Protein 9EIS (pdb70)

Sequence (1302 aa):
LGSTMPPNYVARVGQLKTFTLPETATGSPSDVELGKAMINAWREDGILQVSMSPRQQALFENASAASKRFFAMPPNQKAACVDTQSSYAGYIASYSEIFTVTKDLPLDEPRVEAKWPCHGPCPWPDVDMRTPIQQYMDSLGKSGETLLQMIEYGLSLHPDTLTSLTKDGWHHLRRILRFPQNNKKGRGIGSHTDYGLLVIAAQDEVGGLFIRPPADDRWVYVPPVPGVFTVFPGDIMQFMTNSYLPSTPHKVGLNTRERFAFAYFHEPSFQAVVSPVAKLYDGQPPVEKIHYGTHFTNMFMRNYPDRITTERIIKEDRLQLLDRPELRTQSTMPPNYVARVGQLKTFTLPETATGSPSDVELGKAMINAWREDGILQVSMSPRQQALFENASAASKRFFAMPPNQKAACVDTQSYAGYIASGIADSEIFTVTKDLPLDEPRVEAKWPCHGPCPWPDVDMRTPIQQYMDSLGKSGETLLQMIEYGLSLHPDTLTSLTKDGWHHLRILRFPQNNKTNGRGIGSHTDYGLLVIAAQDEVGGLFIRPPAERWVYVPPVPGVFTVFPGDIMQFMTNSYLPSTPHKVGLNTRERFAFAYFHEPSFQAVVSPVAKLYDGQPPVEKIHYGTHFTNMFMRNYPDRITTERIIKEDRLQLLDRPELRTQLGSTMPPNYVARVGQLKTFTLPETATGSPSDVELGKAMINAWREDGILQVSMSPRQQALFENASAASKRFFAMPPNQKAACVDTQSYAGYIASGEDYSEIFTVTKDLPLDEPRVEAKWPCHGPCPWPDVDMRTPIQQYMDSLGKSGETLLQMIEYGLSLHPDTLTSLTKDGWHHLRILRFPQNNTNGRGKKGRGIGSHTDYGLLVIAAQDEVGGLFIRPPADRWVYVPPVPGVFTVFPGDIMQFMTNSYLPSTPHKVGLNTRERFAFAYFHEPSFQAVVSPVAKLYDGQPPVEKIHYGTHFTNMFMRNYPDRITTERIIKEDRLQLLDRPELRTQNLGSTMPPYVARVGQLKTFTLPETASPSDVELGKAMINAWREDGILQVSMSPRQQALFENASAASKRFFAMPPNQKAACVDTQSYAGYIASEIFTVTKDLPLDEPRVEAKWPCHPCPWPDVDMRTPIQQYMDSLGKSGETLLQMIEYGLSLHPDTLTSLTKDGWHHLRILRFPQNNKGRGIGSHTDYGLLVIAQDEVGGFRPPARWVPPVPGVFPGDIMQFMTNSYLPSTPHKVGLNTRERFAFAYFHEPSFQAVVSPVAKLYQPPVEKIHYGTHFTNMFMRNYPDRITTERIIKEDRLQLLDRPELRTQ

Organism: Penicillium digitatum (strain Pd1 / CECT 20795) (NCBI:txid1170230)

Nearest PDB structures (foldseek):
  6vp5-assembly2_B  TM=9.532E-01  e=5.402E-34  Pseudomonas savastanoi pv. phaseolicola
  6vp5-assembly3_C  TM=9.420E-01  e=1.047E-33  Pseudomonas savastanoi pv. phaseolicola
  6vp5-assembly4_D  TM=9.554E-01  e=1.693E-33  Pseudomonas savastanoi pv. phaseolicola
  6cf3-assembly1_A  TM=9.518E-01  e=9.117E-33  Pseudomonas savastanoi pv. phaseolicola
  5v2v-assembly1_A  TM=9.538E-01  e=1.605E-30  Pseudomonas savastanoi pv. phaseolicola

B-factor: mean 47.1, std 21.68, range [17.09, 139.24]

Radius of gyration: 37.87 Å; Cα contacts (8 Å, |Δi|>4): 2727; chains: 4; bounding box: 97×93×104 Å

Foldseek 3Di:
DQCLEAPPDDAAADDAAEAEFDLDDDLPPVLLVSLQVVLVRCQFFQKHKYFADPVLQVLVVLLLVLLVVLVVDDPVLQVPFADLAARAGWDCPVKIKGKFWPADDCPHPCNVVSAHRDYHGRDSDVSNVVRVVVNLVVVLSVVLRSVQSNCSNVVHDPCLPVVQLPQFRKMKIWMKAFAQCVVWFDFDKDFDLFFKKKKAWDQSAFKWKDGDDDCGIYGHHHDPRIIMMGGGDLNCLQQVCSRDRIIMGGGHHRGMMIMMIIGRHGHLQEWAFHRCVRVVHDGDPDIDNVVLSVNVVSCPVVVPRSNNVSCVVVVSVVVCVPNVSNHD/DLEAPPADAAADDAAEEEFDLDDDLPPVLLVSLQVVLVRCQFFQKHKYFADVVLVVLVVLLVVLLVVQLPDDPVLQVPFADQAARAGWDQALFFPWIKGKFWDADDCPRVCNVVSAHNDYHGRDSDVSNVVSVVVNVVVVLSVVLRSVVSNCSNVVHDPCLPVVQLPVFGKMKIWTKAFAPVDDRCQGHDFDFDAFAKKKKAWDQNFWKWKAGPPHRIHGHGHDPRIIMMGGGDVNCLQQVCSRDRITMGTHHHRGMIIMMIIGRHGHLQEWRFHRCVRVVNDGDPDIDNVVCVVSVVCCVVPVPGSNNVCCVVVVSVVCSVPNVSHPD/DPPLEFPPDDAAADDAAEDEFDLDDDLDVVLLVVLQVVLVRCQFFQKHKYFADPVLLVLVVLLLVLLVVLVPDDPVLQVPFADLQARAGWDFPVCLEKIKGKFWDADDCPRVCNVVSAHNDYHGRDSDVSNVVSVVVNQVVVLSVVLRSVQSNCSNVVHDPCLPVVQLPQFGKMKMWIKHAAPVRPAYPDDAGHFDWDFALFFKKKKAWDQNFFKWWCGNPCHIYGHHHDPRIIMMGGGDLNCLQQVCSRHGITMGGHHHRHMIIMMIIGSHGHLQEWAFHDCVNVVNDGPPHTHNVVCSVSVVSCVVPVPRSNNVCCVVVVSVVCCPPNVSNPD/DDDWEDPPDLAAADAAAEAEFDLPQPPVLLVSLLVVLVSCQFFQDHKYFADPVLLVLVVLLVVLLVVLVVDPPVLQVPFADQQARFGADDCGKTKDWPQDDCPHVCNVVSAANDHGRDSDVSNVVSVVSNVVRVLSVVVSNVSSPCSNVVNDPCLPVVQLPQFRKMKMKDKFQAPVVVAACNWDFAAFADKDKFDQFYYWCHNVSIYHDDPRMHGGDVNCLQQVCSRDRGIDHHGHTRHIIIMMIIGSHGHLQEWRFHDCVRPVGPPHIRNNVLVVSVVSCVVPVVGSNNVCCPVVVNNVCCPPNVSNDD

InterPro domains:
  IPR005123 Oxoglutarate/iron-dependent dioxygenase domain [PS51471] (174-296)
  IPR026992 Non-haem dioxygenase, N-terminal domain [PF14226] (25-131)
  IPR027443 Isopenicillin N synthase-like superfamily [G3DSA:2.60.120.330] (14-330)
  IPR044861 Isopenicillin N synthase-like, Fe(2+) 2OG dioxygenase domain [PF03171] (196-296)

Solvent-accessible surface area: 57937 Å² total; per-residue (Å²): 168,62,94,49,43,3,42,146,63,130,15,116,87,6,168,36,120,62,28,102,28,40,168,96,12,108,33,43,121,78,10,50,101,35,1,90,34,1,7,96,2,1,98,69,36,0,0,0,6,2,34,26,47,119,70,54,58,51,44,21,83,84,0,34,67,8,2,45,115,0,18,83,23,77,108,118,89,16,50,77,7,59,22,62,12,0,2,0,0,26,34,68,100,47,8,28,31,0,0,6,4,41,65,18,71,118,124,40,98,38,3,127,46,79,12,0,1,0,0,33,12,24,43,38,47,81,91,0,96,57,34,0,61,93,9,29,98,15,7,12,132,9,0,55,8,0,0,49,1,1,5,43,14,10,58,11,137,98,85,32,3,10,47,21,5,135,77,3,0,40,0,0,36,0,20,44,1,27,40,70,174,140,120,55,120,0,55,18,78,68,60,7,28,0,1,0,2,2,14,6,38,28,126,8,0,0,15,0,1,23,35,40,93,105,149,185,56,5,3,0,29,30,69,121,25,22,8,10,0,6,0,0,52,2,0,66,30,4,1,66,62,73,0,16,8,2,44,11,40,13,0,19,12,92,129,79,8,40,10,7,16,1,4,0,0,0,1,1,22,0,60,0,44,18,18,38,59,10,33,39,30,81,60,53,104,38,119,30,15,0,0,38,32,0,0,26,36,2,32,49,101,34,92,102,29,80,0,4,121,70,2,98,84,74,93,2,66,89,23,5,53,122,100,120,2,55,92,110,130,52,42,2,62,160,58,138,25,144,84,6,162,37,126,68,26,96,29,40,163,101,16,107,32,41,122,79,8,53,104,34,0,80,40,0,7,98,3,1,106,69,35,0,0,0,7,2,41,22,45,117,178,48,45,50,39,23,101,85,0,20,63,7,4,93,108,2,15,86,21,76,104,126,79,13,55,81,7,57,27,50,14,1,6,0,1,23,46,49,108,109,48,68,116,32,19,30,0,1,5,5,42,65,14,76,122,104,36,96,42,4,110,50,94,27,0,2,0,0,30,12,22,42,36,46,80,86,3,102,54,26,0,69,82,9,28,96,20,7,14,160,8,0,57,14,0,0,51,0,2,8,46,16,14,88,14,145,100,81,36,2,19,40,22,5,136,83,1,1,39,0,0,32,0,23,24,4,17,52,79,131,45,112,110,108,77,11,31,32,70,42,57,10,30,0,0,0,1,2,13,6,35,26,119,4,0,0,14,0,3,83,19,54,141,78,53,22,7,0,0,33,30,65,123,29,23,6,11,0,4,1,0,46,3,0,60,41,3,2,76,65,91,0,13,10,2,32,8,38,6,0,25,10,82,122,70,11,29,7,12,17,2,9,0,0,0,3,3,22,0,48,0,51,16,19,48,116,32,35,104,60,75,55,57,108,57,126,47,10,0,0,39,44,0,0,75,62,3,25,185,79,34,71,120,28,78,0,4,64,65,2,112,180,73,96,4,68,99,40,9,110,79,30,72,0,89,100,99,132,24,117,37,41,1,48,157,46,148,30,140,44,6,75,33,117,62,32,103,31,38,147,105,24,113,30,18,67,60,12,45,62,36,0,110,45,0,6,94,5,0,101,64,30,0,0,0,6,2,41,29,49,122,146,46,47,28,13,24,51,48,0,29,30,6,1,103,48,0,15,82,15,80,86,128,88,9,56,77,7,66,25,52,14,0,4,0,0,20,34,42,61,23,148,61,30,22,5,20,0,1,5,3,39,69,15,74,122,104,36,101,38,4,110,50,86,22,0,1,0,0,32,10,24,46,40,48,85,50,0,87,24,24,0,39,56,8,28,86,15,8,12,155,7,0,55,13,0,0,55,0,1,6,54,12,15,75,16,142,95,82,36,3,10,47,20,7,145,82,4,2,41,0,0,33,0,34,21,6,1,62,70,96,49,170,39,5,41,113,58,79,31,1,78,12,74,68,56,12,28,0,0,0,0,2,12,4,31,29,122,8,0,0,15,0,1,18,41,33,115,144,111,62,10,0,0,23,29,65,121,30,19,7,6,0,4,0,0,46,1,1,62,23,6,4,69,69,86,0,12,8,0,44,14,37,9,2,15,7,72,100,71,7,26,8,8,18,2,4,2,0,0,2,2,25,0,47,0,48,20,23,40,107,29,36,131,56,152,60,71,58,100,124,34,9,0,0,40,39,0,0,37,57,5,24,170,96,46,82,133,22,72,0,6,77,70,2,115,156,77,59,3,66,86,22,12,85,105,94,104,0,99,89,116,158,112,83,64,63,31,62,137,112,110,45,151,92,38,74,21,46,64,39,118,38,38,87,90,54,84,122,76,10,50,61,33,0,107,46,11,20,91,11,12,51,118,67,3,72,39,24,36,41,56,21,78,67,44,40,52,21,54,55,92,0,32,63,12,5,49,55,2,20,77,31,85,98,131,87,8,54,77,6,68,30,52,27,0,10,0,4,24,38,49,162,69,24,2,28,8,9,38,58,21,65,105,119,33,105,37,5,73,47,96,29,3,5,2,29,14,24,45,38,58,69,116,8,118,80,26,2,89,31,17,34,52,10,15,14,47,26,0,62,14,21,0,53,1,18,3,65,9,15,82,37,148,95,86,39,14,29,76,38,4,71,79,4,10,32,15,2,21,5,48,50,57,61,14,64,106,102,90,76,64,57,11,67,69,57,9,29,0,6,12,5,48,75,107,42,95,28,10,40,76,31,37,42,152,130,49,38,83,58,37,133,43,57,44,11,0,36,13,0,65,29,18,6,83,70,126,7,15,13,10,51,37,15,56,9,74,6,80,42,76,12,33,21,15,10,2,20,1,0,3,2,4,22,5,68,16,70,20,18,53,122,40,72,108,64,77,77,47,61,42,10,5,0,37,36,5,4,43,61,37,11,155,106,94,74,140,32,44,0,14,104,73,1,104,181,57,53,0,72,92,20,9,114,122,101,58,5,100,81,110

Structure (mmCIF, N/CA/C/O backbone):
data_9EIS
#
_entry.id   9EIS
#
_cell.length_a   104.159
_cell.length_b   117.400
_cell.length_c   140.740
_cell.angle_alpha   90.00
_cell.angle_beta   90.00
_cell.angle_gamma   90.00
#
_symmetry.space_group_name_H-M   'P 21 21 21'
#
loop_
_entity.id
_entity.type
_entity.pdbx_description
1 polymer '2-oxoglutarate-dependent ethylene/succinate-forming enzyme'
2 non-polymer '2-OXOGLUTARIC ACID'
3 non-polymer 'MANGANESE (II) ION'
4 non-polymer 'CHLORIDE ION'
5 non-polymer 1,2-ETHANEDIOL
6 water water
#
loop_
_atom_site.group_PDB
_atom_site.id
_atom_site.type_symbol
_atom_site.label_atom_id
_atom_site.label_alt_id
_atom_site.label_comp_id
_atom_site.label_asym_id
_atom_site.label_entity_id
_atom_site.label_seq_id
_atom_site.pdbx_PDB_ins_code
_atom_site.Cartn_x
_atom_site.Cartn_y
_atom_site.Cartn_z
_atom_site.occupancy
_atom_site.B_iso_or_equiv
_atom_site.auth_seq_id
_atom_site.auth_comp_id
_atom_site.auth_asym_id
_atom_site.auth_atom_id
_atom_site.pdbx_PDB_model_num
ATOM 1 N N . LEU A 1 46 ? -2.994 -20.774 -74.502 1.00 69.07 46 LEU A N 1
ATOM 2 C CA . LEU A 1 46 ? -2.351 -20.799 -73.168 1.00 70.67 46 LEU A CA 1
ATOM 3 C C . LEU A 1 46 ? -1.458 -19.572 -73.040 1.00 74.43 46 LEU A C 1
ATOM 4 O O . LEU A 1 46 ? -1.935 -18.545 -72.547 1.00 75.81 46 LEU A O 1
ATOM 6 N N . GLY A 1 47 ? -0.209 -19.693 -73.478 1.00 90.98 47 GLY A N 1
ATOM 7 C CA . GLY A 1 47 ? 0.719 -18.550 -73.451 1.00 94.08 47 GLY A CA 1
ATOM 8 C C . GLY A 1 47 ? 2.085 -18.956 -72.950 1.00 89.21 47 GLY A C 1
ATOM 9 O O . GLY A 1 47 ? 3.065 -18.544 -73.585 1.00 88.88 47 GLY A O 1
ATOM 10 N N . SER A 1 48 ? 2.143 -19.728 -71.861 1.00 79.93 48 SER A N 1
ATOM 11 C CA . SER A 1 48 ? 3.434 -20.108 -71.238 1.00 71.74 48 SER A CA 1
ATOM 12 C C . SER A 1 48 ? 4.298 -18.870 -71.059 1.00 64.73 48 SER A C 1
ATOM 13 O O . SER A 1 48 ? 5.418 -18.860 -71.577 1.00 67.85 48 SER A O 1
ATOM 15 N N . THR A 1 49 ? 3.783 -17.866 -70.352 1.00 63.16 49 THR A N 1
ATOM 16 C CA . THR A 1 49 ? 4.594 -16.679 -70.011 1.00 60.38 49 THR A CA 1
ATOM 17 C C . THR A 1 49 ? 5.271 -17.035 -68.699 1.00 57.66 49 THR A C 1
ATOM 18 O O . THR A 1 49 ? 5.893 -16.165 -68.106 1.00 55.58 49 THR A O 1
ATOM 22 N N . MET A 1 50 ? 5.099 -18.278 -68.264 1.00 57.91 50 MET A N 1
ATOM 23 C CA . MET A 1 50 ? 5.698 -18.750 -67.004 1.00 50.75 50 MET A CA 1
ATOM 24 C C . MET A 1 50 ? 7.210 -18.706 -67.124 1.00 52.03 50 MET A C 1
ATOM 25 O O . MET A 1 50 ? 7.738 -19.245 -68.109 1.00 56.98 50 MET A O 1
ATOM 30 N N . PRO A 1 51 ? 7.915 -18.069 -66.169 1.00 50.83 51 PRO A N 1
ATOM 31 C CA . PRO A 1 51 ? 9.365 -18.074 -66.154 1.00 47.35 51 PRO A CA 1
ATOM 32 C C . PRO A 1 51 ? 9.938 -19.478 -66.360 1.00 49.51 51 PRO A C 1
ATOM 33 O O . PRO A 1 51 ? 9.346 -20.439 -65.915 1.00 49.88 51 PRO A O 1
ATOM 37 N N . PRO A 1 52 ? 11.133 -19.598 -66.973 1.00 47.32 52 PRO A N 1
ATOM 38 C CA . PRO A 1 52 ? 11.729 -20.896 -67.239 1.00 47.32 52 PRO A CA 1
ATOM 39 C C . PRO A 1 52 ? 12.116 -21.706 -66.004 1.00 54.85 52 PRO A C 1
ATOM 40 O O . PRO A 1 52 ? 12.370 -21.095 -65.001 1.00 55.46 52 PRO A O 1
ATOM 44 N N . ASN A 1 53 ? 12.144 -23.038 -66.119 1.00 53.20 53 ASN A N 1
ATOM 45 C CA . ASN A 1 53 ? 12.628 -23.890 -65.033 1.00 50.98 53 ASN A CA 1
ATOM 46 C C . ASN A 1 53 ? 11.828 -23.653 -63.750 1.00 53.18 53 ASN A C 1
ATOM 47 O O . ASN A 1 53 ? 12.368 -23.305 -62.697 1.00 54.89 53 ASN A O 1
ATOM 52 N N . TYR A 1 54 ? 10.518 -23.857 -63.857 1.00 54.63 54 TYR A N 1
ATOM 53 C CA . TYR A 1 54 ? 9.607 -23.586 -62.748 1.00 53.73 54 TYR A CA 1
ATOM 54 C C . TYR A 1 54 ? 8.365 -24.446 -62.906 1.00 54.05 54 TYR A C 1
ATOM 55 O O . TYR A 1 54 ? 7.642 -24.314 -63.899 1.00 55.71 54 TYR A O 1
ATOM 64 N N . VAL A 1 55 ? 8.137 -25.339 -61.949 1.00 51.56 55 VAL A N 1
ATOM 65 C CA . VAL A 1 55 ? 7.006 -26.259 -61.974 1.00 56.84 55 VAL A CA 1
ATOM 66 C C . VAL A 1 55 ? 5.877 -25.645 -61.154 1.00 47.48 55 VAL A C 1
ATOM 67 O O . VAL A 1 55 ? 6.044 -25.375 -59.958 1.00 46.29 55 VAL A O 1
ATOM 71 N N . ALA A 1 56 ? 4.734 -25.419 -61.796 1.00 46.21 56 ALA A N 1
ATOM 72 C CA . ALA A 1 56 ? 3.587 -24.820 -61.128 1.00 45.68 56 ALA A CA 1
ATOM 73 C C . ALA A 1 56 ? 2.348 -25.017 -61.991 1.00 46.99 56 ALA A C 1
ATOM 74 O O . ALA A 1 56 ? 2.443 -25.290 -63.191 1.00 46.88 56 ALA A O 1
ATOM 76 N N . ARG A 1 57 ? 1.185 -24.881 -61.358 1.00 39.74 57 ARG A N 1
ATOM 77 C CA . ARG A 1 57 ? -0.092 -24.970 -62.045 1.00 38.80 57 ARG A CA 1
ATOM 78 C C . ARG A 1 57 ? -0.505 -23.580 -62.505 1.00 36.30 57 ARG A C 1
ATOM 79 O O . ARG A 1 57 ? -0.432 -22.622 -61.730 1.00 37.33 57 ARG A O 1
ATOM 87 N N . VAL A 1 58 ? -0.873 -23.440 -63.778 1.00 40.84 58 VAL A N 1
ATOM 88 C CA . VAL A 1 58 ? -1.348 -22.128 -64.306 1.00 36.68 58 VAL A CA 1
ATOM 89 C C . VAL A 1 58 ? -2.665 -21.796 -63.621 1.00 37.13 58 VAL A C 1
ATOM 90 O O . VAL A 1 58 ? -3.571 -22.633 -63.661 1.00 43.25 58 VAL A O 1
ATOM 94 N N . GLY A 1 59 ? -2.769 -20.601 -63.050 1.00 37.34 59 GLY A N 1
ATOM 95 C CA . GLY A 1 59 ? -3.964 -20.258 -62.269 1.00 35.55 59 GLY A CA 1
ATOM 96 C C . GLY A 1 59 ? -5.052 -19.562 -63.036 1.00 34.53 59 GLY A C 1
ATOM 97 O O . GLY A 1 59 ? -4.739 -18.690 -63.837 1.00 36.45 59 GLY A O 1
ATOM 98 N N . GLN A 1 60 ? -6.289 -19.992 -62.816 1.00 37.15 60 GLN A N 1
ATOM 99 C CA . GLN A 1 60 ? -7.470 -19.346 -63.430 1.00 30.92 60 GLN A CA 1
ATOM 100 C C . GLN A 1 60 ? -8.085 -18.476 -62.341 1.00 32.52 60 GLN A C 1
ATOM 101 O O . GLN A 1 60 ? -8.705 -19.033 -61.432 1.00 34.70 60 GLN A O 1
ATOM 107 N N . LEU A 1 61 ? -7.912 -17.161 -62.439 1.00 29.97 61 LEU A N 1
ATOM 108 C CA . LEU A 1 61 ? -8.350 -16.255 -61.349 1.00 27.42 61 LEU A CA 1
ATOM 109 C C . LEU A 1 61 ? -9.690 -15.600 -61.652 1.00 26.63 61 LEU A C 1
ATOM 110 O O . LEU A 1 61 ? -10.073 -15.546 -62.818 1.00 31.52 61 LEU A O 1
ATOM 115 N N . LYS A 1 62 ? -10.357 -15.125 -60.610 1.00 25.38 62 LYS A N 1
ATOM 116 C CA . LYS A 1 62 ? -11.666 -14.463 -60.765 1.00 25.32 62 LYS A CA 1
ATOM 117 C C . LYS A 1 62 ? -11.477 -12.949 -60.764 1.00 26.00 62 LYS A C 1
ATOM 118 O O . LYS A 1 62 ? -10.925 -12.449 -59.792 1.00 30.52 62 LYS A O 1
ATOM 124 N N . THR A 1 63 ? -11.885 -12.265 -61.833 1.00 26.49 63 THR A N 1
ATOM 125 C CA . THR A 1 63 ? -11.807 -10.790 -61.913 1.00 26.57 63 THR A CA 1
ATOM 126 C C . THR A 1 63 ? -13.110 -10.252 -61.352 1.00 25.48 63 THR A C 1
ATOM 127 O O . THR A 1 63 ? -14.084 -10.966 -61.449 1.00 25.63 63 THR A O 1
ATOM 131 N N . PHE A 1 64 ? -13.051 -9.121 -60.658 1.00 24.88 64 PHE A N 1
ATOM 132 C CA . PHE A 1 64 ? -14.251 -8.488 -60.077 1.00 24.32 64 PHE A CA 1
ATOM 133 C C . PHE A 1 64 ? -14.195 -7.019 -60.452 1.00 25.63 64 PHE A C 1
ATOM 134 O O . PHE A 1 64 ? -13.122 -6.541 -60.784 1.00 25.13 64 PHE A O 1
ATOM 142 N N . THR A 1 65 ? -15.349 -6.367 -60.464 1.00 24.96 65 THR A N 1
ATOM 143 C CA . THR A 1 65 ? -15.406 -4.921 -60.769 1.00 26.51 65 THR A CA 1
ATOM 144 C C . THR A 1 65 ? -15.840 -4.212 -59.495 1.00 27.90 65 THR A C 1
ATOM 145 O O . THR A 1 65 ? -16.951 -4.470 -59.034 1.00 30.06 65 THR A O 1
ATOM 149 N N . LEU A 1 66 ? -14.988 -3.353 -58.949 1.00 24.68 66 LEU A N 1
ATOM 150 C CA . LEU A 1 66 ? -15.298 -2.715 -57.653 1.00 25.10 66 LEU A CA 1
ATOM 151 C C . LEU A 1 66 ? -16.153 -1.478 -57.862 1.00 30.95 66 LEU A C 1
ATOM 152 O O . LEU A 1 66 ? -15.955 -0.782 -58.861 1.00 29.41 66 LEU A O 1
ATOM 157 N N . PRO A 1 67 ? -17.102 -1.173 -56.960 1.00 31.10 67 PRO A N 1
ATOM 158 C CA . PRO A 1 67 ? -17.828 0.067 -57.066 1.00 24.85 67 PRO A CA 1
ATOM 159 C C . PRO A 1 67 ? -16.865 1.216 -56.744 1.00 26.03 67 PRO A C 1
ATOM 160 O O . PRO A 1 67 ? -15.840 1.008 -56.155 1.00 30.90 67 PRO A O 1
ATOM 164 N N . GLU A 1 68 ? -17.228 2.417 -57.173 1.00 25.92 68 GLU A N 1
ATOM 165 C CA . GLU A 1 68 ? -16.461 3.624 -56.813 1.00 26.15 68 GLU A CA 1
ATOM 166 C C . GLU A 1 68 ? -16.912 4.023 -55.422 1.00 30.00 68 GLU A C 1
ATOM 167 O O . GLU A 1 68 ? -16.075 4.461 -54.627 1.00 32.43 68 GLU A O 1
ATOM 173 N N . THR A 1 69 ? -18.201 3.860 -55.167 1.00 28.50 69 THR A N 1
ATOM 174 C CA . THR A 1 69 ? -18.756 4.216 -53.850 1.00 29.43 69 THR A CA 1
ATOM 175 C C . THR A 1 69 ? -19.452 2.994 -53.248 1.00 38.41 69 THR A C 1
ATOM 176 O O . THR A 1 69 ? -20.546 2.685 -53.698 1.00 38.57 69 THR A O 1
ATOM 180 N N . ALA A 1 70 ? -18.828 2.338 -52.269 1.00 35.60 70 ALA A N 1
ATOM 181 C CA . ALA A 1 70 ? -19.452 1.206 -51.549 1.00 32.30 70 ALA A CA 1
ATOM 182 C C . ALA A 1 70 ? -20.390 1.751 -50.486 1.00 38.83 70 ALA A C 1
ATOM 183 O O . ALA A 1 70 ? -19.926 2.556 -49.681 1.00 36.74 70 ALA A O 1
ATOM 185 N N . THR A 1 71 ? -21.643 1.294 -50.459 1.00 38.17 71 THR A N 1
ATOM 186 C CA . THR A 1 71 ? -22.664 1.882 -49.554 1.00 37.42 71 THR A CA 1
ATOM 187 C C . THR A 1 71 ? -23.221 0.847 -48.582 1.00 37.56 71 THR A C 1
ATOM 188 O O . THR A 1 71 ? -23.804 1.262 -47.576 1.00 41.36 71 THR A O 1
ATOM 192 N N . GLY A 1 72 ? -23.031 -0.441 -48.850 1.00 35.33 72 GLY A N 1
ATOM 193 C CA . GLY A 1 72 ? -23.661 -1.467 -48.053 1.00 31.29 72 GLY A CA 1
ATOM 194 C C . GLY A 1 72 ? -24.896 -2.059 -48.684 1.00 34.06 72 GLY A C 1
ATOM 195 O O . GLY A 1 72 ? -25.636 -2.784 -48.003 1.00 35.76 72 GLY A O 1
ATOM 196 N N . SER A 1 73 ? -25.141 -1.769 -49.966 1.00 30.54 73 SER A N 1
ATOM 197 C CA . SER A 1 73 ? -26.291 -2.292 -50.683 1.00 26.95 73 SER A CA 1
ATOM 198 C C . SER A 1 73 ? -26.224 -3.816 -50.746 1.00 27.54 73 SER A C 1
ATOM 199 O O . SER A 1 73 ? -25.162 -4.411 -50.541 1.00 29.85 73 SER A O 1
ATOM 202 N N . PRO A 1 74 ? -27.359 -4.472 -50.996 1.00 29.31 74 PRO A N 1
ATOM 203 C CA . PRO A 1 74 ? -27.329 -5.935 -51.170 1.00 26.46 74 PRO A CA 1
ATOM 204 C C . PRO A 1 74 ? -26.340 -6.386 -52.235 1.00 29.35 74 PRO A C 1
ATOM 205 O O . PRO A 1 74 ? -25.816 -7.502 -52.151 1.00 32.87 74 PRO A O 1
ATOM 209 N N . SER A 1 75 ? -26.067 -5.546 -53.240 1.00 27.02 75 SER A N 1
ATOM 210 C CA . SER A 1 75 ? -25.079 -5.902 -54.258 1.00 27.50 75 SER A CA 1
ATOM 211 C C . SER A 1 75 ? -23.663 -5.871 -53.697 1.00 29.37 75 SER A C 1
ATOM 212 O O . SER A 1 75 ? -22.841 -6.737 -54.020 1.00 28.08 75 SER A O 1
ATOM 215 N N . ASP A 1 76 ? -23.370 -4.899 -52.828 1.00 29.51 76 ASP A N 1
ATOM 216 C CA . ASP A 1 76 ? -22.034 -4.812 -52.248 1.00 26.30 76 ASP A CA 1
ATOM 217 C C . ASP A 1 76 ? -21.785 -5.969 -51.295 1.00 26.68 76 ASP A C 1
ATOM 218 O O . ASP A 1 76 ? -20.680 -6.524 -51.255 1.00 27.05 76 ASP A O 1
ATOM 223 N N . VAL A 1 77 ? -22.815 -6.363 -50.543 1.00 26.41 77 VAL A N 1
ATOM 224 C CA . VAL A 1 77 ? -22.690 -7.488 -49.622 1.00 27.57 77 VAL A CA 1
ATOM 225 C C . VAL A 1 77 ? -22.451 -8.776 -50.395 1.00 28.27 77 VAL A C 1
ATOM 226 O O . VAL A 1 77 ? -21.624 -9.607 -50.002 1.00 29.93 77 VAL A O 1
ATOM 230 N N . GLU A 1 78 ? -23.156 -8.955 -51.517 1.00 27.27 78 GLU A N 1
ATOM 231 C CA . GLU A 1 78 ? -22.951 -10.147 -52.336 1.00 25.37 78 GLU A CA 1
ATOM 232 C C . GLU A 1 78 ? -21.564 -10.153 -52.957 1.00 25.76 78 GLU A C 1
ATOM 233 O O . GLU A 1 78 ? -20.873 -11.178 -52.936 1.00 27.63 78 GLU A O 1
ATOM 239 N N . LEU A 1 79 ? -21.142 -9.016 -53.511 1.00 23.80 79 LEU A N 1
ATOM 240 C CA . LEU A 1 79 ? -19.805 -8.921 -54.089 1.00 25.57 79 LEU A CA 1
ATOM 241 C C . LEU A 1 79 ? -18.736 -9.222 -53.050 1.00 25.78 79 LEU A C 1
ATOM 242 O O . LEU A 1 79 ? -17.778 -9.949 -53.331 1.00 24.30 79 LEU A O 1
ATOM 247 N N . GLY A 1 80 ? -18.892 -8.680 -51.839 1.00 23.15 80 GLY A N 1
ATOM 248 C CA . GLY A 1 80 ? -17.914 -8.939 -50.798 1.00 24.31 80 GLY A CA 1
ATOM 249 C C . GLY A 1 80 ? -17.819 -10.408 -50.443 1.00 24.75 80 GLY A C 1
ATOM 250 O O . GLY A 1 80 ? -16.722 -10.960 -50.336 1.00 24.53 80 GLY A O 1
ATOM 251 N N . LYS A 1 81 ? -18.971 -11.064 -50.266 1.00 23.25 81 LYS A N 1
ATOM 252 C CA . LYS A 1 81 ? -18.967 -12.480 -49.915 1.00 23.28 81 LYS A CA 1
ATOM 253 C C . LYS A 1 81 ? -18.378 -13.332 -51.036 1.00 21.26 81 LYS A C 1
ATOM 254 O O . LYS A 1 81 ? -17.743 -14.354 -50.758 1.00 23.80 81 LYS A O 1
ATOM 260 N N . ALA A 1 82 ? -18.560 -12.923 -52.297 1.00 21.07 82 ALA A N 1
ATOM 261 C CA . ALA A 1 82 ? -17.972 -13.675 -53.397 1.00 26.39 82 ALA A CA 1
ATOM 262 C C . ALA A 1 82 ? -16.464 -13.476 -53.444 1.00 24.64 82 ALA A C 1
ATOM 263 O O . ALA A 1 82 ? -15.722 -14.413 -53.763 1.00 22.20 82 ALA A O 1
ATOM 265 N N . MET A 1 83 ? -16.001 -12.275 -53.097 1.00 24.72 83 MET A N 1
ATOM 266 C CA . MET A 1 83 ? -14.572 -12.010 -53.033 1.00 22.68 83 MET A CA 1
ATOM 267 C C . MET A 1 83 ? -13.941 -12.727 -51.852 1.00 25.43 83 MET A C 1
ATOM 268 O O . MET A 1 83 ? -12.794 -13.175 -51.941 1.00 23.45 83 MET A O 1
ATOM 273 N N . ILE A 1 84 ? -14.674 -12.846 -50.744 1.00 19.59 84 ILE A N 1
ATOM 274 C CA . ILE A 1 84 ? -14.169 -13.599 -49.601 1.00 24.59 84 ILE A CA 1
ATOM 275 C C . ILE A 1 84 ? -14.003 -15.063 -49.987 1.00 21.88 84 ILE A C 1
ATOM 276 O O . ILE A 1 84 ? -13.055 -15.733 -49.558 1.00 24.10 84 ILE A O 1
ATOM 281 N N . ASN A 1 85 ? -14.910 -15.572 -50.829 1.00 25.37 85 ASN A N 1
ATOM 282 C CA . ASN A 1 85 ? -14.816 -16.947 -51.300 1.00 24.67 85 ASN A CA 1
ATOM 283 C C . ASN A 1 85 ? -13.635 -17.148 -52.238 1.00 21.01 85 ASN A C 1
ATOM 284 O O . ASN A 1 85 ? -13.033 -18.228 -52.253 1.00 19.69 85 ASN A O 1
ATOM 289 N N . ALA A 1 86 ? -13.281 -16.125 -53.018 1.00 21.25 86 ALA A N 1
ATOM 290 C CA . ALA A 1 86 ? -12.138 -16.247 -53.914 1.00 21.38 86 ALA A CA 1
ATOM 291 C C . ALA A 1 86 ? -10.828 -16.291 -53.140 1.00 23.53 86 ALA A C 1
ATOM 292 O O . ALA A 1 86 ? -9.918 -17.047 -53.499 1.00 25.44 86 ALA A O 1
ATOM 294 N N . TRP A 1 87 ? -10.717 -15.507 -52.063 1.00 23.33 87 TRP A N 1
ATOM 295 C CA . TRP A 1 87 ? -9.486 -15.532 -51.279 1.00 22.82 87 TRP A CA 1
ATOM 296 C C . TRP A 1 87 ? -9.361 -16.822 -50.479 1.00 27.72 87 TRP A C 1
ATOM 297 O O . TRP A 1 87 ? -8.243 -17.260 -50.181 1.00 34.28 87 TRP A O 1
ATOM 308 N N . ARG A 1 88 ? -10.483 -17.465 -50.161 1.00 21.94 88 ARG A N 1
ATOM 309 C CA . ARG A 1 88 ? -10.451 -18.702 -49.397 1.00 23.43 88 ARG A CA 1
ATOM 310 C C . ARG A 1 88 ? -10.274 -19.930 -50.274 1.00 24.09 88 ARG A C 1
ATOM 311 O O . ARG A 1 88 ? -9.845 -20.975 -49.772 1.00 30.62 88 ARG A O 1
ATOM 319 N N . GLU A 1 89 ? -10.577 -19.831 -51.568 1.00 28.81 89 GLU A N 1
ATOM 320 C CA . GLU A 1 89 ? -10.339 -20.926 -52.499 1.00 27.05 89 GLU A CA 1
ATOM 321 C C . GLU A 1 89 ? -9.030 -20.777 -53.260 1.00 26.13 89 GLU A C 1
ATOM 322 O O . GLU A 1 89 ? -8.283 -21.752 -53.394 1.00 25.78 89 GLU A O 1
ATOM 324 N N . ASP A 1 90 ? -8.713 -19.570 -53.733 1.00 23.73 90 ASP A N 1
ATOM 325 C CA . ASP A 1 90 ? -7.516 -19.344 -54.533 1.00 24.59 90 ASP A CA 1
ATOM 326 C C . ASP A 1 90 ? -6.420 -18.571 -53.816 1.00 26.25 90 ASP A C 1
ATOM 327 O O . ASP A 1 90 ? -5.255 -18.691 -54.205 1.00 28.39 90 ASP A O 1
ATOM 332 N N . GLY A 1 91 ? -6.757 -17.762 -52.811 1.00 28.61 91 GLY A N 1
ATOM 333 C CA . GLY A 1 91 ? -5.767 -16.951 -52.134 1.00 28.07 91 GLY A CA 1
ATOM 334 C C . GLY A 1 91 ? -5.450 -15.648 -52.821 1.00 23.46 91 GLY A C 1
ATOM 335 O O . GLY A 1 91 ? -4.740 -14.813 -52.243 1.00 21.48 91 GLY A O 1
ATOM 336 N N . ILE A 1 92 ? -5.931 -15.457 -54.049 1.00 29.24 92 ILE A N 1
ATOM 337 C CA . ILE A 1 92 ? -5.700 -14.242 -54.815 1.00 23.47 92 ILE A CA 1
ATOM 338 C C . ILE A 1 92 ? -6.901 -14.041 -55.727 1.00 21.49 92 ILE A C 1
ATOM 339 O O . ILE A 1 92 ? -7.611 -14.988 -56.073 1.00 24.25 92 ILE A O 1
ATOM 344 N N . LEU A 1 93 ? -7.142 -12.789 -56.098 1.00 21.56 93 LEU A N 1
ATOM 345 C CA . LEU A 1 93 ? -8.196 -12.461 -57.044 1.00 22.06 93 LEU A CA 1
ATOM 346 C C . LEU A 1 93 ? -7.767 -11.233 -57.829 1.00 22.71 93 LEU A C 1
ATOM 347 O O . LEU A 1 93 ? -6.888 -10.480 -57.405 1.00 25.09 93 LEU A O 1
ATOM 352 N N . GLN A 1 94 ? -8.401 -11.036 -58.979 1.00 23.60 94 GLN A N 1
ATOM 353 C CA . GLN A 1 94 ? -8.115 -9.899 -59.840 1.00 26.51 94 GLN A CA 1
ATOM 354 C C . GLN A 1 94 ? -9.266 -8.903 -59.797 1.00 24.23 94 GLN A C 1
ATOM 355 O O . GLN A 1 94 ? -10.423 -9.273 -59.577 1.00 23.87 94 GLN A O 1
ATOM 361 N N . VAL A 1 95 ? -8.932 -7.629 -59.981 1.00 24.54 95 VAL A N 1
ATOM 362 C CA . VAL A 1 95 ? -9.915 -6.554 -60.030 1.00 25.79 95 VAL A CA 1
ATOM 363 C C . VAL A 1 95 ? -9.698 -5.772 -61.315 1.00 29.48 95 VAL A C 1
ATOM 364 O O . VAL A 1 95 ? -8.558 -5.444 -61.662 1.00 27.87 95 VAL A O 1
ATOM 368 N N . SER A 1 96 ? -10.791 -5.466 -62.009 1.00 29.48 96 SER A N 1
ATOM 369 C CA . SER A 1 96 ? -10.722 -4.730 -63.263 1.00 29.55 96 SER A CA 1
ATOM 370 C C . SER A 1 96 ? -10.372 -3.269 -63.013 1.00 29.10 96 SER A C 1
ATOM 371 O O . SER A 1 96 ? -10.803 -2.670 -62.023 1.00 32.26 96 SER A O 1
ATOM 374 N N . MET A 1 97 ? -9.573 -2.698 -63.910 1.00 30.93 97 MET A N 1
ATOM 375 C CA . MET A 1 97 ? -9.203 -1.291 -63.835 1.00 31.68 97 MET A CA 1
ATOM 376 C C . MET A 1 97 ? -10.161 -0.475 -64.694 1.00 38.80 97 MET A C 1
ATOM 377 O O . MET A 1 97 ? -10.453 -0.854 -65.833 1.00 35.83 97 MET A O 1
ATOM 382 N N . SER A 1 98 ? -10.661 0.630 -64.146 1.00 36.59 98 SER A N 1
ATOM 383 C CA . SER A 1 98 ? -11.402 1.578 -64.959 1.00 38.72 98 SER A CA 1
ATOM 384 C C . SER A 1 98 ? -10.446 2.312 -65.900 1.00 38.04 98 SER A C 1
ATOM 385 O O . SER A 1 98 ? -9.234 2.338 -65.669 1.00 40.41 98 SER A O 1
ATOM 388 N N . PRO A 1 99 ? -10.968 2.906 -66.981 1.00 39.38 99 PRO A N 1
ATOM 389 C CA . PRO A 1 99 ? -10.085 3.657 -67.895 1.00 37.17 99 PRO A CA 1
ATOM 390 C C . PRO A 1 99 ? -9.260 4.735 -67.212 1.00 36.98 99 PRO A C 1
ATOM 391 O O . PRO A 1 99 ? -8.118 4.973 -67.621 1.00 37.91 99 PRO A O 1
ATOM 395 N N . ARG A 1 100 ? -9.808 5.422 -66.208 1.00 40.86 100 ARG A N 1
ATOM 396 C CA . ARG A 1 100 ? -8.994 6.359 -65.437 1.00 43.24 100 ARG A CA 1
ATOM 397 C C . ARG A 1 100 ? -7.895 5.626 -64.672 1.00 35.81 100 ARG A C 1
ATOM 398 O O . ARG A 1 100 ? -6.724 6.024 -64.711 1.00 35.16 100 ARG A O 1
ATOM 400 N N . GLN A 1 101 ? -8.259 4.546 -63.972 1.00 33.01 101 GLN A N 1
ATOM 401 C CA . GLN A 1 101 ? -7.268 3.756 -63.245 1.00 37.97 101 GLN A CA 1
ATOM 402 C C . GLN A 1 101 ? -6.230 3.163 -64.189 1.00 35.64 101 GLN A C 1
ATOM 403 O O . GLN A 1 101 ? -5.044 3.082 -63.848 1.00 33.60 101 GLN A O 1
ATOM 409 N N . GLN A 1 102 ? -6.659 2.748 -65.386 1.00 37.29 102 GLN A N 1
ATOM 410 C CA . GLN A 1 102 ? -5.735 2.180 -66.359 1.00 37.24 102 GLN A CA 1
ATOM 411 C C . GLN A 1 102 ? -4.772 3.221 -66.915 1.00 36.95 102 GLN A C 1
ATOM 412 O O . GLN A 1 102 ? -3.663 2.866 -67.329 1.00 37.75 102 GLN A O 1
ATOM 418 N N . ALA A 1 103 ? -5.144 4.500 -66.884 1.00 37.49 103 ALA A N 1
ATOM 419 C CA . ALA A 1 103 ? -4.278 5.545 -67.409 1.00 39.13 103 ALA A CA 1
ATOM 420 C C . ALA A 1 103 ? -3.269 5.997 -66.367 1.00 38.51 103 ALA A C 1
ATOM 421 O O . ALA A 1 103 ? -2.115 6.285 -66.706 1.00 39.58 103 ALA A O 1
ATOM 423 N N . LEU A 1 104 ? -3.685 6.063 -65.102 1.00 36.70 104 LEU A N 1
ATOM 424 C CA . LEU A 1 104 ? -2.739 6.354 -64.033 1.00 35.99 104 LEU A CA 1
ATOM 425 C C . LEU A 1 104 ? -1.695 5.251 -63.926 1.00 35.65 104 LEU A C 1
ATOM 426 O O . LEU A 1 104 ? -0.521 5.521 -63.649 1.00 37.27 104 LEU A O 1
ATOM 431 N N . PHE A 1 105 ? -2.102 4.001 -64.172 1.00 35.01 105 PHE A N 1
ATOM 432 C CA . PHE A 1 105 ? -1.159 2.890 -64.127 1.00 34.81 105 PHE A CA 1
ATOM 433 C C . PHE A 1 105 ? -0.164 2.976 -65.276 1.00 36.78 105 PHE A C 1
ATOM 434 O O . PHE A 1 105 ? 1.016 2.648 -65.109 1.00 37.07 105 PHE A O 1
ATOM 442 N N . GLU A 1 106 ? -0.624 3.407 -66.452 1.00 38.28 106 GLU A N 1
ATOM 443 C CA . GLU A 1 106 ? 0.284 3.525 -67.583 1.00 40.37 106 GLU A CA 1
ATOM 444 C C . GLU A 1 106 ? 1.242 4.690 -67.381 1.00 41.31 106 GLU A C 1
ATOM 445 O O . GLU A 1 106 ? 2.417 4.611 -67.761 1.00 42.76 106 GLU A O 1
ATOM 449 N N . ASN A 1 107 ? 0.756 5.780 -66.783 1.00 40.88 107 ASN A N 1
ATOM 450 C CA . ASN A 1 107 ? 1.643 6.882 -66.434 1.00 41.83 107 ASN A CA 1
ATOM 451 C C . ASN A 1 107 ? 2.673 6.453 -65.395 1.00 44.90 107 ASN A C 1
ATOM 452 O O . ASN A 1 107 ? 3.847 6.831 -65.481 1.00 44.08 107 ASN A O 1
ATOM 457 N N . ALA A 1 108 ? 2.255 5.656 -64.406 1.00 39.38 108 ALA A N 1
ATOM 458 C CA . ALA A 1 108 ? 3.184 5.212 -63.371 1.00 38.99 108 ALA A CA 1
ATOM 459 C C . ALA A 1 108 ? 4.171 4.181 -63.905 1.00 39.82 108 ALA A C 1
ATOM 460 O O . ALA A 1 108 ? 5.338 4.162 -63.496 1.00 40.72 108 ALA A O 1
ATOM 462 N N . SER A 1 109 ? 3.730 3.331 -64.834 1.00 41.25 109 SER A N 1
ATOM 463 C CA . SER A 1 109 ? 4.625 2.323 -65.384 1.00 42.15 109 SER A CA 1
ATOM 464 C C . SER A 1 109 ? 5.716 2.952 -66.239 1.00 46.26 109 SER A C 1
ATOM 465 O O . SER A 1 109 ? 6.833 2.423 -66.304 1.00 52.38 109 SER A O 1
ATOM 468 N N . ALA A 1 110 ? 5.415 4.077 -66.891 1.00 46.33 110 ALA A N 1
ATOM 469 C CA . ALA A 1 110 ? 6.431 4.799 -67.649 1.00 46.98 110 ALA A CA 1
ATOM 470 C C . ALA A 1 110 ? 7.445 5.463 -66.724 1.00 47.56 110 ALA A C 1
ATOM 471 O O . ALA A 1 110 ? 8.652 5.419 -66.986 1.00 49.31 110 ALA A O 1
ATOM 473 N N . ALA A 1 111 ? 6.969 6.082 -65.637 1.00 46.22 111 ALA A N 1
ATOM 474 C CA . ALA A 1 111 ? 7.869 6.732 -64.690 1.00 46.77 111 ALA A CA 1
ATOM 475 C C . ALA A 1 111 ? 8.855 5.748 -64.068 1.00 46.59 111 ALA A C 1
ATOM 476 O O . ALA A 1 111 ? 10.001 6.122 -63.788 1.00 48.03 111 ALA A O 1
ATOM 478 N N . SER A 1 112 ? 8.432 4.500 -63.842 1.00 44.94 112 SER A N 1
ATOM 479 C CA . SER A 1 112 ? 9.312 3.509 -63.235 1.00 44.74 112 SER A CA 1
ATOM 480 C C . SER A 1 112 ? 10.452 3.136 -64.173 1.00 46.86 112 SER A C 1
ATOM 481 O O . SER A 1 112 ? 11.619 3.095 -63.763 1.00 47.93 112 SER A O 1
ATOM 484 N N . LYS A 1 113 ? 10.132 2.875 -65.440 1.00 47.62 113 LYS A N 1
ATOM 485 C CA . LYS A 1 113 ? 11.167 2.559 -66.412 1.00 49.85 113 LYS A CA 1
ATOM 486 C C . LYS A 1 113 ? 12.146 3.715 -66.548 1.00 52.09 113 LYS A C 1
ATOM 487 O O . LYS A 1 113 ? 13.339 3.498 -66.795 1.00 53.86 113 LYS A O 1
ATOM 489 N N . ARG A 1 114 ? 11.665 4.937 -66.340 1.00 52.07 114 ARG A N 1
ATOM 490 C CA . ARG A 1 114 ? 12.539 6.127 -66.456 1.00 54.26 114 ARG A CA 1
ATOM 491 C C . ARG A 1 114 ? 13.501 6.196 -65.271 1.00 54.28 114 ARG A C 1
ATOM 492 O O . ARG A 1 114 ? 14.664 6.542 -65.495 1.00 56.41 114 ARG A O 1
ATOM 500 N N . PHE A 1 115 ? 13.029 5.883 -64.062 1.00 52.10 115 PHE A N 1
ATOM 501 C CA . PHE A 1 115 ? 13.917 5.893 -62.902 1.00 52.15 115 PHE A CA 1
ATOM 502 C C . PHE A 1 115 ? 15.003 4.836 -63.041 1.00 53.03 115 PHE A C 1
ATOM 503 O O . PHE A 1 115 ? 16.191 5.121 -62.859 1.00 54.75 115 PHE A O 1
ATOM 511 N N . PHE A 1 116 ? 14.609 3.597 -63.331 1.00 51.90 116 PHE A N 1
ATOM 512 C CA . PHE A 1 116 ? 15.585 2.531 -63.470 1.00 53.45 116 PHE A CA 1
ATOM 513 C C . PHE A 1 116 ? 16.490 2.753 -64.678 1.00 55.42 116 PHE A C 1
ATOM 514 O O . PHE A 1 116 ? 17.534 2.099 -64.783 1.00 56.65 116 PHE A O 1
ATOM 522 N N . ALA A 1 117 ? 16.111 3.653 -65.585 1.00 62.04 117 ALA A N 1
ATOM 523 C CA . ALA A 1 117 ? 16.944 4.036 -66.717 1.00 65.38 117 ALA A CA 1
ATOM 524 C C . ALA A 1 117 ? 17.976 5.095 -66.362 1.00 69.09 117 ALA A C 1
ATOM 525 O O . ALA A 1 117 ? 18.775 5.482 -67.222 1.00 69.29 117 ALA A O 1
ATOM 527 N N . MET A 1 118 ? 17.933 5.627 -65.134 1.00 60.09 118 MET A N 1
ATOM 528 C CA . MET A 1 118 ? 18.902 6.582 -64.610 1.00 61.70 118 MET A CA 1
ATOM 529 C C . MET A 1 118 ? 20.240 5.905 -64.305 1.00 62.93 118 MET A C 1
ATOM 530 O O . MET A 1 118 ? 20.312 4.679 -64.196 1.00 62.03 118 MET A O 1
ATOM 535 N N . PRO A 1 119 ? 21.321 6.680 -64.200 1.00 65.12 119 PRO A N 1
ATOM 536 C CA . PRO A 1 119 ? 22.635 6.082 -63.958 1.00 66.54 119 PRO A CA 1
ATOM 537 C C . PRO A 1 119 ? 22.692 5.382 -62.607 1.00 64.69 119 PRO A C 1
ATOM 538 O O . PRO A 1 119 ? 21.992 5.776 -61.660 1.00 62.91 119 PRO A O 1
ATOM 542 N N . PRO A 1 120 ? 23.525 4.343 -62.486 1.00 65.21 120 PRO A N 1
ATOM 543 C CA . PRO A 1 120 ? 23.628 3.605 -61.211 1.00 63.79 120 PRO A CA 1
ATOM 544 C C . PRO A 1 120 ? 23.919 4.469 -59.977 1.00 63.56 120 PRO A C 1
ATOM 545 O O . PRO A 1 120 ? 23.809 3.955 -58.859 1.00 64.56 120 PRO A O 1
ATOM 549 N N . ASN A 1 121 ? 24.420 5.698 -60.136 1.00 65.41 121 ASN A N 1
ATOM 550 C CA . ASN A 1 121 ? 24.648 6.573 -58.988 1.00 65.43 121 ASN A CA 1
ATOM 551 C C . ASN A 1 121 ? 23.640 7.708 -58.830 1.00 64.49 121 ASN A C 1
ATOM 552 O O . ASN A 1 121 ? 23.492 8.215 -57.717 1.00 63.74 121 ASN A O 1
ATOM 557 N N . GLN A 1 122 ? 22.902 8.022 -59.887 1.00 64.44 122 GLN A N 1
ATOM 558 C CA . GLN A 1 122 ? 21.806 9.008 -59.732 1.00 63.33 122 GLN A CA 1
ATOM 559 C C . GLN A 1 122 ? 20.732 8.279 -58.924 1.00 61.19 122 GLN A C 1
ATOM 560 O O . GLN A 1 122 ? 20.029 8.935 -58.138 1.00 63.62 122 GLN A O 1
ATOM 566 N N . LYS A 1 123 ? 20.665 6.951 -59.072 1.00 59.37 123 LYS A N 1
ATOM 567 C CA . LYS A 1 123 ? 19.693 6.153 -58.334 1.00 56.70 123 LYS A CA 1
ATOM 568 C C . LYS A 1 123 ? 20.118 5.947 -56.882 1.00 58.66 123 LYS A C 1
ATOM 569 O O . LYS A 1 123 ? 19.301 6.087 -55.965 1.00 54.38 123 LYS A O 1
ATOM 575 N N . ALA A 1 124 ? 21.390 5.601 -56.658 1.00 59.09 124 ALA A N 1
ATOM 576 C CA . ALA A 1 124 ? 21.880 5.340 -55.306 1.00 57.34 124 ALA A CA 1
ATOM 577 C C . ALA A 1 124 ? 21.780 6.556 -54.397 1.00 59.11 124 ALA A C 1
ATOM 578 O O . ALA A 1 124 ? 21.765 6.398 -53.172 1.00 56.64 124 ALA A O 1
ATOM 580 N N . ALA A 1 125 ? 21.726 7.757 -54.965 1.00 59.61 125 ALA A N 1
ATOM 581 C CA . ALA A 1 125 ? 21.618 8.982 -54.188 1.00 58.92 125 ALA A CA 1
ATOM 582 C C . ALA A 1 125 ? 20.197 9.262 -53.711 1.00 59.57 125 ALA A C 1
ATOM 583 O O . ALA A 1 125 ? 19.949 10.332 -53.146 1.00 56.89 125 ALA A O 1
ATOM 585 N N . CYS A 1 126 ? 19.261 8.345 -53.950 1.00 62.78 126 CYS A N 1
ATOM 586 C CA . CYS A 1 126 ? 17.869 8.528 -53.540 1.00 56.85 126 CYS A CA 1
ATOM 587 C C . CYS A 1 126 ? 17.635 7.785 -52.226 1.00 55.31 126 CYS A C 1
ATOM 588 O O . CYS A 1 126 ? 17.019 6.717 -52.167 1.00 54.64 126 CYS A O 1
ATOM 591 N N . VAL A 1 127 ? 18.163 8.378 -51.161 1.00 56.55 127 VAL A N 1
ATOM 592 C CA . VAL A 1 127 ? 18.068 7.847 -49.809 1.00 50.78 127 VAL A CA 1
ATOM 593 C C . VAL A 1 127 ? 17.828 9.003 -48.852 1.00 50.98 127 VAL A C 1
ATOM 594 O O . VAL A 1 127 ? 18.334 10.110 -49.058 1.00 52.58 127 VAL A O 1
ATOM 598 N N . ASP A 1 128 ? 17.021 8.756 -47.826 1.00 49.41 128 ASP A N 1
ATOM 599 C CA . ASP A 1 128 ? 16.749 9.735 -46.788 1.00 49.51 128 ASP A CA 1
ATOM 600 C C . ASP A 1 128 ? 17.252 9.212 -45.451 1.00 49.52 128 ASP A C 1
ATOM 601 O O . ASP A 1 128 ? 17.321 8.002 -45.224 1.00 48.71 128 ASP A O 1
ATOM 606 N N . THR A 1 129 ? 17.614 10.139 -44.565 1.00 50.53 129 THR A N 1
ATOM 607 C CA . THR A 1 129 ? 18.114 9.771 -43.247 1.00 50.75 129 THR A CA 1
ATOM 608 C C . THR A 1 129 ? 16.999 9.489 -42.252 1.00 50.34 129 THR A C 1
ATOM 609 O O . THR A 1 129 ? 17.269 8.927 -41.185 1.00 48.96 129 THR A O 1
ATOM 613 N N . GLN A 1 130 ? 15.765 9.876 -42.567 1.00 47.79 130 GLN A N 1
ATOM 614 C CA . GLN A 1 130 ? 14.642 9.726 -41.658 1.00 46.30 130 GLN A CA 1
ATOM 615 C C . GLN A 1 130 ? 13.540 8.825 -42.190 1.00 44.39 130 GLN A C 1
ATOM 616 O O . GLN A 1 130 ? 12.727 8.342 -41.394 1.00 43.15 130 GLN A O 1
ATOM 622 N N A SER A 1 131 ? 13.492 8.582 -43.496 0.50 44.19 131 SER A N 1
ATOM 623 N N B SER A 1 131 ? 13.482 8.588 -43.496 0.50 44.19 131 SER A N 1
ATOM 624 C CA A SER A 1 131 ? 12.470 7.763 -44.127 0.50 42.49 131 SER A CA 1
ATOM 625 C CA B SER A 1 131 ? 12.469 7.737 -44.094 0.50 42.47 131 SER A CA 1
ATOM 626 C C A SER A 1 131 ? 13.125 6.571 -44.813 0.50 42.51 131 SER A C 1
ATOM 627 C C B SER A 1 131 ? 13.132 6.564 -44.797 0.50 42.51 131 SER A C 1
ATOM 628 O O A SER A 1 131 ? 14.239 6.682 -45.332 0.50 43.96 131 SER A O 1
ATOM 629 O O B SER A 1 131 ? 14.262 6.672 -45.286 0.50 43.97 131 SER A O 1
ATOM 634 N N . TYR A 1 132 ? 12.435 5.428 -44.805 1.00 40.99 132 TYR A N 1
ATOM 635 C CA . TYR A 1 132 ? 12.913 4.248 -45.512 1.00 40.88 132 TYR A CA 1
ATOM 636 C C . TYR A 1 132 ? 12.607 4.307 -47.000 1.00 40.74 132 TYR A C 1
ATOM 637 O O . TYR A 1 132 ? 12.959 3.373 -47.731 1.00 40.72 132 TYR A O 1
ATOM 646 N N . ALA A 1 133 ? 11.955 5.390 -47.419 1.00 40.71 133 ALA A N 1
ATOM 647 C CA . ALA A 1 133 ? 11.627 5.588 -48.839 1.00 40.74 133 ALA A CA 1
ATOM 648 C C . ALA A 1 133 ? 12.911 5.726 -49.642 1.00 42.57 133 ALA A C 1
ATOM 649 O O . ALA A 1 133 ? 13.870 6.311 -49.123 1.00 43.99 133 ALA A O 1
ATOM 651 N N . GLY A 1 134 ? 12.922 5.193 -50.865 1.00 39.45 134 GLY A N 1
ATOM 652 C CA . GLY A 1 134 ? 14.099 5.366 -51.721 1.00 41.72 134 GLY A CA 1
ATOM 653 C C . GLY A 1 134 ? 14.538 4.119 -52.434 1.00 42.22 134 GLY A C 1
ATOM 654 O O . GLY A 1 134 ? 13.787 3.147 -52.412 1.00 40.69 134 GLY A O 1
ATOM 655 N N . TYR A 1 135 ? 15.769 4.115 -52.937 1.00 44.41 135 TYR A N 1
ATOM 656 C CA . TYR A 1 135 ? 16.228 3.012 -53.811 1.00 46.21 135 TYR A CA 1
ATOM 657 C C . TYR A 1 135 ? 16.982 1.917 -53.076 1.00 45.41 135 TYR A C 1
ATOM 658 O O . TYR A 1 135 ? 17.777 2.232 -52.193 1.00 46.02 135 TYR A O 1
ATOM 667 N N . ILE A 1 136 ? 16.728 0.671 -53.462 1.00 44.90 136 ILE A N 1
ATOM 668 C CA . ILE A 1 136 ? 17.454 -0.493 -52.896 1.00 45.21 136 ILE A CA 1
ATOM 669 C C . ILE A 1 136 ? 17.904 -1.276 -54.119 1.00 47.11 136 ILE A C 1
ATOM 670 O O . ILE A 1 136 ? 17.114 -1.375 -55.053 1.00 51.22 136 ILE A O 1
ATOM 675 N N . ALA A 1 137 ? 19.129 -1.783 -54.122 1.00 48.93 137 ALA A N 1
ATOM 676 C CA . ALA A 1 137 ? 19.583 -2.631 -55.236 1.00 55.23 137 ALA A CA 1
ATOM 677 C C . ALA A 1 137 ? 20.168 -3.889 -54.642 1.00 56.49 137 ALA A C 1
ATOM 678 O O . ALA A 1 137 ? 21.035 -3.777 -53.780 1.00 61.12 137 ALA A O 1
ATOM 680 N N . SER A 1 138 ? 19.715 -5.033 -55.118 1.00 61.88 138 SER A N 1
ATOM 681 C CA . SER A 1 138 ? 20.171 -6.302 -54.521 1.00 63.98 138 SER A CA 1
ATOM 682 C C . SER A 1 138 ? 21.041 -7.064 -55.516 1.00 67.94 138 SER A C 1
ATOM 683 O O . SER A 1 138 ? 22.001 -7.693 -55.045 1.00 68.73 138 SER A O 1
ATOM 686 N N . TYR A 1 149 ? 17.162 -10.938 -57.901 1.00 76.49 149 TYR A N 1
ATOM 687 C CA . TYR A 1 149 ? 18.148 -9.863 -57.990 1.00 89.02 149 TYR A CA 1
ATOM 688 C C . TYR A 1 149 ? 17.480 -8.566 -58.414 1.00 84.89 149 TYR A C 1
ATOM 689 O O . TYR A 1 149 ? 17.961 -7.870 -59.307 1.00 78.75 149 TYR A O 1
ATOM 691 N N . SER A 1 150 ? 16.369 -8.239 -57.765 1.00 64.22 150 SER A N 1
ATOM 692 C CA . SER A 1 150 ? 15.555 -7.120 -58.206 1.00 56.35 150 SER A CA 1
ATOM 693 C C . SER A 1 150 ? 16.208 -5.791 -57.827 1.00 56.64 150 SER A C 1
ATOM 694 O O . SER A 1 150 ? 17.318 -5.729 -57.291 1.00 60.17 150 SER A O 1
ATOM 695 N N . GLU A 1 151 ? 15.504 -4.713 -58.153 1.00 50.29 151 GLU A N 1
ATOM 696 C CA . GLU A 1 151 ? 15.791 -3.372 -57.673 1.00 47.84 151 GLU A CA 1
ATOM 697 C C . GLU A 1 151 ? 14.457 -2.760 -57.279 1.00 44.17 151 GLU A C 1
ATOM 698 O O . GLU A 1 151 ? 13.463 -2.918 -57.995 1.00 43.27 151 GLU A O 1
ATOM 704 N N . ILE A 1 152 ? 14.425 -2.070 -56.142 1.00 43.03 152 ILE A N 1
ATOM 705 C CA . ILE A 1 152 ? 13.181 -1.487 -55.667 1.00 40.89 152 ILE A CA 1
ATOM 706 C C . ILE A 1 152 ? 13.368 -0.011 -55.354 1.00 41.37 152 ILE A C 1
ATOM 707 O O . ILE A 1 152 ? 14.447 0.438 -54.952 1.00 44.59 152 ILE A O 1
ATOM 712 N N . PHE A 1 153 ? 12.283 0.738 -55.532 1.00 40.35 153 PHE A N 1
ATOM 713 C CA . PHE A 1 153 ? 12.153 2.112 -55.064 1.00 40.37 153 PHE A CA 1
ATOM 714 C C . PHE A 1 153 ? 10.877 2.153 -54.237 1.00 40.81 153 PHE A C 1
ATOM 715 O O . PHE A 1 153 ? 9.773 2.071 -54.787 1.00 37.36 153 PHE A O 1
ATOM 723 N N . THR A 1 154 ? 11.028 2.271 -52.922 1.00 40.01 154 THR A N 1
ATOM 724 C CA . THR A 1 154 ? 9.889 2.270 -52.017 1.00 35.16 154 THR A CA 1
ATOM 725 C C . THR A 1 154 ? 9.428 3.698 -51.773 1.00 35.26 154 THR A C 1
ATOM 726 O O . THR A 1 154 ? 10.246 4.605 -51.596 1.00 36.54 154 THR A O 1
ATOM 730 N N . VAL A 1 155 ? 8.116 3.896 -51.779 1.00 34.06 155 VAL A N 1
ATOM 731 C CA . VAL A 1 155 ? 7.519 5.194 -51.489 1.00 34.14 155 VAL A CA 1
ATOM 732 C C . VAL A 1 155 ? 6.711 5.039 -50.211 1.00 32.48 155 VAL A C 1
ATOM 733 O O . VAL A 1 155 ? 5.622 4.452 -50.224 1.00 31.23 155 VAL A O 1
ATOM 737 N N . THR A 1 156 ? 7.234 5.574 -49.113 1.00 32.62 156 THR A N 1
ATOM 738 C CA . THR A 1 156 ? 6.502 5.626 -47.861 1.00 31.39 156 THR A CA 1
ATOM 739 C C . THR A 1 156 ? 5.768 6.962 -47.811 1.00 31.79 156 THR A C 1
ATOM 740 O O . THR A 1 156 ? 5.719 7.694 -48.801 1.00 4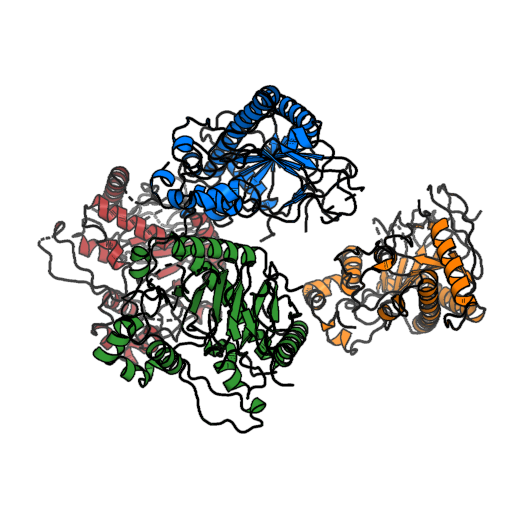0.49 156 THR A O 1
ATOM 744 N N . LYS A 1 157 ? 5.186 7.299 -46.665 1.00 31.12 157 LYS A N 1
ATOM 745 C CA . LYS A 1 157 ? 4.457 8.552 -46.565 1.00 31.64 157 LYS A CA 1
ATOM 746 C C . LYS A 1 157 ? 5.449 9.701 -46.693 1.00 37.26 157 LYS A C 1
ATOM 747 O O . LYS A 1 157 ? 6.374 9.832 -45.882 1.00 44.98 157 LYS A O 1
ATOM 753 N N . ASP A 1 158 ? 5.270 10.518 -47.729 1.00 40.45 158 ASP A N 1
ATOM 754 C CA . ASP A 1 158 ? 6.183 11.620 -48.045 1.00 39.69 158 ASP A CA 1
ATOM 755 C C . ASP A 1 158 ? 5.832 12.802 -47.155 1.00 36.64 158 ASP A C 1
ATOM 756 O O . ASP A 1 158 ? 4.887 13.542 -47.430 1.00 37.87 158 ASP A O 1
ATOM 761 N N . LEU A 1 159 ? 6.604 12.990 -46.088 1.00 37.73 159 LEU A N 1
ATOM 762 C CA . LEU A 1 159 ? 6.341 14.026 -45.105 1.00 42.53 159 LEU A CA 1
ATOM 763 C C . LEU A 1 159 ? 7.475 15.041 -45.063 1.00 39.01 159 LEU A C 1
ATOM 764 O O . LEU A 1 159 ? 8.641 14.652 -44.924 1.00 39.34 159 LEU A O 1
ATOM 769 N N . PRO A 1 160 ? 7.184 16.334 -45.176 1.00 40.29 160 PRO A N 1
ATOM 770 C CA . PRO A 1 160 ? 8.252 17.338 -45.219 1.00 42.12 160 PRO A CA 1
ATOM 771 C C . PRO A 1 160 ? 9.060 17.399 -43.929 1.00 42.88 160 PRO A C 1
ATOM 772 O O . PRO A 1 160 ? 8.620 16.962 -42.862 1.00 41.00 160 PRO A O 1
ATOM 776 N N . LEU A 1 161 ? 10.256 17.987 -44.047 1.00 43.77 161 LEU A N 1
ATOM 777 C CA . LEU A 1 161 ? 11.152 18.128 -42.899 1.00 44.80 161 LEU A CA 1
ATOM 778 C C . LEU A 1 161 ? 10.494 18.904 -41.767 1.00 44.29 161 LEU A C 1
ATOM 779 O O . LEU A 1 161 ? 10.795 18.670 -40.593 1.00 43.77 161 LEU A O 1
ATOM 784 N N . ASP A 1 162 ? 9.623 19.850 -42.106 1.00 44.77 162 ASP A N 1
ATOM 785 C CA . ASP A 1 162 ? 8.949 20.705 -41.141 1.00 45.12 162 ASP A CA 1
ATOM 786 C C . ASP A 1 162 ? 7.597 20.157 -40.702 1.00 43.57 162 ASP A C 1
ATOM 787 O O . ASP A 1 162 ? 6.850 20.864 -40.017 1.00 43.97 162 ASP A O 1
ATOM 792 N N . GLU A 1 163 ? 7.265 18.915 -41.072 1.00 41.96 163 GLU A N 1
ATOM 793 C CA . GLU A 1 163 ? 6.008 18.313 -40.647 1.00 41.70 163 GLU A CA 1
ATOM 794 C C . GLU A 1 163 ? 6.110 17.916 -39.175 1.00 39.90 163 GLU A C 1
ATOM 795 O O . GLU A 1 163 ? 7.154 17.416 -38.744 1.00 39.76 163 GLU A O 1
ATOM 801 N N . PRO A 1 164 ? 5.065 18.172 -38.376 1.00 42.49 164 PRO A N 1
ATOM 802 C CA . PRO A 1 164 ? 5.169 17.948 -36.919 1.00 40.78 164 PRO A CA 1
ATOM 803 C C . PRO A 1 164 ? 5.755 16.600 -36.523 1.00 38.17 164 PRO A C 1
ATOM 804 O O . PRO A 1 164 ? 6.561 16.532 -35.586 1.00 38.48 164 PRO A O 1
ATOM 808 N N . ARG A 1 165 ? 5.449 15.540 -37.254 1.00 36.88 165 ARG A N 1
ATOM 809 C CA . ARG A 1 165 ? 5.931 14.194 -36.854 1.00 35.71 165 ARG A CA 1
ATOM 810 C C . ARG A 1 165 ? 7.374 14.017 -37.324 1.00 36.24 165 ARG A C 1
ATOM 811 O O . ARG A 1 165 ? 8.081 13.196 -36.727 1.00 35.88 165 ARG A O 1
ATOM 819 N N . VAL A 1 166 ? 7.803 14.779 -38.338 1.00 40.01 166 VAL A N 1
ATOM 820 C CA . VAL A 1 166 ? 9.200 14.704 -38.755 1.00 38.11 166 VAL A CA 1
ATOM 821 C C . VAL A 1 166 ? 10.077 15.541 -37.833 1.00 39.45 166 VAL A C 1
ATOM 822 O O . VAL A 1 166 ? 11.199 15.145 -37.502 1.00 39.88 166 VAL A O 1
ATOM 826 N N . GLU A 1 167 ? 9.526 16.653 -37.356 1.00 40.18 167 GLU A N 1
ATOM 827 C CA . GLU A 1 167 ? 10.256 17.513 -36.394 1.00 41.54 167 GLU A CA 1
ATOM 828 C C . GLU A 1 167 ? 10.453 16.747 -35.091 1.00 40.90 167 GLU A C 1
ATOM 829 O O . GLU A 1 167 ? 11.492 16.953 -34.445 1.00 41.87 167 GLU A O 1
ATOM 835 N N . ALA A 1 168 ? 9.509 15.873 -34.737 1.00 39.43 168 ALA A N 1
ATOM 836 C CA . ALA A 1 168 ? 9.575 15.145 -33.449 1.00 40.71 168 ALA A CA 1
ATOM 837 C C . ALA A 1 168 ? 10.436 13.891 -33.553 1.00 39.01 168 ALA A C 1
ATOM 838 O O . ALA A 1 168 ? 10.499 13.161 -32.561 1.00 37.92 168 ALA A O 1
ATOM 840 N N . LYS A 1 169 ? 11.089 13.684 -34.692 1.00 38.48 169 LYS A N 1
ATOM 841 C CA . LYS A 1 169 ? 12.011 12.544 -34.908 1.00 38.24 169 LYS A CA 1
ATOM 842 C C . LYS A 1 169 ? 11.284 11.214 -34.763 1.00 36.60 169 LYS A C 1
ATOM 843 O O . LYS A 1 169 ? 11.920 10.260 -34.312 1.00 36.48 169 LYS A O 1
ATOM 849 N N . TRP A 1 170 ? 10.021 11.150 -35.198 1.00 35.53 170 TRP A N 1
ATOM 850 C CA . TRP A 1 170 ? 9.348 9.858 -35.151 1.00 34.06 170 TRP A CA 1
ATOM 851 C C . TRP A 1 170 ? 10.060 8.882 -36.087 1.00 33.82 170 TRP A C 1
ATOM 852 O O . TRP A 1 170 ? 10.434 9.259 -37.203 1.00 34.36 170 TRP A O 1
ATOM 863 N N . PRO A 1 171 ? 10.281 7.636 -35.666 1.00 33.21 171 PRO A N 1
ATOM 864 C CA . PRO A 1 171 ? 10.949 6.670 -36.549 1.00 33.13 171 PRO A CA 1
ATOM 865 C C . PRO A 1 171 ? 10.178 6.463 -37.847 1.00 32.33 171 PRO A C 1
ATOM 866 O O . PRO A 1 171 ? 8.946 6.417 -37.858 1.00 31.29 171 PRO A O 1
ATOM 870 N N . CYS A 1 172 ? 10.925 6.357 -38.950 1.00 35.36 172 CYS A N 1
ATOM 871 C CA . CYS A 1 172 ? 10.479 6.081 -40.312 1.00 32.58 172 CYS A CA 1
ATOM 872 C C . CYS A 1 172 ? 9.843 7.303 -40.980 1.00 32.89 172 CYS A C 1
ATOM 873 O O . CYS A 1 172 ? 9.646 7.283 -42.196 1.00 37.60 172 CYS A O 1
ATOM 876 N N . HIS A 1 173 ? 9.531 8.365 -40.243 1.00 33.23 173 HIS A N 1
ATOM 877 C CA . HIS A 1 173 ? 8.838 9.513 -40.815 1.00 33.62 173 HIS A CA 1
ATOM 878 C C . HIS A 1 173 ? 9.825 10.473 -41.472 1.00 37.13 173 HIS A C 1
ATOM 879 O O . HIS A 1 173 ? 10.838 10.843 -40.869 1.00 39.63 173 HIS A O 1
ATOM 886 N N . GLY A 1 174 ? 9.537 10.867 -42.711 1.00 36.83 174 GLY A N 1
ATOM 887 C CA . GLY A 1 174 ? 10.384 11.802 -43.410 1.00 38.12 174 GLY A CA 1
ATOM 888 C C . GLY A 1 174 ? 10.039 11.985 -44.875 1.00 37.88 174 GLY A C 1
ATOM 889 O O . GLY A 1 174 ? 9.130 11.348 -45.417 1.00 38.80 174 GLY A O 1
ATOM 890 N N . PRO A 1 175 ? 10.773 12.871 -45.546 1.00 40.45 175 PRO A N 1
ATOM 891 C CA . PRO A 1 175 ? 10.480 13.157 -46.955 1.00 40.37 175 PRO A CA 1
ATOM 892 C C . PRO A 1 175 ? 11.035 12.084 -47.877 1.00 40.43 175 PRO A C 1
ATOM 893 O O . PRO A 1 175 ? 12.098 11.508 -47.633 1.00 40.84 175 PRO A O 1
ATOM 897 N N . CYS A 1 176 ? 10.295 11.819 -48.944 1.00 44.56 176 CYS A N 1
ATOM 898 C CA . CYS A 1 176 ? 10.706 10.840 -49.940 1.00 44.17 176 CYS A CA 1
ATOM 899 C C . CYS A 1 176 ? 11.771 11.438 -50.859 1.00 46.44 176 CYS A C 1
ATOM 900 O O . CYS A 1 176 ? 11.652 12.593 -51.278 1.00 51.19 176 CYS A O 1
ATOM 903 N N . PRO A 1 177 ? 12.828 10.688 -51.170 1.00 43.43 177 PRO A N 1
ATOM 904 C CA . PRO A 1 177 ? 13.917 11.217 -52.025 1.00 45.87 177 PRO A CA 1
ATOM 905 C C . PRO A 1 177 ? 13.664 11.001 -53.516 1.00 46.72 177 PRO A C 1
ATOM 906 O O . PRO A 1 177 ? 14.271 10.147 -54.178 1.00 47.42 177 PRO A O 1
ATOM 910 N N . TRP A 1 178 ? 12.743 11.794 -54.070 1.00 46.83 178 TRP A N 1
ATOM 911 C CA . TRP A 1 178 ? 12.455 11.730 -55.500 1.00 47.86 178 TRP A CA 1
ATOM 912 C C . TRP A 1 178 ? 13.612 12.296 -56.323 1.00 50.65 178 TRP A C 1
ATOM 913 O O . TRP A 1 178 ? 14.251 13.269 -55.916 1.00 51.91 178 TRP A O 1
ATOM 924 N N . PRO A 1 179 ? 13.899 11.759 -57.545 1.00 56.59 179 PRO A N 1
ATOM 925 C CA . PRO A 1 179 ? 14.894 12.382 -58.418 1.00 60.29 179 PRO A CA 1
ATOM 926 C C . PRO A 1 179 ? 14.313 13.716 -58.881 1.00 63.31 179 PRO A C 1
ATOM 927 O O . PRO A 1 179 ? 15.035 14.680 -58.872 1.00 72.33 179 PRO A O 1
ATOM 931 N N . ASP A 1 180 ? 13.046 13.725 -59.298 1.00 54.82 180 ASP A N 1
ATOM 932 C CA . ASP A 1 180 ? 12.402 15.011 -59.656 1.00 57.83 180 ASP A CA 1
ATOM 933 C C . ASP A 1 180 ? 10.879 14.943 -59.544 1.00 57.35 180 ASP A C 1
ATOM 934 O O . ASP A 1 180 ? 10.363 13.853 -59.273 1.00 55.41 180 ASP A O 1
ATOM 936 N N . VAL A 1 181 ? 10.201 16.072 -59.762 1.00 54.78 181 VAL A N 1
ATOM 937 C CA . VAL A 1 181 ? 8.721 16.145 -59.622 1.00 53.31 181 VAL A CA 1
ATOM 938 C C . VAL A 1 181 ? 8.071 15.336 -60.743 1.00 59.43 181 VAL A C 1
ATOM 939 O O . VAL A 1 181 ? 6.842 15.179 -60.739 1.00 58.67 181 VAL A O 1
ATOM 943 N N . ASP A 1 182 ? 8.869 14.790 -61.651 1.00 55.69 182 ASP A N 1
ATOM 944 C CA . ASP A 1 182 ? 8.271 14.082 -62.803 1.00 55.88 182 ASP A CA 1
ATOM 945 C C . ASP A 1 182 ? 8.043 12.631 -62.404 1.00 59.39 182 ASP A C 1
ATOM 946 O O . ASP A 1 182 ? 7.246 11.991 -63.067 1.00 60.50 182 ASP A O 1
ATOM 951 N N . MET A 1 183 ? 8.730 12.138 -61.378 1.00 56.82 183 MET A N 1
ATOM 952 C CA . MET A 1 183 ? 8.427 10.780 -60.859 1.00 48.76 183 MET A CA 1
ATOM 953 C C . MET A 1 183 ? 7.377 10.929 -59.771 1.00 47.57 183 MET A C 1
ATOM 954 O O . MET A 1 183 ? 6.589 10.008 -59.570 1.00 53.74 183 MET A O 1
ATOM 959 N N . ARG A 1 184 ? 7.360 12.090 -59.130 1.00 51.03 184 ARG A N 1
ATOM 960 C CA . ARG A 1 184 ? 6.420 12.325 -58.016 1.00 49.68 184 ARG A CA 1
ATOM 961 C C . ARG A 1 184 ? 5.008 12.363 -58.569 1.00 52.88 184 ARG A C 1
ATOM 962 O O . ARG A 1 184 ? 4.236 11.499 -58.184 1.00 53.62 184 ARG A O 1
ATOM 970 N N . THR A 1 185 ? 4.704 13.315 -59.450 1.00 52.37 185 THR A N 1
ATOM 971 C CA . THR A 1 185 ? 3.320 13.461 -59.971 1.00 48.29 185 THR A CA 1
ATOM 972 C C . THR A 1 185 ? 2.791 12.108 -60.453 1.00 51.19 185 THR A C 1
ATOM 973 O O . THR A 1 185 ? 1.710 11.724 -60.006 1.00 50.94 185 THR A O 1
ATOM 977 N N . PRO A 1 186 ? 3.457 11.373 -61.361 1.00 49.90 186 PRO A N 1
ATOM 978 C CA . PRO A 1 186 ? 3.015 10.033 -61.722 1.00 45.26 186 PRO A CA 1
ATOM 979 C C . PRO A 1 186 ? 2.729 9.030 -60.600 1.00 45.07 186 PRO A C 1
ATOM 980 O O . PRO A 1 186 ? 1.591 8.673 -60.442 1.00 47.02 186 PRO A O 1
ATOM 984 N N . ILE A 1 187 ? 3.753 8.600 -59.870 1.00 45.28 187 ILE A N 1
ATOM 985 C CA . ILE A 1 187 ? 3.577 7.524 -58.853 1.00 45.24 187 ILE A CA 1
ATOM 986 C C . ILE A 1 187 ? 2.647 7.963 -57.719 1.00 45.06 187 ILE A C 1
ATOM 987 O O . ILE A 1 187 ? 1.833 7.151 -57.301 1.00 47.35 187 ILE A O 1
ATOM 992 N N . GLN A 1 188 ? 2.711 9.218 -57.300 1.00 53.53 188 GLN A N 1
ATOM 993 C CA . GLN A 1 188 ? 1.787 9.713 -56.252 1.00 54.73 188 GLN A CA 1
ATOM 994 C C . GLN A 1 188 ? 0.338 9.628 -56.731 1.00 57.25 188 GLN A C 1
ATOM 995 O O . GLN A 1 188 ? -0.520 9.285 -55.918 1.00 59.22 188 GLN A O 1
ATOM 1001 N N . GLN A 1 189 ? 0.069 9.921 -57.996 1.00 47.04 189 GLN A N 1
ATOM 1002 C CA . GLN A 1 189 ? -1.337 9.942 -58.462 1.00 47.47 189 GLN A CA 1
ATOM 1003 C C . GLN A 1 189 ? -1.824 8.503 -58.588 1.00 42.13 189 GLN A C 1
ATOM 1004 O O . GLN A 1 189 ? -3.032 8.285 -58.472 1.00 42.32 189 GLN A O 1
ATOM 1010 N N . TYR A 1 190 ? -0.907 7.568 -58.809 1.00 42.45 190 TYR A N 1
ATOM 1011 C CA . TYR A 1 190 ? -1.262 6.134 -58.868 1.00 42.73 190 TYR A CA 1
ATOM 1012 C C . TYR A 1 190 ? -1.569 5.658 -57.449 1.00 35.77 190 TYR A C 1
ATOM 1013 O O . TYR A 1 190 ? -2.472 4.852 -57.282 1.00 32.30 190 TYR A O 1
ATOM 1022 N N . MET A 1 191 ? -0.858 6.190 -56.462 1.00 37.59 191 MET A N 1
ATOM 1023 C CA . MET A 1 191 ? -1.030 5.759 -55.058 1.00 33.74 191 MET A CA 1
ATOM 1024 C C . MET A 1 191 ? -2.314 6.352 -54.489 1.00 31.41 191 MET A C 1
ATOM 1025 O O . MET A 1 191 ? -2.887 5.736 -53.591 1.00 32.71 191 MET A O 1
ATOM 1030 N N . ASP A 1 192 ? -2.738 7.506 -54.984 1.00 32.75 192 ASP A N 1
ATOM 1031 C CA . ASP A 1 192 ? -4.017 8.052 -54.549 1.00 32.71 192 ASP A CA 1
ATOM 1032 C C . ASP A 1 192 ? -5.178 7.263 -55.135 1.00 33.45 192 ASP A C 1
ATOM 1033 O O . ASP A 1 192 ? -6.227 7.138 -54.492 1.00 39.26 192 ASP A O 1
ATOM 1038 N N . SER A 1 193 ? -5.008 6.717 -56.342 1.00 35.24 193 SER A N 1
ATOM 1039 C CA . SER A 1 193 ? -6.025 5.852 -56.929 1.00 32.16 193 SER A CA 1
ATOM 1040 C C . SER A 1 193 ? -6.018 4.473 -56.283 1.00 30.37 193 SER A C 1
ATOM 1041 O O . SER A 1 193 ? -7.084 3.899 -56.031 1.00 29.59 193 SER A O 1
ATOM 1044 N N . LEU A 1 194 ? -4.830 3.919 -56.029 1.00 29.86 194 LEU A N 1
ATOM 1045 C CA . LEU A 1 194 ? -4.747 2.636 -55.341 1.00 28.31 194 LEU A CA 1
ATOM 1046 C C . LEU A 1 194 ? -5.278 2.733 -53.921 1.00 30.11 194 LEU A C 1
ATOM 1047 O O . LEU A 1 194 ? -5.810 1.752 -53.390 1.00 29.06 194 LEU A O 1
ATOM 1052 N N . GLY A 1 195 ? -5.143 3.902 -53.293 1.00 29.02 195 GLY A N 1
ATOM 1053 C CA . GLY A 1 195 ? -5.696 4.085 -51.962 1.00 27.22 195 GLY A CA 1
ATOM 1054 C C . GLY A 1 195 ? -7.212 4.050 -51.951 1.00 27.15 195 GLY A C 1
ATOM 1055 O O . GLY A 1 195 ? -7.820 3.500 -51.029 1.00 27.69 195 GLY A O 1
ATOM 1056 N N . LYS A 1 196 ? -7.819 4.590 -52.998 1.00 30.05 196 LYS A N 1
ATOM 1057 C CA . LYS A 1 196 ? -9.295 4.596 -53.130 1.00 28.48 196 LYS A CA 1
ATOM 1058 C C . LYS A 1 196 ? -9.782 3.161 -53.311 1.00 27.35 196 LYS A C 1
ATOM 1059 O O . LYS A 1 196 ? -10.853 2.846 -52.795 1.00 27.02 196 LYS A O 1
ATOM 1064 N N . SER A 1 197 ? -9.013 2.336 -54.011 1.00 26.95 197 SER A N 1
ATOM 1065 C CA . SER A 1 197 ? -9.377 0.934 -54.184 1.00 29.97 197 SER A CA 1
ATOM 1066 C C . SER A 1 197 ? -9.160 0.155 -52.896 1.00 25.84 197 SER A C 1
ATOM 1067 O O . SER A 1 197 ? -9.935 -0.753 -52.576 1.00 23.89 197 SER A O 1
ATOM 1070 N N . GLY A 1 198 ? -8.108 0.497 -52.146 1.00 24.45 198 GLY A N 1
ATOM 1071 C CA . GLY A 1 198 ? -7.865 -0.169 -50.877 1.00 23.38 198 GLY A CA 1
ATOM 1072 C C . GLY A 1 198 ? -8.995 0.023 -49.883 1.00 23.20 198 GLY A C 1
ATOM 1073 O O . GLY A 1 198 ? -9.402 -0.922 -49.202 1.00 22.37 198 GLY A O 1
ATOM 1074 N N . GLU A 1 199 ? -9.523 1.247 -49.791 1.00 24.14 199 GLU A N 1
ATOM 1075 C CA . GLU A 1 199 ? -10.614 1.509 -48.855 1.00 24.27 199 GLU A CA 1
ATOM 1076 C C . GLU A 1 199 ? -11.880 0.760 -49.255 1.00 24.15 199 GLU A C 1
ATOM 1077 O O . GLU A 1 199 ? -12.609 0.258 -48.392 1.00 23.79 199 GLU A O 1
ATOM 1083 N N . THR A 1 200 ? -12.156 0.674 -50.560 1.00 24.59 200 THR A N 1
ATOM 1084 C CA . THR A 1 200 ? -13.307 -0.089 -51.039 1.00 24.56 200 THR A CA 1
ATOM 1085 C C . THR A 1 200 ? -13.135 -1.583 -50.789 1.00 23.95 200 THR A C 1
ATOM 1086 O O . THR A 1 200 ? -14.065 -2.254 -50.324 1.00 23.44 200 THR A O 1
ATOM 1090 N N . LEU A 1 201 ? -11.954 -2.125 -51.100 1.00 22.84 201 LEU A N 1
ATOM 1091 C CA . LEU A 1 201 ? -11.701 -3.541 -50.842 1.00 22.33 201 LEU A CA 1
ATOM 1092 C C . LEU A 1 201 ? -11.899 -3.879 -49.370 1.00 21.87 201 LEU A C 1
ATOM 1093 O O . LEU A 1 201 ? -12.389 -4.964 -49.035 1.00 24.05 201 LEU A O 1
ATOM 1098 N N . LEU A 1 202 ? -11.514 -2.966 -48.473 1.00 22.83 202 LEU A N 1
ATOM 1099 C CA . LEU A 1 202 ? -11.723 -3.201 -47.048 1.00 23.63 202 LEU A CA 1
ATOM 1100 C C . LEU A 1 202 ? -13.204 -3.151 -46.690 1.00 26.68 202 LEU A C 1
ATOM 1101 O O . LEU A 1 202 ? -13.671 -3.930 -45.850 1.00 23.56 202 LEU A O 1
ATOM 1106 N N . GLN A 1 203 ? -13.957 -2.198 -47.225 1.00 25.94 203 GLN A N 1
ATOM 1107 C CA . GLN A 1 203 ? -15.414 -2.105 -46.957 1.00 24.80 203 GLN A CA 1
ATOM 1108 C C . GLN A 1 203 ? -16.109 -3.385 -47.408 1.00 27.73 203 GLN A C 1
ATOM 1109 O O . GLN A 1 203 ? -17.013 -3.824 -46.716 1.00 28.59 203 GLN A O 1
ATOM 1115 N N . MET A 1 204 ? -15.678 -3.965 -48.522 1.00 25.98 204 MET A N 1
ATOM 1116 C CA . MET A 1 204 ? -16.269 -5.214 -49.059 1.00 26.41 204 MET A CA 1
ATOM 1117 C C . MET A 1 204 ? -15.946 -6.390 -48.143 1.00 25.94 204 MET A C 1
ATOM 1118 O O . MET A 1 204 ? -16.821 -7.233 -47.964 1.00 27.15 204 MET A O 1
ATOM 1123 N N . ILE A 1 205 ? -14.725 -6.456 -47.620 1.00 20.96 205 ILE A N 1
ATOM 1124 C CA . ILE A 1 205 ? -14.359 -7.520 -46.645 1.00 26.08 205 ILE A CA 1
ATOM 1125 C C . ILE A 1 205 ? -15.242 -7.357 -45.406 1.00 25.94 205 ILE A C 1
ATOM 1126 O O . ILE A 1 205 ? -15.728 -8.356 -44.906 1.00 27.59 205 ILE A O 1
ATOM 1131 N N . GLU A 1 206 ? -15.499 -6.126 -44.979 1.00 25.74 206 GLU A N 1
ATOM 1132 C CA . GLU A 1 206 ? -16.395 -5.866 -43.826 1.00 27.68 206 GLU A CA 1
ATOM 1133 C C . GLU A 1 206 ? -17.815 -6.364 -44.113 1.00 26.93 206 GLU A C 1
ATOM 1134 O O . GLU A 1 206 ? -18.427 -6.902 -43.211 1.00 28.42 206 GLU A O 1
ATOM 1140 N N . TYR A 1 207 ? -18.328 -6.144 -45.316 1.00 23.83 207 TYR A N 1
ATOM 1141 C CA . TYR A 1 207 ? -19.722 -6.535 -45.629 1.00 25.93 207 TYR A CA 1
ATOM 1142 C C . TYR A 1 207 ? -19.820 -8.043 -45.834 1.00 26.14 207 TYR A C 1
ATOM 1143 O O . TYR A 1 207 ? -20.899 -8.586 -45.614 1.00 32.82 207 TYR A O 1
ATOM 1152 N N . GLY A 1 208 ? -18.746 -8.686 -46.271 1.00 23.68 208 GLY A N 1
ATOM 1153 C CA . GLY A 1 208 ? -18.792 -10.124 -46.574 1.00 25.30 208 GLY A CA 1
ATOM 1154 C C . GLY A 1 208 ? -18.454 -10.965 -45.378 1.00 26.71 208 GLY A C 1
ATOM 1155 O O . GLY A 1 208 ? -18.787 -12.147 -45.395 1.00 27.30 208 GLY A O 1
ATOM 1156 N N . LEU A 1 209 ? -17.792 -10.371 -44.390 1.00 27.81 209 LEU A N 1
ATOM 1157 C CA . LEU A 1 209 ? -17.462 -11.077 -43.134 1.00 27.93 209 LEU A CA 1
ATOM 1158 C C . LEU A 1 209 ? -18.437 -10.530 -42.108 1.00 27.71 209 LEU A C 1
ATOM 1159 O O . LEU A 1 209 ? -18.272 -10.843 -40.933 1.00 25.71 209 LEU A O 1
ATOM 1164 N N . SER A 1 210 ? -19.408 -9.751 -42.577 1.00 26.83 210 SER A N 1
ATOM 1165 C CA . SER A 1 210 ? -20.470 -9.146 -41.735 1.00 26.57 210 SER A CA 1
ATOM 1166 C C . SER A 1 210 ? -19.903 -8.445 -40.514 1.00 27.22 210 SER A C 1
ATOM 1167 O O . SER A 1 210 ? -20.614 -8.374 -39.544 1.00 36.32 210 SER A O 1
ATOM 1170 N N . LEU A 1 211 ? -18.757 -7.794 -40.646 1.00 28.88 211 LEU A N 1
ATOM 1171 C CA . LEU A 1 211 ? -18.076 -7.153 -39.504 1.00 31.40 211 LEU A CA 1
ATOM 1172 C C . LEU A 1 211 ? -18.792 -5.869 -39.112 1.00 38.67 211 LEU A C 1
ATOM 1173 O O . LEU A 1 211 ? -19.604 -5.371 -39.895 1.00 35.64 211 LEU A O 1
ATOM 1178 N N . HIS A 1 212 ? -18.489 -5.369 -37.920 1.00 35.91 212 HIS A N 1
ATOM 1179 C CA . HIS A 1 212 ? -19.121 -4.126 -37.427 1.00 38.60 212 HIS A CA 1
ATOM 1180 C C . HIS A 1 212 ? -18.743 -2.987 -38.381 1.00 39.88 212 HIS A C 1
ATOM 1181 O O . HIS A 1 212 ? -17.581 -2.926 -38.747 1.00 34.94 212 HIS A O 1
ATOM 1188 N N . PRO A 1 213 ? -19.648 -2.122 -38.890 1.00 41.39 213 PRO A N 1
ATOM 1189 C CA . PRO A 1 213 ? -19.209 -1.106 -39.856 1.00 39.06 213 PRO A CA 1
ATOM 1190 C C . PRO A 1 213 ? -18.003 -0.315 -39.369 1.00 38.44 213 PRO A C 1
ATOM 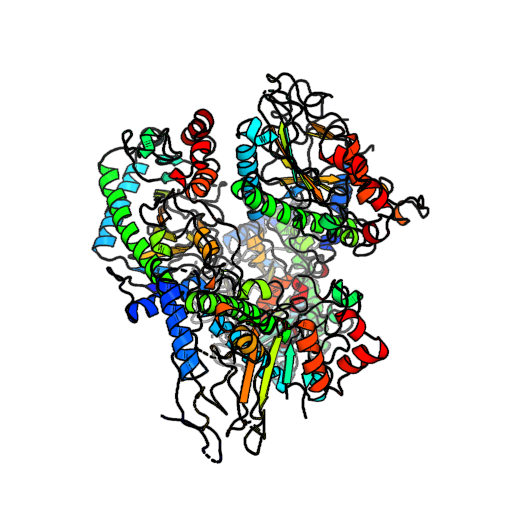1191 O O . PRO A 1 213 ? -17.921 0.073 -38.202 1.00 40.50 213 PRO A O 1
ATOM 1195 N N . ASP A 1 214 ? -17.063 -0.089 -40.293 1.00 43.64 214 ASP A N 1
ATOM 1196 C CA . ASP A 1 214 ? -15.814 0.642 -40.080 1.00 36.11 214 ASP A CA 1
ATOM 1197 C C . ASP A 1 214 ? -14.802 -0.139 -39.248 1.00 31.08 214 ASP A C 1
ATOM 1198 O O . ASP A 1 214 ? -13.852 0.449 -38.724 1.00 28.99 214 ASP A O 1
ATOM 1203 N N . THR A 1 215 ? -14.970 -1.459 -39.125 1.00 31.67 215 THR A N 1
ATOM 1204 C CA . THR A 1 215 ? -14.020 -2.263 -38.359 1.00 24.39 215 THR A CA 1
ATOM 1205 C C . THR A 1 215 ? -12.618 -2.188 -38.953 1.00 29.38 215 THR A C 1
ATOM 1206 O O . THR A 1 215 ? -11.623 -2.158 -38.217 1.00 30.53 215 THR A O 1
ATOM 1210 N N . LEU A 1 216 ? -12.520 -2.132 -40.279 1.00 27.05 216 LEU A N 1
ATOM 1211 C CA . LEU A 1 216 ? -11.240 -2.060 -40.974 1.00 23.87 216 LEU A CA 1
ATOM 1212 C C . LEU A 1 216 ? -10.877 -0.648 -41.416 1.00 23.85 216 LEU A C 1
ATOM 1213 O O . LEU A 1 216 ? -9.705 -0.268 -41.346 1.00 26.64 216 LEU A O 1
ATOM 1218 N N . THR A 1 217 ? -11.848 0.143 -41.875 1.00 27.61 217 THR A N 1
ATOM 1219 C CA . THR A 1 217 ? -11.533 1.480 -42.363 1.00 26.84 217 THR A CA 1
ATOM 1220 C C . THR A 1 217 ? -11.168 2.441 -41.240 1.00 25.94 217 THR A C 1
ATOM 1221 O O . THR A 1 217 ? -10.578 3.493 -41.512 1.00 28.11 217 THR A O 1
ATOM 1225 N N . SER A 1 218 ? -11.508 2.116 -39.990 1.00 26.31 218 SER A N 1
ATOM 1226 C CA . SER A 1 218 ? -11.135 2.992 -38.884 1.00 31.32 218 SER A CA 1
ATOM 1227 C C . SER A 1 218 ? -9.639 2.953 -38.602 1.00 27.90 218 SER A C 1
ATOM 1228 O O . SER A 1 218 ? -9.087 3.934 -38.094 1.00 28.76 218 SER A O 1
ATOM 1231 N N . LEU A 1 219 ? -8.967 1.840 -38.913 1.00 27.23 219 LEU A N 1
ATOM 1232 C CA . LEU A 1 219 ? -7.525 1.769 -38.705 1.00 27.69 219 LEU A CA 1
ATOM 1233 C C . LEU A 1 219 ? -6.720 2.381 -39.845 1.00 25.30 219 LEU A C 1
ATOM 1234 O O . LEU A 1 219 ? -5.567 2.766 -39.628 1.00 25.58 219 LEU A O 1
ATOM 1239 N N . THR A 1 220 ? -7.284 2.485 -41.046 1.00 24.08 220 THR A N 1
ATOM 1240 C CA . THR A 1 220 ? -6.527 2.953 -42.201 1.00 27.24 220 THR A CA 1
ATOM 1241 C C . THR A 1 220 ? -6.692 4.444 -42.472 1.00 24.87 220 THR A C 1
ATOM 1242 O O . THR A 1 220 ? -6.187 4.930 -43.487 1.00 28.48 220 THR A O 1
ATOM 1246 N N . LYS A 1 221 ? -7.325 5.150 -41.547 1.00 27.09 221 LYS A N 1
ATOM 1247 C CA . LYS A 1 221 ? -7.402 6.624 -41.637 1.00 28.40 221 LYS A CA 1
ATOM 1248 C C . LYS A 1 221 ? -5.994 7.142 -41.340 1.00 29.92 221 LYS A C 1
ATOM 1249 O O . LYS A 1 221 ? -5.559 6.943 -40.197 1.00 34.14 221 LYS A O 1
ATOM 1255 N N . ASP A 1 222 ? -5.337 7.796 -42.300 1.00 27.63 222 ASP A N 1
ATOM 1256 C CA . ASP A 1 222 ? -3.905 8.197 -42.198 1.00 27.91 222 ASP A CA 1
ATOM 1257 C C . ASP A 1 222 ? -3.066 6.936 -42.259 1.00 26.80 222 ASP A C 1
ATOM 1258 O O . ASP A 1 222 ? -2.112 6.824 -41.522 1.00 26.74 222 ASP A O 1
ATOM 1263 N N . GLY A 1 223 ? -3.387 6.080 -43.206 1.00 26.15 223 GLY A N 1
ATOM 1264 C CA . GLY A 1 223 ? -2.702 4.796 -43.299 1.00 25.20 223 GLY A CA 1
ATOM 1265 C C . GLY A 1 223 ? -1.310 4.908 -43.824 1.00 25.61 223 GLY A C 1
ATOM 1266 O O . GLY A 1 223 ? -1.073 5.729 -44.699 1.00 26.48 223 GLY A O 1
ATOM 1267 N N . TRP A 1 224 ? -0.435 4.081 -43.288 1.00 25.15 224 TRP A N 1
ATOM 1268 C CA . TRP A 1 224 ? 0.978 4.103 -43.693 1.00 26.70 224 TRP A CA 1
ATOM 1269 C C . TRP A 1 224 ? 1.081 3.314 -44.987 1.00 25.51 224 TRP A C 1
ATOM 1270 O O . TRP A 1 224 ? 1.915 2.418 -45.070 1.00 25.36 224 TRP A O 1
ATOM 1281 N N . HIS A 1 225 ? 0.222 3.643 -45.944 1.00 25.66 225 HIS A N 1
ATOM 1282 C CA . HIS A 1 225 ? 0.289 2.973 -47.234 1.00 27.29 225 HIS A CA 1
ATOM 1283 C C . HIS A 1 225 ? 1.634 3.239 -47.894 1.00 27.10 225 HIS A C 1
ATOM 1284 O O . HIS A 1 225 ? 2.122 4.373 -47.907 1.00 27.73 225 HIS A O 1
ATOM 1291 N N . HIS A 1 226 ? 2.227 2.194 -48.465 1.00 26.60 226 HIS A N 1
ATOM 1292 C CA . HIS A 1 226 ? 3.485 2.357 -49.170 1.00 27.80 226 HIS A CA 1
ATOM 1293 C C . HIS A 1 226 ? 3.496 1.489 -50.420 1.00 32.94 226 HIS A C 1
ATOM 1294 O O . HIS A 1 226 ? 2.836 0.448 -50.486 1.00 27.41 226 HIS A O 1
ATOM 1301 N N . LEU A 1 227 ? 4.256 1.944 -51.412 1.00 30.78 227 LEU A N 1
ATOM 1302 C CA . LEU A 1 227 ? 4.376 1.298 -52.706 1.00 29.96 227 LEU A CA 1
ATOM 1303 C C . LEU A 1 227 ? 5.812 0.846 -52.915 1.00 31.05 227 LEU A C 1
ATOM 1304 O O . LEU A 1 227 ? 6.753 1.582 -52.605 1.00 32.49 227 LEU A O 1
ATOM 1309 N N A ARG A 1 228 ? 5.969 -0.365 -53.471 0.50 31.00 228 ARG A N 1
ATOM 1310 N N B ARG A 1 228 ? 5.982 -0.368 -53.426 0.50 30.98 228 ARG A N 1
ATOM 1311 C CA A ARG A 1 228 ? 7.311 -0.915 -53.799 0.50 32.30 228 ARG A CA 1
ATOM 1312 C CA B ARG A 1 228 ? 7.293 -0.871 -53.816 0.50 32.32 228 ARG A CA 1
ATOM 1313 C C A ARG A 1 228 ? 7.412 -1.034 -55.324 0.50 33.62 228 ARG A C 1
ATOM 1314 C C B ARG A 1 228 ? 7.321 -0.965 -55.338 0.50 33.56 228 ARG A C 1
ATOM 1315 O O A ARG A 1 228 ? 6.586 -1.773 -55.889 0.50 32.95 228 ARG A O 1
ATOM 1316 O O B ARG A 1 228 ? 6.610 -1.784 -55.929 0.50 33.01 228 ARG A O 1
ATOM 1331 N N . ILE A 1 229 ? 8.119 -0.102 -55.964 1.00 35.36 229 ILE A N 1
ATOM 1332 C CA . ILE A 1 229 ? 8.257 -0.055 -57.416 1.00 36.92 229 ILE A CA 1
ATOM 1333 C C . ILE A 1 229 ? 9.368 -1.024 -57.802 1.00 38.17 229 ILE A C 1
ATOM 1334 O O . ILE A 1 229 ? 10.543 -0.775 -57.526 1.00 39.44 229 ILE A O 1
ATOM 1339 N N . LEU A 1 230 ? 8.998 -2.123 -58.451 1.00 37.96 230 LEU A N 1
ATOM 1340 C CA . LEU A 1 230 ? 9.899 -3.245 -58.652 1.00 38.91 230 LEU A CA 1
ATOM 1341 C C . LEU A 1 230 ? 10.333 -3.373 -60.104 1.00 41.05 230 LEU A C 1
ATOM 1342 O O . LEU A 1 230 ? 9.533 -3.189 -61.028 1.00 41.13 230 LEU A O 1
ATOM 1347 N N . ARG A 1 231 ? 11.607 -3.712 -60.286 1.00 42.92 231 ARG A N 1
ATOM 1348 C CA . ARG A 1 231 ? 12.151 -4.131 -61.565 1.00 45.15 231 ARG A CA 1
ATOM 1349 C C . ARG A 1 231 ? 12.974 -5.384 -61.318 1.00 45.81 231 ARG A C 1
ATOM 1350 O O . ARG A 1 231 ? 13.875 -5.382 -60.473 1.00 46.21 231 ARG A O 1
ATOM 1358 N N . PHE A 1 232 ? 12.684 -6.435 -62.071 1.00 46.12 232 PHE A N 1
ATOM 1359 C CA . PHE A 1 232 ? 13.420 -7.682 -61.971 1.00 47.02 232 PHE A CA 1
ATOM 1360 C C . PHE A 1 232 ? 14.229 -7.911 -63.239 1.00 50.01 232 PHE A C 1
ATOM 1361 O O . PHE A 1 232 ? 13.752 -7.614 -64.340 1.00 50.73 232 PHE A O 1
ATOM 1369 N N . PRO A 1 233 ? 15.441 -8.433 -63.119 1.00 53.59 233 PRO A N 1
ATOM 1370 C CA . PRO A 1 233 ? 16.308 -8.615 -64.286 1.00 55.13 233 PRO A CA 1
ATOM 1371 C C . PRO A 1 233 ? 15.927 -9.857 -65.085 1.00 55.58 233 PRO A C 1
ATOM 1372 O O . PRO A 1 233 ? 14.962 -10.558 -64.785 1.00 53.40 233 PRO A O 1
ATOM 1376 N N . GLN A 1 234 ? 16.708 -10.107 -66.131 1.00 58.62 234 GLN A N 1
ATOM 1377 C CA . GLN A 1 234 ? 16.575 -11.327 -66.905 1.00 59.63 234 GLN A CA 1
ATOM 1378 C C . GLN A 1 234 ? 17.359 -12.436 -66.210 1.00 61.89 234 GLN A C 1
ATOM 1379 O O . GLN A 1 234 ? 18.218 -12.179 -65.363 1.00 64.87 234 GLN A O 1
ATOM 1381 N N . ASN A 1 235 ? 17.133 -13.666 -66.664 1.00 73.52 235 ASN A N 1
ATOM 1382 C CA . ASN A 1 235 ? 17.743 -14.847 -65.999 1.00 83.06 235 ASN A CA 1
ATOM 1383 C C . ASN A 1 235 ? 19.208 -15.059 -66.407 1.00 90.41 235 ASN A C 1
ATOM 1384 O O . ASN A 1 235 ? 19.940 -15.658 -65.608 1.00 93.80 235 ASN A O 1
ATOM 1389 N N . ASN A 1 236 ? 19.636 -14.600 -67.583 1.00 83.86 236 ASN A N 1
ATOM 1390 C CA . ASN A 1 236 ? 21.083 -14.725 -67.917 1.00 91.03 236 ASN A CA 1
ATOM 1391 C C . ASN A 1 236 ? 21.821 -13.483 -67.405 1.00 85.35 236 ASN A C 1
ATOM 1392 O O . ASN A 1 236 ? 21.269 -12.381 -67.576 1.00 80.10 236 ASN A O 1
ATOM 1397 N N . LYS A 1 243 ? 21.517 -16.015 -54.320 1.00 78.43 243 LYS A N 1
ATOM 1398 C CA . LYS A 1 243 ? 20.430 -16.343 -55.237 1.00 83.47 243 LYS A CA 1
ATOM 1399 C C . LYS A 1 243 ? 20.948 -17.070 -56.468 1.00 89.72 243 LYS A C 1
ATOM 1400 O O . LYS A 1 243 ? 20.919 -18.296 -56.535 1.00 91.63 243 LYS A O 1
ATOM 1406 N N . LYS A 1 244 ? 21.401 -16.277 -57.442 1.00 98.44 244 LYS A N 1
ATOM 1407 C CA . LYS A 1 244 ? 21.904 -16.748 -58.727 1.00 97.55 244 LYS A CA 1
ATOM 1408 C C . LYS A 1 244 ? 20.822 -17.437 -59.549 1.00 98.75 244 LYS A C 1
ATOM 1409 O O . LYS A 1 244 ? 21.108 -17.955 -60.630 1.00 101.57 244 LYS A O 1
ATOM 1411 N N . GLY A 1 245 ? 19.581 -17.436 -59.072 1.00 90.00 245 GLY A N 1
ATOM 1412 C CA . GLY A 1 245 ? 18.505 -18.068 -59.803 1.00 86.13 245 GLY A CA 1
ATOM 1413 C C . GLY A 1 245 ? 17.127 -17.667 -59.329 1.00 89.36 245 GLY A C 1
ATOM 1414 O O . GLY A 1 245 ? 16.131 -18.201 -59.817 1.00 83.20 245 GLY A O 1
ATOM 1415 N N . ARG A 1 246 ? 17.031 -16.716 -58.387 1.00 87.06 246 ARG A N 1
ATOM 1416 C CA . ARG A 1 246 ? 15.748 -16.287 -57.850 1.00 75.80 246 ARG A CA 1
ATOM 1417 C C . ARG A 1 246 ? 15.623 -14.772 -57.891 1.00 74.26 246 ARG A C 1
ATOM 1418 O O . ARG A 1 246 ? 16.623 -14.042 -57.876 1.00 76.05 246 ARG A O 1
ATOM 1426 N N . GLY A 1 247 ? 14.385 -14.312 -57.940 1.00 65.79 247 GLY A N 1
ATOM 1427 C CA . GLY A 1 247 ? 14.099 -12.909 -57.764 1.00 67.08 247 GLY A CA 1
ATOM 1428 C C . GLY A 1 247 ? 13.811 -12.632 -56.303 1.00 59.11 247 GLY A C 1
ATOM 1429 O O . GLY A 1 247 ? 14.552 -11.903 -55.639 1.00 65.52 247 GLY A O 1
ATOM 1430 N N . ILE A 1 248 ? 12.730 -13.219 -55.797 1.00 53.17 248 ILE A N 1
ATOM 1431 C CA . ILE A 1 248 ? 12.411 -13.206 -54.375 1.00 47.33 248 ILE A CA 1
ATOM 1432 C C . ILE A 1 248 ? 11.913 -14.593 -53.998 1.00 40.27 248 ILE A C 1
ATOM 1433 O O . ILE A 1 248 ? 11.130 -15.202 -54.734 1.00 40.79 248 ILE A O 1
ATOM 1438 N N . GLY A 1 249 ? 12.369 -15.093 -52.849 1.00 42.12 249 GLY A N 1
ATOM 1439 C CA . GLY A 1 249 ? 11.947 -16.386 -52.352 1.00 36.75 249 GLY A CA 1
ATOM 1440 C C . GLY A 1 249 ? 10.543 -16.383 -51.771 1.00 35.62 249 GLY A C 1
ATOM 1441 O O . GLY A 1 249 ? 9.845 -15.369 -51.732 1.00 35.47 249 GLY A O 1
ATOM 1442 N N . SER A 1 250 ? 10.126 -17.565 -51.316 1.00 40.86 250 SER A N 1
ATOM 1443 C CA . SER A 1 250 ? 8.808 -17.732 -50.708 1.00 31.43 250 SER A CA 1
ATOM 1444 C C . SER A 1 250 ? 8.684 -16.857 -49.470 1.00 30.36 250 SER A C 1
ATOM 1445 O O . SER A 1 250 ? 9.506 -16.943 -48.553 1.00 31.06 250 SER A O 1
ATOM 1448 N N . HIS A 1 251 ? 7.615 -16.077 -49.423 1.00 31.56 251 HIS A N 1
ATOM 1449 C CA . HIS A 1 251 ? 7.423 -15.134 -48.306 1.00 27.81 251 HIS A CA 1
ATOM 1450 C C . HIS A 1 251 ? 5.963 -14.735 -48.193 1.00 27.64 251 HIS A C 1
ATOM 1451 O O . HIS A 1 251 ? 5.232 -14.913 -49.155 1.00 30.67 251 HIS A O 1
ATOM 1458 N N . THR A 1 252 ? 5.577 -14.228 -47.031 1.00 29.05 252 THR A N 1
ATOM 1459 C CA . THR A 1 252 ? 4.214 -13.705 -46.835 1.00 27.82 252 THR A CA 1
ATOM 1460 C C . THR A 1 252 ? 4.384 -12.224 -46.532 1.00 30.13 252 THR A C 1
ATOM 1461 O O . THR A 1 252 ? 5.432 -11.859 -46.006 1.00 30.04 252 THR A O 1
ATOM 1465 N N . ASP A 1 253 ? 3.314 -11.342 -46.835 1.00 31.36 253 ASP A N 1
ATOM 1466 C CA . ASP A 1 253 ? 3.412 -9.878 -46.627 1.00 33.34 253 ASP A CA 1
ATOM 1467 C C . ASP A 1 253 ? 3.066 -9.534 -45.191 1.00 30.34 253 ASP A C 1
ATOM 1468 O O . ASP A 1 253 ? 2.171 -10.155 -44.671 1.00 31.37 253 ASP A O 1
ATOM 1473 N N . TYR A 1 254 ? 3.775 -8.588 -44.677 1.00 27.44 254 TYR A N 1
ATOM 1474 C CA . TYR A 1 254 ? 3.603 -8.218 -43.257 1.00 27.47 254 TYR A CA 1
ATOM 1475 C C . TYR A 1 254 ? 2.404 -7.304 -43.055 1.00 28.87 254 TYR A C 1
ATOM 1476 O O . TYR A 1 254 ? 2.151 -6.967 -41.918 1.00 31.47 254 TYR A O 1
ATOM 1485 N N . GLY A 1 255 ? 1.691 -6.936 -44.110 1.00 27.07 255 GLY A N 1
ATOM 1486 C CA . GLY A 1 255 ? 0.633 -5.926 -43.962 1.00 24.99 255 GLY A CA 1
ATOM 1487 C C . GLY A 1 255 ? -0.801 -6.381 -44.094 1.00 25.39 255 GLY A C 1
ATOM 1488 O O . GLY A 1 255 ? -1.049 -7.559 -43.930 1.00 22.21 255 GLY A O 1
ATOM 1489 N N . LEU A 1 256 ? -1.709 -5.433 -44.348 1.00 23.14 256 LEU A N 1
ATOM 1490 C CA . LEU A 1 256 ? -3.134 -5.742 -44.414 1.00 19.78 256 LEU A CA 1
ATOM 1491 C C . LEU A 1 256 ? -3.528 -6.285 -45.783 1.00 24.02 256 LEU A C 1
ATOM 1492 O O . LEU A 1 256 ? -3.947 -7.440 -45.913 1.00 25.18 256 LEU A O 1
ATOM 1497 N N . LEU A 1 257 ? -3.408 -5.451 -46.811 1.00 23.98 257 LEU A N 1
ATOM 1498 C CA . LEU A 1 257 ? -3.796 -5.788 -48.170 1.00 20.32 257 LEU A CA 1
ATOM 1499 C C . LEU A 1 257 ? -2.671 -5.440 -49.128 1.00 23.91 257 LEU A C 1
ATOM 1500 O O . LEU A 1 257 ? -1.935 -4.471 -48.923 1.00 22.76 257 LEU A O 1
ATOM 1505 N N . VAL A 1 258 ? -2.531 -6.254 -50.170 1.00 21.45 258 VAL A N 1
ATOM 1506 C CA . VAL A 1 258 ? -1.542 -6.022 -51.213 1.00 22.06 258 VAL A CA 1
ATOM 1507 C C . VAL A 1 258 ? -2.274 -5.953 -52.545 1.00 22.43 258 VAL A C 1
ATOM 1508 O O . VAL A 1 258 ? -2.873 -6.943 -52.985 1.00 22.07 258 VAL A O 1
ATOM 1512 N N . ILE A 1 259 ? -2.236 -4.784 -53.175 1.00 23.26 259 ILE A N 1
ATOM 1513 C CA . ILE A 1 259 ? -2.722 -4.594 -54.536 1.00 23.98 259 ILE A CA 1
ATOM 1514 C C . ILE A 1 259 ? -1.514 -4.589 -55.459 1.00 25.20 259 ILE A C 1
ATOM 1515 O O . ILE A 1 259 ? -0.614 -3.754 -55.306 1.00 25.94 259 ILE A O 1
ATOM 1520 N N . ALA A 1 260 ? -1.475 -5.521 -56.404 1.00 25.56 260 ALA A N 1
ATOM 1521 C CA . ALA A 1 260 ? -0.288 -5.721 -57.217 1.00 26.85 260 ALA A CA 1
ATOM 1522 C C . ALA A 1 260 ? -0.601 -5.490 -58.689 1.00 28.02 260 ALA A C 1
ATOM 1523 O O . ALA A 1 260 ? -1.746 -5.597 -59.131 1.00 27.68 260 ALA A O 1
ATOM 1525 N N . ALA A 1 261 ? 0.451 -5.197 -59.448 1.00 29.56 261 ALA A N 1
ATOM 1526 C CA . ALA A 1 261 ? 0.341 -4.879 -60.865 1.00 31.03 261 ALA A CA 1
ATOM 1527 C C . ALA A 1 261 ? 1.646 -5.284 -61.531 1.00 32.59 261 ALA A C 1
ATOM 1528 O O . ALA A 1 261 ? 2.717 -5.166 -60.933 1.00 33.58 261 ALA A O 1
ATOM 1530 N N . GLN A 1 262 ? 1.553 -5.755 -62.772 1.00 33.74 262 GLN A N 1
ATOM 1531 C CA . GLN A 1 262 ? 2.733 -6.243 -63.470 1.00 35.44 262 GLN A CA 1
ATOM 1532 C C . GLN A 1 262 ? 2.603 -5.964 -64.957 1.00 37.27 262 GLN A C 1
ATOM 1533 O O . GLN A 1 262 ? 1.517 -5.672 -65.463 1.00 37.04 262 GLN A O 1
ATOM 1539 N N . ASP A 1 263 ? 3.729 -6.074 -65.660 1.00 39.26 263 ASP A N 1
ATOM 1540 C CA . ASP A 1 263 ? 3.717 -5.927 -67.108 1.00 41.29 263 ASP A CA 1
ATOM 1541 C C . ASP A 1 263 ? 3.464 -7.289 -67.746 1.00 42.34 263 ASP A C 1
ATOM 1542 O O . ASP A 1 263 ? 3.091 -8.244 -67.058 1.00 39.85 263 ASP A O 1
ATOM 1547 N N . GLU A 1 264 ? 3.703 -7.402 -69.049 1.00 43.63 264 GLU A N 1
ATOM 1548 C CA . GLU A 1 264 ? 3.432 -8.625 -69.788 1.00 44.12 264 GLU A CA 1
ATOM 1549 C C . GLU A 1 264 ? 4.465 -9.741 -69.687 1.00 44.90 264 GLU A C 1
ATOM 1550 O O . GLU A 1 264 ? 4.183 -10.857 -70.137 1.00 45.06 264 GLU A O 1
ATOM 1556 N N . VAL A 1 265 ? 5.649 -9.470 -69.136 1.00 46.78 265 VAL A N 1
ATOM 1557 C CA . VAL A 1 265 ? 6.663 -10.514 -68.979 1.00 49.04 265 VAL A CA 1
ATOM 1558 C C . VAL A 1 265 ? 6.159 -11.620 -68.054 1.00 44.32 265 VAL A C 1
ATOM 1559 O O . VAL A 1 265 ? 6.038 -12.783 -68.454 1.00 44.69 265 VAL A O 1
ATOM 1563 N N . GLY A 1 266 ? 5.872 -11.277 -66.806 1.00 51.30 266 GLY A N 1
ATOM 1564 C CA . GLY A 1 266 ? 5.296 -12.231 -65.865 1.00 52.20 266 GLY A CA 1
ATOM 1565 C C . GLY A 1 266 ? 6.346 -12.968 -65.056 1.00 54.23 266 GLY A C 1
ATOM 1566 O O . GLY A 1 266 ? 7.483 -13.169 -65.485 1.00 55.51 266 GLY A O 1
ATOM 1567 N N . GLY A 1 267 ? 5.954 -13.373 -63.848 1.00 41.38 267 GLY A N 1
ATOM 1568 C CA . GLY A 1 267 ? 6.858 -14.115 -62.991 1.00 39.82 267 GLY A CA 1
ATOM 1569 C C . GLY A 1 267 ? 6.413 -14.279 -61.550 1.00 37.63 267 GLY A C 1
ATOM 1570 O O . GLY A 1 267 ? 7.239 -14.591 -60.686 1.00 36.52 267 GLY A O 1
ATOM 1571 N N . LEU A 1 268 ? 5.130 -14.077 -61.265 1.00 41.13 268 LEU A N 1
ATOM 1572 C CA . LEU A 1 268 ? 4.612 -14.208 -59.909 1.00 32.45 268 LEU A CA 1
ATOM 1573 C C . LEU A 1 268 ? 3.991 -15.585 -59.702 1.00 31.68 268 LEU A C 1
ATOM 1574 O O . LEU A 1 268 ? 3.240 -16.074 -60.552 1.00 32.77 268 LEU A O 1
ATOM 1579 N N . PHE A 1 269 ? 4.316 -16.206 -58.570 1.00 31.08 269 PHE A N 1
ATOM 1580 C CA . PHE A 1 269 ? 3.732 -17.472 -58.148 1.00 30.29 269 PHE A CA 1
ATOM 1581 C C . PHE A 1 269 ? 3.108 -17.298 -56.771 1.00 32.17 269 PHE A C 1
ATOM 1582 O O . PHE A 1 269 ? 3.640 -16.566 -55.931 1.00 29.41 269 PHE A O 1
ATOM 1590 N N . ILE A 1 270 ? 1.977 -17.967 -56.537 1.00 33.23 270 ILE A N 1
ATOM 1591 C CA . ILE A 1 270 ? 1.313 -17.923 -55.241 1.00 31.32 270 ILE A CA 1
ATOM 1592 C C . ILE A 1 270 ? 0.956 -19.339 -54.808 1.00 32.62 270 ILE A C 1
ATOM 1593 O O . ILE A 1 270 ? 0.918 -20.274 -55.612 1.00 34.38 270 ILE A O 1
ATOM 1598 N N . ARG A 1 271 ? 0.697 -19.482 -53.514 1.00 35.22 271 ARG A N 1
ATOM 1599 C CA . ARG A 1 271 ? 0.266 -20.747 -52.920 1.00 34.81 271 ARG A CA 1
ATOM 1600 C C . ARG A 1 271 ? -1.148 -20.596 -52.380 1.00 33.80 271 ARG A C 1
ATOM 1601 O O . ARG A 1 271 ? -1.354 -19.877 -51.383 1.00 36.62 271 ARG A O 1
ATOM 1603 N N . PRO A 1 272 ? -2.143 -21.243 -52.979 1.00 30.11 272 PRO A N 1
ATOM 1604 C CA . PRO A 1 272 ? -3.525 -21.098 -52.509 1.00 29.28 272 PRO A CA 1
ATOM 1605 C C . PRO A 1 272 ? -3.701 -21.693 -51.124 1.00 36.23 272 PRO A C 1
ATOM 1606 O O . PRO A 1 272 ? -2.840 -22.448 -50.644 1.00 37.14 272 PRO A O 1
ATOM 1610 N N . PRO A 1 273 ? -4.792 -21.358 -50.434 1.00 36.55 273 PRO A N 1
ATOM 1611 C CA . PRO A 1 273 ? -5.033 -21.948 -49.111 1.00 34.40 273 PRO A CA 1
ATOM 1612 C C . PRO A 1 273 ? -5.314 -23.438 -49.222 1.00 37.88 273 PRO A C 1
ATOM 1613 O O . PRO A 1 273 ? -5.947 -23.901 -50.175 1.00 46.62 273 PRO A O 1
ATOM 1617 N N . ALA A 1 274 ? -4.803 -24.191 -48.250 1.00 41.25 274 ALA A N 1
ATOM 1618 C CA . ALA A 1 274 ? -4.958 -25.640 -48.254 1.00 51.39 274 ALA A CA 1
ATOM 1619 C C . ALA A 1 274 ? -6.428 -26.044 -48.270 1.00 58.71 274 ALA A C 1
ATOM 1620 O O . ALA A 1 274 ? -7.273 -25.414 -47.626 1.00 58.86 274 ALA A O 1
ATOM 1622 N N . ASP A 1 275 ? -6.728 -27.102 -49.022 1.00 73.32 275 ASP A N 1
ATOM 1623 C CA . ASP A 1 275 ? -8.077 -27.656 -49.048 1.00 83.35 275 ASP A CA 1
ATOM 1624 C C . ASP A 1 275 ? -8.376 -28.324 -47.711 1.00 85.69 275 ASP A C 1
ATOM 1625 O O . ASP A 1 275 ? -7.665 -29.248 -47.298 1.00 83.12 275 ASP A O 1
ATOM 1627 N N . ASP A 1 276 ? -9.426 -27.851 -47.044 1.00 72.99 276 ASP A N 1
ATOM 1628 C CA . ASP A 1 276 ? -9.796 -28.299 -45.704 1.00 70.25 276 ASP A CA 1
ATOM 1629 C C . ASP A 1 276 ? -8.650 -28.062 -44.728 1.00 61.51 276 ASP A C 1
ATOM 1630 O O . ASP A 1 276 ? -8.341 -26.918 -44.391 1.00 49.75 276 ASP A O 1
ATOM 1632 N N . ARG A 1 295 ? 0.687 -27.291 -53.839 1.00 38.91 295 ARG A N 1
ATOM 1633 C CA . ARG A 1 295 ? 1.736 -26.923 -54.821 1.00 42.94 295 ARG A CA 1
ATOM 1634 C C . ARG A 1 295 ? 1.594 -25.447 -55.205 1.00 43.76 295 ARG A C 1
ATOM 1635 O O . ARG A 1 295 ? 0.625 -24.806 -54.773 1.00 40.09 295 ARG A O 1
ATOM 1643 N N . TRP A 1 296 ? 2.531 -24.941 -56.000 1.00 41.51 296 TRP A N 1
ATOM 1644 C CA . TRP A 1 296 ? 2.523 -23.504 -56.362 1.00 41.11 296 TRP A CA 1
ATOM 1645 C C . TRP A 1 296 ? 1.600 -23.226 -57.553 1.00 41.96 296 TRP A C 1
ATOM 1646 O O . TRP A 1 296 ? 1.358 -24.156 -58.327 1.00 43.02 296 TRP A O 1
ATOM 1657 N N . VAL A 1 297 ? 1.101 -21.995 -57.672 1.00 40.23 297 VAL A N 1
ATOM 1658 C CA . VAL A 1 297 ? 0.163 -21.585 -58.754 1.00 35.96 297 VAL A CA 1
ATOM 1659 C C . VAL A 1 297 ? 0.719 -20.324 -59.410 1.00 32.70 297 VAL A C 1
ATOM 1660 O O . VAL A 1 297 ? 0.927 -19.344 -58.705 1.00 33.32 297 VAL A O 1
ATOM 1664 N N . TYR A 1 298 ? 0.975 -20.380 -60.710 1.00 33.54 298 TYR A N 1
ATOM 1665 C CA . TYR A 1 298 ? 1.505 -19.240 -61.448 1.00 32.35 298 TYR A CA 1
ATOM 1666 C C . TYR A 1 298 ? 0.392 -18.249 -61.769 1.00 30.97 298 TYR A C 1
ATOM 1667 O O . TYR A 1 298 ? -0.685 -18.638 -62.232 1.00 31.54 298 TYR A O 1
ATOM 1676 N N . VAL A 1 299 ? 0.658 -16.968 -61.529 1.00 28.05 299 VAL A N 1
ATOM 1677 C CA . VAL A 1 299 ? -0.305 -15.897 -61.770 1.00 32.15 299 VAL A CA 1
ATOM 1678 C C . VAL A 1 299 ? 0.010 -15.290 -63.135 1.00 33.73 299 VAL A C 1
ATOM 1679 O O . VAL A 1 299 ? 1.006 -14.559 -63.260 1.00 32.85 299 VAL A O 1
ATOM 1683 N N . PRO A 1 300 ? -0.789 -15.555 -64.164 1.00 35.25 300 PRO A N 1
ATOM 1684 C CA . PRO A 1 300 ? -0.477 -15.051 -65.507 1.00 30.88 300 PRO A CA 1
ATOM 1685 C C . PRO A 1 300 ? -0.787 -13.571 -65.629 1.00 28.09 300 PRO A C 1
ATOM 1686 O O . PRO A 1 300 ? -1.687 -13.054 -64.950 1.00 30.52 300 PRO A O 1
ATOM 1690 N N . PRO A 1 301 ? -0.058 -12.856 -66.488 1.00 30.00 301 PRO A N 1
ATOM 1691 C CA . PRO A 1 301 ? -0.331 -11.426 -66.692 1.00 27.69 301 PRO A CA 1
ATOM 1692 C C . PRO A 1 301 ? -1.554 -11.161 -67.556 1.00 28.21 301 PRO A C 1
ATOM 1693 O O . PRO A 1 301 ? -1.486 -11.264 -68.785 1.00 31.04 301 PRO A O 1
ATOM 1697 N N . VAL A 1 302 ? -2.681 -10.856 -66.923 1.00 28.80 302 VAL A N 1
ATOM 1698 C CA . VAL A 1 302 ? -3.895 -10.470 -67.636 1.00 28.01 302 VAL A CA 1
ATOM 1699 C C . VAL A 1 302 ? -3.876 -8.954 -67.780 1.00 32.05 302 VAL A C 1
ATOM 1700 O O . VAL A 1 302 ? -3.633 -8.245 -66.793 1.00 27.12 302 VAL A O 1
ATOM 1704 N N . PRO A 1 303 ? -4.098 -8.413 -68.975 1.00 30.12 303 PRO A N 1
ATOM 1705 C CA . PRO A 1 303 ? -4.112 -6.956 -69.124 1.00 29.91 303 PRO A CA 1
ATOM 1706 C C . PRO A 1 303 ? -5.388 -6.356 -68.557 1.00 29.53 303 PRO A C 1
ATOM 1707 O O . PRO A 1 303 ? -6.448 -6.987 -68.537 1.00 30.70 303 PRO A O 1
ATOM 1711 N N . GLY A 1 304 ? -5.269 -5.122 -68.077 1.00 29.39 304 GLY A N 1
ATOM 1712 C CA . GLY A 1 304 ? -6.424 -4.390 -67.613 1.00 29.40 304 GLY A CA 1
ATOM 1713 C C . GLY A 1 304 ? -6.880 -4.702 -66.205 1.00 34.26 304 GLY A C 1
ATOM 1714 O O . GLY A 1 304 ? -7.899 -4.150 -65.770 1.00 36.68 304 GLY A O 1
ATOM 1715 N N . VAL A 1 305 ? -6.186 -5.587 -65.486 1.00 29.78 305 VAL A N 1
ATOM 1716 C CA . VAL A 1 305 ? -6.576 -5.972 -64.138 1.00 27.95 305 VAL A CA 1
ATOM 1717 C C . VAL A 1 305 ? -5.381 -5.844 -63.201 1.00 27.18 305 VAL A C 1
ATOM 1718 O O . VAL A 1 305 ? -4.222 -5.877 -63.622 1.00 25.51 305 VAL A O 1
ATOM 1722 N N . PHE A 1 306 ? -5.680 -5.685 -61.911 1.00 33.52 306 PHE A N 1
ATOM 1723 C CA . PHE A 1 306 ? -4.691 -5.832 -60.853 1.00 22.91 306 PHE A CA 1
ATOM 1724 C C . PHE A 1 306 ? -5.144 -6.902 -59.864 1.00 22.66 306 PHE A C 1
ATOM 1725 O O . PHE A 1 306 ? -6.342 -7.165 -59.716 1.00 23.57 306 PHE A O 1
ATOM 1733 N N . THR A 1 307 ? -4.175 -7.520 -59.188 1.00 27.62 307 THR A N 1
ATOM 1734 C CA . THR A 1 307 ? -4.431 -8.608 -58.251 1.00 22.65 307 THR A CA 1
ATOM 1735 C C . THR A 1 307 ? -4.407 -8.118 -56.808 1.00 21.41 307 THR A C 1
ATOM 1736 O O . THR A 1 307 ? -3.716 -7.153 -56.468 1.00 19.15 307 THR A O 1
ATOM 1740 N N . VAL A 1 308 ? -5.183 -8.795 -55.961 1.00 22.54 308 VAL A N 1
ATOM 1741 C CA . VAL A 1 308 ? -5.275 -8.489 -54.538 1.00 20.53 308 VAL A CA 1
ATOM 1742 C C . VAL A 1 308 ? -5.115 -9.788 -53.755 1.00 19.94 308 VAL A C 1
ATOM 1743 O O . VAL A 1 308 ? -5.794 -10.779 -54.045 1.00 19.83 308 VAL A O 1
ATOM 1747 N N . PHE A 1 309 ? -4.218 -9.785 -52.772 1.00 19.83 309 PHE A N 1
ATOM 1748 C CA . PHE A 1 309 ? -4.074 -10.883 -51.826 1.00 21.77 309 PHE A CA 1
ATOM 1749 C C . PHE A 1 309 ? -3.762 -10.304 -50.454 1.00 21.09 309 PHE A C 1
ATOM 1750 O O . PHE A 1 309 ? -3.163 -9.226 -50.356 1.00 20.05 309 PHE A O 1
ATOM 1758 N N . PRO A 1 310 ? -4.172 -10.977 -49.383 1.00 18.41 310 PRO A N 1
ATOM 1759 C CA . PRO A 1 310 ? -4.021 -10.407 -48.044 1.00 23.73 310 PRO A CA 1
ATOM 1760 C C . PRO A 1 310 ? -2.677 -10.751 -47.412 1.00 24.80 310 PRO A C 1
ATOM 1761 O O . PRO A 1 310 ? -1.950 -11.641 -47.859 1.00 24.21 310 PRO A O 1
ATOM 1765 N N . GLY A 1 311 ? -2.369 -10.029 -46.339 1.00 25.62 311 GLY A N 1
ATOM 1766 C CA . GLY A 1 311 ? -1.101 -10.202 -45.665 1.00 29.32 311 GLY A CA 1
ATOM 1767 C C . GLY A 1 311 ? -1.254 -10.705 -44.245 1.00 26.71 311 GLY A C 1
ATOM 1768 O O . GLY A 1 311 ? -2.331 -11.159 -43.848 1.00 23.61 311 GLY A O 1
ATOM 1769 N N . ASP A 1 312 ? -0.176 -10.606 -43.465 1.00 26.89 312 ASP A N 1
ATOM 1770 C CA . ASP A 1 312 ? -0.165 -11.190 -42.130 1.00 25.50 312 ASP A CA 1
ATOM 1771 C C . ASP A 1 312 ? -1.133 -10.483 -41.187 1.00 24.34 312 ASP A C 1
ATOM 1772 O O . ASP A 1 312 ? -1.706 -11.125 -40.300 1.00 20.94 312 ASP A O 1
ATOM 1777 N N . ILE A 1 313 ? -1.325 -9.172 -41.354 1.00 23.41 313 ILE A N 1
ATOM 1778 C CA . ILE A 1 313 ? -2.225 -8.444 -40.463 1.00 23.09 313 ILE A CA 1
ATOM 1779 C C . ILE A 1 313 ? -3.667 -8.882 -40.684 1.00 23.05 313 ILE A C 1
ATOM 1780 O O . ILE A 1 313 ? -4.442 -9.012 -39.729 1.00 23.38 313 ILE A O 1
ATOM 1785 N N . MET A 1 314 ? -4.055 -9.114 -41.942 1.00 19.57 314 MET A N 1
ATOM 1786 C CA . MET A 1 314 ? -5.412 -9.579 -42.214 1.00 24.98 314 MET A CA 1
ATOM 1787 C C . MET A 1 314 ? -5.648 -10.960 -41.618 1.00 20.74 314 MET A C 1
ATOM 1788 O O . MET A 1 314 ? -6.709 -11.224 -41.042 1.00 21.19 314 MET A O 1
ATOM 1793 N N . GLN A 1 315 ? -4.664 -11.847 -41.718 1.00 21.98 315 GLN A N 1
ATOM 1794 C CA . GLN A 1 315 ? -4.761 -13.209 -41.144 1.00 23.75 315 GLN A CA 1
ATOM 1795 C C . GLN A 1 315 ? -4.841 -13.139 -39.624 1.00 25.01 315 GLN A C 1
ATOM 1796 O O . GLN A 1 315 ? -5.511 -13.983 -39.033 1.00 24.10 315 GLN A O 1
ATOM 1802 N N . PHE A 1 316 ? -4.131 -12.189 -39.024 1.00 25.06 316 PHE A N 1
ATOM 1803 C CA . PHE A 1 316 ? -4.182 -12.051 -37.572 1.00 22.28 316 PHE A CA 1
ATOM 1804 C C . PHE A 1 316 ? -5.551 -11.564 -37.111 1.00 23.67 316 PHE A C 1
ATOM 1805 O O . PHE A 1 316 ? -6.080 -12.049 -36.104 1.00 29.22 316 PHE A O 1
ATOM 1813 N N . MET A 1 317 ? -6.157 -10.638 -37.859 1.00 22.21 317 MET A N 1
ATOM 1814 C CA . MET A 1 317 ? -7.441 -10.072 -37.459 1.00 22.57 317 MET A CA 1
ATOM 1815 C C . MET A 1 317 ? -8.599 -11.029 -37.687 1.00 24.12 317 MET A C 1
ATOM 1816 O O . MET A 1 317 ? -9.648 -10.874 -37.054 1.00 25.33 317 MET A O 1
ATOM 1821 N N . THR A 1 318 ? -8.431 -12.015 -38.564 1.00 24.33 318 THR A N 1
ATOM 1822 C CA . THR A 1 318 ? -9.537 -12.849 -39.010 1.00 25.83 318 THR A CA 1
ATOM 1823 C C . THR A 1 318 ? -9.370 -14.303 -38.596 1.00 27.46 318 THR A C 1
ATOM 1824 O O . THR A 1 318 ? -10.130 -15.157 -39.069 1.00 29.16 318 THR A O 1
ATOM 1828 N N . ASN A 1 319 ? -8.402 -14.606 -37.732 1.00 27.54 319 ASN A N 1
ATOM 1829 C CA . ASN A 1 319 ? -8.077 -15.982 -37.354 1.00 29.24 319 ASN A CA 1
ATOM 1830 C C . ASN A 1 319 ? -7.936 -16.858 -38.595 1.00 29.43 319 ASN A C 1
ATOM 1831 O O . ASN A 1 319 ? -8.512 -17.944 -38.693 1.00 31.35 319 ASN A O 1
ATOM 1836 N N . SER A 1 320 ? -7.185 -16.354 -39.571 1.00 29.32 320 SER A N 1
ATOM 1837 C CA . SER A 1 320 ? -6.922 -17.067 -40.815 1.00 27.61 320 SER A CA 1
ATOM 1838 C C . SER A 1 320 ? -8.201 -17.431 -41.576 1.00 28.58 320 SER A C 1
ATOM 1839 O O . SER A 1 320 ? -8.197 -18.370 -42.378 1.00 34.71 320 SER A O 1
ATOM 1842 N N . TYR A 1 321 ? -9.317 -16.730 -41.333 1.00 28.70 321 TYR A N 1
ATOM 1843 C CA . TYR A 1 321 ? -10.476 -16.916 -42.204 1.00 29.53 321 TYR A CA 1
ATOM 1844 C C . TYR A 1 321 ? -10.184 -16.360 -43.591 1.00 28.18 321 TYR A C 1
ATOM 1845 O O . TYR A 1 321 ? -10.523 -16.984 -44.603 1.00 30.88 321 TYR A O 1
ATOM 1854 N N . LEU A 1 322 ? -9.564 -15.166 -43.653 1.00 26.44 322 LEU A N 1
ATOM 1855 C CA . LEU A 1 322 ? -8.869 -14.681 -44.837 1.00 30.62 322 LEU A CA 1
ATOM 1856 C C . LEU A 1 322 ? -7.395 -15.021 -44.717 1.00 35.52 322 LEU A C 1
ATOM 1857 O O . LEU A 1 322 ? -6.791 -14.760 -43.667 1.00 36.61 322 LEU A O 1
ATOM 1862 N N . PRO A 1 323 ? -6.779 -15.596 -45.742 1.00 43.70 323 PRO A N 1
ATOM 1863 C CA . PRO A 1 323 ? -5.421 -16.119 -45.593 1.00 42.58 323 PRO A CA 1
ATOM 1864 C C . PRO A 1 323 ? -4.378 -15.015 -45.715 1.00 42.70 323 PRO A C 1
ATOM 1865 O O . PRO A 1 323 ? -4.674 -13.862 -46.026 1.00 44.04 323 PRO A O 1
ATOM 1869 N N . SER A 1 324 ? -3.134 -15.404 -45.470 1.00 33.52 324 SER A N 1
ATOM 1870 C CA . SER A 1 324 ? -1.964 -14.586 -45.764 1.00 27.73 324 SER A CA 1
ATOM 1871 C C . SER A 1 324 ? -1.219 -15.337 -46.860 1.00 30.06 324 SER A C 1
ATOM 1872 O O . SER A 1 324 ? -0.469 -16.278 -46.583 1.00 27.85 324 SER A O 1
ATOM 1875 N N . THR A 1 325 ? -1.446 -14.927 -48.100 1.00 29.33 325 THR A N 1
ATOM 1876 C CA . THR A 1 325 ? -1.020 -15.710 -49.254 1.00 28.01 325 THR A CA 1
ATOM 1877 C C . THR A 1 325 ? 0.498 -15.727 -49.377 1.00 27.47 325 THR A C 1
ATOM 1878 O O . THR A 1 325 ? 1.117 -14.658 -49.465 1.00 25.84 325 THR A O 1
ATOM 1882 N N . PRO A 1 326 ? 1.133 -16.897 -49.365 1.00 26.51 326 PRO A N 1
ATOM 1883 C CA . PRO A 1 326 ? 2.566 -16.970 -49.666 1.00 28.54 326 PRO A CA 1
ATOM 1884 C C . PRO A 1 326 ? 2.806 -16.784 -51.156 1.00 28.60 326 PRO A C 1
ATOM 1885 O O . PRO A 1 326 ? 2.021 -17.242 -51.990 1.00 29.85 326 PRO A O 1
ATOM 1889 N N . HIS A 1 327 ? 3.890 -16.089 -51.492 1.00 28.02 327 HIS A N 1
ATOM 1890 C CA . HIS A 1 327 ? 4.171 -15.812 -52.892 1.00 29.57 327 HIS A CA 1
ATOM 1891 C C . HIS A 1 327 ? 5.666 -15.664 -53.125 1.00 29.52 327 HIS A C 1
ATOM 1892 O O . HIS A 1 327 ? 6.408 -15.220 -52.245 1.00 31.76 327 HIS A O 1
ATOM 1899 N N . LYS A 1 328 ? 6.104 -16.075 -54.312 1.00 31.38 328 LYS A N 1
ATOM 1900 C CA . LYS A 1 328 ? 7.490 -15.945 -54.729 1.00 30.14 328 LYS A CA 1
ATOM 1901 C C . LYS A 1 328 ? 7.518 -15.394 -56.149 1.00 30.25 328 LYS A C 1
ATOM 1902 O O . LYS A 1 328 ? 6.551 -15.530 -56.903 1.00 31.54 328 LYS A O 1
ATOM 1908 N N . VAL A 1 329 ? 8.610 -14.715 -56.501 1.00 36.56 329 VAL A N 1
ATOM 1909 C CA . VAL A 1 329 ? 8.792 -14.144 -57.870 1.00 33.53 329 VAL A CA 1
ATOM 1910 C C . VAL A 1 329 ? 10.003 -14.793 -58.542 1.00 35.69 329 VAL A C 1
ATOM 1911 O O . VAL A 1 329 ? 11.083 -14.773 -57.946 1.00 42.25 329 VAL A O 1
ATOM 1915 N N . GLY A 1 330 ? 9.820 -15.346 -59.737 1.00 33.80 330 GLY A N 1
ATOM 1916 C CA . GLY A 1 330 ? 10.933 -15.934 -60.499 1.00 40.73 330 GLY A CA 1
ATOM 1917 C C . GLY A 1 330 ? 11.317 -15.052 -61.661 1.00 39.45 330 GLY A C 1
ATOM 1918 O O . GLY A 1 330 ? 10.452 -14.339 -62.142 1.00 43.02 330 GLY A O 1
ATOM 1919 N N . LEU A 1 331 ? 12.570 -15.120 -62.105 1.00 40.47 331 LEU A N 1
ATOM 1920 C CA . LEU A 1 331 ? 13.046 -14.303 -63.255 1.00 47.43 331 LEU A CA 1
ATOM 1921 C C . LEU A 1 331 ? 12.706 -14.988 -64.582 1.00 44.61 331 LEU A C 1
ATOM 1922 O O . LEU A 1 331 ? 12.997 -16.184 -64.726 1.00 40.04 331 LEU A O 1
ATOM 1927 N N . ASN A 1 332 ? 12.104 -14.245 -65.509 1.00 42.12 332 ASN A N 1
ATOM 1928 C CA . ASN A 1 332 ? 11.707 -14.795 -66.828 1.00 44.08 332 ASN A CA 1
ATOM 1929 C C . ASN A 1 332 ? 12.794 -14.430 -67.831 1.00 45.36 332 ASN A C 1
ATOM 1930 O O . ASN A 1 332 ? 13.809 -13.859 -67.416 1.00 50.86 332 ASN A O 1
ATOM 1935 N N . THR A 1 333 ? 12.569 -14.728 -69.105 1.00 50.40 333 THR A N 1
ATOM 1936 C CA . THR A 1 333 ? 13.624 -14.470 -70.078 1.00 46.04 333 THR A CA 1
ATOM 1937 C C . THR A 1 333 ? 13.808 -12.985 -70.369 1.00 46.23 333 THR A C 1
ATOM 1938 O O . THR A 1 333 ? 14.792 -12.615 -71.019 1.00 48.72 333 THR A O 1
ATOM 1942 N N . ARG A 1 334 ? 12.906 -12.132 -69.893 1.00 43.95 334 ARG A N 1
ATOM 1943 C CA . ARG A 1 334 ? 13.010 -10.689 -70.040 1.00 44.13 334 ARG A CA 1
ATOM 1944 C C . ARG A 1 334 ? 13.073 -10.026 -68.670 1.00 43.97 334 ARG A C 1
ATOM 1945 O O . ARG A 1 334 ? 12.917 -10.668 -67.627 1.00 42.21 334 ARG A O 1
ATOM 1953 N N . GLU A 1 335 ? 13.208 -8.707 -68.707 1.00 42.70 335 GLU A N 1
ATOM 1954 C CA . GLU A 1 335 ? 13.200 -7.922 -67.461 1.00 41.15 335 GLU A CA 1
ATOM 1955 C C . GLU A 1 335 ? 11.748 -7.659 -67.091 1.00 40.85 335 GLU A C 1
ATOM 1956 O O . GLU A 1 335 ? 10.960 -7.318 -67.975 1.00 45.63 335 GLU A O 1
ATOM 1962 N N . ARG A 1 336 ? 11.427 -7.795 -65.813 1.00 37.22 336 ARG A N 1
ATOM 1963 C CA . ARG A 1 336 ? 10.037 -7.583 -65.378 1.00 37.40 336 ARG A CA 1
ATOM 1964 C C . ARG A 1 336 ? 9.879 -6.272 -64.618 1.00 40.57 336 ARG A C 1
ATOM 1965 O O . ARG A 1 336 ? 10.768 -5.917 -63.874 1.00 43.19 336 ARG A O 1
ATOM 1973 N N . PHE A 1 337 ? 8.781 -5.577 -64.847 1.00 39.61 337 PHE A N 1
ATOM 1974 C CA . PHE A 1 337 ? 8.486 -4.338 -64.100 1.00 40.20 337 PHE A CA 1
ATOM 1975 C C . PHE A 1 337 ? 7.167 -4.583 -63.363 1.00 38.01 337 PHE A C 1
ATOM 1976 O O . PHE A 1 337 ? 6.165 -4.946 -63.987 1.00 31.82 337 PHE A O 1
ATOM 1984 N N . ALA A 1 338 ? 7.186 -4.420 -62.043 1.00 37.45 338 ALA A N 1
ATOM 1985 C CA . ALA A 1 338 ? 5.973 -4.700 -61.250 1.00 32.52 338 ALA A CA 1
ATOM 1986 C C . ALA A 1 338 ? 5.760 -3.641 -60.178 1.00 30.34 338 ALA A C 1
ATOM 1987 O O . ALA A 1 338 ? 6.652 -2.828 -59.954 1.00 30.06 338 ALA A O 1
ATOM 1989 N N . PHE A 1 339 ? 4.585 -3.652 -59.576 1.00 31.56 339 PHE A N 1
ATOM 1990 C CA . PHE A 1 339 ? 4.259 -2.694 -58.500 1.00 29.82 339 PHE A CA 1
ATOM 1991 C C . PHE A 1 339 ? 3.662 -3.484 -57.341 1.00 28.98 339 PHE A C 1
ATOM 1992 O O . PHE A 1 339 ? 2.867 -4.383 -57.598 1.00 30.88 339 PHE A O 1
ATOM 2000 N N . ALA A 1 340 ? 4.072 -3.174 -56.115 1.00 32.12 340 ALA A N 1
ATOM 2001 C CA . ALA A 1 340 ? 3.526 -3.831 -54.907 1.00 27.11 340 ALA A CA 1
ATOM 2002 C C . ALA A 1 340 ? 2.994 -2.755 -53.973 1.00 26.33 340 ALA A C 1
ATOM 2003 O O . ALA A 1 340 ? 3.804 -2.088 -53.345 1.00 29.64 340 ALA A O 1
ATOM 2005 N N . TYR A 1 341 ? 1.679 -2.606 -53.899 1.00 26.46 341 TYR A N 1
ATOM 2006 C CA . TYR A 1 341 ? 1.051 -1.580 -53.081 1.00 27.23 341 TYR A CA 1
ATOM 2007 C C . TYR A 1 341 ? 0.549 -2.186 -51.778 1.00 25.34 341 TYR A C 1
ATOM 2008 O O . TYR A 1 341 ? -0.096 -3.240 -51.786 1.00 22.29 341 TYR A O 1
ATOM 2017 N N . PHE A 1 342 ? 0.852 -1.523 -50.666 1.00 27.30 342 PHE A N 1
ATOM 2018 C CA . PHE A 1 342 ? 0.463 -1.970 -49.333 1.00 28.32 342 PHE A CA 1
ATOM 2019 C C . PHE A 1 342 ? -0.547 -0.979 -48.766 1.00 25.21 342 PHE A C 1
ATOM 2020 O O . PHE A 1 342 ? -0.186 0.152 -48.427 1.00 27.89 342 PHE A O 1
ATOM 2028 N N . HIS A 1 343 ? -1.811 -1.391 -48.683 1.00 20.60 343 HIS A N 1
ATOM 2029 C CA . HIS A 1 343 ? -2.838 -0.602 -48.010 1.00 23.91 343 HIS A CA 1
ATOM 2030 C C . HIS A 1 343 ? -2.804 -0.974 -46.531 1.00 24.46 343 HIS A C 1
ATOM 2031 O O . HIS A 1 343 ? -3.136 -2.105 -46.161 1.00 25.78 343 HIS A O 1
ATOM 2038 N N . GLU A 1 344 ? -2.391 -0.036 -45.691 1.00 20.69 344 GLU A N 1
ATOM 2039 C CA . GLU A 1 344 ? -1.961 -0.330 -44.335 1.00 23.16 344 GLU A CA 1
ATOM 2040 C C . GLU A 1 344 ? -2.730 0.466 -43.290 1.00 23.54 344 GLU A C 1
ATOM 2041 O O . GLU A 1 344 ? -3.366 1.479 -43.604 1.00 21.24 344 GLU A O 1
ATOM 2047 N N . PRO A 1 345 ? -2.710 0.019 -42.036 1.00 22.43 345 PRO A N 1
ATOM 2048 C CA . PRO A 1 345 ? -3.264 0.832 -40.950 1.00 22.00 345 PRO A CA 1
ATOM 2049 C C . PRO A 1 345 ? -2.417 2.076 -40.737 1.00 22.51 345 PRO A C 1
ATOM 2050 O O . PRO A 1 345 ? -1.348 2.248 -41.327 1.00 22.78 345 PRO A O 1
ATOM 2054 N N . SER A 1 346 ? -2.915 2.963 -39.883 1.00 25.50 346 SER A N 1
ATOM 2055 C CA . SER A 1 346 ? -2.131 4.126 -39.507 1.00 24.09 346 SER A CA 1
ATOM 2056 C C . SER A 1 346 ? -0.881 3.684 -38.758 1.00 22.42 346 SER A C 1
ATOM 2057 O O . SER A 1 346 ? -0.859 2.636 -38.106 1.00 20.10 346 SER A O 1
ATOM 2060 N N . PHE A 1 347 ? 0.178 4.493 -38.870 1.00 22.67 347 PHE A N 1
ATOM 2061 C CA . PHE A 1 347 ? 1.380 4.238 -38.084 1.00 18.88 347 PHE A CA 1
ATOM 2062 C C . PHE A 1 347 ? 1.071 4.217 -36.594 1.00 21.31 347 PHE A C 1
ATOM 2063 O O . PHE A 1 347 ? 1.771 3.554 -35.817 1.00 18.19 347 PHE A O 1
ATOM 2071 N N . GLN A 1 348 ? 0.006 4.904 -36.186 1.00 19.83 348 GLN A N 1
ATOM 2072 C CA . GLN A 1 348 ? -0.382 5.048 -34.792 1.00 21.36 348 GLN A CA 1
ATOM 2073 C C . GLN A 1 348 ? -1.534 4.124 -34.417 1.00 21.81 348 GLN A C 1
ATOM 2074 O O . GLN A 1 348 ? -2.155 4.307 -33.365 1.00 25.05 348 GLN A O 1
ATOM 2080 N N . ALA A 1 349 ? -1.811 3.122 -35.244 1.00 22.78 349 ALA A N 1
ATOM 2081 C CA . ALA A 1 349 ? -2.948 2.236 -35.054 1.00 18.45 349 ALA A CA 1
ATOM 2082 C C . ALA A 1 349 ? -2.562 1.030 -34.209 1.00 19.08 349 ALA A C 1
ATOM 2083 O O . ALA A 1 349 ? -1.464 0.482 -34.344 1.00 19.10 349 ALA A O 1
ATOM 2085 N N . VAL A 1 350 ? -3.464 0.638 -33.319 1.00 21.13 350 VAL A N 1
ATOM 2086 C CA . VAL A 1 350 ? -3.332 -0.572 -32.516 1.00 19.57 350 VAL A CA 1
ATOM 2087 C C . VAL A 1 350 ? -4.374 -1.556 -33.028 1.00 19.58 350 VAL A C 1
ATOM 2088 O O . VAL A 1 350 ? -5.567 -1.432 -32.728 1.00 20.41 350 VAL A O 1
ATOM 2092 N N . VAL A 1 351 ? -3.930 -2.513 -33.835 1.00 20.17 351 VAL A N 1
ATOM 2093 C CA . VAL A 1 351 ? -4.834 -3.468 -34.463 1.00 21.09 351 VAL A CA 1
ATOM 2094 C C . VAL A 1 351 ? -5.160 -4.576 -33.468 1.00 20.40 351 VAL A C 1
ATOM 2095 O O . VAL A 1 351 ? -4.259 -5.200 -32.896 1.00 20.54 351 VAL A O 1
ATOM 2099 N N . SER A 1 352 ? -6.450 -4.821 -33.262 1.00 23.67 352 SER A N 1
ATOM 2100 C CA . SER A 1 352 ? -6.955 -5.878 -32.402 1.00 22.87 352 SER A CA 1
ATOM 2101 C C . SER A 1 352 ? -7.646 -6.953 -33.232 1.00 28.01 352 SER A C 1
ATOM 2102 O O . SER A 1 352 ? -8.105 -6.687 -34.348 1.00 25.03 352 SER A O 1
ATOM 2104 N N . PRO A 1 353 ? -7.737 -8.181 -32.728 1.00 29.57 353 PRO A N 1
ATOM 2105 C CA . PRO A 1 353 ? -8.396 -9.237 -33.496 1.00 29.66 353 PRO A CA 1
ATOM 2106 C C . PRO A 1 353 ? -9.909 -9.078 -33.449 1.00 30.60 353 PRO A C 1
ATOM 2107 O O . PRO A 1 353 ? -10.472 -8.478 -32.532 1.00 35.62 353 PRO A O 1
ATOM 2111 N N . VAL A 1 354 ? -10.566 -9.626 -34.466 1.00 29.51 354 VAL A N 1
ATOM 2112 C CA . VAL A 1 354 ? -12.024 -9.603 -34.535 1.00 29.25 354 VAL A CA 1
ATOM 2113 C C . VAL A 1 354 ? -12.559 -10.757 -33.693 1.00 30.97 354 VAL A C 1
ATOM 2114 O O . VAL A 1 354 ? -12.366 -11.927 -34.029 1.00 31.57 354 VAL A O 1
ATOM 2118 N N . ALA A 1 355 ? -13.244 -10.421 -32.596 1.00 32.52 355 ALA A N 1
ATOM 2119 C CA . ALA A 1 355 ? -13.703 -11.439 -31.654 1.00 38.19 355 ALA A CA 1
ATOM 2120 C C . ALA A 1 355 ? -14.709 -12.395 -32.287 1.00 36.88 355 ALA A C 1
ATOM 2121 O O . ALA A 1 355 ? -14.706 -13.592 -31.980 1.00 38.57 355 ALA A O 1
ATOM 2123 N N . LYS A 1 356 ? -15.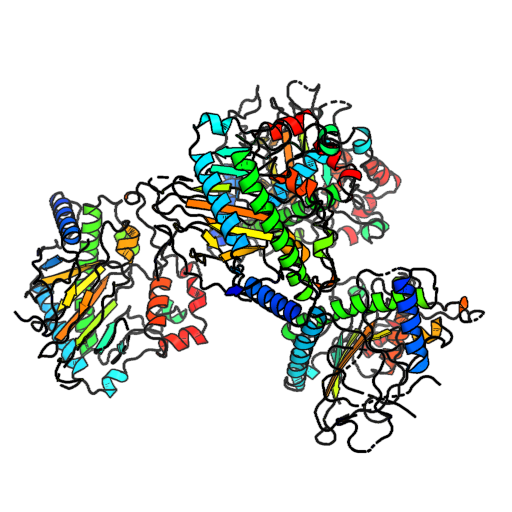609 -11.995 -32.999 1.00 37.13 356 LYS A N 1
ATOM 2124 C CA . LYS A 1 356 ? -16.616 -12.737 -33.753 1.00 38.83 356 LYS A CA 1
ATOM 2125 C C . LYS A 1 356 ? -15.988 -13.897 -34.525 1.00 38.42 356 LYS A C 1
ATOM 2126 O O . LYS A 1 356 ? -16.586 -14.974 -34.616 1.00 40.79 356 LYS A O 1
ATOM 2132 N N . LEU A 1 357 ? -14.800 -13.697 -35.087 1.00 40.08 357 LEU A N 1
ATOM 2133 C CA . LEU A 1 357 ? -14.125 -14.704 -35.894 1.00 39.04 357 LEU A CA 1
ATOM 2134 C C . LEU A 1 357 ? -13.136 -15.573 -35.119 1.00 36.57 357 LEU A C 1
ATOM 2135 O O . LEU A 1 357 ? -12.431 -16.380 -35.732 1.00 35.51 357 LEU A O 1
ATOM 2140 N N . TYR A 1 358 ? -13.044 -15.411 -33.799 1.00 41.02 358 TYR A N 1
ATOM 2141 C CA . TYR A 1 358 ? -12.194 -16.254 -32.968 1.00 39.87 358 TYR A CA 1
ATOM 2142 C C . TYR A 1 358 ? -13.004 -17.209 -32.101 1.00 51.14 358 TYR A C 1
ATOM 2143 O O . TYR A 1 358 ? -12.538 -17.647 -31.044 1.00 61.74 358 TYR A O 1
ATOM 2152 N N . ASP A 1 359 ? -14.127 -17.583 -32.490 1.00 50.04 359 ASP A N 1
ATOM 2153 C CA . ASP A 1 359 ? -15.086 -18.527 -31.922 1.00 59.80 359 ASP A CA 1
ATOM 2154 C C . ASP A 1 359 ? -15.527 -18.137 -30.514 1.00 71.01 359 ASP A C 1
ATOM 2155 O O . ASP A 1 359 ? -16.364 -18.817 -29.918 1.00 70.43 359 ASP A O 1
ATOM 2160 N N . GLY A 1 360 ? -14.996 -17.034 -29.981 1.00 80.14 360 GLY A N 1
ATOM 2161 C CA . GLY A 1 360 ? -15.404 -16.571 -28.668 1.00 85.56 360 GLY A CA 1
ATOM 2162 C C . GLY A 1 360 ? -14.267 -16.026 -27.832 1.00 85.15 360 GLY A C 1
ATOM 2163 O O . GLY A 1 360 ? -14.465 -15.126 -27.012 1.00 88.82 360 GLY A O 1
ATOM 2164 N N . GLN A 1 361 ? -13.067 -16.562 -28.032 1.00 72.82 361 GLN A N 1
ATOM 2165 C CA . GLN A 1 361 ? -11.899 -16.173 -27.243 1.00 67.43 361 GLN A CA 1
ATOM 2166 C C . GLN A 1 361 ? -10.876 -15.468 -28.119 1.00 64.48 361 GLN A C 1
ATOM 2167 O O . GLN A 1 361 ? -10.067 -16.141 -28.784 1.00 64.77 361 GLN A O 1
ATOM 2169 N N . PRO A 1 362 ? -10.861 -14.135 -28.164 1.00 55.60 362 PRO A N 1
ATOM 2170 C CA . PRO A 1 362 ? -9.834 -13.440 -28.938 1.00 45.98 362 PRO A CA 1
ATOM 2171 C C . PRO A 1 362 ? -8.536 -13.370 -28.157 1.00 47.25 362 PRO A C 1
ATOM 2172 O O . PRO A 1 362 ? -8.550 -13.207 -26.927 1.00 46.12 362 PRO A O 1
ATOM 2176 N N . PRO A 1 363 ? -7.395 -13.473 -28.832 1.00 42.00 363 PRO A N 1
ATOM 2177 C CA . PRO A 1 363 ? -6.117 -13.367 -28.124 1.00 43.05 363 PRO A CA 1
ATOM 2178 C C . PRO A 1 363 ? -5.944 -12.008 -27.462 1.00 40.22 363 PRO A C 1
ATOM 2179 O O . PRO A 1 363 ? -6.531 -11.008 -27.878 1.00 38.66 363 PRO A O 1
ATOM 2183 N N . VAL A 1 364 ? -5.127 -11.987 -26.404 1.00 40.71 364 VAL A N 1
ATOM 2184 C CA . VAL A 1 364 ? -4.778 -10.723 -25.773 1.00 38.55 364 VAL A CA 1
ATOM 2185 C C . VAL A 1 364 ? -3.830 -9.924 -26.651 1.00 30.69 364 VAL A C 1
ATOM 2186 O O . VAL A 1 364 ? -3.689 -8.711 -26.461 1.00 36.20 364 VAL A O 1
ATOM 2190 N N . GLU A 1 365 ? -3.186 -10.570 -27.620 1.00 28.43 365 GLU A N 1
ATOM 2191 C CA . GLU A 1 365 ? -2.198 -9.882 -28.436 1.00 33.57 365 GLU A CA 1
ATOM 2192 C C . GLU A 1 365 ? -2.851 -8.794 -29.276 1.00 29.62 365 GLU A C 1
ATOM 2193 O O . GLU A 1 365 ? -3.932 -8.980 -29.843 1.00 26.08 365 GLU A O 1
ATOM 2199 N N . LYS A 1 366 ? -2.186 -7.646 -29.335 1.00 28.50 366 LYS A N 1
ATOM 2200 C CA . LYS A 1 366 ? -2.532 -6.564 -30.237 1.00 25.21 366 LYS A CA 1
ATOM 2201 C C . LYS A 1 366 ? -1.245 -6.134 -30.917 1.00 21.93 366 LYS A C 1
ATOM 2202 O O . LYS A 1 366 ? -0.152 -6.306 -30.372 1.00 25.43 366 LYS A O 1
ATOM 2208 N N . ILE A 1 367 ? -1.371 -5.565 -32.110 1.00 24.26 367 ILE A N 1
ATOM 2209 C CA . ILE A 1 367 ? -0.213 -5.173 -32.903 1.00 19.30 367 ILE A CA 1
ATOM 2210 C C . ILE A 1 367 ? -0.247 -3.668 -33.109 1.00 18.65 367 ILE A C 1
ATOM 2211 O O . ILE A 1 367 ? -1.148 -3.147 -33.776 1.00 18.89 367 ILE A O 1
ATOM 2216 N N . HIS A 1 368 ? 0.733 -2.976 -32.535 1.00 20.63 368 HIS A N 1
ATOM 2217 C CA . HIS A 1 368 ? 0.991 -1.579 -32.859 1.00 20.76 368 HIS A CA 1
ATOM 2218 C C . HIS A 1 368 ? 1.693 -1.533 -34.210 1.00 21.89 368 HIS A C 1
ATOM 2219 O O . HIS A 1 368 ? 2.836 -1.983 -34.336 1.00 21.32 368 HIS A O 1
ATOM 2226 N N . TYR A 1 369 ? 1.014 -0.998 -35.228 1.00 17.26 369 TYR A N 1
ATOM 2227 C CA . TYR A 1 369 ? 1.547 -1.100 -36.581 1.00 19.05 369 TYR A CA 1
ATOM 2228 C C . TYR A 1 369 ? 2.865 -0.350 -36.722 1.00 17.43 369 TYR A C 1
ATOM 2229 O O . TYR A 1 369 ? 3.759 -0.786 -37.459 1.00 17.09 369 TYR A O 1
ATOM 2238 N N . GLY A 1 370 ? 2.998 0.790 -36.042 1.00 21.98 370 GLY A N 1
ATOM 2239 C CA . GLY A 1 370 ? 4.239 1.544 -36.123 1.00 17.98 370 GLY A CA 1
ATOM 2240 C C . GLY A 1 370 ? 5.440 0.730 -35.685 1.00 22.79 370 GLY A C 1
ATOM 2241 O O . GLY A 1 370 ? 6.476 0.720 -36.354 1.00 25.04 370 GLY A O 1
ATOM 2242 N N . THR A 1 371 ? 5.321 0.042 -34.544 1.00 18.57 371 THR A N 1
ATOM 2243 C CA . THR A 1 371 ? 6.391 -0.845 -34.092 1.00 21.48 371 THR A CA 1
ATOM 2244 C C . THR A 1 371 ? 6.574 -2.017 -35.052 1.00 20.58 371 THR A C 1
ATOM 2245 O O . THR A 1 371 ? 7.707 -2.391 -35.378 1.00 20.99 371 THR A O 1
ATOM 2249 N N . HIS A 1 372 ? 5.466 -2.614 -35.504 1.00 21.31 372 HIS A N 1
ATOM 2250 C CA . HIS A 1 372 ? 5.528 -3.683 -36.496 1.00 20.85 372 HIS A CA 1
ATOM 2251 C C . HIS A 1 372 ? 6.316 -3.258 -37.729 1.00 24.17 372 HIS A C 1
ATOM 2252 O O . HIS A 1 372 ? 7.211 -3.977 -38.191 1.00 26.05 372 HIS A O 1
ATOM 2259 N N . PHE A 1 373 ? 6.010 -2.075 -38.259 1.00 22.27 373 PHE A N 1
ATOM 2260 C CA . PHE A 1 373 ? 6.669 -1.599 -39.470 1.00 22.01 373 PHE A CA 1
ATOM 2261 C C . PHE A 1 373 ? 8.145 -1.313 -39.215 1.00 25.95 373 PHE A C 1
ATOM 2262 O O . PHE A 1 373 ? 9.014 -1.746 -39.982 1.00 25.82 373 PHE A O 1
ATOM 2270 N N . THR A 1 374 ? 8.443 -0.570 -38.146 1.00 22.50 374 THR A N 1
ATOM 2271 C CA . THR A 1 374 ? 9.823 -0.193 -37.854 1.00 24.71 374 THR A CA 1
ATOM 2272 C C . THR A 1 374 ? 10.700 -1.411 -37.586 1.00 25.88 374 THR A C 1
ATOM 2273 O O . THR A 1 374 ? 11.855 -1.460 -38.025 1.00 29.60 374 THR A O 1
ATOM 2277 N N . ASN A 1 375 ? 10.168 -2.409 -36.874 1.00 28.48 375 ASN A N 1
ATOM 2278 C CA . ASN A 1 375 ? 10.961 -3.597 -36.561 1.00 29.05 375 ASN A CA 1
ATOM 2279 C C . ASN A 1 375 ? 11.365 -4.363 -37.817 1.00 32.05 375 ASN A C 1
ATOM 2280 O O . ASN A 1 375 ? 12.491 -4.863 -37.903 1.00 34.52 375 ASN A O 1
ATOM 2285 N N . MET A 1 376 ? 10.477 -4.440 -38.814 1.00 32.10 376 MET A N 1
ATOM 2286 C CA . MET A 1 376 ? 10.788 -5.222 -40.006 1.00 33.68 376 MET A CA 1
ATOM 2287 C C . MET A 1 376 ? 11.742 -4.476 -40.927 1.00 34.09 376 MET A C 1
ATOM 2288 O O . MET A 1 376 ? 12.684 -5.073 -41.462 1.00 37.19 376 MET A O 1
ATOM 2293 N N . PHE A 1 377 ? 11.570 -3.171 -41.046 1.00 32.60 377 PHE A N 1
ATOM 2294 C CA . PHE A 1 377 ? 12.394 -2.387 -41.994 1.00 32.91 377 PHE A CA 1
ATOM 2295 C C . PHE A 1 377 ? 13.791 -2.113 -41.433 1.00 35.80 377 PHE A C 1
ATOM 2296 O O . PHE A 1 377 ? 14.687 -1.869 -42.231 1.00 36.13 377 PHE A O 1
ATOM 2304 N N . MET A 1 378 ? 13.862 -2.061 -40.057 1.00 30.83 378 MET A N 1
ATOM 2305 C CA . MET A 1 378 ? 15.158 -1.945 -39.329 1.00 31.40 378 MET A CA 1
ATOM 2306 C C . MET A 1 378 ? 15.529 -3.403 -39.095 1.00 31.95 378 MET A C 1
ATOM 2307 O O . MET A 1 378 ? 15.664 -3.831 -37.924 1.00 49.94 378 MET A O 1
ATOM 2312 N N . ARG A 1 379 ? 15.702 -4.158 -40.212 1.00 31.55 379 ARG A N 1
ATOM 2313 C CA . ARG A 1 379 ? 15.825 -5.600 -39.988 1.00 33.66 379 ARG A CA 1
ATOM 2314 C C . ARG A 1 379 ? 15.992 -6.225 -41.358 1.00 37.50 379 ARG A C 1
ATOM 2315 O O . ARG A 1 379 ? 16.854 -7.099 -41.515 1.00 35.66 379 ARG A O 1
ATOM 2323 N N . ASN A 1 380 ? 15.145 -5.816 -42.288 1.00 31.41 380 ASN A N 1
ATOM 2324 C CA . ASN A 1 380 ? 15.276 -6.308 -43.671 1.00 36.06 380 ASN A CA 1
ATOM 2325 C C . ASN A 1 380 ? 16.225 -5.344 -44.377 1.00 36.03 380 ASN A C 1
ATOM 2326 O O . ASN A 1 380 ? 16.829 -5.748 -45.370 1.00 35.47 380 ASN A O 1
ATOM 2331 N N . TYR A 1 381 ? 16.340 -4.121 -43.870 1.00 30.96 381 TYR A N 1
ATOM 2332 C CA . TYR A 1 381 ? 17.329 -3.151 -44.397 1.00 34.16 381 TYR A CA 1
ATOM 2333 C C . TYR A 1 381 ? 18.202 -2.738 -43.216 1.00 34.76 381 TYR A C 1
ATOM 2334 O O . TYR A 1 381 ? 18.121 -1.590 -42.788 1.00 31.79 381 TYR A O 1
ATOM 2343 N N . PRO A 1 382 ? 19.086 -3.620 -42.710 1.00 36.54 382 PRO A N 1
ATOM 2344 C CA . PRO A 1 382 ? 19.828 -3.344 -41.492 1.00 35.56 382 PRO A CA 1
ATOM 2345 C C . PRO A 1 382 ? 21.041 -2.422 -41.613 1.00 37.67 382 PRO A C 1
ATOM 2346 O O . PRO A 1 382 ? 21.395 -1.809 -40.637 1.00 38.22 382 PRO A O 1
ATOM 2350 N N . ASP A 1 383 ? 21.623 -2.339 -42.803 1.00 39.60 383 ASP A N 1
ATOM 2351 C CA . ASP A 1 383 ? 22.826 -1.506 -43.020 1.00 41.10 383 ASP A CA 1
ATOM 2352 C C . ASP A 1 383 ? 22.410 -0.251 -43.769 1.00 40.72 383 ASP A C 1
ATOM 2353 O O . ASP A 1 383 ? 23.292 0.417 -44.303 1.00 54.42 383 ASP A O 1
ATOM 2355 N N . ARG A 1 384 ? 21.119 0.059 -43.785 1.00 42.96 384 ARG A N 1
ATOM 2356 C CA . ARG A 1 384 ? 20.686 1.332 -44.398 1.00 47.54 384 ARG A CA 1
ATOM 2357 C C . ARG A 1 384 ? 20.949 2.437 -43.379 1.00 56.16 384 ARG A C 1
ATOM 2358 O O . ARG A 1 384 ? 20.869 2.163 -42.188 1.00 54.70 384 ARG A O 1
ATOM 2366 N N . ILE A 1 385 ? 21.251 3.641 -43.845 1.00 62.94 385 ILE A N 1
ATOM 2367 C CA . ILE A 1 385 ? 21.537 4.781 -42.936 1.00 66.75 385 ILE A CA 1
ATOM 2368 C C . ILE A 1 385 ? 20.243 5.194 -42.232 1.00 64.99 385 ILE A C 1
ATOM 2369 O O . ILE A 1 385 ? 20.331 5.928 -41.240 1.00 69.56 385 ILE A O 1
ATOM 2374 N N . THR A 1 386 ? 19.088 4.774 -42.737 1.00 50.60 386 THR A N 1
ATOM 2375 C CA . THR A 1 386 ? 17.827 5.074 -42.020 1.00 53.36 386 THR A CA 1
ATOM 2376 C C . THR A 1 386 ? 17.834 4.266 -40.723 1.00 46.85 386 THR A C 1
ATOM 2377 O O . THR A 1 386 ? 17.400 4.799 -39.704 1.00 43.07 386 THR A O 1
ATOM 2381 N N . THR A 1 387 ? 18.377 3.052 -40.775 1.00 47.69 387 THR A N 1
ATOM 2382 C CA . THR A 1 387 ? 18.385 2.194 -39.596 1.00 45.97 387 THR A CA 1
ATOM 2383 C C . THR A 1 387 ? 19.456 2.629 -38.605 1.00 46.05 387 THR A C 1
ATOM 2384 O O . THR A 1 387 ? 19.242 2.580 -37.389 1.00 47.04 387 THR A O 1
ATOM 2388 N N . GLU A 1 388 ? 20.592 3.075 -39.107 1.00 52.98 388 GLU A N 1
ATOM 2389 C CA . GLU A 1 388 ? 21.679 3.549 -38.226 1.00 56.40 388 GLU A CA 1
ATOM 2390 C C . GLU A 1 388 ? 21.203 4.791 -37.474 1.00 55.61 388 GLU A C 1
ATOM 2391 O O . GLU A 1 388 ? 21.542 4.916 -36.298 1.00 59.65 388 GLU A O 1
ATOM 2397 N N . ARG A 1 389 ? 20.416 5.664 -38.099 1.00 50.77 389 ARG A N 1
ATOM 2398 C CA . ARG A 1 389 ? 20.033 6.926 -37.416 1.00 46.96 389 ARG A CA 1
ATOM 2399 C C . ARG A 1 389 ? 18.991 6.647 -36.337 1.00 45.19 389 ARG A C 1
ATOM 2400 O O . ARG A 1 389 ? 18.856 7.459 -35.422 1.00 44.41 389 ARG A O 1
ATOM 2408 N N . ILE A 1 390 ? 18.276 5.537 -36.447 1.00 40.55 390 ILE A N 1
ATOM 2409 C CA . ILE A 1 390 ? 17.204 5.235 -35.463 1.00 38.87 390 ILE A CA 1
ATOM 2410 C C . ILE A 1 390 ? 17.903 4.791 -34.184 1.00 40.99 390 ILE A C 1
ATOM 2411 O O . ILE A 1 390 ? 17.481 5.218 -33.100 1.00 39.94 390 ILE A O 1
ATOM 2416 N N . ILE A 1 391 ? 18.981 4.025 -34.326 1.00 42.61 391 ILE A N 1
ATOM 2417 C CA . ILE A 1 391 ? 19.707 3.484 -33.145 1.00 40.19 391 ILE A CA 1
ATOM 2418 C C . ILE A 1 391 ? 20.544 4.591 -32.509 1.00 37.69 391 ILE A C 1
ATOM 2419 O O . ILE A 1 391 ? 20.763 4.537 -31.303 1.00 44.68 391 ILE A O 1
ATOM 2424 N N . LYS A 1 392 ? 20.923 5.600 -33.283 1.00 40.26 392 LYS A N 1
ATOM 2425 C CA . LYS A 1 392 ? 21.844 6.647 -32.784 1.00 43.20 392 LYS A CA 1
ATOM 2426 C C . LYS A 1 392 ? 21.082 7.815 -32.167 1.00 42.96 392 LYS A C 1
ATOM 2427 O O . LYS A 1 392 ? 21.689 8.569 -31.392 1.00 50.72 392 LYS A O 1
ATOM 2429 N N . GLU A 1 393 ? 19.800 7.958 -32.522 1.00 40.37 393 GLU A N 1
ATOM 2430 C CA . GLU A 1 393 ? 18.944 9.025 -31.937 1.00 43.57 393 GLU A CA 1
ATOM 2431 C C . GLU A 1 393 ? 17.931 8.356 -31.006 1.00 37.62 393 GLU A C 1
ATOM 2432 O O . GLU A 1 393 ? 17.066 9.080 -30.473 1.00 35.38 393 GLU A O 1
ATOM 2438 N N . ASP A 1 394 ? 18.031 7.031 -30.839 1.00 36.02 394 ASP A N 1
ATOM 2439 C CA . ASP A 1 394 ? 17.106 6.266 -29.955 1.00 35.04 394 ASP A CA 1
ATOM 2440 C C . ASP A 1 394 ? 15.652 6.623 -30.285 1.00 36.26 394 ASP A C 1
ATOM 2441 O O . ASP A 1 394 ? 14.900 6.964 -29.353 1.00 37.60 394 ASP A O 1
ATOM 2446 N N . ARG A 1 395 ? 15.280 6.539 -31.566 1.00 37.65 395 ARG A N 1
ATOM 2447 C CA . ARG A 1 395 ? 13.890 6.857 -31.985 1.00 29.51 395 ARG A CA 1
ATOM 2448 C C . ARG A 1 395 ? 12.977 5.693 -31.593 1.00 28.00 395 ARG A C 1
ATOM 2449 O O . ARG A 1 395 ? 11.746 5.859 -31.659 1.00 31.87 395 ARG A O 1
ATOM 2457 N N . LEU A 1 396 ? 13.568 4.555 -31.255 1.00 28.32 396 LEU A N 1
ATOM 2458 C CA . LEU A 1 396 ? 12.782 3.355 -30.883 1.00 31.81 396 LEU A CA 1
ATOM 2459 C C . LEU A 1 396 ? 12.125 3.585 -29.524 1.00 30.99 396 LEU A C 1
ATOM 2460 O O . LEU A 1 396 ? 11.396 2.704 -29.066 1.00 31.35 396 LEU A O 1
ATOM 2465 N N . GLN A 1 397 ? 12.343 4.752 -28.936 1.00 32.62 397 GLN A N 1
ATOM 2466 C CA . GLN A 1 397 ? 11.792 5.070 -27.599 1.00 36.52 397 GLN A CA 1
ATOM 2467 C C . GLN A 1 397 ? 10.490 5.842 -27.775 1.00 35.06 397 GLN A C 1
ATOM 2468 O O . GLN A 1 397 ? 9.584 5.648 -26.970 1.00 37.84 397 GLN A O 1
ATOM 2474 N N . LEU A 1 398 ? 10.392 6.634 -28.835 1.00 31.03 398 LEU A N 1
ATOM 2475 C CA . LEU A 1 398 ? 9.143 7.381 -29.120 1.00 33.04 398 LEU A CA 1
ATOM 2476 C C . LEU A 1 398 ? 8.011 6.391 -29.377 1.00 31.04 398 LEU A C 1
ATOM 2477 O O . LEU A 1 398 ? 6.870 6.776 -29.214 1.00 33.38 398 LEU A O 1
ATOM 2482 N N . LEU A 1 399 ? 8.336 5.149 -29.722 1.00 30.11 399 LEU A N 1
ATOM 2483 C CA . LEU A 1 399 ? 7.324 4.089 -29.921 1.00 30.30 399 LEU A CA 1
ATOM 2484 C C . LEU A 1 399 ? 6.688 3.664 -28.585 1.00 35.76 399 LEU A C 1
ATOM 2485 O O . LEU A 1 399 ? 5.549 3.189 -28.629 1.00 30.87 399 LEU A O 1
ATOM 2490 N N . ASP A 1 400 ? 7.382 3.802 -27.450 1.00 31.03 400 ASP A N 1
ATOM 2491 C CA . ASP A 1 400 ? 6.782 3.530 -26.152 1.00 33.39 400 ASP A CA 1
ATOM 2492 C C . ASP A 1 400 ? 5.909 4.678 -25.674 1.00 36.55 400 ASP A C 1
ATOM 2493 O O . ASP A 1 400 ? 5.268 4.557 -24.627 1.00 33.38 400 ASP A O 1
ATOM 2498 N N . ARG A 1 401 ? 5.883 5.785 -26.401 1.00 33.86 401 ARG A N 1
ATOM 2499 C CA . ARG A 1 401 ? 5.059 6.908 -25.993 1.00 31.18 401 ARG A CA 1
ATOM 2500 C C . ARG A 1 401 ? 3.637 6.737 -26.520 1.00 28.71 401 ARG A C 1
ATOM 2501 O O . ARG A 1 401 ? 3.434 6.197 -27.612 1.00 32.15 401 ARG A O 1
ATOM 2509 N N . PRO A 1 402 ? 2.621 7.188 -25.777 1.00 35.80 402 PRO A N 1
ATOM 2510 C CA . PRO A 1 402 ? 1.237 6.934 -26.211 1.00 31.00 402 PRO A CA 1
ATOM 2511 C C . PRO A 1 402 ? 0.786 7.785 -27.388 1.00 27.52 402 PRO A C 1
ATOM 2512 O O . PRO A 1 402 ? -0.217 7.436 -28.023 1.00 25.12 402 PRO A O 1
ATOM 2516 N N . GLU A 1 403 ? 1.483 8.881 -27.708 1.00 24.95 403 GLU A N 1
ATOM 2517 C CA . GLU A 1 403 ? 1.054 9.701 -28.839 1.00 28.59 403 GLU A CA 1
ATOM 2518 C C . GLU A 1 403 ? 1.308 8.996 -30.165 1.00 30.91 403 GLU A C 1
ATOM 2519 O O . GLU A 1 403 ? 0.563 9.203 -31.131 1.00 24.24 403 GLU A O 1
ATOM 2525 N N . LEU A 1 404 ? 2.318 8.131 -30.218 1.00 27.93 404 LEU A N 1
ATOM 2526 C CA . LEU A 1 404 ? 2.589 7.329 -31.403 1.00 25.42 404 LEU A CA 1
ATOM 2527 C C . LEU A 1 404 ? 1.749 6.068 -31.448 1.00 26.70 404 LEU A C 1
ATOM 2528 O O . LEU A 1 404 ? 1.956 5.222 -32.323 1.00 20.90 404 LEU A O 1
ATOM 2533 N N . ARG A 1 405 ? 0.785 5.944 -30.539 1.00 25.87 405 ARG A N 1
ATOM 2534 C CA . ARG A 1 405 ? -0.038 4.758 -30.407 1.00 23.61 405 ARG A CA 1
ATOM 2535 C C . ARG A 1 405 ? -1.507 5.133 -30.464 1.00 22.09 405 ARG A C 1
ATOM 2536 O O . ARG A 1 405 ? -2.368 4.251 -30.365 1.00 22.87 405 ARG A O 1
ATOM 2544 N N . THR A 1 406 ? -1.808 6.420 -30.611 1.00 24.43 406 THR A N 1
ATOM 2545 C CA . THR A 1 406 ? -3.165 6.944 -30.689 1.00 32.06 406 THR A CA 1
ATOM 2546 C C . THR A 1 406 ? -3.348 7.586 -32.055 1.00 28.79 406 THR A C 1
ATOM 2547 O O . THR A 1 406 ? -2.572 8.469 -32.436 1.00 30.39 406 THR A O 1
ATOM 2551 N N . GLN A 1 407 ? -4.365 7.145 -32.786 1.00 29.40 407 GLN A N 1
ATOM 2552 C CA . GLN A 1 407 ? -4.657 7.694 -34.106 1.00 32.38 407 GLN A CA 1
ATOM 2553 C C . GLN A 1 407 ? -5.812 8.687 -34.027 1.00 38.44 407 GLN A C 1
ATOM 2554 O O . GLN A 1 407 ? -5.601 9.880 -33.801 1.00 44.22 407 GLN A O 1
ATOM 2560 N N . SER B 1 48 ? 9.768 -49.225 -98.177 1.00 93.49 48 SER B N 1
ATOM 2561 C CA . SER B 1 48 ? 8.968 -48.153 -97.540 1.00 93.07 48 SER B CA 1
ATOM 2562 C C . SER B 1 48 ? 8.471 -48.636 -96.187 1.00 91.81 48 SER B C 1
ATOM 2563 O O . SER B 1 48 ? 8.931 -48.064 -95.194 1.00 97.28 48 SER B O 1
ATOM 2565 N N . THR B 1 49 ? 7.518 -49.575 -96.162 1.00 70.80 49 THR B N 1
ATOM 2566 C CA . THR B 1 49 ? 6.978 -50.169 -94.911 1.00 58.92 49 THR B CA 1
ATOM 2567 C C . THR B 1 49 ? 6.423 -49.115 -93.955 1.00 52.03 49 THR B C 1
ATOM 2568 O O . THR B 1 49 ? 6.020 -49.498 -92.856 1.00 55.09 49 THR B O 1
ATOM 2570 N N . MET B 1 50 ? 6.355 -47.859 -94.372 1.00 48.63 50 MET B N 1
ATOM 2571 C CA . MET B 1 50 ? 5.939 -46.782 -93.459 1.00 45.99 50 MET B CA 1
ATOM 2572 C C . MET B 1 50 ? 4.425 -46.761 -93.407 1.00 45.90 50 MET B C 1
ATOM 2573 O O . MET B 1 50 ? 3.801 -46.867 -94.470 1.00 47.14 50 MET B O 1
ATOM 2578 N N . PRO B 1 51 ? 3.814 -46.708 -92.211 1.00 44.50 51 PRO B N 1
ATOM 2579 C CA . PRO B 1 51 ? 2.374 -46.586 -92.112 1.00 47.84 51 PRO B CA 1
ATOM 2580 C C . PRO B 1 51 ? 1.844 -45.472 -93.017 1.00 47.64 51 PRO B C 1
ATOM 2581 O O . PRO B 1 51 ? 2.471 -44.447 -93.138 1.00 47.07 51 PRO B O 1
ATOM 2585 N N . PRO B 1 52 ? 0.667 -45.654 -93.637 1.00 50.21 52 PRO B N 1
ATOM 2586 C CA . PRO B 1 52 ? 0.124 -44.652 -94.534 1.00 52.76 52 PRO B CA 1
ATOM 2587 C C . PRO B 1 52 ? -0.430 -43.436 -93.786 1.00 54.59 52 PRO B C 1
ATOM 2588 O O . PRO B 1 52 ? -0.625 -43.559 -92.604 1.00 57.52 52 PRO B O 1
ATOM 2592 N N . ASN B 1 53 ? -0.640 -42.313 -94.483 1.00 58.23 53 ASN B N 1
ATOM 2593 C CA . ASN B 1 53 ? -1.250 -41.134 -93.863 1.00 59.50 53 ASN B CA 1
ATOM 2594 C C . ASN B 1 53 ? -0.407 -40.596 -92.711 1.00 60.11 53 ASN B C 1
ATOM 2595 O O . ASN B 1 53 ? -0.929 -39.989 -91.773 1.00 61.45 53 ASN B O 1
ATOM 2600 N N . TYR B 1 54 ? 0.905 -40.814 -92.782 1.00 50.92 54 TYR B N 1
ATOM 2601 C CA . TYR B 1 54 ? 1.854 -40.360 -91.770 1.00 49.67 54 TYR B CA 1
ATOM 2602 C C . TYR B 1 54 ? 3.035 -39.709 -92.472 1.00 46.99 54 TYR B C 1
ATOM 2603 O O . TYR B 1 54 ? 3.751 -40.374 -93.229 1.00 52.09 54 TYR B O 1
ATOM 2612 N N . VAL B 1 55 ? 3.227 -38.416 -92.243 1.00 47.30 55 VAL B N 1
ATOM 2613 C CA . VAL B 1 55 ? 4.292 -37.656 -92.887 1.00 51.03 55 VAL B CA 1
ATOM 2614 C C . VAL B 1 55 ? 5.493 -37.616 -91.948 1.00 46.39 55 VAL B C 1
ATOM 2615 O O . VAL B 1 55 ? 5.407 -37.080 -90.836 1.00 45.50 55 VAL B O 1
ATOM 2619 N N . ALA B 1 56 ? 6.615 -38.177 -92.399 1.00 46.04 56 ALA B N 1
ATOM 2620 C CA . ALA B 1 56 ? 7.829 -38.230 -91.592 1.00 46.48 56 ALA B CA 1
ATOM 2621 C C . ALA B 1 56 ? 9.009 -38.614 -92.473 1.00 45.11 56 ALA B C 1
ATOM 2622 O O . ALA B 1 56 ? 8.846 -39.148 -93.574 1.00 48.37 56 ALA B O 1
ATOM 2624 N N . ARG B 1 57 ? 10.202 -38.339 -91.953 1.00 50.45 57 ARG B N 1
ATOM 2625 C CA . ARG B 1 57 ? 11.472 -38.654 -92.596 1.00 50.98 57 ARG B CA 1
ATOM 2626 C C . ARG B 1 57 ? 11.935 -40.049 -92.194 1.00 51.98 57 ARG B C 1
ATOM 2627 O O . ARG B 1 57 ? 11.842 -40.430 -91.023 1.00 50.05 57 ARG B O 1
ATOM 2635 N N . VAL B 1 58 ? 12.405 -40.820 -93.173 1.00 49.25 58 VAL B N 1
ATOM 2636 C CA . VAL B 1 58 ? 12.898 -42.163 -92.886 1.00 46.77 58 VAL B CA 1
ATOM 2637 C C . VAL B 1 58 ? 14.170 -42.046 -92.059 1.00 41.46 58 VAL B C 1
ATOM 2638 O O . VAL B 1 58 ? 15.164 -41.451 -92.494 1.00 42.37 58 VAL B O 1
ATOM 2642 N N . GLY B 1 59 ? 14.144 -42.618 -90.861 1.00 43.79 59 GLY B N 1
ATOM 2643 C CA . GLY B 1 59 ? 15.273 -42.492 -89.965 1.00 41.49 59 GLY B CA 1
ATOM 2644 C C . GLY B 1 59 ? 16.444 -43.370 -90.360 1.00 40.81 59 GLY B C 1
ATOM 2645 O O . GLY B 1 59 ? 16.293 -44.476 -90.877 1.00 38.85 59 GLY B O 1
ATOM 2646 N N . GLN B 1 60 ? 17.636 -42.848 -90.096 1.00 38.54 60 GLN B N 1
ATOM 2647 C CA . GLN B 1 60 ? 18.885 -43.567 -90.279 1.00 38.68 60 GLN B CA 1
ATOM 2648 C C . GLN B 1 60 ? 19.587 -43.615 -88.934 1.00 43.60 60 GLN B C 1
ATOM 2649 O O . GLN B 1 60 ? 19.825 -42.571 -88.317 1.00 45.15 60 GLN B O 1
ATOM 2655 N N . LEU B 1 61 ? 19.913 -44.821 -88.480 1.00 39.24 61 LEU B N 1
ATOM 2656 C CA . LEU B 1 61 ? 20.307 -45.040 -87.099 1.00 35.07 61 LEU B CA 1
ATOM 2657 C C . LEU B 1 61 ? 21.652 -45.741 -87.044 1.00 34.60 61 LEU B C 1
ATOM 2658 O O . LEU B 1 61 ? 22.038 -46.467 -87.964 1.00 36.07 61 LEU B O 1
ATOM 2663 N N . LYS B 1 62 ? 22.364 -45.488 -85.954 1.00 33.55 62 LYS B N 1
ATOM 2664 C CA . LYS B 1 62 ? 23.688 -46.044 -85.719 1.00 33.61 62 LYS B CA 1
ATOM 2665 C C . LYS B 1 62 ? 23.538 -47.286 -84.852 1.00 32.37 62 LYS B C 1
ATOM 2666 O O . LYS B 1 62 ? 23.096 -47.199 -83.701 1.00 37.75 62 LYS B O 1
ATOM 2672 N N . THR B 1 63 ? 23.863 -48.440 -85.427 1.00 33.01 63 THR B N 1
ATOM 2673 C CA . THR B 1 63 ? 23.814 -49.707 -84.718 1.00 32.17 63 THR B CA 1
ATOM 2674 C C . THR B 1 63 ? 25.109 -49.941 -83.951 1.00 31.90 63 THR B C 1
ATOM 2675 O O . THR B 1 63 ? 26.206 -49.727 -84.476 1.00 32.98 63 THR B O 1
ATOM 2679 N N . PHE B 1 64 ? 24.973 -50.377 -82.701 1.00 34.49 64 PHE B N 1
ATOM 2680 C CA . PHE B 1 64 ? 26.113 -50.601 -81.831 1.00 30.30 64 PHE B CA 1
ATOM 2681 C C . PHE B 1 64 ? 26.102 -52.048 -81.349 1.00 30.00 64 PHE B C 1
ATOM 2682 O O . PHE B 1 64 ? 25.072 -52.727 -81.382 1.00 32.49 64 PHE B O 1
ATOM 2690 N N . THR B 1 65 ? 27.265 -52.522 -80.907 1.00 30.28 65 THR B N 1
ATOM 2691 C CA . THR B 1 65 ? 27.411 -53.860 -80.343 1.00 32.36 65 THR B CA 1
ATOM 2692 C C . THR B 1 65 ? 27.850 -53.746 -78.891 1.00 32.67 65 THR B C 1
ATOM 2693 O O . THR B 1 65 ? 28.924 -53.209 -78.604 1.00 38.20 65 THR B O 1
ATOM 2697 N N . LEU B 1 66 ? 27.021 -54.245 -77.984 1.00 31.80 66 LEU B N 1
ATOM 2698 C CA . LEU B 1 66 ? 27.437 -54.091 -76.598 1.00 31.54 66 LEU B CA 1
ATOM 2699 C C . LEU B 1 66 ? 28.324 -55.259 -76.177 1.00 28.52 66 LEU B C 1
ATOM 2700 O O . LEU B 1 66 ? 28.089 -56.399 -76.589 1.00 28.56 66 LEU B O 1
ATOM 2705 N N . PRO B 1 67 ? 29.337 -55.000 -75.358 1.00 31.18 67 PRO B N 1
ATOM 2706 C CA . PRO B 1 67 ? 30.132 -56.097 -74.806 1.00 28.60 67 PRO B CA 1
ATOM 2707 C C . PRO B 1 67 ? 29.308 -56.908 -73.822 1.00 30.29 67 PRO B C 1
ATOM 2708 O O . PRO B 1 67 ? 28.281 -56.461 -73.306 1.00 30.55 67 PRO B O 1
ATOM 2712 N N . GLU B 1 68 ? 29.774 -58.126 -73.561 1.00 29.66 68 GLU B N 1
ATOM 2713 C CA . GLU B 1 68 ? 29.090 -58.972 -72.597 1.00 33.46 68 GLU B CA 1
ATOM 2714 C C . GLU B 1 68 ? 29.548 -58.676 -71.180 1.00 35.51 68 GLU B C 1
ATOM 2715 O O . GLU B 1 68 ? 28.866 -59.061 -70.221 1.00 39.97 68 GLU B O 1
ATOM 2721 N N . THR B 1 69 ? 30.678 -57.987 -71.038 1.00 34.92 69 THR B N 1
ATOM 2722 C CA . THR B 1 69 ? 31.197 -57.547 -69.749 1.00 36.96 69 THR B CA 1
ATOM 2723 C C . THR B 1 69 ? 31.779 -56.153 -69.929 1.00 38.66 69 THR B C 1
ATOM 2724 O O . THR B 1 69 ? 32.666 -55.958 -70.766 1.00 41.93 69 THR B O 1
ATOM 2728 N N . ALA B 1 70 ? 31.274 -55.187 -69.168 1.00 39.00 70 ALA B N 1
ATOM 2729 C CA . ALA B 1 70 ? 31.781 -53.822 -69.196 1.00 36.66 70 ALA B CA 1
ATOM 2730 C C . ALA B 1 70 ? 32.691 -53.605 -67.994 1.00 34.79 70 ALA B C 1
ATOM 2731 O O . ALA B 1 70 ? 32.297 -53.877 -66.856 1.00 35.59 70 ALA B O 1
ATOM 2733 N N . THR B 1 71 ? 33.908 -53.127 -68.251 1.00 37.44 71 THR B N 1
ATOM 2734 C CA . THR B 1 71 ? 34.904 -52.947 -67.206 1.00 36.10 71 THR B CA 1
ATOM 2735 C C . THR B 1 71 ? 35.368 -51.509 -67.035 1.00 35.28 71 THR B C 1
ATOM 2736 O O . THR B 1 71 ? 36.030 -51.210 -66.035 1.00 29.87 71 THR B O 1
ATOM 2740 N N . GLY B 1 72 ? 35.041 -50.617 -67.965 1.00 37.90 72 GLY B N 1
ATOM 2741 C CA . GLY B 1 72 ? 35.625 -49.295 -67.991 1.00 32.98 72 GLY B CA 1
ATOM 2742 C C . GLY B 1 72 ? 36.875 -49.185 -68.830 1.00 31.80 72 GLY B C 1
ATOM 2743 O O . GLY B 1 72 ? 37.612 -48.202 -68.691 1.00 35.28 72 GLY B O 1
ATOM 2744 N N . SER B 1 73 ? 37.139 -50.172 -69.693 1.00 33.88 73 SER B N 1
ATOM 2745 C CA . SER B 1 73 ? 38.318 -50.181 -70.543 1.00 33.98 73 SER B CA 1
ATOM 2746 C C . SER B 1 73 ? 38.276 -49.015 -71.530 1.00 32.22 73 SER B C 1
ATOM 2747 O O . SER B 1 73 ? 37.215 -48.428 -71.762 1.00 31.37 73 SER B O 1
ATOM 2750 N N . PRO B 1 74 ? 39.425 -48.657 -72.120 1.00 34.01 74 PRO B N 1
ATOM 2751 C CA . PRO B 1 74 ? 39.424 -47.585 -73.131 1.00 34.08 74 PRO B CA 1
ATOM 2752 C C . PRO B 1 74 ? 38.441 -47.823 -74.263 1.00 33.66 74 PRO B C 1
ATOM 2753 O O . PRO B 1 74 ? 37.930 -46.858 -74.846 1.00 33.61 74 PRO B O 1
ATOM 2757 N N . SER B 1 75 ? 38.163 -49.087 -74.592 1.00 33.85 75 SER B N 1
ATOM 2758 C CA . SER B 1 75 ? 37.152 -49.388 -75.600 1.00 33.17 75 SER B CA 1
ATOM 2759 C C . SER B 1 75 ? 35.748 -49.136 -75.065 1.00 31.61 75 SER B C 1
ATOM 2760 O O . SER B 1 75 ? 34.867 -48.690 -75.809 1.00 32.95 75 SER B O 1
ATOM 2763 N N . ASP B 1 76 ? 35.518 -49.424 -73.781 1.00 30.74 76 ASP B N 1
ATOM 2764 C CA . ASP B 1 76 ? 34.198 -49.192 -73.201 1.00 30.27 76 ASP B CA 1
ATOM 2765 C C . ASP B 1 76 ? 33.901 -47.704 -73.085 1.00 30.30 76 ASP B C 1
ATOM 2766 O O . ASP B 1 76 ? 32.769 -47.271 -73.336 1.00 29.76 76 ASP B O 1
ATOM 2771 N N . VAL B 1 77 ? 34.904 -46.907 -72.714 1.00 32.80 77 VAL B N 1
ATOM 2772 C CA . VAL B 1 77 ? 34.713 -45.463 -72.621 1.00 31.26 77 VAL B CA 1
ATOM 2773 C C . VAL B 1 77 ? 34.448 -44.880 -74.002 1.00 30.69 77 VAL B C 1
ATOM 2774 O O . VAL B 1 77 ? 33.604 -43.991 -74.168 1.00 30.44 77 VAL B O 1
ATOM 2778 N N . GLU B 1 78 ? 35.158 -45.379 -75.014 1.00 31.60 78 GLU B N 1
ATOM 2779 C CA . GLU B 1 78 ? 34.945 -44.911 -76.378 1.00 32.34 78 GLU B CA 1
ATOM 2780 C C . GLU B 1 78 ? 33.564 -45.305 -76.884 1.00 31.49 78 GLU B C 1
ATOM 2781 O O . GLU B 1 78 ? 32.855 -44.488 -77.484 1.00 31.60 78 GLU B O 1
ATOM 2787 N N . LEU B 1 79 ? 33.168 -46.560 -76.656 1.00 30.78 79 LEU B N 1
ATOM 2788 C CA . LEU B 1 79 ? 31.844 -47.009 -77.074 1.00 30.04 79 LEU B CA 1
ATOM 2789 C C . LEU B 1 79 ? 30.746 -46.178 -76.423 1.00 30.98 79 LEU B C 1
ATOM 2790 O O . LEU B 1 79 ? 29.767 -45.807 -77.081 1.00 32.23 79 LEU B O 1
ATOM 2795 N N . GLY B 1 80 ? 30.887 -45.884 -75.130 1.00 28.82 80 GLY B N 1
ATOM 2796 C CA . GLY B 1 80 ? 29.895 -45.066 -74.455 1.00 31.02 80 GLY B CA 1
ATOM 2797 C C . GLY B 1 80 ? 29.787 -43.671 -75.042 1.00 32.98 80 GLY B C 1
ATOM 2798 O O . GLY B 1 80 ? 28.684 -43.163 -75.262 1.00 33.17 80 GLY B O 1
ATOM 2799 N N . LYS B 1 81 ? 30.937 -43.052 -75.310 1.00 33.19 81 LYS B N 1
ATOM 2800 C CA . LYS B 1 81 ? 30.922 -41.697 -75.850 1.00 30.53 81 LYS B CA 1
ATOM 2801 C C . LYS B 1 81 ? 30.269 -41.645 -77.224 1.00 30.95 81 LYS B C 1
ATOM 2802 O O . LYS B 1 81 ? 29.624 -40.646 -77.568 1.00 31.35 81 LYS B O 1
ATOM 2808 N N . ALA B 1 82 ? 30.411 -42.690 -78.021 1.00 34.02 82 ALA B N 1
ATOM 2809 C CA . ALA B 1 82 ? 29.770 -42.722 -79.330 1.00 31.59 82 ALA B CA 1
ATOM 2810 C C . ALA B 1 82 ? 28.266 -42.940 -79.213 1.00 35.28 82 ALA B C 1
ATOM 2811 O O . ALA B 1 82 ? 27.502 -42.413 -80.030 1.00 32.92 82 ALA B O 1
ATOM 2813 N N . MET B 1 83 ? 27.820 -43.709 -78.215 1.00 33.10 83 MET B N 1
ATOM 2814 C CA . MET B 1 83 ? 26.386 -43.921 -78.047 1.00 30.33 83 MET B CA 1
ATOM 2815 C C . MET B 1 83 ? 25.692 -42.660 -77.546 1.00 31.28 83 MET B C 1
ATOM 2816 O O . MET B 1 83 ? 24.572 -42.355 -77.969 1.00 30.52 83 MET B O 1
ATOM 2821 N N . ILE B 1 84 ? 26.342 -41.912 -76.650 1.00 29.95 84 ILE B N 1
ATOM 2822 C CA . ILE B 1 84 ? 25.754 -40.662 -76.178 1.00 30.56 84 ILE B CA 1
ATOM 2823 C C . ILE B 1 84 ? 25.668 -39.646 -77.306 1.00 32.89 84 ILE B C 1
ATOM 2824 O O . ILE B 1 84 ? 24.708 -38.869 -77.379 1.00 33.28 84 ILE B O 1
ATOM 2829 N N . ASN B 1 85 ? 26.641 -39.648 -78.218 1.00 38.07 85 ASN B N 1
ATOM 2830 C CA . ASN B 1 85 ? 26.541 -38.770 -79.376 1.00 34.69 85 ASN B CA 1
ATOM 2831 C C . ASN B 1 85 ? 25.410 -39.207 -80.296 1.00 35.62 85 ASN B C 1
ATOM 2832 O O . ASN B 1 85 ? 24.785 -38.367 -80.953 1.00 41.44 85 ASN B O 1
ATOM 2837 N N . ALA B 1 86 ? 25.124 -40.511 -80.340 1.00 32.31 86 ALA B N 1
ATOM 2838 C CA . ALA B 1 86 ? 24.007 -40.996 -81.142 1.00 31.30 86 ALA B CA 1
ATOM 2839 C C . ALA B 1 86 ? 22.672 -40.580 -80.538 1.00 32.25 86 ALA B C 1
ATOM 2840 O O . ALA B 1 86 ? 21.746 -40.212 -81.270 1.00 34.95 86 ALA B O 1
ATOM 2842 N N . TRP B 1 87 ? 22.553 -40.614 -79.206 1.00 33.61 87 TRP B N 1
ATOM 2843 C CA . TRP B 1 87 ? 21.300 -40.189 -78.594 1.00 29.85 87 TRP B CA 1
ATOM 2844 C C . TRP B 1 87 ? 21.120 -38.676 -78.620 1.00 30.53 87 TRP B C 1
ATOM 2845 O O . TRP B 1 87 ? 19.987 -38.201 -78.491 1.00 35.98 87 TRP B O 1
ATOM 2856 N N . ARG B 1 88 ? 22.192 -37.909 -78.833 1.00 31.33 88 ARG B N 1
ATOM 2857 C CA . ARG B 1 88 ? 22.084 -36.454 -78.848 1.00 32.54 88 ARG B CA 1
ATOM 2858 C C . ARG B 1 88 ? 21.744 -35.898 -80.220 1.00 33.85 88 ARG B C 1
ATOM 2859 O O . ARG B 1 88 ? 21.253 -34.767 -80.313 1.00 37.41 88 ARG B O 1
ATOM 2867 N N . GLU B 1 89 ? 21.984 -36.666 -81.280 1.00 34.90 89 GLU B N 1
ATOM 2868 C CA . GLU B 1 89 ? 21.643 -36.274 -82.639 1.00 35.33 89 GLU B CA 1
ATOM 2869 C C . GLU B 1 89 ? 20.306 -36.838 -83.099 1.00 37.00 89 GLU B C 1
ATOM 2870 O O . GLU B 1 89 ? 19.527 -36.128 -83.743 1.00 37.80 89 GLU B O 1
ATOM 2872 N N . ASP B 1 90 ? 20.023 -38.100 -82.780 1.00 35.64 90 ASP B N 1
ATOM 2873 C CA . ASP B 1 90 ? 18.811 -38.772 -83.229 1.00 34.65 90 ASP B CA 1
ATOM 2874 C C . ASP B 1 90 ? 17.793 -39.037 -82.131 1.00 34.45 90 ASP B C 1
ATOM 2875 O O . ASP B 1 90 ? 16.602 -39.144 -82.432 1.00 39.08 90 ASP B O 1
ATOM 2880 N N . GLY B 1 91 ? 18.219 -39.153 -80.873 1.00 37.51 91 GLY B N 1
ATOM 2881 C CA . GLY B 1 91 ? 17.311 -39.513 -79.807 1.00 30.35 91 GLY B CA 1
ATOM 2882 C C . GLY B 1 91 ? 17.082 -40.999 -79.659 1.00 29.34 91 GLY B C 1
ATOM 2883 O O . GLY B 1 91 ? 16.438 -41.420 -78.690 1.00 33.08 91 GLY B O 1
ATOM 2884 N N . ILE B 1 92 ? 17.568 -41.807 -80.603 1.00 32.76 92 ILE B N 1
ATOM 2885 C CA . ILE B 1 92 ? 17.381 -43.252 -80.591 1.00 28.66 92 ILE B CA 1
ATOM 2886 C C . ILE B 1 92 ? 18.592 -43.885 -81.263 1.00 28.93 92 ILE B C 1
ATOM 2887 O O . ILE B 1 92 ? 19.299 -43.246 -82.047 1.00 29.89 92 ILE B O 1
ATOM 2892 N N . LEU B 1 93 ? 18.857 -45.144 -80.920 1.00 28.21 93 LEU B N 1
ATOM 2893 C CA . LEU B 1 93 ? 19.936 -45.900 -81.538 1.00 28.60 93 LEU B CA 1
ATOM 2894 C C . LEU B 1 93 ? 19.554 -47.372 -81.567 1.00 28.22 93 LEU B C 1
ATOM 2895 O O . LEU B 1 93 ? 18.651 -47.811 -80.852 1.00 29.30 93 LEU B O 1
ATOM 2900 N N . GLN B 1 94 ? 20.250 -48.133 -82.408 1.00 28.93 94 GLN B N 1
ATOM 2901 C CA . GLN B 1 94 ? 20.023 -49.564 -82.533 1.00 29.07 94 GLN B CA 1
ATOM 2902 C C . GLN B 1 94 ? 21.178 -50.320 -81.888 1.00 30.63 94 GLN B C 1
ATOM 2903 O O . GLN B 1 94 ? 22.317 -49.845 -81.866 1.00 28.84 94 GLN B O 1
ATOM 2909 N N . VAL B 1 95 ? 20.872 -51.499 -81.348 1.00 29.26 95 VAL B N 1
ATOM 2910 C CA . VAL B 1 95 ? 21.863 -52.359 -80.711 1.00 31.14 95 VAL B CA 1
ATOM 2911 C C . VAL B 1 95 ? 21.780 -53.743 -81.338 1.00 30.72 95 VAL B C 1
ATOM 2912 O O . VAL B 1 95 ? 20.685 -54.271 -81.563 1.00 28.66 95 VAL B O 1
ATOM 2916 N N . SER B 1 96 ? 22.941 -54.330 -81.613 1.00 37.41 96 SER B N 1
ATOM 2917 C CA . SER B 1 96 ? 22.998 -55.634 -82.257 1.00 36.40 96 SER B CA 1
ATOM 2918 C C . SER B 1 96 ? 22.558 -56.746 -81.311 1.00 32.98 96 SER B C 1
ATOM 2919 O O . SER B 1 96 ? 22.898 -56.746 -80.124 1.00 31.35 96 SER B O 1
ATOM 2922 N N . MET B 1 97 ? 21.786 -57.696 -81.842 1.00 33.93 97 MET B N 1
ATOM 2923 C CA . MET B 1 97 ? 21.393 -58.891 -81.101 1.00 33.26 97 MET B CA 1
ATOM 2924 C C . MET B 1 97 ? 22.324 -60.038 -81.465 1.00 38.45 97 MET B C 1
ATOM 2925 O O . MET B 1 97 ? 22.565 -60.297 -82.649 1.00 41.78 97 MET B O 1
ATOM 2930 N N . SER B 1 98 ? 22.827 -60.732 -80.448 1.00 37.28 98 SER B N 1
ATOM 2931 C CA . SER B 1 98 ? 23.544 -61.971 -80.675 1.00 35.77 98 SER B CA 1
ATOM 2932 C C . SER B 1 98 ? 22.565 -63.060 -81.104 1.00 37.67 98 SER B C 1
ATOM 2933 O O . SER B 1 98 ? 21.355 -62.934 -80.901 1.00 38.39 98 SER B O 1
ATOM 2936 N N . PRO B 1 99 ? 23.062 -64.130 -81.734 1.00 42.76 99 PRO B N 1
ATOM 2937 C CA . PRO B 1 99 ? 22.166 -65.254 -82.060 1.00 42.08 99 PRO B CA 1
ATOM 2938 C C . PRO B 1 99 ? 21.446 -65.785 -80.834 1.00 40.29 99 PRO B C 1
ATOM 2939 O O . PRO B 1 99 ? 20.280 -66.193 -80.918 1.00 41.01 99 PRO B O 1
ATOM 2943 N N . ARG B 1 100 ? 22.085 -65.743 -79.672 1.00 40.51 100 ARG B N 1
ATOM 2944 C CA . ARG B 1 100 ? 21.398 -66.157 -78.420 1.00 38.91 100 ARG B CA 1
ATOM 2945 C C . ARG B 1 100 ? 20.334 -65.119 -78.091 1.00 36.41 100 ARG B C 1
ATOM 2946 O O . ARG B 1 100 ? 19.222 -65.517 -77.752 1.00 34.80 100 ARG B O 1
ATOM 2954 N N . GLN B 1 101 ? 20.685 -63.839 -78.182 1.00 36.38 101 GLN B N 1
ATOM 2955 C CA . GLN B 1 101 ? 19.658 -62.819 -77.979 1.00 34.36 101 GLN B CA 1
ATOM 2956 C C . GLN B 1 101 ? 18.584 -62.892 -79.058 1.00 35.25 101 GLN B C 1
ATOM 2957 O O . GLN B 1 101 ? 17.395 -62.716 -78.771 1.00 37.68 101 GLN B O 1
ATOM 2963 N N . GLN B 1 102 ? 18.982 -63.166 -80.306 1.00 36.75 102 GLN B N 1
ATOM 2964 C CA . GLN B 1 102 ? 18.016 -63.265 -81.395 1.00 34.82 102 GLN B CA 1
ATOM 2965 C C . GLN B 1 102 ? 17.126 -64.493 -81.260 1.00 34.08 102 GLN B C 1
ATOM 2966 O O . GLN B 1 102 ? 16.009 -64.495 -81.789 1.00 39.59 102 GLN B O 1
ATOM 2972 N N . ALA B 1 103 ? 17.568 -65.516 -80.530 1.00 34.48 103 ALA B N 1
ATOM 2973 C CA . ALA B 1 103 ? 16.744 -66.707 -80.390 1.00 34.10 103 ALA B CA 1
ATOM 2974 C C . ALA B 1 103 ? 15.723 -66.552 -79.272 1.00 33.21 103 ALA B C 1
ATOM 2975 O O . ALA B 1 103 ? 14.578 -66.994 -79.416 1.00 34.47 103 ALA B O 1
ATOM 2977 N N . LEU B 1 104 ? 16.113 -65.918 -78.163 1.00 34.60 104 LEU B N 1
ATOM 2978 C CA . LEU B 1 104 ? 15.150 -65.621 -77.108 1.00 31.23 104 LEU B CA 1
ATOM 2979 C C . LEU B 1 104 ? 14.078 -64.651 -77.589 1.00 31.93 104 LEU B C 1
ATOM 2980 O O . LEU B 1 104 ? 12.921 -64.746 -77.164 1.00 30.14 104 LEU B O 1
ATOM 2985 N N . PHE B 1 105 ? 14.437 -63.722 -78.478 1.00 31.24 105 PHE B N 1
ATOM 2986 C CA . PHE B 1 105 ? 13.444 -62.783 -78.988 1.00 31.37 105 PHE B CA 1
ATOM 2987 C C . PHE B 1 105 ? 12.403 -63.491 -79.846 1.00 33.90 105 PHE B C 1
ATOM 2988 O O . PHE B 1 105 ? 11.218 -63.139 -79.806 1.00 30.15 105 PHE B O 1
ATOM 2996 N N . GLU B 1 106 ? 12.824 -64.480 -80.636 1.00 36.61 106 GLU B N 1
ATOM 2997 C CA . GLU B 1 106 ? 11.869 -65.185 -81.482 1.00 35.92 106 GLU B CA 1
ATOM 2998 C C . GLU B 1 106 ? 10.986 -66.121 -80.665 1.00 32.50 106 GLU B C 1
ATOM 2999 O O . GLU B 1 106 ? 9.800 -66.283 -80.974 1.00 33.38 106 GLU B O 1
ATOM 3005 N N . ASN B 1 107 ? 11.535 -66.745 -79.619 1.00 32.90 107 ASN B N 1
ATOM 3006 C CA . ASN B 1 107 ? 10.695 -67.535 -78.724 1.00 27.92 107 ASN B CA 1
ATOM 3007 C C . ASN B 1 107 ? 9.652 -66.658 -78.044 1.00 29.25 107 ASN B C 1
ATOM 3008 O O . ASN B 1 107 ? 8.501 -67.073 -77.864 1.00 25.74 107 ASN B O 1
ATOM 3013 N N . ALA B 1 108 ? 10.038 -65.438 -77.658 1.00 33.98 108 ALA B N 1
ATOM 3014 C CA . ALA B 1 108 ? 9.097 -64.527 -77.016 1.00 26.41 108 ALA B CA 1
ATOM 3015 C C . ALA B 1 108 ? 8.053 -64.010 -77.996 1.00 28.89 108 ALA B C 1
ATOM 3016 O O . ALA B 1 108 ? 6.906 -63.761 -77.604 1.00 26.41 108 ALA B O 1
ATOM 3018 N N . SER B 1 109 ? 8.431 -63.832 -79.265 1.00 30.91 109 SER B N 1
ATOM 3019 C CA . SER B 1 109 ? 7.467 -63.381 -80.263 1.00 29.76 109 SER B CA 1
ATOM 3020 C C . SER B 1 109 ? 6.434 -64.458 -80.569 1.00 27.12 109 SER B C 1
ATOM 3021 O O . SER B 1 109 ? 5.274 -64.139 -80.850 1.00 26.44 109 SER B O 1
ATOM 3024 N N . ALA B 1 110 ? 6.828 -65.732 -80.504 1.00 26.83 110 ALA B N 1
ATOM 3025 C CA . ALA B 1 110 ? 5.860 -66.806 -80.686 1.00 27.39 110 ALA B CA 1
ATOM 3026 C C . ALA B 1 110 ? 4.905 -66.877 -79.504 1.00 27.69 110 ALA B C 1
ATOM 3027 O O . ALA B 1 110 ? 3.693 -67.045 -79.687 1.00 35.61 110 ALA B O 1
ATOM 3029 N N . ALA B 1 111 ? 5.433 -66.745 -78.285 1.00 25.71 111 ALA B N 1
ATOM 3030 C CA . ALA B 1 111 ? 4.577 -66.736 -77.105 1.00 26.11 111 ALA B CA 1
ATOM 3031 C C . ALA B 1 111 ? 3.602 -65.567 -77.145 1.00 27.36 111 ALA B C 1
ATOM 3032 O O . ALA B 1 111 ? 2.448 -65.696 -76.721 1.00 30.96 111 ALA B O 1
ATOM 3034 N N . SER B 1 112 ? 4.035 -64.419 -77.650 1.00 27.16 112 SER B N 1
ATOM 3035 C CA . SER B 1 112 ? 3.166 -63.219 -77.705 1.00 27.93 112 SER B CA 1
ATOM 3036 C C . SER B 1 112 ? 2.004 -63.503 -78.636 1.00 32.02 112 SER B C 1
ATOM 3037 O O . SER B 1 112 ? 0.889 -63.063 -78.372 1.00 31.43 112 SER B O 1
ATOM 3040 N N . LYS B 1 113 ? 2.272 -64.265 -79.674 1.00 34.84 113 LYS B N 1
ATOM 3041 C CA . LYS B 1 113 ? 1.236 -64.517 -80.688 1.00 33.55 113 LYS B CA 1
ATOM 3042 C C . LYS B 1 113 ? 0.291 -65.597 -80.179 1.00 35.16 113 LYS B C 1
ATOM 3043 O O . LYS B 1 113 ? -0.898 -65.464 -80.379 1.00 37.26 113 LYS B O 1
ATOM 3049 N N . ARG B 1 114 ? 0.804 -66.591 -79.471 1.00 32.68 114 ARG B N 1
ATOM 3050 C CA . ARG B 1 114 ? -0.082 -67.610 -78.861 1.00 26.71 114 ARG B CA 1
ATOM 3051 C C . ARG B 1 114 ? -1.063 -66.933 -77.903 1.00 28.88 114 ARG B C 1
ATOM 3052 O O . ARG B 1 114 ? -2.203 -67.383 -77.841 1.00 26.44 114 ARG B O 1
ATOM 3060 N N . PHE B 1 115 ? -0.624 -65.893 -77.199 1.00 30.72 115 PHE B N 1
ATOM 3061 C CA . PHE B 1 115 ? -1.479 -65.203 -76.210 1.00 29.98 115 PHE B CA 1
ATOM 3062 C C . PHE B 1 115 ? -2.536 -64.363 -76.906 1.00 27.74 115 PHE B C 1
ATOM 3063 O O . PHE B 1 115 ? -3.684 -64.429 -76.527 1.00 27.26 115 PHE B O 1
ATOM 3071 N N . PHE B 1 116 ? -2.130 -63.570 -77.882 1.00 30.32 116 PHE B N 1
ATOM 3072 C CA . PHE B 1 116 ? -3.081 -62.634 -78.517 1.00 27.94 116 PHE B CA 1
ATOM 3073 C C . PHE B 1 116 ? -4.053 -63.413 -79.401 1.00 29.61 116 PHE B C 1
ATOM 3074 O O . PHE B 1 116 ? -5.075 -62.851 -79.793 1.00 33.15 116 PHE B O 1
ATOM 3082 N N . ALA B 1 117 ? -3.745 -64.673 -79.689 1.00 28.44 117 ALA B N 1
ATOM 3083 C CA . ALA B 1 117 ? -4.630 -65.524 -80.502 1.00 30.71 117 ALA B CA 1
ATOM 3084 C C . ALA B 1 117 ? -5.535 -66.318 -79.576 1.00 30.31 117 ALA B C 1
ATOM 3085 O O . ALA B 1 117 ? -6.294 -67.155 -80.064 1.00 36.26 117 ALA B O 1
ATOM 3087 N N . MET B 1 118 ? -5.441 -66.053 -78.283 1.00 28.59 118 MET B N 1
ATOM 3088 C CA . MET B 1 118 ? -6.266 -66.766 -77.295 1.00 28.54 118 MET B CA 1
ATOM 3089 C C . MET B 1 118 ? -7.674 -66.155 -77.306 1.00 29.70 118 MET B C 1
ATOM 3090 O O . MET B 1 118 ? -7.789 -65.049 -77.817 1.00 32.03 118 MET B O 1
ATOM 3095 N N . PRO B 1 119 ? -8.765 -66.808 -76.829 1.00 30.65 119 PRO B N 1
ATOM 3096 C CA . PRO B 1 119 ? -10.093 -66.203 -76.938 1.00 32.13 119 PRO B CA 1
ATOM 3097 C C . PRO B 1 119 ? -10.169 -64.914 -76.155 1.00 33.94 119 PRO B C 1
ATOM 3098 O O . PRO B 1 119 ? -9.459 -64.727 -75.146 1.00 29.50 119 PRO B O 1
ATOM 3102 N N . PRO B 1 120 ? -11.004 -63.967 -76.598 1.00 37.53 120 PRO B N 1
ATOM 3103 C CA . PRO B 1 120 ? -11.092 -62.656 -75.924 1.00 32.39 120 PRO B CA 1
ATOM 3104 C C . PRO B 1 120 ? -11.415 -62.710 -74.436 1.00 31.36 120 PRO B C 1
ATOM 3105 O O . PRO B 1 120 ? -11.057 -61.773 -73.712 1.00 29.95 120 PRO B O 1
ATOM 3109 N N . ASN B 1 121 ? -12.070 -63.768 -73.950 1.00 32.77 121 ASN B N 1
ATOM 3110 C CA . ASN B 1 121 ? -12.380 -63.861 -72.528 1.00 31.10 121 ASN B CA 1
ATOM 3111 C C . ASN B 1 121 ? -11.295 -64.585 -71.747 1.00 32.78 121 ASN B C 1
ATOM 3112 O O . ASN B 1 121 ? -11.165 -64.364 -70.537 1.00 31.75 121 ASN B O 1
ATOM 3117 N N . GLN B 1 122 ? -10.514 -65.433 -72.413 1.00 33.17 122 GLN B N 1
ATOM 3118 C CA . GLN B 1 122 ? -9.337 -66.007 -71.781 1.00 35.79 122 GLN B CA 1
ATOM 3119 C C . GLN B 1 122 ? -8.263 -64.952 -71.558 1.00 33.26 122 GLN B C 1
ATOM 3120 O O . GLN B 1 122 ? -7.517 -65.021 -70.574 1.00 29.21 122 GLN B O 1
ATOM 3126 N N . LYS B 1 123 ? -8.198 -63.953 -72.438 1.00 30.01 123 LYS B N 1
ATOM 3127 C CA . LYS B 1 123 ? -7.242 -62.866 -72.272 1.00 28.33 123 LYS B CA 1
ATOM 3128 C C . LYS B 1 123 ? -7.721 -61.874 -71.219 1.00 28.67 123 LYS B C 1
ATOM 3129 O O . LYS B 1 123 ? -6.941 -61.440 -70.364 1.00 27.27 123 LYS B O 1
ATOM 3135 N N . ALA B 1 124 ? -9.004 -61.503 -71.269 1.00 29.76 124 ALA B N 1
ATOM 3136 C CA . ALA B 1 124 ? -9.558 -60.564 -70.301 1.00 27.83 124 ALA B CA 1
ATOM 3137 C C . ALA B 1 124 ? -9.504 -61.100 -68.876 1.00 29.97 124 ALA B C 1
ATOM 3138 O O . ALA B 1 124 ? -9.557 -60.313 -67.924 1.00 27.67 124 ALA B O 1
ATOM 3140 N N . ALA B 1 125 ? -9.406 -62.417 -68.706 1.00 28.17 125 ALA B N 1
ATOM 3141 C CA . ALA B 1 125 ? -9.339 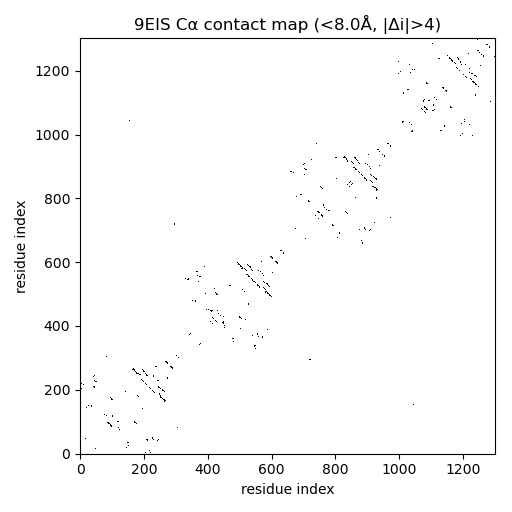-63.022 -67.382 1.00 25.46 125 ALA B CA 1
ATOM 3142 C C . ALA B 1 125 ? -7.954 -62.931 -66.753 1.00 27.07 125 ALA B C 1
ATOM 3143 O O . ALA B 1 125 ? -7.756 -63.460 -65.654 1.00 26.80 125 ALA B O 1
ATOM 3145 N N . CYS B 1 126 ? -7.001 -62.260 -67.404 1.00 29.30 126 CYS B N 1
ATOM 3146 C CA . CYS B 1 126 ? -5.631 -62.151 -66.905 1.00 25.66 126 CYS B CA 1
ATOM 3147 C C . CYS B 1 126 ? -5.475 -60.808 -66.196 1.00 29.63 126 CYS B C 1
ATOM 3148 O O . CYS B 1 126 ? -4.875 -59.862 -66.708 1.00 25.80 126 CYS B O 1
ATOM 3151 N N . VAL B 1 127 ? -6.083 -60.703 -65.007 1.00 27.78 127 VAL B N 1
ATOM 3152 C CA . VAL B 1 127 ? -6.005 -59.462 -64.178 1.00 27.61 127 VAL B CA 1
ATOM 3153 C C . VAL B 1 127 ? -5.688 -59.874 -62.741 1.00 31.96 127 VAL B C 1
ATOM 3154 O O . VAL B 1 127 ? -6.149 -60.941 -62.338 1.00 31.66 127 VAL B O 1
ATOM 3158 N N . ASP B 1 128 ? -4.889 -59.086 -62.020 1.00 31.45 128 ASP B N 1
ATOM 3159 C CA . ASP B 1 128 ? -4.611 -59.345 -60.584 1.00 29.21 128 ASP B CA 1
ATOM 3160 C C . ASP B 1 128 ? -4.942 -58.132 -59.718 1.00 30.33 128 ASP B C 1
ATOM 3161 O O . ASP B 1 128 ? -4.630 -57.034 -60.142 1.00 32.63 128 ASP B O 1
ATOM 3166 N N . THR B 1 129 ? -5.547 -58.340 -58.552 1.00 30.36 129 THR B N 1
ATOM 3167 C CA . THR B 1 129 ? -5.938 -57.247 -57.634 1.00 26.90 129 THR B CA 1
ATOM 3168 C C . THR B 1 129 ? -4.743 -56.538 -57.011 1.00 26.16 129 THR B C 1
ATOM 3169 O O . THR B 1 129 ? -4.931 -55.426 -56.525 1.00 31.91 129 THR B O 1
ATOM 3173 N N . GLN B 1 130 ? -3.565 -57.165 -57.016 1.00 26.85 130 GLN B N 1
ATOM 3174 C CA . GLN B 1 130 ? -2.428 -56.555 -56.345 1.00 30.17 130 GLN B CA 1
ATOM 3175 C C . GLN B 1 130 ? -1.304 -56.140 -57.282 1.00 24.92 130 GLN B C 1
ATOM 3176 O O . GLN B 1 130 ? -0.509 -55.271 -56.909 1.00 23.96 130 GLN B O 1
ATOM 3182 N N . SER B 1 131 ? -1.214 -56.720 -58.474 1.00 26.53 131 SER B N 1
ATOM 3183 C CA . SER B 1 131 ? -0.231 -56.325 -59.471 1.00 25.70 131 SER B CA 1
ATOM 3184 C C . SER B 1 131 ? -0.940 -55.723 -60.677 1.00 26.87 131 SER B C 1
ATOM 3185 O O . SER B 1 131 ? -2.024 -56.172 -61.060 1.00 23.54 131 SER B O 1
ATOM 3188 N N . TYR B 1 132 ? -0.326 -54.697 -61.270 1.00 23.61 132 TYR B N 1
ATOM 3189 C CA . TYR B 1 132 ? -0.873 -54.091 -62.477 1.00 22.96 132 TYR B CA 1
ATOM 3190 C C . TYR B 1 132 ? -0.568 -54.895 -63.732 1.00 27.62 132 TYR B C 1
ATOM 3191 O O . TYR B 1 132 ? -0.960 -54.476 -64.827 1.00 32.86 132 TYR B O 1
ATOM 3200 N N . ALA B 1 133 ? 0.107 -56.032 -63.602 1.00 27.11 133 ALA B N 1
ATOM 3201 C CA . ALA B 1 133 ? 0.443 -56.850 -64.755 1.00 29.22 133 ALA B CA 1
ATOM 3202 C C . ALA B 1 133 ? -0.803 -57.492 -65.353 1.00 27.58 133 ALA B C 1
ATOM 3203 O O . ALA B 1 133 ? -1.770 -57.799 -64.652 1.00 21.98 133 ALA B O 1
ATOM 3205 N N . GLY B 1 134 ? -0.772 -57.701 -66.669 1.00 30.87 134 GLY B N 1
ATOM 3206 C CA . GLY B 1 134 ? -1.850 -58.407 -67.319 1.00 26.73 134 GLY B CA 1
ATOM 3207 C C . GLY B 1 134 ? -2.332 -57.689 -68.561 1.00 26.49 134 GLY B C 1
ATOM 3208 O O . GLY B 1 134 ? -1.615 -56.877 -69.158 1.00 22.58 134 GLY B O 1
ATOM 3209 N N . TYR B 1 135 ? -3.554 -58.045 -68.976 1.00 25.45 135 TYR B N 1
ATOM 3210 C CA . TYR B 1 135 ? -4.123 -57.587 -70.267 1.00 25.16 135 TYR B CA 1
ATOM 3211 C C . TYR B 1 135 ? -4.993 -56.338 -70.222 1.00 26.99 135 TYR B C 1
ATOM 3212 O O . TYR B 1 135 ? -5.843 -56.238 -69.343 1.00 26.00 135 TYR B O 1
ATOM 3221 N N . ILE B 1 136 ? -4.785 -55.435 -71.178 1.00 26.90 136 ILE B N 1
ATOM 3222 C CA . ILE B 1 136 ? -5.649 -54.237 -71.349 1.00 29.26 136 ILE B CA 1
ATOM 3223 C C . ILE B 1 136 ? -5.927 -54.147 -72.850 1.00 31.42 136 ILE B C 1
ATOM 3224 O O . ILE B 1 136 ? -4.984 -54.075 -73.627 1.00 35.81 136 ILE B O 1
ATOM 3229 N N . ALA B 1 137 ? -7.192 -54.207 -73.236 1.00 32.08 137 ALA B N 1
ATOM 3230 C CA . ALA B 1 137 ? -7.557 -54.202 -74.665 1.00 31.58 137 ALA B CA 1
ATOM 3231 C C . ALA B 1 137 ? -7.806 -52.788 -75.163 1.00 38.08 137 ALA B C 1
ATOM 3232 O O . ALA B 1 137 ? -7.697 -52.617 -76.367 1.00 49.86 137 ALA B O 1
ATOM 3234 N N . SER B 1 138 ? -8.181 -51.853 -74.296 1.00 38.33 138 SER B N 1
ATOM 3235 C CA . SER B 1 138 ? -8.331 -50.432 -74.709 1.00 47.95 138 SER B CA 1
ATOM 3236 C C . SER B 1 138 ? -8.580 -49.553 -73.472 1.00 44.90 138 SER B C 1
ATOM 3237 O O . SER B 1 138 ? -9.433 -49.937 -72.657 1.00 39.29 138 SER B O 1
ATOM 3240 N N . GLY B 1 145 ? -4.985 -40.423 -74.809 1.00 75.68 145 GLY B N 1
ATOM 3241 C CA . GLY B 1 145 ? -3.673 -39.751 -74.869 1.00 78.58 145 GLY B CA 1
ATOM 3242 C C . GLY B 1 145 ? -2.568 -40.707 -75.274 1.00 84.81 145 GLY B C 1
ATOM 3243 O O . GLY B 1 145 ? -1.787 -40.358 -76.175 1.00 73.38 145 GLY B O 1
ATOM 3244 N N . ILE B 1 146 ? -2.499 -41.869 -74.624 1.00 97.83 146 ILE B N 1
ATOM 3245 C CA . ILE B 1 146 ? -1.413 -42.849 -74.920 1.00 101.92 146 ILE B CA 1
ATOM 3246 C C . ILE B 1 146 ? -2.034 -44.225 -75.153 1.00 105.37 146 ILE B C 1
ATOM 3247 O O . ILE B 1 146 ? -1.363 -45.212 -74.793 1.00 102.95 146 ILE B O 1
ATOM 3249 N N . ALA B 1 147 ? -3.239 -44.283 -75.736 1.00 104.95 147 ALA B N 1
ATOM 3250 C CA . ALA B 1 147 ? -3.897 -45.570 -76.059 1.00 104.90 147 ALA B CA 1
ATOM 3251 C C . ALA B 1 147 ? -5.151 -45.328 -76.890 1.00 105.92 147 ALA B C 1
ATOM 3252 O O . ALA B 1 147 ? -6.188 -45.009 -76.286 1.00 103.55 147 ALA B O 1
ATOM 3254 N N . ASP B 1 148 ? -5.088 -45.505 -78.212 1.00 101.93 148 ASP B N 1
ATOM 3255 C CA . ASP B 1 148 ? -6.347 -45.404 -78.997 1.00 102.30 148 ASP B CA 1
ATOM 3256 C C . ASP B 1 148 ? -6.743 -46.796 -79.487 1.00 101.01 148 ASP B C 1
ATOM 3257 O O . ASP B 1 148 ? -7.910 -47.179 -79.270 1.00 101.55 148 ASP B O 1
ATOM 3262 N N . SER B 1 150 ? -5.173 -50.779 -79.494 1.00 43.97 150 SER B N 1
ATOM 3263 C CA . SER B 1 150 ? -4.032 -51.674 -79.181 1.00 43.22 150 SER B CA 1
ATOM 3264 C C . SER B 1 150 ? -4.447 -52.829 -78.283 1.00 38.39 150 SER B C 1
ATOM 3265 O O . SER B 1 150 ? -5.635 -52.989 -78.058 1.00 36.91 150 SER B O 1
ATOM 3267 N N . GLU B 1 151 ? -3.469 -53.586 -77.806 1.00 33.85 151 GLU B N 1
ATOM 3268 C CA . GLU B 1 151 ? -3.710 -54.736 -76.913 1.00 37.80 151 GLU B CA 1
ATOM 3269 C C . GLU B 1 151 ? -2.378 -54.950 -76.193 1.00 33.91 151 GLU B C 1
ATOM 3270 O O . GLU B 1 151 ? -1.387 -55.138 -76.889 1.00 31.37 151 GLU B O 1
ATOM 3276 N N . ILE B 1 152 ? -2.351 -54.858 -74.863 1.00 31.36 152 ILE B N 1
ATOM 3277 C CA . ILE B 1 152 ? -1.057 -54.933 -74.126 1.00 31.31 152 ILE B CA 1
ATOM 3278 C C . ILE B 1 152 ? -1.097 -55.994 -73.035 1.00 30.48 152 ILE B C 1
ATOM 3279 O O . ILE B 1 152 ? -2.156 -56.179 -72.464 1.00 31.48 152 ILE B O 1
ATOM 3284 N N . PHE B 1 153 ? -0.001 -56.724 -72.840 1.00 29.12 153 PHE B N 1
ATOM 3285 C CA . PHE B 1 153 ? 0.139 -57.626 -71.672 1.00 28.49 153 PHE B CA 1
ATOM 3286 C C . PHE B 1 153 ? 1.364 -57.114 -70.926 1.00 32.31 153 PHE B C 1
ATOM 3287 O O . PHE B 1 153 ? 2.476 -57.374 -71.357 1.00 31.92 153 PHE B O 1
ATOM 3295 N N . THR B 1 154 ? 1.140 -56.338 -69.874 1.00 29.39 154 THR B N 1
ATOM 3296 C CA . THR B 1 154 ? 2.207 -55.801 -69.045 1.00 26.63 154 THR B CA 1
ATOM 3297 C C . THR B 1 154 ? 2.728 -56.874 -68.097 1.00 26.04 154 THR B C 1
ATOM 3298 O O . THR B 1 154 ? 1.951 -57.617 -67.491 1.00 26.91 154 THR B O 1
ATOM 3302 N N . VAL B 1 155 ? 4.051 -56.965 -67.991 1.00 29.19 155 VAL B N 1
ATOM 3303 C CA . VAL B 1 155 ? 4.713 -57.892 -67.079 1.00 30.73 155 VAL B CA 1
ATOM 3304 C C . VAL B 1 155 ? 5.540 -57.053 -66.114 1.00 26.14 155 VAL B C 1
ATOM 3305 O O . VAL B 1 155 ? 6.612 -56.558 -66.477 1.00 23.20 155 VAL B O 1
ATOM 3309 N N . THR B 1 156 ? 5.063 -56.906 -64.882 1.00 26.63 156 THR B N 1
ATOM 3310 C CA . THR B 1 156 ? 5.818 -56.262 -63.819 1.00 23.29 156 THR B CA 1
ATOM 3311 C C . THR B 1 156 ? 6.555 -57.333 -63.019 1.00 23.07 156 THR B C 1
ATOM 3312 O O . THR B 1 156 ? 6.627 -58.497 -63.425 1.00 24.78 156 THR B O 1
ATOM 3316 N N . LYS B 1 157 ? 7.121 -56.949 -61.874 1.00 24.09 157 LYS B N 1
ATOM 3317 C CA . LYS B 1 157 ? 7.892 -57.895 -61.074 1.00 23.68 157 LYS B CA 1
ATOM 3318 C C . LYS B 1 157 ? 6.964 -58.981 -60.540 1.00 22.53 157 LYS B C 1
ATOM 3319 O O . LYS B 1 157 ? 6.010 -58.693 -59.810 1.00 32.09 157 LYS B O 1
ATOM 3325 N N . ASP B 1 158 ? 7.243 -60.226 -60.918 1.00 21.90 158 ASP B N 1
ATOM 3326 C CA . ASP B 1 158 ? 6.399 -61.378 -60.603 1.00 23.97 158 ASP B CA 1
ATOM 3327 C C . ASP B 1 158 ? 6.702 -61.867 -59.190 1.00 23.80 158 ASP B C 1
ATOM 3328 O O . ASP B 1 158 ? 7.651 -62.624 -58.972 1.00 20.67 158 ASP B O 1
ATOM 3333 N N . LEU B 1 159 ? 5.879 -61.456 -58.227 1.00 29.61 159 LEU B N 1
ATOM 3334 C CA . LEU B 1 159 ? 6.075 -61.795 -56.827 1.00 24.22 159 LEU B CA 1
ATOM 3335 C C . LEU B 1 159 ? 4.909 -62.620 -56.293 1.00 21.82 159 LEU B C 1
ATOM 3336 O O . LEU B 1 159 ? 3.752 -62.181 -56.380 1.00 23.34 159 LEU B O 1
ATOM 3341 N N . PRO B 1 160 ? 5.166 -63.797 -55.727 1.00 21.94 160 PRO B N 1
ATOM 3342 C CA . PRO B 1 160 ? 4.078 -64.654 -55.229 1.00 27.37 160 PRO B CA 1
ATOM 3343 C C . PRO B 1 160 ? 3.355 -64.040 -54.033 1.00 28.33 160 PRO B C 1
ATOM 3344 O O . PRO B 1 160 ? 3.811 -63.082 -53.402 1.00 26.78 160 PRO B O 1
ATOM 3348 N N . LEU B 1 161 ? 2.193 -64.629 -53.730 1.00 27.26 161 LEU B N 1
ATOM 3349 C CA . LEU B 1 161 ? 1.327 -64.133 -52.660 1.00 28.72 161 LEU B CA 1
ATOM 3350 C C . LEU B 1 161 ? 2.022 -64.047 -51.306 1.00 28.54 161 LEU B C 1
ATOM 3351 O O . LEU B 1 161 ? 1.723 -63.144 -50.515 1.00 31.85 161 LEU B O 1
ATOM 3356 N N . ASP B 1 162 ? 2.930 -64.973 -51.003 1.00 30.30 162 ASP B N 1
ATOM 3357 C CA . ASP B 1 162 ? 3.590 -64.981 -49.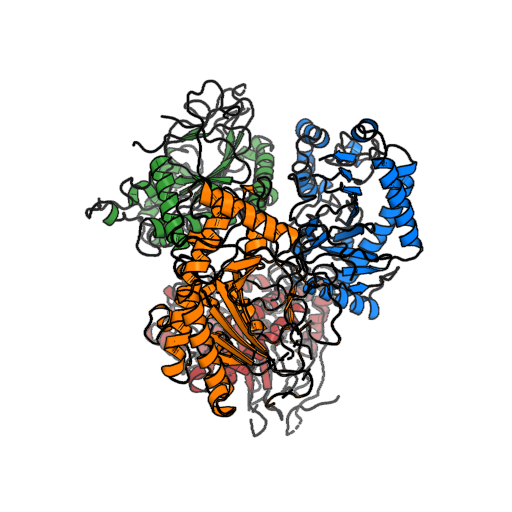703 1.00 27.28 162 ASP B CA 1
ATOM 3358 C C . ASP B 1 162 ? 4.925 -64.244 -49.708 1.00 24.88 162 ASP B C 1
ATOM 3359 O O . ASP B 1 162 ? 5.692 -64.375 -48.750 1.00 29.83 162 ASP B O 1
ATOM 3364 N N . GLU B 1 163 ? 5.229 -63.485 -50.760 1.00 26.33 163 GLU B N 1
ATOM 3365 C CA . GLU B 1 163 ? 6.471 -62.724 -50.778 1.00 24.16 163 GLU B CA 1
ATOM 3366 C C . GLU B 1 163 ? 6.360 -61.537 -49.820 1.00 24.79 163 GLU B C 1
ATOM 3367 O O . GLU B 1 163 ? 5.329 -60.856 -49.797 1.00 27.14 163 GLU B O 1
ATOM 3373 N N . PRO B 1 164 ? 7.400 -61.272 -49.015 1.00 25.72 164 PRO B N 1
ATOM 3374 C CA . PRO B 1 164 ? 7.284 -60.258 -47.946 1.00 26.81 164 PRO B CA 1
ATOM 3375 C C . PRO B 1 164 ? 6.674 -58.929 -48.370 1.00 26.85 164 PRO B C 1
ATOM 3376 O O . PRO B 1 164 ? 5.913 -58.336 -47.596 1.00 27.75 164 PRO B O 1
ATOM 3380 N N . ARG B 1 165 ? 6.988 -58.436 -49.570 1.00 25.59 165 ARG B N 1
ATOM 3381 C CA . ARG B 1 165 ? 6.418 -57.164 -50.005 1.00 25.52 165 ARG B CA 1
ATOM 3382 C C . ARG B 1 165 ? 4.952 -57.307 -50.397 1.00 24.97 165 ARG B C 1
ATOM 3383 O O . ARG B 1 165 ? 4.193 -56.335 -50.310 1.00 26.58 165 ARG B O 1
ATOM 3391 N N . VAL B 1 166 ? 4.536 -58.500 -50.826 1.00 24.23 166 VAL B N 1
ATOM 3392 C CA . VAL B 1 166 ? 3.130 -58.726 -51.149 1.00 25.62 166 VAL B CA 1
ATOM 3393 C C . VAL B 1 166 ? 2.322 -58.958 -49.877 1.00 26.18 166 VAL B C 1
ATOM 3394 O O . VAL B 1 166 ? 1.182 -58.492 -49.758 1.00 25.36 166 VAL B O 1
ATOM 3398 N N . GLU B 1 167 ? 2.899 -59.670 -48.902 1.00 25.12 167 GLU B N 1
ATOM 3399 C CA . GLU B 1 167 ? 2.217 -59.846 -47.624 1.00 28.39 167 GLU B CA 1
ATOM 3400 C C . GLU B 1 167 ? 2.017 -58.511 -46.923 1.00 26.98 167 GLU B C 1
ATOM 3401 O O . GLU B 1 167 ? 0.989 -58.300 -46.270 1.00 27.56 167 GLU B O 1
ATOM 3407 N N . ALA B 1 168 ? 2.975 -57.595 -47.066 1.00 27.32 168 ALA B N 1
ATOM 3408 C CA . ALA B 1 168 ? 2.894 -56.258 -46.490 1.00 28.49 168 ALA B CA 1
ATOM 3409 C C . ALA B 1 168 ? 1.965 -55.332 -47.262 1.00 28.30 168 ALA B C 1
ATOM 3410 O O . ALA B 1 168 ? 1.830 -54.164 -46.879 1.00 29.42 168 ALA B O 1
ATOM 3412 N N . LYS B 1 169 ? 1.351 -55.815 -48.343 1.00 27.12 169 LYS B N 1
ATOM 3413 C CA . LYS B 1 169 ? 0.360 -55.053 -49.104 1.00 27.08 169 LYS B CA 1
ATOM 3414 C C . LYS B 1 169 ? 0.974 -53.799 -49.722 1.00 27.41 169 LYS B C 1
ATOM 3415 O O . LYS B 1 169 ? 0.348 -52.738 -49.769 1.00 28.28 169 LYS B O 1
ATOM 3421 N N . TRP B 1 170 ? 2.217 -53.915 -50.182 1.00 26.87 170 TRP B N 1
ATOM 3422 C CA . TRP B 1 170 ? 2.833 -52.820 -50.917 1.00 27.05 170 TRP B CA 1
ATOM 3423 C C . TRP B 1 170 ? 2.051 -52.564 -52.201 1.00 26.46 170 TRP B C 1
ATOM 3424 O O . TRP B 1 170 ? 1.681 -53.520 -52.897 1.00 27.34 170 TRP B O 1
ATOM 3435 N N . PRO B 1 171 ? 1.767 -51.308 -52.539 1.00 27.29 171 PRO B N 1
ATOM 3436 C CA . PRO B 1 171 ? 1.049 -51.031 -53.788 1.00 26.95 171 PRO B CA 1
ATOM 3437 C C . PRO B 1 171 ? 1.840 -51.552 -54.977 1.00 25.69 171 PRO B C 1
ATOM 3438 O O . PRO B 1 171 ? 3.071 -51.487 -54.996 1.00 25.46 171 PRO B O 1
ATOM 3442 N N . CYS B 1 172 ? 1.122 -52.110 -55.951 1.00 25.00 172 CYS B N 1
ATOM 3443 C CA . CYS B 1 172 ? 1.615 -52.609 -57.230 1.00 24.00 172 CYS B CA 1
ATOM 3444 C C . CYS B 1 172 ? 2.299 -53.972 -57.098 1.00 23.55 172 CYS B C 1
ATOM 3445 O O . CYS B 1 172 ? 2.562 -54.610 -58.119 1.00 25.28 172 CYS B O 1
ATOM 3448 N N . HIS B 1 173 ? 2.614 -54.435 -55.891 1.00 23.18 173 HIS B N 1
ATOM 3449 C CA . HIS B 1 173 ? 3.321 -55.697 -55.707 1.00 24.55 173 HIS B CA 1
ATOM 3450 C C . HIS B 1 173 ? 2.327 -56.852 -55.655 1.00 23.29 173 HIS B C 1
ATOM 3451 O O . HIS B 1 173 ? 1.381 -56.829 -54.860 1.00 27.93 173 HIS B O 1
ATOM 3458 N N . GLY B 1 174 ? 2.565 -57.873 -56.474 1.00 25.95 174 GLY B N 1
ATOM 3459 C CA . GLY B 1 174 ? 1.697 -59.025 -56.533 1.00 27.55 174 GLY B CA 1
ATOM 3460 C C . GLY B 1 174 ? 2.060 -59.958 -57.671 1.00 23.10 174 GLY B C 1
ATOM 3461 O O . GLY B 1 174 ? 2.989 -59.704 -58.442 1.00 23.89 174 GLY B O 1
ATOM 3462 N N . PRO B 1 175 ? 1.329 -61.063 -57.794 1.00 25.15 175 PRO B N 1
ATOM 3463 C CA . PRO B 1 175 ? 1.667 -62.071 -58.803 1.00 27.96 175 PRO B CA 1
ATOM 3464 C C . PRO B 1 175 ? 1.191 -61.687 -60.193 1.00 27.35 175 PRO B C 1
ATOM 3465 O O . PRO B 1 175 ? 0.154 -61.042 -60.374 1.00 24.63 175 PRO B O 1
ATOM 3469 N N . CYS B 1 176 ? 1.986 -62.085 -61.179 1.00 29.20 176 CYS B N 1
ATOM 3470 C CA . CYS B 1 176 ? 1.658 -61.847 -62.580 1.00 29.52 176 CYS B CA 1
ATOM 3471 C C . CYS B 1 176 ? 0.623 -62.868 -63.041 1.00 29.52 176 CYS B C 1
ATOM 3472 O O . CYS B 1 176 ? 0.759 -64.058 -62.739 1.00 28.02 176 CYS B O 1
ATOM 3475 N N . PRO B 1 177 ? -0.411 -62.452 -63.754 1.00 24.28 177 PRO B N 1
ATOM 3476 C CA . PRO B 1 177 ? -1.466 -63.397 -64.172 1.00 29.29 177 PRO B CA 1
ATOM 3477 C C . PRO B 1 177 ? -1.181 -64.051 -65.521 1.00 30.83 177 PRO B C 1
ATOM 3478 O O . PRO B 1 177 ? -1.783 -63.731 -66.551 1.00 27.03 177 PRO B O 1
ATOM 3482 N N . TRP B 1 178 ? -0.238 -64.990 -65.531 1.00 27.98 178 TRP B N 1
ATOM 3483 C CA . TRP B 1 178 ? 0.040 -65.723 -66.757 1.00 26.47 178 TRP B CA 1
ATOM 3484 C C . TRP B 1 178 ? -1.126 -66.650 -67.091 1.00 24.48 178 TRP B C 1
ATOM 3485 O O . TRP B 1 178 ? -1.754 -67.209 -66.191 1.00 31.41 178 TRP B O 1
ATOM 3496 N N . PRO B 1 179 ? -1.450 -66.817 -68.375 1.00 28.85 179 PRO B N 1
ATOM 3497 C CA . PRO B 1 179 ? -2.452 -67.828 -68.749 1.00 29.04 179 PRO B CA 1
ATOM 3498 C C . PRO B 1 179 ? -1.949 -69.255 -68.593 1.00 27.18 179 PRO B C 1
ATOM 3499 O O . PRO B 1 179 ? -2.772 -70.167 -68.433 1.00 26.70 179 PRO B O 1
ATOM 3503 N N . ASP B 1 180 ? -0.634 -69.470 -68.618 1.00 32.03 180 ASP B N 1
ATOM 3504 C CA . ASP B 1 180 ? -0.016 -70.776 -68.407 1.00 33.20 180 ASP B CA 1
ATOM 3505 C C . ASP B 1 180 ? 1.498 -70.596 -68.389 1.00 34.85 180 ASP B C 1
ATOM 3506 O O . ASP B 1 180 ? 2.024 -69.531 -68.728 1.00 35.89 180 ASP B O 1
ATOM 3511 N N . VAL B 1 181 ? 2.196 -71.669 -68.006 1.00 32.48 181 VAL B N 1
ATOM 3512 C CA . VAL B 1 181 ? 3.654 -71.668 -68.015 1.00 34.78 181 VAL B CA 1
ATOM 3513 C C . VAL B 1 181 ? 4.229 -71.689 -69.423 1.00 38.20 181 VAL B C 1
ATOM 3514 O O . VAL B 1 181 ? 5.430 -71.447 -69.598 1.00 36.19 181 VAL B O 1
ATOM 3518 N N . ASP B 1 182 ? 3.397 -71.939 -70.438 1.00 42.66 182 ASP B N 1
ATOM 3519 C CA . ASP B 1 182 ? 3.873 -71.937 -71.815 1.00 41.61 182 ASP B CA 1
ATOM 3520 C C . ASP B 1 182 ? 4.150 -70.531 -72.320 1.00 41.48 182 ASP B C 1
ATOM 3521 O O . ASP B 1 182 ? 4.780 -70.381 -73.371 1.00 40.87 182 ASP B O 1
ATOM 3526 N N . MET B 1 183 ? 3.715 -69.510 -71.584 1.00 30.34 183 MET B N 1
ATOM 3527 C CA . MET B 1 183 ? 4.024 -68.116 -71.862 1.00 26.04 183 MET B CA 1
ATOM 3528 C C . MET B 1 183 ? 4.990 -67.508 -70.862 1.00 28.98 183 MET B C 1
ATOM 3529 O O . MET B 1 183 ? 5.800 -66.660 -71.237 1.00 25.74 183 MET B O 1
ATOM 3534 N N . ARG B 1 184 ? 4.921 -67.930 -69.601 1.00 30.26 184 ARG B N 1
ATOM 3535 C CA . ARG B 1 184 ? 5.816 -67.401 -68.579 1.00 27.29 184 ARG B CA 1
ATOM 3536 C C . ARG B 1 184 ? 7.278 -67.662 -68.923 1.00 26.87 184 ARG B C 1
ATOM 3537 O O . ARG B 1 184 ? 8.097 -66.737 -68.925 1.00 24.43 184 ARG B O 1
ATOM 3545 N N . THR B 1 185 ? 7.623 -68.918 -69.224 1.00 25.01 185 THR B N 1
ATOM 3546 C CA . THR B 1 185 ? 9.027 -69.265 -69.442 1.00 25.11 185 THR B CA 1
ATOM 3547 C C . THR B 1 185 ? 9.664 -68.481 -70.584 1.00 27.97 185 THR B C 1
ATOM 3548 O O . THR B 1 185 ? 10.731 -67.881 -70.363 1.00 29.05 185 THR B O 1
ATOM 3552 N N . PRO B 1 186 ? 9.096 -68.426 -71.797 1.00 27.49 186 PRO B N 1
ATOM 3553 C CA . PRO B 1 186 ? 9.737 -67.600 -72.841 1.00 25.38 186 PRO B CA 1
ATOM 3554 C C . PRO B 1 186 ? 9.789 -66.119 -72.498 1.00 24.10 186 PRO B C 1
ATOM 3555 O O . PRO B 1 186 ? 10.803 -65.465 -72.770 1.00 25.15 186 PRO B O 1
ATOM 3559 N N . ILE B 1 187 ? 8.725 -65.568 -71.909 1.00 23.55 187 ILE B N 1
ATOM 3560 C CA . ILE B 1 187 ? 8.686 -64.132 -71.648 1.00 22.55 187 ILE B CA 1
ATOM 3561 C C . ILE B 1 187 ? 9.690 -63.742 -70.566 1.00 25.53 187 ILE B C 1
ATOM 3562 O O . ILE B 1 187 ? 10.373 -62.718 -70.683 1.00 22.15 187 ILE B O 1
ATOM 3567 N N . GLN B 1 188 ? 9.879 -64.584 -69.556 1.00 25.01 188 GLN B N 1
ATOM 3568 C CA . GLN B 1 188 ? 10.844 -64.285 -68.465 1.00 25.58 188 GLN B CA 1
ATOM 3569 C C . GLN B 1 188 ? 12.288 -64.362 -68.955 1.00 27.44 188 GLN B C 1
ATOM 3570 O O . GLN B 1 188 ? 13.062 -63.503 -68.568 1.00 25.71 188 GLN B O 1
ATOM 3576 N N . GLN B 1 189 ? 12.620 -65.335 -69.799 1.00 26.54 189 GLN B N 1
ATOM 3577 C CA . GLN B 1 189 ? 14.002 -65.522 -70.298 1.00 24.53 189 GLN B CA 1
ATOM 3578 C C . GLN B 1 189 ? 14.382 -64.343 -71.177 1.00 23.76 189 GLN B C 1
ATOM 3579 O O . GLN B 1 189 ? 15.547 -63.965 -71.174 1.00 26.77 189 GLN B O 1
ATOM 3585 N N . TYR B 1 190 ? 13.417 -63.784 -71.884 1.00 22.69 190 TYR B N 1
ATOM 3586 C CA . TYR B 1 190 ? 13.652 -62.585 -72.711 1.00 24.39 190 TYR B CA 1
ATOM 3587 C C . TYR B 1 190 ? 13.830 -61.377 -71.801 1.00 21.50 190 TYR B C 1
ATOM 3588 O O . TYR B 1 190 ? 14.681 -60.567 -72.113 1.00 21.37 190 TYR B O 1
ATOM 3597 N N . MET B 1 191 ? 13.084 -61.286 -70.700 1.00 25.40 191 MET B N 1
ATOM 3598 C CA . MET B 1 191 ? 13.326 -60.151 -69.817 1.00 21.87 191 MET B CA 1
ATOM 3599 C C . MET B 1 191 ? 14.637 -60.291 -69.056 1.00 22.39 191 MET B C 1
ATOM 3600 O O . MET B 1 191 ? 15.276 -59.280 -68.743 1.00 22.97 191 MET B O 1
ATOM 3605 N N . ASP B 1 192 ? 15.056 -61.521 -68.747 1.00 24.15 192 ASP B N 1
ATOM 3606 C CA . ASP B 1 192 ? 16.337 -61.696 -68.074 1.00 25.07 192 ASP B CA 1
ATOM 3607 C C . ASP B 1 192 ? 17.493 -61.353 -69.003 1.00 24.76 192 ASP B C 1
ATOM 3608 O O . ASP B 1 192 ? 18.538 -60.878 -68.542 1.00 28.45 192 ASP B O 1
ATOM 3613 N N . SER B 1 193 ? 17.323 -61.574 -70.308 1.00 22.99 193 SER B N 1
ATOM 3614 C CA . SER B 1 193 ? 18.333 -61.158 -71.272 1.00 26.78 193 SER B CA 1
ATOM 3615 C C . SER B 1 193 ? 18.307 -59.649 -71.483 1.00 26.42 193 SER B C 1
ATOM 3616 O O . SER B 1 193 ? 19.364 -59.013 -71.561 1.00 25.65 193 SER B O 1
ATOM 3619 N N . LEU B 1 194 ? 17.109 -59.062 -71.570 1.00 24.43 194 LEU B N 1
ATOM 3620 C CA . LEU B 1 194 ? 16.995 -57.614 -71.704 1.00 22.25 194 LEU B CA 1
ATOM 3621 C C . LEU B 1 194 ? 17.548 -56.896 -70.482 1.00 25.14 194 LEU B C 1
ATOM 3622 O O . LEU B 1 194 ? 18.031 -55.763 -70.592 1.00 27.33 194 LEU B O 1
ATOM 3627 N N . GLY B 1 195 ? 17.484 -57.533 -69.311 1.00 27.40 195 GLY B N 1
ATOM 3628 C CA . GLY B 1 195 ? 18.048 -56.927 -68.116 1.00 22.86 195 GLY B CA 1
ATOM 3629 C C . GLY B 1 195 ? 19.560 -56.823 -68.170 1.00 26.22 195 GLY B C 1
ATOM 3630 O O . GLY B 1 195 ? 20.139 -55.835 -67.709 1.00 22.84 195 GLY B O 1
ATOM 3631 N N . LYS B 1 196 ? 20.223 -57.847 -68.714 1.00 25.36 196 LYS B N 1
ATOM 3632 C CA . LYS B 1 196 ? 21.671 -57.780 -68.877 1.00 23.93 196 LYS B CA 1
ATOM 3633 C C . LYS B 1 196 ? 22.068 -56.642 -69.809 1.00 23.28 196 LYS B C 1
ATOM 3634 O O . LYS B 1 196 ? 23.061 -55.948 -69.562 1.00 24.89 196 LYS B O 1
ATOM 3640 N N . SER B 1 197 ? 21.290 -56.418 -70.872 1.00 24.42 197 SER B N 1
ATOM 3641 C CA . SER B 1 197 ? 21.593 -55.321 -71.787 1.00 26.88 197 SER B CA 1
ATOM 3642 C C . SER B 1 197 ? 21.310 -53.974 -71.139 1.00 23.52 197 SER B C 1
ATOM 3643 O O . SER B 1 197 ? 22.057 -53.011 -71.350 1.00 22.95 197 SER B O 1
ATOM 3646 N N . GLY B 1 198 ? 20.240 -53.887 -70.346 1.00 23.66 198 GLY B N 1
ATOM 3647 C CA . GLY B 1 198 ? 19.946 -52.643 -69.659 1.00 21.42 198 GLY B CA 1
ATOM 3648 C C . GLY B 1 198 ? 21.063 -52.233 -68.720 1.00 25.64 198 GLY B C 1
ATOM 3649 O O . GLY B 1 198 ? 21.441 -51.060 -68.661 1.00 23.17 198 GLY B O 1
ATOM 3650 N N . GLU B 1 199 ? 21.613 -53.198 -67.980 1.00 25.93 199 GLU B N 1
ATOM 3651 C CA . GLU B 1 199 ? 22.704 -52.896 -67.064 1.00 26.06 199 GLU B CA 1
ATOM 3652 C C . GLU B 1 199 ? 23.964 -52.480 -67.818 1.00 26.71 199 GLU B C 1
ATOM 3653 O O . GLU B 1 199 ? 24.697 -51.591 -67.368 1.00 29.71 199 GLU B O 1
ATOM 3659 N N . THR B 1 200 ? 24.236 -53.110 -68.965 1.00 23.38 200 THR B N 1
ATOM 3660 C CA . THR B 1 200 ? 25.374 -52.698 -69.789 1.00 23.59 200 THR B CA 1
ATOM 3661 C C . THR B 1 200 ? 25.166 -51.303 -70.372 1.00 27.03 200 THR B C 1
ATOM 3662 O O . THR B 1 200 ? 26.086 -50.478 -70.359 1.00 30.24 200 THR B O 1
ATOM 3666 N N . LEU B 1 201 ? 23.970 -51.027 -70.902 1.00 22.19 201 LEU B N 1
ATOM 3667 C CA . LEU B 1 201 ? 23.676 -49.701 -71.436 1.00 25.52 201 LEU B CA 1
ATOM 3668 C C . LEU B 1 201 ? 23.855 -48.616 -70.382 1.00 28.85 201 LEU B C 1
ATOM 3669 O O . LEU B 1 201 ? 24.345 -47.521 -70.685 1.00 30.49 201 LEU B O 1
ATOM 3674 N N . LEU B 1 202 ? 23.467 -48.899 -69.137 1.00 29.31 202 LEU B N 1
ATOM 3675 C CA . LEU B 1 202 ? 23.661 -47.920 -68.073 1.00 28.57 202 LEU B CA 1
ATOM 3676 C C . LEU B 1 202 ? 25.140 -47.733 -67.778 1.00 28.49 202 LEU B C 1
ATOM 3677 O O . LEU B 1 202 ? 25.592 -46.614 -67.507 1.00 31.36 202 LEU B O 1
ATOM 3682 N N . GLN B 1 203 ? 25.909 -48.820 -67.837 1.00 26.01 203 GLN B N 1
ATOM 3683 C CA . GLN B 1 203 ? 27.349 -48.724 -67.645 1.00 33.15 203 GLN B CA 1
ATOM 3684 C C . GLN B 1 203 ? 27.992 -47.900 -68.754 1.00 33.87 203 GLN B C 1
ATOM 3685 O O . GLN B 1 203 ? 28.947 -47.153 -68.509 1.00 35.47 203 GLN B O 1
ATOM 3691 N N . MET B 1 204 ? 27.480 -48.021 -69.981 1.00 30.47 204 MET B N 1
ATOM 3692 C CA . MET B 1 204 ? 27.978 -47.197 -71.078 1.00 32.89 204 MET B CA 1
ATOM 3693 C C . MET B 1 204 ? 27.697 -45.720 -70.828 1.00 29.98 204 MET B C 1
ATOM 3694 O O . MET B 1 204 ? 28.570 -44.866 -71.028 1.00 29.13 204 MET B O 1
ATOM 3699 N N . ILE B 1 205 ? 26.478 -45.400 -70.388 1.00 26.75 205 ILE B N 1
ATOM 3700 C CA . ILE B 1 205 ? 26.126 -44.014 -70.084 1.00 29.23 205 ILE B CA 1
ATOM 3701 C C . ILE B 1 205 ? 26.960 -43.483 -68.923 1.00 31.56 205 ILE B C 1
ATOM 3702 O O . ILE B 1 205 ? 27.343 -42.307 -68.912 1.00 29.93 205 ILE B O 1
ATOM 3707 N N . GLU B 1 206 ? 27.264 -44.331 -67.936 1.00 30.40 206 GLU B N 1
ATOM 3708 C CA . GLU B 1 206 ? 28.129 -43.889 -66.847 1.00 36.24 206 GLU B CA 1
ATOM 3709 C C . GLU B 1 206 ? 29.521 -43.537 -67.362 1.00 38.66 206 GLU B C 1
ATOM 3710 O O . GLU B 1 206 ? 30.085 -42.504 -66.983 1.00 43.97 206 GLU B O 1
ATOM 3716 N N . TYR B 1 207 ? 30.081 -44.369 -68.244 1.00 36.56 207 TYR B N 1
ATOM 3717 C CA . TYR B 1 207 ? 31.409 -44.085 -68.777 1.00 37.80 207 TYR B CA 1
ATOM 3718 C C . TYR B 1 207 ? 31.391 -42.871 -69.696 1.00 35.03 207 TYR B C 1
ATOM 3719 O O . TYR B 1 207 ? 32.332 -42.068 -69.692 1.00 36.77 207 TYR B O 1
ATOM 3728 N N . GLY B 1 208 ? 30.321 -42.707 -70.480 1.00 31.85 208 GLY B N 1
ATOM 3729 C CA . GLY B 1 208 ? 30.295 -41.652 -71.476 1.00 34.34 208 GLY B CA 1
ATOM 3730 C C . GLY B 1 208 ? 30.063 -40.265 -70.922 1.00 36.83 208 GLY B C 1
ATOM 3731 O O . GLY B 1 208 ? 30.391 -39.280 -71.593 1.00 37.58 208 GLY B O 1
ATOM 3732 N N . LEU B 1 209 ? 29.495 -40.161 -69.723 1.00 39.91 209 LEU B N 1
ATOM 3733 C CA . LEU B 1 209 ? 29.345 -38.883 -69.040 1.00 33.59 209 LEU B CA 1
ATOM 3734 C C . LEU B 1 209 ? 30.346 -38.712 -67.906 1.00 36.58 209 LEU B C 1
ATOM 3735 O O . LEU B 1 209 ? 30.274 -37.716 -67.178 1.00 38.70 209 LEU B O 1
ATOM 3740 N N . SER B 1 210 ? 31.280 -39.654 -67.747 1.00 34.84 210 SER B N 1
ATOM 3741 C CA . SER B 1 210 ? 32.278 -39.619 -66.674 1.00 39.55 210 SER B CA 1
ATOM 3742 C C . SER B 1 210 ? 31.619 -39.430 -65.310 1.00 38.21 210 SER B C 1
ATOM 3743 O O . SER B 1 210 ? 32.132 -38.725 -64.438 1.00 43.57 210 SER B O 1
ATOM 3746 N N . LEU B 1 211 ? 30.470 -40.071 -65.125 1.00 37.55 211 LEU B N 1
ATOM 3747 C CA . LEU B 1 211 ? 29.795 -40.010 -63.841 1.00 44.73 211 LEU B CA 1
ATOM 3748 C C . LEU B 1 211 ? 30.554 -40.816 -62.795 1.00 51.14 211 LEU B C 1
ATOM 3749 O O . LEU B 1 211 ? 31.374 -41.685 -63.107 1.00 53.15 211 LEU B O 1
ATOM 3754 N N . HIS B 1 212 ? 30.278 -40.499 -61.538 1.00 52.19 212 HIS B N 1
ATOM 3755 C CA . HIS B 1 212 ? 30.826 -41.273 -60.441 1.00 56.09 212 HIS B CA 1
ATOM 3756 C C . HIS B 1 212 ? 30.394 -42.728 -60.609 1.00 53.14 212 HIS B C 1
ATOM 3757 O O . HIS B 1 212 ? 29.237 -42.990 -60.958 1.00 51.08 212 HIS B O 1
ATOM 3764 N N . PRO B 1 213 ? 31.308 -43.686 -60.445 1.00 47.77 213 PRO B N 1
ATOM 3765 C CA . PRO B 1 213 ? 30.962 -45.097 -60.660 1.00 48.03 213 PRO B CA 1
ATOM 3766 C C . PRO B 1 213 ? 29.687 -45.521 -59.944 1.00 47.11 213 PRO B C 1
ATOM 3767 O O . PRO B 1 213 ? 29.426 -45.126 -58.804 1.00 38.99 213 PRO B O 1
ATOM 3771 N N . ASP B 1 214 ? 28.869 -46.297 -60.657 1.00 41.09 214 ASP B N 1
ATOM 3772 C CA . ASP B 1 214 ? 27.628 -46.884 -60.161 1.00 38.37 214 ASP B CA 1
ATOM 3773 C C . ASP B 1 214 ? 26.537 -45.850 -59.919 1.00 39.77 214 ASP B C 1
ATOM 3774 O O . ASP B 1 214 ? 25.573 -46.130 -59.200 1.00 37.00 214 ASP B O 1
ATOM 3779 N N . THR B 1 215 ? 26.660 -44.660 -60.517 1.00 35.52 215 THR B N 1
ATOM 3780 C CA . THR B 1 215 ? 25.636 -43.634 -60.337 1.00 33.54 215 THR B CA 1
ATOM 3781 C C . THR B 1 215 ? 24.274 -44.126 -60.810 1.00 37.91 215 THR B C 1
ATOM 3782 O O . THR B 1 215 ? 23.244 -43.814 -60.198 1.00 41.62 215 THR B O 1
ATOM 3786 N N . LEU B 1 216 ? 24.249 -44.927 -61.871 1.00 36.43 216 LEU B N 1
ATOM 3787 C CA . LEU B 1 216 ? 22.999 -45.454 -62.402 1.00 34.73 216 LEU B CA 1
ATOM 3788 C C . LEU B 1 216 ? 22.716 -46.881 -61.953 1.00 35.07 216 LEU B C 1
ATOM 3789 O O . LEU B 1 216 ? 21.567 -47.210 -61.640 1.00 36.71 216 LEU B O 1
ATOM 3794 N N . THR B 1 217 ? 23.741 -47.735 -61.897 1.00 33.57 217 THR B N 1
ATOM 3795 C CA . THR B 1 217 ? 23.522 -49.133 -61.547 1.00 32.32 217 THR B CA 1
ATOM 3796 C C . THR B 1 217 ? 23.184 -49.324 -60.072 1.00 35.11 217 THR B C 1
ATOM 3797 O O . THR B 1 217 ? 22.658 -50.381 -59.707 1.00 36.30 217 THR B O 1
ATOM 3801 N N . SER B 1 218 ? 23.481 -48.344 -59.215 1.00 34.23 218 SER B N 1
ATOM 3802 C CA . SER B 1 218 ? 23.063 -48.451 -57.821 1.00 32.55 218 SER B CA 1
ATOM 3803 C C . SER B 1 218 ? 21.560 -48.269 -57.666 1.00 33.16 218 SER B C 1
ATOM 3804 O O . SER B 1 218 ? 20.984 -48.763 -56.691 1.00 36.64 218 SER B O 1
ATOM 3807 N N . LEU B 1 219 ? 20.915 -47.560 -58.598 1.00 34.80 219 LEU B N 1
ATOM 3808 C CA . LEU B 1 219 ? 19.470 -47.377 -58.547 1.00 33.83 219 LEU B CA 1
ATOM 3809 C C . LEU B 1 219 ? 18.703 -48.563 -59.114 1.00 32.31 219 LEU B C 1
ATOM 3810 O O . LEU B 1 219 ? 17.540 -48.759 -58.747 1.00 28.68 219 LEU B O 1
ATOM 3815 N N . THR B 1 220 ? 19.316 -49.348 -59.997 1.00 29.07 220 THR B N 1
ATOM 3816 C CA . THR B 1 220 ? 18.636 -50.445 -60.673 1.00 29.88 220 THR B CA 1
ATOM 3817 C C . THR B 1 220 ? 18.902 -51.804 -60.037 1.00 31.40 220 THR B C 1
ATOM 3818 O O . THR B 1 220 ? 18.467 -52.824 -60.584 1.00 34.42 220 THR B O 1
ATOM 3822 N N . LYS B 1 221 ? 19.610 -51.850 -58.908 1.00 29.84 221 LYS B N 1
ATOM 3823 C CA . LYS B 1 221 ? 19.734 -53.102 -58.174 1.00 27.35 221 LYS B CA 1
ATOM 3824 C C . LYS B 1 221 ? 18.350 -53.525 -57.699 1.00 27.30 221 LYS B C 1
ATOM 3825 O O . LYS B 1 221 ? 17.740 -52.841 -56.871 1.00 30.66 221 LYS B O 1
ATOM 3831 N N . ASP B 1 222 ? 17.855 -54.649 -58.227 1.00 25.53 222 ASP B N 1
ATOM 3832 C CA . ASP B 1 222 ? 16.463 -55.081 -58.054 1.00 26.22 222 ASP B CA 1
ATOM 3833 C C . ASP B 1 222 ? 15.499 -54.049 -58.642 1.00 25.31 222 ASP B C 1
ATOM 3834 O O . ASP B 1 222 ? 14.487 -53.690 -58.035 1.00 23.43 222 ASP B O 1
ATOM 3839 N N . GLY B 1 223 ? 15.836 -53.558 -59.833 1.00 32.34 223 GLY B N 1
ATOM 3840 C CA . GLY B 1 223 ? 15.025 -52.547 -60.483 1.00 29.84 223 GLY B CA 1
ATOM 3841 C C . GLY B 1 223 ? 13.635 -53.042 -60.833 1.00 24.22 223 GLY B C 1
ATOM 3842 O O . GLY B 1 223 ? 13.385 -54.235 -61.016 1.00 21.95 223 GLY B O 1
ATOM 3843 N N . TRP B 1 224 ? 12.713 -52.087 -60.935 1.00 24.28 224 TRP B N 1
ATOM 3844 C CA . TRP B 1 224 ? 11.312 -52.376 -61.220 1.00 25.43 224 TRP B CA 1
ATOM 3845 C C . TRP B 1 224 ? 11.086 -52.536 -62.720 1.00 30.03 224 TRP B C 1
ATOM 3846 O O . TRP B 1 224 ? 10.177 -51.921 -63.287 1.00 21.21 224 TRP B O 1
ATOM 3857 N N . HIS B 1 225 ? 11.904 -53.366 -63.367 1.00 28.93 225 HIS B N 1
ATOM 3858 C CA . HIS B 1 225 ? 11.812 -53.532 -64.810 1.00 23.75 225 HIS B CA 1
ATOM 3859 C C . HIS B 1 225 ? 10.485 -54.175 -65.193 1.00 23.62 225 HIS B C 1
ATOM 3860 O O . HIS B 1 225 ? 10.007 -55.095 -64.524 1.00 25.90 225 HIS B O 1
ATOM 3867 N N . HIS B 1 226 ? 9.877 -53.675 -66.265 1.00 20.21 226 HIS B N 1
ATOM 3868 C CA . HIS B 1 226 ? 8.637 -54.257 -66.749 1.00 22.75 226 HIS B CA 1
ATOM 3869 C C . HIS B 1 226 ? 8.628 -54.280 -68.270 1.00 31.64 226 HIS B C 1
ATOM 3870 O O . HIS B 1 226 ? 9.289 -53.474 -68.932 1.00 33.13 226 HIS B O 1
ATOM 3877 N N . LEU B 1 227 ? 7.891 -55.247 -68.807 1.00 21.72 227 LEU B N 1
ATOM 3878 C CA . LEU B 1 227 ? 7.786 -55.488 -70.237 1.00 29.55 227 LEU B CA 1
ATOM 3879 C C . LEU B 1 227 ? 6.345 -55.274 -70.664 1.00 30.32 227 LEU B C 1
ATOM 3880 O O . LEU B 1 227 ? 5.428 -55.861 -70.081 1.00 27.42 227 LEU B O 1
ATOM 3885 N N . ARG B 1 228 ? 6.148 -54.432 -71.668 1.00 30.27 228 ARG B N 1
ATOM 3886 C CA . ARG B 1 228 ? 4.848 -54.261 -72.302 1.00 33.71 228 ARG B CA 1
ATOM 3887 C C . ARG B 1 228 ? 4.933 -54.949 -73.659 1.00 34.64 228 ARG B C 1
ATOM 3888 O O . ARG B 1 228 ? 5.641 -54.478 -74.555 1.00 28.75 228 ARG B O 1
ATOM 3896 N N . ILE B 1 229 ? 4.240 -56.083 -73.770 1.00 37.48 229 ILE B N 1
ATOM 3897 C CA . ILE B 1 229 ? 4.135 -56.806 -75.066 1.00 40.02 229 ILE B CA 1
ATOM 3898 C C . ILE B 1 229 ? 2.929 -56.198 -75.779 1.00 38.27 229 ILE B C 1
ATOM 3899 O O . ILE B 1 229 ? 1.851 -56.150 -75.192 1.00 37.93 229 ILE B O 1
ATOM 3904 N N . LEU B 1 230 ? 3.137 -55.655 -76.978 1.00 33.68 230 LEU B N 1
ATOM 3905 C CA . LEU B 1 230 ? 2.027 -54.915 -77.610 1.00 31.39 230 LEU B CA 1
ATOM 3906 C C . LEU B 1 230 ? 1.667 -55.315 -79.036 1.00 33.15 230 LEU B C 1
ATOM 3907 O O . LEU B 1 230 ? 2.542 -55.263 -79.884 1.00 37.23 230 LEU B O 1
ATOM 3912 N N . ARG B 1 231 ? 0.424 -55.711 -79.270 1.00 32.86 231 ARG B N 1
ATOM 3913 C CA . ARG B 1 231 ? -0.143 -55.861 -80.603 1.00 37.80 231 ARG B CA 1
ATOM 3914 C C . ARG B 1 231 ? -0.717 -54.519 -81.038 1.00 34.82 231 ARG B C 1
ATOM 3915 O O . ARG B 1 231 ? -1.373 -53.832 -80.248 1.00 33.15 231 ARG B O 1
ATOM 3923 N N . PHE B 1 232 ? -0.722 -54.255 -82.332 1.00 35.28 232 PHE B N 1
ATOM 3924 C CA . PHE B 1 232 ? -1.580 -53.269 -82.973 1.00 35.55 232 PHE B CA 1
ATOM 3925 C C . PHE B 1 232 ? -2.332 -53.873 -84.151 1.00 38.62 232 PHE B C 1
ATOM 3926 O O . PHE B 1 232 ? -1.771 -54.691 -84.888 1.00 46.00 232 PHE B O 1
ATOM 3934 N N . PRO B 1 233 ? -3.589 -53.497 -84.354 1.00 52.57 233 PRO B N 1
ATOM 3935 C CA . PRO B 1 233 ? -4.359 -54.007 -85.491 1.00 55.26 233 PRO B CA 1
ATOM 3936 C C . PRO B 1 233 ? -3.967 -53.247 -86.755 1.00 55.67 233 PRO B C 1
ATOM 3937 O O . PRO B 1 233 ? -3.098 -52.380 -86.744 1.00 53.87 233 PRO B O 1
ATOM 3941 N N . GLN B 1 234 ? -4.618 -53.594 -87.858 1.00 58.25 234 GLN B N 1
ATOM 3942 C CA . GLN B 1 234 ? -4.404 -52.876 -89.103 1.00 59.19 234 GLN B CA 1
ATOM 3943 C C . GLN B 1 234 ? -5.306 -51.646 -89.174 1.00 61.10 234 GLN B C 1
ATOM 3944 O O . GLN B 1 234 ? -6.294 -51.525 -88.446 1.00 62.38 234 GLN B O 1
ATOM 3950 N N . ASN B 1 235 ? -4.958 -50.731 -90.078 1.00 61.49 235 ASN B N 1
ATOM 3951 C CA . ASN B 1 235 ? -5.710 -49.492 -90.241 1.00 63.41 235 ASN B CA 1
ATOM 3952 C C . ASN B 1 235 ? -7.043 -49.718 -90.936 1.00 67.86 235 ASN B C 1
ATOM 3953 O O . ASN B 1 235 ? -7.813 -48.765 -91.110 1.00 70.98 235 ASN B O 1
ATOM 3958 N N . ASN B 1 236 ? -7.331 -50.964 -91.292 1.00 69.55 236 ASN B N 1
ATOM 3959 C CA . ASN B 1 236 ? -8.516 -51.398 -92.017 1.00 72.34 236 ASN B CA 1
ATOM 3960 C C . ASN B 1 236 ? -9.579 -51.984 -91.098 1.00 79.24 236 ASN B C 1
ATOM 3961 O O . ASN B 1 236 ? -10.769 -51.723 -91.290 1.00 77.00 236 ASN B O 1
ATOM 3966 N N . LYS B 1 237 ? -9.169 -52.740 -90.085 1.00 93.50 237 LYS B N 1
ATOM 3967 C CA . LYS B 1 237 ? -10.084 -53.380 -89.153 1.00 97.70 237 LYS B CA 1
ATOM 3968 C C . LYS B 1 237 ? -9.709 -52.999 -87.718 1.00 90.08 237 LYS B C 1
ATOM 3969 O O . LYS B 1 237 ? -8.807 -52.189 -87.485 1.00 85.36 237 LYS B O 1
ATOM 3971 N N . THR B 1 238 ? -10.431 -53.573 -86.752 1.00 76.90 238 THR B N 1
ATOM 3972 C CA . THR B 1 238 ? -10.330 -53.155 -85.361 1.00 82.95 238 THR B CA 1
ATOM 3973 C C . THR B 1 238 ? -9.857 -54.218 -84.380 1.00 90.23 238 THR B C 1
ATOM 3974 O O . THR B 1 238 ? -9.409 -53.860 -83.284 1.00 78.58 238 THR B O 1
ATOM 3978 N N . ASN B 1 239 ? -9.952 -55.502 -84.723 1.00 126.24 239 ASN B N 1
ATOM 3979 C CA . ASN B 1 239 ? -9.525 -56.558 -83.814 1.00 124.55 239 ASN B CA 1
ATOM 3980 C C . ASN B 1 239 ? -9.044 -57.778 -84.587 1.00 125.32 239 ASN B C 1
ATOM 3981 O O . ASN B 1 239 ? -7.836 -58.010 -84.700 1.00 123.28 239 ASN B O 1
ATOM 3986 N N . GLY B 1 240 ? -9.976 -58.564 -85.117 1.00 88.38 240 GLY B N 1
ATOM 3987 C CA . GLY B 1 240 ? -9.621 -59.750 -85.885 1.00 74.33 240 GLY B CA 1
ATOM 3988 C C . GLY B 1 240 ? -9.784 -59.496 -87.378 1.00 75.27 240 GLY B C 1
ATOM 3989 O O . GLY B 1 240 ? -8.865 -59.730 -88.162 1.00 78.36 240 GLY B O 1
ATOM 3990 N N . ARG B 1 246 ? -4.404 -45.353 -86.246 1.00 57.57 246 ARG B N 1
ATOM 3991 C CA . ARG B 1 246 ? -4.062 -44.298 -85.264 1.00 58.37 246 ARG B CA 1
ATOM 3992 C C . ARG B 1 246 ? -3.756 -44.943 -83.919 1.00 73.24 246 ARG B C 1
ATOM 3993 O O . ARG B 1 246 ? -4.688 -45.078 -83.134 1.00 78.87 246 ARG B O 1
ATOM 3995 N N . GLY B 1 247 ? -2.492 -45.291 -83.677 1.00 92.32 247 GLY B N 1
ATOM 3996 C CA . GLY B 1 247 ? -2.075 -45.893 -82.402 1.00 90.80 247 GLY B CA 1
ATOM 3997 C C . GLY B 1 247 ? -2.054 -44.896 -81.262 1.00 91.65 247 GLY B C 1
ATOM 3998 O O . GLY B 1 247 ? -3.132 -44.501 -80.797 1.00 95.83 247 GLY B O 1
ATOM 3999 N N . ILE B 1 248 ? -0.868 -44.535 -80.781 1.00 65.85 248 ILE B N 1
ATOM 4000 C CA . ILE B 1 248 ? -0.799 -43.628 -79.603 1.00 66.10 248 ILE B CA 1
ATOM 4001 C C . ILE B 1 248 ? -0.198 -42.310 -80.066 1.00 58.08 248 ILE B C 1
ATOM 4002 O O . ILE B 1 248 ? 0.335 -42.290 -81.172 1.00 62.59 248 ILE B O 1
ATOM 4007 N N . GLY B 1 249 ? -0.297 -41.260 -79.260 1.00 51.75 249 GLY B N 1
ATOM 4008 C CA . GLY B 1 249 ? 0.156 -39.939 -79.713 1.00 47.79 249 GLY B CA 1
ATOM 4009 C C . GLY B 1 249 ? 1.513 -39.564 -79.186 1.00 45.47 249 GLY B C 1
ATOM 4010 O O . GLY B 1 249 ? 2.159 -40.417 -78.590 1.00 50.58 249 GLY B O 1
ATOM 4011 N N . SER B 1 250 ? 1.918 -38.319 -79.411 1.00 46.08 250 SER B N 1
ATOM 4012 C CA . SER B 1 250 ? 3.262 -37.862 -78.990 1.00 44.12 250 SER B CA 1
ATOM 4013 C C . SER B 1 250 ? 3.174 -38.072 -77.489 1.00 44.85 250 SER B C 1
ATOM 4014 O O . SER B 1 250 ? 2.376 -37.385 -76.836 1.00 45.42 250 SER B O 1
ATOM 4017 N N . HIS B 1 251 ? 3.955 -39.019 -76.984 1.00 43.89 251 HIS B N 1
ATOM 4018 C CA . HIS B 1 251 ? 4.136 -39.179 -75.530 1.00 40.35 251 HIS B CA 1
ATOM 4019 C C . HIS B 1 251 ? 5.601 -39.444 -75.243 1.00 42.62 251 HIS B C 1
ATOM 4020 O O . HIS B 1 251 ? 6.305 -39.884 -76.149 1.00 36.66 251 HIS B O 1
ATOM 4027 N N . THR B 1 252 ? 6.031 -39.114 -74.035 1.00 41.92 252 THR B N 1
ATOM 4028 C CA . THR B 1 252 ? 7.397 -39.452 -73.615 1.00 35.05 252 THR B CA 1
ATOM 4029 C C . THR B 1 252 ? 7.244 -40.583 -72.599 1.00 34.14 252 THR B C 1
ATOM 4030 O O . THR B 1 252 ? 6.263 -40.554 -71.857 1.00 35.53 252 THR B O 1
ATOM 4034 N N . ASP B 1 253 ? 8.150 -41.559 -72.606 1.00 34.99 253 ASP B N 1
ATOM 4035 C CA . ASP B 1 253 ? 8.139 -42.684 -71.635 1.00 34.59 253 ASP B CA 1
ATOM 4036 C C . ASP B 1 253 ? 8.618 -42.155 -70.275 1.00 34.20 253 ASP B C 1
ATOM 4037 O O . ASP B 1 253 ? 9.490 -41.300 -70.286 1.00 32.37 253 ASP B O 1
ATOM 4042 N N . TYR B 1 254 ? 8.099 -42.661 -69.155 1.00 35.97 254 TYR B N 1
ATOM 4043 C CA . TYR B 1 254 ? 8.344 -42.123 -67.820 1.00 37.33 254 TYR B CA 1
ATOM 4044 C C . TYR B 1 254 ? 9.593 -42.663 -67.128 1.00 33.60 254 TYR B C 1
ATOM 4045 O O . TYR B 1 254 ? 9.884 -42.234 -66.007 1.00 36.21 254 TYR B O 1
ATOM 4054 N N . GLY B 1 255 ? 10.344 -43.574 -67.748 1.00 31.70 255 GLY B N 1
ATOM 4055 C CA . GLY B 1 255 ? 11.347 -44.339 -67.053 1.00 31.25 255 GLY B CA 1
ATOM 4056 C C . GLY B 1 255 ? 12.773 -43.934 -67.371 1.00 30.94 255 GLY B C 1
ATOM 4057 O O . GLY B 1 255 ? 13.050 -42.834 -67.868 1.00 31.84 255 GLY B O 1
ATOM 4058 N N . LEU B 1 256 ? 13.702 -44.838 -67.042 1.00 26.87 256 LEU B N 1
ATOM 4059 C CA . LEU B 1 256 ? 15.130 -44.612 -67.252 1.00 28.84 256 LEU B CA 1
ATOM 4060 C C . LEU B 1 256 ? 15.534 -44.944 -68.683 1.00 25.18 256 LEU B C 1
ATOM 4061 O O . LEU B 1 256 ? 15.987 -44.074 -69.434 1.00 28.25 256 LEU B O 1
ATOM 4066 N N . LEU B 1 257 ? 15.399 -46.210 -69.065 1.00 25.89 257 LEU B N 1
ATOM 4067 C CA . LEU B 1 257 ? 15.771 -46.687 -70.388 1.00 23.30 257 LEU B CA 1
ATOM 4068 C C . LEU B 1 257 ? 14.634 -47.504 -70.973 1.00 24.53 257 LEU B C 1
ATOM 4069 O O . LEU B 1 257 ? 13.968 -48.261 -70.260 1.00 23.33 257 LEU B O 1
ATOM 4074 N N . VAL B 1 258 ? 14.431 -47.366 -72.279 1.00 24.26 258 VAL B N 1
ATOM 4075 C CA . VAL B 1 258 ? 13.401 -48.105 -72.994 1.00 27.99 258 VAL B CA 1
ATOM 4076 C C . VAL B 1 258 ? 14.083 -48.888 -74.103 1.00 26.17 258 VAL B C 1
ATOM 4077 O O . VAL B 1 258 ? 14.657 -48.299 -75.029 1.00 25.45 258 VAL B O 1
ATOM 4081 N N . ILE B 1 259 ? 14.027 -50.211 -74.005 1.00 25.24 259 ILE B N 1
ATOM 4082 C CA . ILE B 1 259 ? 14.484 -51.107 -75.058 1.00 26.56 259 ILE B CA 1
ATOM 4083 C C . ILE B 1 259 ? 13.267 -51.584 -75.832 1.00 28.80 259 ILE B C 1
ATOM 4084 O O . ILE B 1 259 ? 12.350 -52.179 -75.253 1.00 27.78 259 ILE B O 1
ATOM 4089 N N . ALA B 1 260 ? 13.241 -51.310 -77.129 1.00 28.85 260 ALA B N 1
ATOM 4090 C CA . ALA B 1 260 ? 12.082 -51.624 -77.942 1.00 27.11 260 ALA B CA 1
ATOM 4091 C C . ALA B 1 260 ? 12.490 -52.614 -79.020 1.00 25.95 260 ALA B C 1
ATOM 4092 O O . ALA B 1 260 ? 13.655 -52.680 -79.423 1.00 24.48 260 ALA B O 1
ATOM 4094 N N . ALA B 1 261 ? 11.507 -53.363 -79.502 1.00 26.51 261 ALA B N 1
ATOM 4095 C CA . ALA B 1 261 ? 11.730 -54.415 -80.479 1.00 28.24 261 ALA B CA 1
ATOM 4096 C C . ALA B 1 261 ? 10.441 -54.552 -81.263 1.00 28.99 261 ALA B C 1
ATOM 4097 O O . ALA B 1 261 ? 9.352 -54.420 -80.700 1.00 32.10 261 ALA B O 1
ATOM 4099 N N . GLN B 1 262 ? 10.562 -54.841 -82.551 1.00 30.56 262 GLN B N 1
ATOM 4100 C CA . GLN B 1 262 ? 9.384 -54.885 -83.396 1.00 32.37 262 GLN B CA 1
ATOM 4101 C C . GLN B 1 262 ? 9.564 -55.937 -84.473 1.00 34.72 262 GLN B C 1
ATOM 4102 O O . GLN B 1 262 ? 10.670 -56.419 -84.732 1.00 35.34 262 GLN B O 1
ATOM 4108 N N . ASP B 1 263 ? 8.450 -56.270 -85.113 1.00 36.23 263 ASP B N 1
ATOM 4109 C CA . ASP B 1 263 ? 8.459 -57.195 -86.233 1.00 43.78 263 ASP B CA 1
ATOM 4110 C C . ASP B 1 263 ? 8.661 -56.381 -87.505 1.00 44.89 263 ASP B C 1
ATOM 4111 O O . ASP B 1 263 ? 8.936 -55.179 -87.449 1.00 37.40 263 ASP B O 1
ATOM 4116 N N . GLU B 1 264 ? 8.460 -57.057 -88.646 1.00 53.12 264 GLU B N 1
ATOM 4117 C CA . GLU B 1 264 ? 8.654 -56.448 -89.989 1.00 56.24 264 GLU B CA 1
ATOM 4118 C C . GLU B 1 264 ? 7.608 -55.414 -90.411 1.00 53.59 264 GLU B C 1
ATOM 4119 O O . GLU B 1 264 ? 7.962 -54.524 -91.188 1.00 52.81 264 GLU B O 1
ATOM 4125 N N . VAL B 1 265 ? 6.370 -55.525 -89.935 1.00 48.57 265 VAL B N 1
ATOM 4126 C CA . VAL B 1 265 ? 5.357 -54.462 -90.190 1.00 44.98 265 VAL B CA 1
ATOM 4127 C C . VAL B 1 265 ? 5.891 -53.216 -89.485 1.00 52.30 265 VAL B C 1
ATOM 4128 O O . VAL B 1 265 ? 6.534 -53.367 -88.437 1.00 60.11 265 VAL B O 1
ATOM 4132 N N . GLY B 1 266 ? 5.652 -52.019 -89.996 1.00 47.75 266 GLY B N 1
ATOM 4133 C CA . GLY B 1 266 ? 6.263 -50.869 -89.309 1.00 45.63 266 GLY B CA 1
ATOM 4134 C C . GLY B 1 266 ? 5.262 -50.016 -88.581 1.00 45.01 266 GLY B C 1
ATOM 4135 O O . GLY B 1 266 ? 4.076 -50.275 -88.741 1.00 51.18 266 GLY B O 1
ATOM 4136 N N . GLY B 1 267 ? 5.733 -49.044 -87.798 1.00 47.29 267 GLY B N 1
ATOM 4137 C CA . GLY B 1 267 ? 4.799 -48.110 -87.146 1.00 46.27 267 GLY B CA 1
ATOM 4138 C C . GLY B 1 267 ? 5.382 -47.157 -86.125 1.00 41.02 267 GLY B C 1
ATOM 4139 O O . GLY B 1 267 ? 4.630 -46.314 -85.666 1.00 40.47 267 GLY B O 1
ATOM 4140 N N . LEU B 1 268 ? 6.676 -47.224 -85.815 1.00 37.88 268 LEU B N 1
ATOM 4141 C CA . LEU B 1 268 ? 7.161 -46.391 -84.721 1.00 39.90 268 LEU B CA 1
ATOM 4142 C C . LEU B 1 268 ? 7.839 -45.141 -85.264 1.00 41.07 268 LEU B C 1
ATOM 4143 O O . LEU B 1 268 ? 8.754 -45.231 -86.090 1.00 43.91 268 LEU B O 1
ATOM 4148 N N . PHE B 1 269 ? 7.396 -43.982 -84.789 1.00 36.87 269 PHE B N 1
ATOM 4149 C CA . PHE B 1 269 ? 7.986 -42.700 -85.139 1.00 37.49 269 PHE B CA 1
ATOM 4150 C C . PHE B 1 269 ? 8.590 -42.053 -83.900 1.00 35.77 269 PHE B C 1
ATOM 4151 O O . PHE B 1 269 ? 8.077 -42.208 -82.789 1.00 39.33 269 PHE B O 1
ATOM 4159 N N . ILE B 1 270 ? 9.692 -41.330 -84.100 1.00 35.10 270 ILE B N 1
ATOM 4160 C CA . ILE B 1 270 ? 10.346 -40.591 -83.030 1.00 35.95 270 ILE B CA 1
ATOM 4161 C C . ILE B 1 270 ? 10.625 -39.173 -83.508 1.00 42.91 270 ILE B C 1
ATOM 4162 O O . ILE B 1 270 ? 10.743 -38.904 -84.707 1.00 44.09 270 ILE B O 1
ATOM 4167 N N . ARG B 1 271 ? 10.710 -38.294 -82.510 1.00 39.77 271 ARG B N 1
ATOM 4168 C CA . ARG B 1 271 ? 11.049 -36.892 -82.781 1.00 41.49 271 ARG B CA 1
ATOM 4169 C C . ARG B 1 271 ? 12.450 -36.651 -82.185 1.00 44.07 271 ARG B C 1
ATOM 4170 O O . ARG B 1 271 ? 12.586 -36.870 -80.983 1.00 42.35 271 ARG B O 1
ATOM 4178 N N . PRO B 1 272 ? 13.505 -36.259 -82.955 1.00 48.12 272 PRO B N 1
ATOM 4179 C CA . PRO B 1 272 ? 14.856 -36.092 -82.410 1.00 43.79 272 PRO B CA 1
ATOM 4180 C C . PRO B 1 272 ? 14.953 -34.835 -81.564 1.00 45.43 272 PRO B C 1
ATOM 4181 O O . PRO B 1 272 ? 14.092 -33.946 -81.655 1.00 48.12 272 PRO B O 1
ATOM 4185 N N . PRO B 1 273 ? 15.987 -34.717 -80.730 1.00 45.61 273 PRO B N 1
ATOM 4186 C CA . PRO B 1 273 ? 16.117 -33.517 -79.895 1.00 47.69 273 PRO B CA 1
ATOM 4187 C C . PRO B 1 273 ? 16.420 -32.282 -80.727 1.00 50.64 273 PRO B C 1
ATOM 4188 O O . PRO B 1 273 ? 17.218 -32.321 -81.667 1.00 55.11 273 PRO B O 1
ATOM 4192 N N . ALA B 1 274 ? 15.772 -31.178 -80.365 1.00 51.52 274 ALA B N 1
ATOM 4193 C CA . ALA B 1 274 ? 15.943 -29.908 -81.060 1.00 56.13 274 ALA B CA 1
ATOM 4194 C C . ALA B 1 274 ? 16.978 -29.044 -80.348 1.00 60.55 274 ALA B C 1
ATOM 4195 O O . ALA B 1 274 ? 16.864 -28.793 -79.147 1.00 62.85 274 ALA B O 1
ATOM 4197 N N . GLU B 1 294 ? 11.358 -30.228 -85.787 1.00 96.17 294 GLU B N 1
ATOM 4198 C CA . GLU B 1 294 ? 11.435 -31.700 -85.981 1.00 97.77 294 GLU B CA 1
ATOM 4199 C C . GLU B 1 294 ? 10.051 -32.216 -86.370 1.00 99.22 294 GLU B C 1
ATOM 4200 O O . GLU B 1 294 ? 9.106 -31.964 -85.621 1.00 96.61 294 GLU B O 1
ATOM 4202 N N . ARG B 1 295 ? 9.936 -32.890 -87.514 1.00 118.90 295 ARG B N 1
ATOM 4203 C CA . ARG B 1 295 ? 8.586 -33.297 -87.982 1.00 119.39 295 ARG B CA 1
ATOM 4204 C C . ARG B 1 295 ? 8.477 -34.811 -88.001 1.00 116.54 295 ARG B C 1
ATOM 4205 O O . ARG B 1 295 ? 7.916 -35.311 -88.995 1.00 117.88 295 ARG B O 1
ATOM 4206 N N . TRP B 1 296 ? 9.007 -35.485 -86.983 1.00 62.28 296 TRP B N 1
ATOM 4207 C CA . TRP B 1 296 ? 8.850 -36.953 -86.855 1.00 53.25 296 TRP B CA 1
ATOM 4208 C C . TRP B 1 296 ? 9.768 -37.722 -87.789 1.00 53.57 296 TRP B C 1
ATOM 4209 O O . TRP B 1 296 ? 9.905 -37.349 -88.952 1.00 57.70 296 TRP B O 1
ATOM 4220 N N . VAL B 1 297 ? 10.406 -38.751 -87.252 1.00 46.61 297 VAL B N 1
ATOM 4221 C CA . VAL B 1 297 ? 11.380 -39.540 -88.040 1.00 40.32 297 VAL B CA 1
ATOM 4222 C C . VAL B 1 297 ? 10.972 -41.001 -87.936 1.00 38.78 297 VAL B C 1
ATOM 4223 O O . VAL B 1 297 ? 11.052 -41.558 -86.850 1.00 44.45 297 VAL B O 1
ATOM 4227 N N . TYR B 1 298 ? 10.523 -41.579 -89.037 1.00 45.41 298 TYR B N 1
ATOM 4228 C CA . TYR B 1 298 ? 10.092 -42.992 -89.055 1.00 40.18 298 TYR B CA 1
ATOM 4229 C C . TYR B 1 298 ? 11.257 -43.896 -88.708 1.00 39.54 298 TYR B C 1
ATOM 4230 O O . TYR B 1 298 ? 12.359 -43.695 -89.193 1.00 40.23 298 TYR B O 1
ATOM 4239 N N . VAL B 1 299 ? 10.993 -44.863 -87.860 1.00 39.33 299 VAL B N 1
ATOM 4240 C CA . VAL B 1 299 ? 11.983 -45.869 -87.489 1.00 35.37 299 VAL B CA 1
ATOM 4241 C C . VAL B 1 299 ? 11.659 -47.151 -88.247 1.00 37.19 299 VAL B C 1
ATOM 4242 O O . VAL B 1 299 ? 10.695 -47.848 -87.900 1.00 37.14 299 VAL B O 1
ATOM 4246 N N . PRO B 1 300 ? 12.420 -47.500 -89.279 1.00 36.22 300 PRO B N 1
ATOM 4247 C CA . PRO B 1 300 ? 12.103 -48.691 -90.060 1.00 35.81 300 PRO B CA 1
ATOM 4248 C C . PRO B 1 300 ? 12.511 -49.955 -89.325 1.00 35.11 300 PRO B C 1
ATOM 4249 O O . PRO B 1 300 ? 13.469 -49.948 -88.537 1.00 39.35 300 PRO B O 1
ATOM 4253 N N . PRO B 1 301 ? 11.809 -51.062 -89.558 1.00 37.90 301 PRO B N 1
ATOM 4254 C CA . PRO B 1 301 ? 12.168 -52.322 -88.895 1.00 33.21 301 PRO B CA 1
ATOM 4255 C C . PRO B 1 301 ? 13.413 -52.966 -89.488 1.00 38.30 301 PRO B C 1
ATOM 4256 O O . PRO B 1 301 ? 13.353 -53.607 -90.542 1.00 37.33 301 PRO B O 1
ATOM 4260 N N . VAL B 1 302 ? 14.548 -52.782 -88.821 1.00 38.39 302 VAL B N 1
ATOM 4261 C CA . VAL B 1 302 ? 15.814 -53.384 -89.230 1.00 32.82 302 VAL B CA 1
ATOM 4262 C C . VAL B 1 302 ? 15.918 -54.750 -88.563 1.00 39.26 302 VAL B C 1
ATOM 4263 O O . VAL B 1 302 ? 15.682 -54.865 -87.351 1.00 40.29 302 VAL B O 1
ATOM 4267 N N . PRO B 1 303 ? 16.246 -55.807 -89.302 1.00 38.99 303 PRO B N 1
ATOM 4268 C CA . PRO B 1 303 ? 16.335 -57.133 -88.684 1.00 40.07 303 PRO B CA 1
ATOM 4269 C C . PRO B 1 303 ? 17.578 -57.271 -87.819 1.00 37.20 303 PRO B C 1
ATOM 4270 O O . PRO B 1 303 ? 18.614 -56.650 -88.070 1.00 38.79 303 PRO B O 1
ATOM 4274 N N . GLY B 1 304 ? 17.453 -58.086 -86.774 1.00 35.92 304 GLY B N 1
ATOM 4275 C CA . GLY B 1 304 ? 18.576 -58.427 -85.927 1.00 36.73 304 GLY B CA 1
ATOM 4276 C C . GLY B 1 304 ? 18.946 -57.409 -84.871 1.00 34.09 304 GLY B C 1
ATOM 4277 O O . GLY B 1 304 ? 19.907 -57.643 -84.127 1.00 38.54 304 GLY B O 1
ATOM 4278 N N . VAL B 1 305 ? 18.231 -56.287 -84.777 1.00 34.01 305 VAL B N 1
ATOM 4279 C CA . VAL B 1 305 ? 18.556 -55.249 -83.810 1.00 33.13 305 VAL B CA 1
ATOM 4280 C C . VAL B 1 305 ? 17.314 -54.876 -83.013 1.00 31.52 305 VAL B C 1
ATOM 4281 O O . VAL B 1 305 ? 16.177 -55.096 -83.436 1.00 34.61 305 VAL B O 1
ATOM 4285 N N . PHE B 1 306 ? 17.556 -54.319 -81.830 1.00 27.34 306 PHE B N 1
ATOM 4286 C CA . PHE B 1 306 ? 16.539 -53.625 -81.059 1.00 27.33 306 PHE B CA 1
ATOM 4287 C C . PHE B 1 306 ? 17.000 -52.191 -80.832 1.00 27.99 306 PHE B C 1
ATOM 4288 O O . PHE B 1 306 ? 18.201 -51.902 -80.836 1.00 29.55 306 PHE B O 1
ATOM 4296 N N . THR B 1 307 ? 16.039 -51.291 -80.654 1.00 23.45 307 THR B N 1
ATOM 4297 C CA . THR B 1 307 ? 16.317 -49.875 -80.471 1.00 23.61 307 THR B CA 1
ATOM 4298 C C . THR B 1 307 ? 16.233 -49.488 -78.999 1.00 25.46 307 THR B C 1
ATOM 4299 O O . THR B 1 307 ? 15.500 -50.100 -78.217 1.00 26.39 307 THR B O 1
ATOM 4303 N N . VAL B 1 308 ? 17.010 -48.471 -78.628 1.00 22.80 308 VAL B N 1
ATOM 4304 C CA . VAL B 1 308 ? 17.074 -47.967 -77.260 1.00 25.79 308 VAL B CA 1
ATOM 4305 C C . VAL B 1 308 ? 16.915 -46.453 -77.276 1.00 28.61 308 VAL B C 1
ATOM 4306 O O . VAL B 1 308 ? 17.598 -45.761 -78.040 1.00 28.31 308 VAL B O 1
ATOM 4310 N N . PHE B 1 309 ? 16.005 -45.944 -76.449 1.00 25.18 309 PHE B N 1
ATOM 4311 C CA . PHE B 1 309 ? 15.867 -44.516 -76.204 1.00 24.88 309 PHE B CA 1
ATOM 4312 C C . PHE B 1 309 ? 15.477 -44.290 -74.750 1.00 31.51 309 PHE B C 1
ATOM 4313 O O . PHE B 1 309 ? 14.779 -45.121 -74.157 1.00 33.20 309 PHE B O 1
ATOM 4321 N N . PRO B 1 310 ? 15.901 -43.178 -74.157 1.00 29.24 310 PRO B N 1
ATOM 4322 C CA . PRO B 1 310 ? 15.648 -42.935 -72.735 1.00 26.85 310 PRO B CA 1
ATOM 4323 C C . PRO B 1 310 ? 14.331 -42.204 -72.485 1.00 27.95 310 PRO B C 1
ATOM 4324 O O . PRO B 1 310 ? 13.705 -41.656 -73.393 1.00 33.28 310 PRO B O 1
ATOM 4328 N N . GLY B 1 311 ? 13.935 -42.192 -71.212 1.00 28.12 311 GLY B N 1
ATOM 4329 C CA . GLY B 1 311 ? 12.666 -41.619 -70.802 1.00 30.86 311 GLY B CA 1
ATOM 4330 C C . GLY B 1 311 ? 12.784 -40.405 -69.902 1.00 32.92 311 GLY B C 1
ATOM 4331 O O . GLY B 1 311 ? 13.855 -39.797 -69.807 1.00 35.26 311 GLY B O 1
ATOM 4332 N N . ASP B 1 312 ? 11.698 -40.014 -69.248 1.00 29.21 312 ASP B N 1
ATOM 4333 C CA . ASP B 1 312 ? 11.693 -38.750 -68.469 1.00 30.10 312 ASP B CA 1
ATOM 4334 C C . ASP B 1 312 ? 12.593 -38.782 -67.235 1.00 34.97 312 ASP B C 1
ATOM 4335 O O . ASP B 1 312 ? 13.038 -37.701 -66.836 1.00 35.09 312 ASP B O 1
ATOM 4340 N N . ILE B 1 313 ? 12.864 -39.956 -66.665 1.00 35.57 313 ILE B N 1
ATOM 4341 C CA . ILE B 1 313 ? 13.755 -39.996 -65.506 1.00 32.58 313 ILE B CA 1
ATOM 4342 C C . ILE B 1 313 ? 15.197 -39.727 -65.920 1.00 35.15 313 ILE B C 1
ATOM 4343 O O . ILE B 1 313 ? 15.927 -39.002 -65.233 1.00 33.61 313 ILE B O 1
ATOM 4348 N N . MET B 1 314 ? 15.625 -40.279 -67.059 1.00 35.43 314 MET B N 1
ATOM 4349 C CA . MET B 1 314 ? 16.981 -40.021 -67.534 1.00 31.79 314 MET B CA 1
ATOM 4350 C C . MET B 1 314 ? 17.168 -38.544 -67.852 1.00 35.45 314 MET B C 1
ATOM 4351 O O . MET B 1 314 ? 18.232 -37.971 -67.588 1.00 36.53 314 MET B O 1
ATOM 4356 N N . GLN B 1 315 ? 16.143 -37.914 -68.430 1.00 34.61 315 GLN B N 1
ATOM 4357 C CA . GLN B 1 315 ? 16.216 -36.486 -68.714 1.00 34.56 315 GLN B CA 1
ATOM 4358 C C . GLN B 1 315 ? 16.339 -35.670 -67.432 1.00 38.73 315 GLN B C 1
ATOM 4359 O O . GLN B 1 315 ? 17.041 -34.653 -67.402 1.00 39.51 315 GLN B O 1
ATOM 4365 N N . PHE B 1 316 ? 15.671 -36.104 -66.358 1.00 39.33 316 PHE B N 1
ATOM 4366 C CA . PHE B 1 316 ? 15.772 -35.390 -65.087 1.00 37.60 316 PHE B CA 1
ATOM 4367 C C . PHE B 1 316 ? 17.169 -35.518 -64.489 1.00 36.67 316 PHE B C 1
ATOM 4368 O O . PHE B 1 316 ? 17.692 -34.562 -63.904 1.00 36.91 316 PHE B O 1
ATOM 4376 N N . MET B 1 317 ? 17.792 -36.692 -64.633 1.00 37.37 317 MET B N 1
ATOM 4377 C CA . MET B 1 317 ? 19.100 -36.932 -64.038 1.00 40.32 317 MET B CA 1
ATOM 4378 C C . MET B 1 317 ? 20.225 -36.229 -64.779 1.00 38.59 317 MET B C 1
ATOM 4379 O O . MET B 1 317 ? 21.294 -36.015 -64.197 1.00 33.67 317 MET B O 1
ATOM 4384 N N . THR B 1 318 ? 20.009 -35.854 -66.036 1.00 39.10 318 THR B N 1
ATOM 4385 C CA . THR B 1 318 ? 21.084 -35.384 -66.897 1.00 39.22 318 THR B CA 1
ATOM 4386 C C . THR B 1 318 ? 20.912 -33.929 -67.311 1.00 38.08 318 THR B C 1
ATOM 4387 O O . THR B 1 318 ? 21.657 -33.456 -68.176 1.00 36.66 318 THR B O 1
ATOM 4391 N N . ASN B 1 319 ? 19.980 -33.203 -66.695 1.00 38.67 319 ASN B N 1
ATOM 4392 C CA . ASN B 1 319 ? 19.632 -31.845 -67.109 1.00 38.80 319 ASN B CA 1
ATOM 4393 C C . ASN B 1 319 ? 19.366 -31.808 -68.611 1.00 42.67 319 ASN B C 1
ATOM 4394 O O . ASN B 1 319 ? 19.847 -30.938 -69.340 1.00 41.77 319 ASN B O 1
ATOM 4399 N N . SER B 1 320 ? 18.596 -32.793 -69.071 1.00 40.48 320 SER B N 1
ATOM 4400 C CA . SER B 1 320 ? 18.212 -32.944 -70.471 1.00 39.61 320 SER B CA 1
ATOM 4401 C C . SER B 1 320 ? 19.422 -33.031 -71.402 1.00 39.01 320 SER B C 1
ATOM 4402 O O . SER B 1 320 ? 19.302 -32.777 -72.604 1.00 42.41 320 SER B O 1
ATOM 4405 N N . TYR B 1 321 ? 20.593 -33.399 -70.871 1.00 39.61 321 TYR B N 1
ATOM 4406 C CA . TYR B 1 321 ? 21.740 -33.675 -71.731 1.00 37.81 321 TYR B CA 1
ATOM 4407 C C . TYR B 1 321 ? 21.494 -34.918 -72.573 1.00 39.84 321 TYR B C 1
ATOM 4408 O O . TYR B 1 321 ? 21.786 -34.938 -73.775 1.00 41.22 321 TYR B O 1
ATOM 4417 N N . LEU B 1 322 ? 20.965 -35.958 -71.958 1.00 37.40 322 LEU B N 1
ATOM 4418 C CA . LEU B 1 322 ? 20.343 -37.058 -72.677 1.00 39.84 322 LEU B CA 1
ATOM 4419 C C . LEU B 1 322 ? 18.849 -36.794 -72.778 1.00 41.82 322 LEU B C 1
ATOM 4420 O O . LEU B 1 322 ? 18.220 -36.452 -71.770 1.00 42.65 322 LEU B O 1
ATOM 4425 N N . PRO B 1 323 ? 18.247 -36.934 -73.951 1.00 43.06 323 PRO B N 1
ATOM 4426 C CA . PRO B 1 323 ? 16.875 -36.460 -74.137 1.00 43.60 323 PRO B CA 1
ATOM 4427 C C . PRO B 1 323 ? 15.862 -37.441 -73.565 1.00 41.05 323 PRO B C 1
ATOM 4428 O O . PRO B 1 323 ? 16.196 -38.532 -73.102 1.00 41.29 323 PRO B O 1
ATOM 4432 N N . SER B 1 324 ? 14.606 -37.015 -73.587 1.00 38.96 324 SER B N 1
ATOM 4433 C CA . SER B 1 324 ? 13.464 -37.890 -73.333 1.00 37.24 324 SER B CA 1
ATOM 4434 C C . SER B 1 324 ? 12.700 -37.923 -74.648 1.00 33.98 324 SER B C 1
ATOM 4435 O O . SER B 1 324 ? 11.878 -37.042 -74.918 1.00 34.44 324 SER B O 1
ATOM 4438 N N . THR B 1 325 ? 12.971 -38.936 -75.458 1.00 28.61 325 THR B N 1
ATOM 4439 C CA . THR B 1 325 ? 12.514 -38.936 -76.841 1.00 32.87 325 THR B CA 1
ATOM 4440 C C . THR B 1 325 ? 11.002 -39.098 -76.912 1.00 30.57 325 THR B C 1
ATOM 4441 O O . THR B 1 325 ? 10.473 -40.115 -76.442 1.00 32.68 325 THR B O 1
ATOM 4445 N N . PRO B 1 326 ? 10.273 -38.142 -77.484 1.00 31.79 326 PRO B N 1
ATOM 4446 C CA . PRO B 1 326 ? 8.843 -38.351 -77.727 1.00 33.72 326 PRO B CA 1
ATOM 4447 C C . PRO B 1 326 ? 8.636 -39.292 -78.901 1.00 38.81 326 PRO B C 1
ATOM 4448 O O . PRO B 1 326 ? 9.363 -39.248 -79.896 1.00 39.78 326 PRO B O 1
ATOM 4452 N N . HIS B 1 327 ? 7.623 -40.144 -78.782 1.00 36.62 327 HIS B N 1
ATOM 4453 C CA . HIS B 1 327 ? 7.388 -41.165 -79.789 1.00 34.83 327 HIS B CA 1
ATOM 4454 C C . HIS B 1 327 ? 5.903 -41.472 -79.887 1.00 37.17 327 HIS B C 1
ATOM 4455 O O . HIS B 1 327 ? 5.165 -41.385 -78.901 1.00 39.47 327 HIS B O 1
ATOM 4462 N N . LYS B 1 328 ? 5.476 -41.820 -81.096 1.00 43.07 328 LYS B N 1
ATOM 4463 C CA . LYS B 1 328 ? 4.098 -42.182 -81.381 1.00 46.62 328 LYS B CA 1
ATOM 4464 C C . LYS B 1 328 ? 4.105 -43.492 -82.158 1.00 43.91 328 LYS B C 1
ATOM 4465 O O . LYS B 1 328 ? 5.162 -44.055 -82.459 1.00 36.81 328 LYS B O 1
ATOM 4471 N N . VAL B 1 329 ? 2.914 -43.999 -82.462 1.00 43.27 329 VAL B N 1
ATOM 4472 C CA . VAL B 1 329 ? 2.763 -45.254 -83.189 1.00 44.88 329 VAL B CA 1
ATOM 4473 C C . VAL B 1 329 ? 1.690 -45.058 -84.250 1.00 45.70 329 VAL B C 1
ATOM 4474 O O . VAL B 1 329 ? 0.749 -44.279 -84.070 1.00 53.69 329 VAL B O 1
ATOM 4478 N N . GLY B 1 330 ? 1.834 -45.768 -85.361 1.00 45.09 330 GLY B N 1
ATOM 4479 C CA . GLY B 1 330 ? 0.858 -45.708 -86.430 1.00 42.76 330 GLY B CA 1
ATOM 4480 C C . GLY B 1 330 ? 0.425 -47.090 -86.868 1.00 43.24 330 GLY B C 1
ATOM 4481 O O . GLY B 1 330 ? 1.208 -48.040 -86.876 1.00 43.82 330 GLY B O 1
ATOM 4482 N N . LEU B 1 331 ? -0.851 -47.189 -87.231 1.00 43.21 331 LEU B N 1
ATOM 4483 C CA . LEU B 1 331 ? -1.396 -48.435 -87.746 1.00 45.63 331 LEU B CA 1
ATOM 4484 C C . LEU B 1 331 ? -1.017 -48.612 -89.209 1.00 45.87 331 LEU B C 1
ATOM 4485 O O . LEU B 1 331 ? -1.114 -47.678 -90.010 1.00 47.92 331 LEU B O 1
ATOM 4490 N N . ASN B 1 332 ? -0.709 -49.851 -89.585 1.00 45.53 332 ASN B N 1
ATOM 4491 C CA . ASN B 1 332 ? -0.314 -50.163 -90.980 1.00 48.85 332 ASN B CA 1
ATOM 4492 C C . ASN B 1 332 ? -1.368 -51.064 -91.613 1.00 49.65 332 ASN B C 1
ATOM 4493 O O . ASN B 1 332 ? -2.421 -51.200 -91.034 1.00 51.42 332 ASN B O 1
ATOM 4498 N N . THR B 1 333 ? -1.066 -51.658 -92.758 1.00 51.27 333 THR B N 1
ATOM 4499 C CA . THR B 1 333 ? -2.034 -52.469 -93.535 1.00 53.99 333 THR B CA 1
ATOM 4500 C C . THR B 1 333 ? -2.081 -53.864 -92.946 1.00 52.67 333 THR B C 1
ATOM 4501 O O . THR B 1 333 ? -2.975 -54.638 -93.305 1.00 54.64 333 THR B O 1
ATOM 4505 N N . ARG B 1 334 ? -1.124 -54.155 -92.079 1.00 53.84 334 ARG B N 1
ATOM 4506 C CA . ARG B 1 334 ? -1.096 -55.472 -91.419 1.00 53.45 334 ARG B CA 1
ATOM 4507 C C . ARG B 1 334 ? -1.005 -55.242 -89.907 1.00 51.79 334 ARG B C 1
ATOM 4508 O O . ARG B 1 334 ? -0.753 -54.107 -89.486 1.00 47.57 334 ARG B O 1
ATOM 4516 N N . GLU B 1 335 ? -1.231 -56.289 -89.125 1.00 51.60 335 GLU B N 1
ATOM 4517 C CA . GLU B 1 335 ? -1.155 -56.177 -87.653 1.00 42.80 335 GLU B CA 1
ATOM 4518 C C . GLU B 1 335 ? 0.313 -56.123 -87.237 1.00 43.25 335 GLU B C 1
ATOM 4519 O O . GLU B 1 335 ? 1.078 -56.973 -87.694 1.00 49.81 335 GLU B O 1
ATOM 4525 N N . ARG B 1 336 ? 0.674 -55.162 -86.392 1.00 37.69 336 ARG B N 1
ATOM 4526 C CA . ARG B 1 336 ? 2.070 -55.053 -85.905 1.00 35.99 336 ARG B CA 1
ATOM 4527 C C . ARG B 1 336 ? 2.196 -55.643 -84.500 1.00 37.91 336 ARG B C 1
ATOM 4528 O O . ARG B 1 336 ? 1.386 -55.310 -83.650 1.00 34.95 336 ARG B O 1
ATOM 4536 N N . PHE B 1 337 ? 3.178 -56.508 -84.288 1.00 36.36 337 PHE B N 1
ATOM 4537 C CA . PHE B 1 337 ? 3.451 -57.058 -82.944 1.00 32.21 337 PHE B CA 1
ATOM 4538 C C . PHE B 1 337 ? 4.782 -56.459 -82.494 1.00 33.63 337 PHE B C 1
ATOM 4539 O O . PHE B 1 337 ? 5.727 -56.491 -83.273 1.00 37.77 337 PHE B O 1
ATOM 4547 N N . ALA B 1 338 ? 4.834 -55.907 -81.284 1.00 32.09 338 ALA B N 1
ATOM 4548 C CA . ALA B 1 338 ? 6.071 -55.256 -80.819 1.00 30.90 338 ALA B CA 1
ATOM 4549 C C . ALA B 1 338 ? 6.309 -55.422 -79.318 1.00 36.64 338 ALA B C 1
ATOM 4550 O O . ALA B 1 338 ? 5.502 -56.082 -78.660 1.00 32.09 338 ALA B O 1
ATOM 4552 N N . PHE B 1 339 ? 7.393 -54.841 -78.812 1.00 30.27 339 PHE B N 1
ATOM 4553 C CA . PHE B 1 339 ? 7.792 -54.992 -77.395 1.00 28.15 339 PHE B CA 1
ATOM 4554 C C . PHE B 1 339 ? 8.337 -53.667 -76.875 1.00 27.99 339 PHE B C 1
ATOM 4555 O O . PHE B 1 339 ? 8.973 -52.965 -77.652 1.00 28.69 339 PHE B O 1
ATOM 4563 N N . ALA B 1 340 ? 8.033 -53.312 -75.631 1.00 30.10 340 ALA B N 1
ATOM 4564 C CA . ALA B 1 340 ? 8.565 -52.128 -74.961 1.00 31.55 340 ALA B CA 1
ATOM 4565 C C . ALA B 1 340 ? 9.053 -52.536 -73.576 1.00 30.51 340 ALA B C 1
ATOM 4566 O O . ALA B 1 340 ? 8.241 -52.773 -72.675 1.00 30.24 340 ALA B O 1
ATOM 4568 N N . TYR B 1 341 ? 10.371 -52.614 -73.406 1.00 29.12 341 TYR B N 1
ATOM 4569 C CA . TYR B 1 341 ? 10.983 -52.985 -72.135 1.00 28.35 341 TYR B CA 1
ATOM 4570 C C . TYR B 1 341 ? 11.510 -51.742 -71.429 1.00 26.86 341 TYR B C 1
ATOM 4571 O O . TYR B 1 341 ? 12.217 -50.929 -72.033 1.00 30.84 341 TYR B O 1
ATOM 4580 N N . PHE B 1 342 ? 11.184 -51.618 -70.146 1.00 26.16 342 PHE B N 1
ATOM 4581 C CA . PHE B 1 342 ? 11.569 -50.483 -69.313 1.00 30.18 342 PHE B CA 1
ATOM 4582 C C . PHE B 1 342 ? 12.573 -50.973 -68.276 1.00 27.78 342 PHE B C 1
ATOM 4583 O O . PHE B 1 342 ? 12.201 -51.683 -67.336 1.00 27.30 342 PHE B O 1
ATOM 4591 N N . HIS B 1 343 ? 13.840 -50.599 -68.446 1.00 30.13 343 HIS B N 1
ATOM 4592 C CA . HIS B 1 343 ? 14.869 -50.869 -67.447 1.00 27.40 343 HIS B CA 1
ATOM 4593 C C . HIS B 1 343 ? 14.811 -49.740 -66.431 1.00 26.57 343 HIS B C 1
ATOM 4594 O O . HIS B 1 343 ? 15.173 -48.600 -66.739 1.00 19.84 343 HIS B O 1
ATOM 4601 N N . GLU B 1 344 ? 14.372 -50.051 -65.222 1.00 26.33 344 GLU B N 1
ATOM 4602 C CA . GLU B 1 344 ? 13.909 -49.041 -64.287 1.00 25.16 344 GLU B CA 1
ATOM 4603 C C . GLU B 1 344 ? 14.657 -49.096 -62.966 1.00 25.14 344 GLU B C 1
ATOM 4604 O O . GLU B 1 344 ? 15.283 -50.109 -62.633 1.00 25.07 344 GLU B O 1
ATOM 4610 N N . PRO B 1 345 ? 14.617 -48.016 -62.188 1.00 23.51 345 PRO B N 1
ATOM 4611 C CA . PRO B 1 345 ? 15.174 -48.064 -60.836 1.00 27.34 345 PRO B CA 1
ATOM 4612 C C . PRO B 1 345 ? 14.354 -48.995 -59.959 1.00 28.67 345 PRO B C 1
ATOM 4613 O O . PRO B 1 345 ? 13.276 -49.466 -60.329 1.00 25.41 345 PRO B O 1
ATOM 4617 N N . SER B 1 346 ? 14.883 -49.252 -58.767 1.00 26.67 346 SER B N 1
ATOM 4618 C CA . SER B 1 346 ? 14.136 -50.033 -57.798 1.00 26.95 346 SER B CA 1
ATOM 4619 C C . SER B 1 346 ? 12.875 -49.278 -57.409 1.00 27.73 346 SER B C 1
ATOM 4620 O O . SER B 1 346 ? 12.820 -48.046 -57.465 1.00 29.13 346 SER B O 1
ATOM 4623 N N . PHE B 1 347 ? 11.841 -50.032 -57.036 1.00 27.01 347 PHE B N 1
ATOM 4624 C CA . PHE B 1 347 ? 10.631 -49.400 -56.524 1.00 25.26 347 PHE B CA 1
ATOM 4625 C C . PHE B 1 347 ? 10.935 -48.543 -55.302 1.00 29.23 347 PHE B C 1
ATOM 4626 O O . PHE B 1 347 ? 10.221 -47.571 -55.031 1.00 30.41 347 PHE B O 1
ATOM 4634 N N . GLN B 1 348 ? 12.010 -48.863 -54.577 1.00 34.01 348 GLN B N 1
ATOM 4635 C CA . GLN B 1 348 ? 12.387 -48.168 -53.356 1.00 34.11 348 GLN B CA 1
ATOM 4636 C C . GLN B 1 348 ? 13.545 -47.193 -53.564 1.00 37.09 348 GLN B C 1
ATOM 4637 O O . GLN B 1 348 ? 14.170 -46.770 -52.585 1.00 38.86 348 GLN B O 1
ATOM 4643 N N . ALA B 1 349 ? 13.851 -46.836 -54.809 1.00 38.53 349 ALA B N 1
ATOM 4644 C CA . ALA B 1 349 ? 14.981 -45.963 -55.099 1.00 35.27 349 ALA B CA 1
ATOM 4645 C C . ALA B 1 349 ? 14.532 -44.509 -55.104 1.00 34.93 349 ALA B C 1
ATOM 4646 O O . ALA B 1 349 ? 13.466 -44.176 -55.628 1.00 30.37 349 ALA B O 1
ATOM 4648 N N . VAL B 1 350 ? 15.352 -43.644 -54.516 1.00 36.93 350 VAL B N 1
ATOM 4649 C CA . VAL B 1 350 ? 15.126 -42.204 -54.539 1.00 36.11 350 VAL B CA 1
ATOM 4650 C C . VAL B 1 350 ? 16.204 -41.611 -55.436 1.00 36.44 350 VAL B C 1
ATOM 4651 O O . VAL B 1 350 ? 17.326 -41.343 -54.990 1.00 38.59 350 VAL B O 1
ATOM 4655 N N . VAL B 1 351 ? 15.869 -41.392 -56.701 1.00 41.94 351 VAL B N 1
ATOM 4656 C CA . VAL B 1 351 ? 16.853 -40.921 -57.665 1.00 42.72 351 VAL B CA 1
ATOM 4657 C C . VAL B 1 351 ? 16.978 -39.408 -57.559 1.00 42.34 351 VAL B C 1
ATOM 4658 O O . VAL B 1 351 ? 15.977 -38.682 -57.605 1.00 42.97 351 VAL B O 1
ATOM 4662 N N . SER B 1 352 ? 18.210 -38.934 -57.416 1.00 44.02 352 SER B N 1
ATOM 4663 C CA . SER B 1 352 ? 18.566 -37.526 -57.379 1.00 43.88 352 SER B CA 1
ATOM 4664 C C . SER B 1 352 ? 19.318 -37.163 -58.653 1.00 43.51 352 SER B C 1
ATOM 4665 O O . SER B 1 352 ? 19.915 -38.030 -59.300 1.00 40.98 352 SER B O 1
ATOM 4668 N N . PRO B 1 353 ? 19.311 -35.895 -59.050 1.00 39.91 353 PRO B N 1
ATOM 4669 C CA . PRO B 1 353 ? 19.990 -35.509 -60.290 1.00 42.73 353 PRO B CA 1
ATOM 4670 C C . PRO B 1 353 ? 21.502 -35.480 -60.126 1.00 39.36 353 PRO B C 1
ATOM 4671 O O . PRO B 1 353 ? 22.042 -35.381 -59.022 1.00 43.43 353 PRO B O 1
ATOM 4675 N N . VAL B 1 354 ? 22.183 -35.576 -61.264 1.00 40.36 354 VAL B N 1
ATOM 4676 C CA . VAL B 1 354 ? 23.641 -35.528 -61.293 1.00 42.04 354 VAL B CA 1
ATOM 4677 C C . VAL B 1 354 ? 24.060 -34.064 -61.199 1.00 44.32 354 VAL B C 1
ATOM 4678 O O . VAL B 1 354 ? 23.843 -33.282 -62.128 1.00 44.25 354 VAL B O 1
ATOM 4682 N N . ALA B 1 355 ? 24.686 -33.702 -60.076 1.00 49.69 355 ALA B N 1
ATOM 4683 C CA . ALA B 1 355 ? 25.051 -32.310 -59.828 1.00 48.43 355 ALA B CA 1
ATOM 4684 C C . ALA B 1 355 ? 26.038 -31.796 -60.866 1.00 53.45 355 ALA B C 1
ATOM 4685 O O . ALA B 1 355 ? 25.999 -30.618 -61.243 1.00 55.43 355 ALA B O 1
ATOM 4687 N N . LYS B 1 356 ? 26.949 -32.660 -61.318 1.00 50.47 356 LYS B N 1
ATOM 4688 C CA . LYS B 1 356 ? 27.980 -32.249 -62.267 1.00 51.11 356 LYS B CA 1
ATOM 4689 C C . LYS B 1 356 ? 27.398 -31.696 -63.566 1.00 49.14 356 LYS B C 1
ATOM 4690 O O . LYS B 1 356 ? 27.984 -30.785 -64.165 1.00 49.67 356 LYS B O 1
ATOM 4696 N N . LEU B 1 357 ? 26.238 -32.194 -63.998 1.00 45.50 357 LEU B N 1
ATOM 4697 C CA . LEU B 1 357 ? 25.631 -31.782 -65.260 1.00 46.36 357 LEU B CA 1
ATOM 4698 C C . LEU B 1 357 ? 24.598 -30.675 -65.093 1.00 46.62 357 LEU B C 1
ATOM 4699 O O . LEU B 1 357 ? 23.929 -30.317 -66.066 1.00 46.99 357 LEU B O 1
ATOM 4704 N N . TYR B 1 358 ? 24.438 -30.137 -63.888 1.00 46.49 358 TYR B N 1
ATOM 4705 C CA . TYR B 1 358 ? 23.562 -28.995 -63.665 1.00 51.64 358 TYR B CA 1
ATOM 4706 C C . TYR B 1 358 ? 24.367 -27.729 -63.387 1.00 55.70 358 TYR B C 1
ATOM 4707 O O . TYR B 1 358 ? 23.881 -26.804 -62.732 1.00 61.89 358 TYR B O 1
ATOM 4716 N N . ASP B 1 359 ? 25.601 -27.684 -63.897 1.00 54.89 359 ASP B N 1
ATOM 4717 C CA . ASP B 1 359 ? 26.542 -26.592 -63.640 1.00 57.83 359 ASP B CA 1
ATOM 4718 C C . ASP B 1 359 ? 26.728 -26.370 -62.142 1.00 59.90 359 ASP B C 1
ATOM 4719 O O . ASP B 1 359 ? 26.805 -25.238 -61.660 1.00 62.37 359 ASP B O 1
ATOM 4721 N N . GLY B 1 360 ? 26.800 -27.472 -61.396 1.00 63.67 360 GLY B N 1
ATOM 4722 C CA . GLY B 1 360 ? 26.980 -27.422 -59.961 1.00 63.92 360 GLY B CA 1
ATOM 4723 C C . GLY B 1 360 ? 25.763 -27.020 -59.159 1.00 63.93 360 GLY B C 1
ATOM 4724 O O . GLY B 1 360 ? 25.822 -27.060 -57.924 1.00 63.08 360 GLY B O 1
ATOM 4725 N N . GLN B 1 361 ? 24.664 -26.639 -59.807 1.00 66.79 361 GLN B N 1
ATOM 4726 C CA . GLN B 1 361 ? 23.444 -26.198 -59.142 1.00 69.49 361 GLN B CA 1
ATOM 4727 C C . GLN B 1 361 ? 22.308 -27.166 -59.453 1.00 66.91 361 GLN B C 1
ATOM 4728 O O . GLN B 1 361 ? 21.440 -26.858 -60.281 1.00 63.63 361 GLN B O 1
ATOM 4730 N N . PRO B 1 362 ? 22.273 -28.333 -58.818 1.00 59.43 362 PRO B N 1
ATOM 4731 C CA . PRO B 1 362 ? 21.209 -29.297 -59.095 1.00 52.37 362 PRO B CA 1
ATOM 4732 C C . PRO B 1 362 ? 19.937 -28.928 -58.355 1.00 60.63 362 PRO B C 1
ATOM 4733 O O . PRO B 1 362 ? 19.990 -28.337 -57.266 1.00 59.16 362 PRO B O 1
ATOM 4737 N N . PRO B 1 363 ? 18.773 -29.238 -58.925 1.00 57.98 363 PRO B N 1
ATOM 4738 C CA . PRO B 1 363 ? 17.508 -28.952 -58.237 1.00 58.33 363 PRO B CA 1
ATOM 4739 C C . PRO B 1 363 ? 17.392 -29.668 -56.898 1.00 63.91 363 PRO B C 1
ATOM 4740 O O . PRO B 1 363 ? 18.134 -30.601 -56.584 1.00 59.10 363 PRO B O 1
ATOM 4744 N N . VAL B 1 364 ? 16.434 -29.196 -56.094 1.00 84.99 364 VAL B N 1
ATOM 4745 C CA . VAL B 1 364 ? 16.131 -29.812 -54.804 1.00 81.88 364 VAL B CA 1
ATOM 4746 C C . VAL B 1 364 ? 15.314 -31.091 -54.965 1.00 78.70 364 VAL B C 1
ATOM 4747 O O . VAL B 1 364 ? 15.325 -31.948 -54.071 1.00 79.31 364 VAL B O 1
ATOM 4749 N N . GLU B 1 365 ? 14.637 -31.251 -56.098 1.00 60.07 365 GLU B N 1
ATOM 4750 C CA . GLU B 1 365 ? 13.702 -32.350 -56.300 1.00 50.25 365 GLU B CA 1
ATOM 4751 C C . GLU B 1 365 ? 14.411 -33.697 -56.390 1.00 48.02 365 GLU B C 1
ATOM 4752 O O . GLU B 1 365 ? 15.523 -33.804 -56.914 1.00 45.82 365 GLU B O 1
ATOM 4754 N N . LYS B 1 366 ? 13.772 -34.719 -55.823 1.00 40.62 366 LYS B N 1
ATOM 4755 C CA . LYS B 1 366 ? 14.182 -36.107 -55.967 1.00 35.86 366 LYS B CA 1
ATOM 4756 C C . LYS B 1 366 ? 12.946 -36.916 -56.347 1.00 35.74 366 LYS B C 1
ATOM 4757 O O . LYS B 1 366 ? 11.812 -36.499 -56.096 1.00 40.86 366 LYS B O 1
ATOM 4763 N N . ILE B 1 367 ? 13.162 -38.071 -56.973 1.00 35.74 367 ILE B N 1
ATOM 4764 C CA . ILE B 1 367 ? 12.071 -38.907 -57.473 1.00 34.34 367 ILE B CA 1
ATOM 4765 C C . ILE B 1 367 ? 12.094 -40.243 -56.744 1.00 33.68 367 ILE B C 1
ATOM 4766 O O . ILE B 1 367 ? 13.042 -41.023 -56.896 1.00 37.68 367 ILE B O 1
ATOM 4771 N N . HIS B 1 368 ? 11.063 -40.509 -55.944 1.00 35.86 368 HIS B N 1
ATOM 4772 C CA . HIS B 1 368 ? 10.826 -41.858 -55.438 1.00 33.59 368 HIS B CA 1
ATOM 4773 C C . HIS B 1 368 ? 10.149 -42.652 -56.546 1.00 27.20 368 HIS B C 1
ATOM 4774 O O . HIS B 1 368 ? 9.009 -42.357 -56.916 1.00 30.52 368 HIS B O 1
ATOM 4781 N N . TYR B 1 369 ? 10.843 -43.660 -57.081 1.00 29.54 369 TYR B N 1
ATOM 4782 C CA . TYR B 1 369 ? 10.341 -44.334 -58.275 1.00 28.52 369 TYR B CA 1
ATOM 4783 C C . TYR B 1 369 ? 9.014 -45.035 -58.008 1.00 26.38 369 TYR B C 1
ATOM 4784 O O . TYR B 1 369 ? 8.156 -45.112 -58.896 1.00 24.99 369 TYR B O 1
ATOM 4793 N N . GLY B 1 370 ? 8.841 -45.585 -56.804 1.00 26.09 370 GLY B N 1
ATOM 4794 C CA . GLY B 1 370 ? 7.591 -46.254 -56.484 1.00 27.08 370 GLY B CA 1
ATOM 4795 C C . GLY B 1 370 ? 6.390 -45.340 -56.630 1.00 28.67 370 GLY B C 1
ATOM 4796 O O . GLY B 1 370 ? 5.366 -45.720 -57.204 1.00 25.39 370 GLY B O 1
ATOM 4797 N N . THR B 1 371 ? 6.497 -44.121 -56.100 1.00 25.51 371 THR B N 1
ATOM 4798 C CA . THR B 1 371 ? 5.430 -43.141 -56.265 1.00 28.09 371 THR B CA 1
ATOM 4799 C C . THR B 1 371 ? 5.262 -42.756 -57.729 1.00 29.31 371 THR B C 1
ATOM 4800 O O . THR B 1 371 ? 4.135 -42.657 -58.230 1.00 31.90 371 THR B O 1
ATOM 4804 N N . HIS B 1 372 ? 6.380 -42.535 -58.426 1.00 29.07 372 HIS B N 1
ATOM 4805 C CA . HIS B 1 372 ? 6.358 -42.237 -59.855 1.00 26.93 372 HIS B CA 1
ATOM 4806 C C . HIS B 1 372 ? 5.569 -43.295 -60.622 1.00 27.51 372 HIS B C 1
ATOM 4807 O O . HIS B 1 372 ? 4.703 -42.972 -61.443 1.00 29.06 372 HIS B O 1
ATOM 4814 N N . PHE B 1 373 ? 5.850 -44.571 -60.351 1.00 26.55 373 PHE B N 1
ATOM 4815 C CA . PHE B 1 373 ? 5.161 -45.653 -61.047 1.00 26.63 373 PHE B CA 1
ATOM 4816 C C . PHE B 1 373 ? 3.696 -45.734 -60.634 1.00 26.08 373 PHE B C 1
ATOM 4817 O O . PHE B 1 373 ? 2.803 -45.790 -61.487 1.00 30.19 373 PHE B O 1
ATOM 4825 N N . THR B 1 374 ? 3.430 -45.752 -59.324 1.00 30.30 374 THR B N 1
ATOM 4826 C CA . THR B 1 374 ? 2.057 -45.900 -58.848 1.00 28.23 374 THR B CA 1
ATOM 4827 C C . THR B 1 374 ? 1.187 -44.744 -59.317 1.00 29.80 374 THR B C 1
ATOM 4828 O O . THR B 1 374 ? 0.029 -44.944 -59.704 1.00 29.40 374 THR B O 1
ATOM 4832 N N . ASN B 1 375 ? 1.731 -43.525 -59.300 1.00 28.53 375 ASN B N 1
ATOM 4833 C CA . ASN B 1 375 ? 0.978 -42.378 -59.795 1.00 32.17 375 ASN B CA 1
ATOM 4834 C C . ASN B 1 375 ? 0.668 -42.513 -61.278 1.00 31.74 375 ASN B C 1
ATOM 4835 O O . ASN B 1 375 ? -0.394 -42.076 -61.731 1.00 30.18 375 ASN B O 1
ATOM 4840 N N . MET B 1 376 ? 1.580 -43.108 -62.049 1.00 29.83 376 MET B N 1
ATOM 4841 C CA . MET B 1 376 ? 1.375 -43.185 -63.488 1.00 36.52 376 MET B CA 1
ATOM 4842 C C . MET B 1 376 ? 0.394 -44.291 -63.860 1.00 34.09 376 MET B C 1
ATOM 4843 O O . MET B 1 376 ? -0.436 -44.111 -64.757 1.00 32.35 376 MET B O 1
ATOM 4848 N N . PHE B 1 377 ? 0.480 -45.443 -63.196 1.00 31.25 377 PHE B N 1
ATOM 4849 C CA . PHE B 1 377 ? -0.432 -46.534 -63.509 1.00 34.72 377 PHE B CA 1
ATOM 4850 C C . PHE B 1 377 ? -1.816 -46.328 -62.908 1.00 33.03 377 PHE B C 1
ATOM 4851 O O . PHE B 1 377 ? -2.793 -46.886 -63.418 1.00 31.37 377 PHE B O 1
ATOM 4859 N N . MET B 1 378 ? -1.926 -45.548 -61.830 1.00 35.96 378 MET B N 1
ATOM 4860 C CA . MET B 1 378 ? -3.246 -45.249 -61.280 1.00 32.65 378 MET B CA 1
ATOM 4861 C C . MET B 1 378 ? -4.027 -44.313 -62.192 1.00 32.58 378 MET B C 1
ATOM 4862 O O . MET B 1 378 ? -5.254 -44.426 -62.290 1.00 40.71 378 MET B O 1
ATOM 4867 N N . ARG B 1 379 ? -3.340 -43.384 -62.858 1.00 33.68 379 ARG B N 1
ATOM 4868 C CA . ARG B 1 379 ? -4.025 -42.432 -63.723 1.00 38.91 379 ARG B CA 1
ATOM 4869 C C . ARG B 1 379 ? -4.382 -43.046 -65.069 1.00 39.30 379 ARG B C 1
ATOM 4870 O O . ARG B 1 379 ? -5.443 -42.744 -65.627 1.00 41.63 379 ARG B O 1
ATOM 4878 N N . ASN B 1 380 ? -3.530 -43.930 -65.594 1.00 46.53 380 ASN B N 1
ATOM 4879 C CA . ASN B 1 380 ? -3.778 -44.502 -66.911 1.00 47.48 380 ASN B CA 1
ATOM 4880 C C . ASN B 1 380 ? -4.667 -45.733 -66.865 1.00 47.60 380 ASN B C 1
ATOM 4881 O O . ASN B 1 380 ? -5.238 -46.102 -67.897 1.00 54.79 380 ASN B O 1
ATOM 4886 N N . TYR B 1 381 ? -4.803 -46.368 -65.705 1.00 39.76 381 TYR B N 1
ATOM 4887 C CA . TYR B 1 381 ? -5.696 -47.514 -65.532 1.00 37.15 381 TYR B CA 1
ATOM 4888 C C . TYR B 1 381 ? -6.554 -47.321 -64.288 1.00 39.16 381 TYR B C 1
ATOM 4889 O O . TYR B 1 381 ? -6.480 -48.101 -63.335 1.00 36.57 381 TYR B O 1
ATOM 4898 N N . PRO B 1 382 ? -7.456 -46.298 -64.218 1.00 38.40 382 PRO B N 1
ATOM 4899 C CA . PRO B 1 382 ? -8.165 -46.024 -62.965 1.00 34.94 382 PRO B CA 1
ATOM 4900 C C . PRO B 1 382 ? -9.323 -46.945 -62.587 1.00 34.20 382 PRO B C 1
ATOM 4901 O O . PRO B 1 382 ? -9.823 -46.807 -61.512 1.00 41.19 382 PRO B O 1
ATOM 4905 N N . ASP B 1 383 ? -9.675 -47.877 -63.456 1.00 34.97 383 ASP B N 1
ATOM 4906 C CA . ASP B 1 383 ? -10.867 -48.719 -63.222 1.00 34.35 383 ASP B CA 1
ATOM 4907 C C . ASP B 1 383 ? -10.446 -50.178 -63.145 1.00 35.13 383 ASP B C 1
ATOM 4908 O O . ASP B 1 383 ? -11.309 -51.040 -63.305 1.00 38.68 383 ASP B O 1
ATOM 4913 N N . ARG B 1 384 ? -9.163 -50.430 -62.928 1.00 31.48 384 ARG B N 1
ATOM 4914 C CA . ARG B 1 384 ? -8.698 -51.819 -62.724 1.00 31.49 384 ARG B CA 1
ATOM 4915 C C . ARG B 1 384 ? -8.865 -52.139 -61.239 1.00 33.72 384 ARG B C 1
ATOM 4916 O O . ARG B 1 384 ? -8.683 -51.242 -60.434 1.00 36.42 384 ARG B O 1
ATOM 4924 N N . ILE B 1 385 ? -9.255 -53.362 -60.914 1.00 31.92 385 ILE B N 1
ATOM 4925 C CA . ILE B 1 385 ? -9.412 -53.786 -59.497 1.00 36.43 385 ILE B CA 1
ATOM 4926 C C . ILE B 1 385 ? -8.094 -53.527 -58.769 1.00 34.12 385 ILE B C 1
ATOM 4927 O O . ILE B 1 385 ? -8.101 -53.395 -57.550 1.00 39.16 385 ILE B O 1
ATOM 4932 N N . THR B 1 386 ? -7.010 -53.403 -59.516 1.00 32.18 386 THR B N 1
ATOM 4933 C CA . THR B 1 386 ? -5.712 -53.099 -58.895 1.00 33.57 386 THR B CA 1
ATOM 4934 C C . THR B 1 386 ? -5.784 -51.706 -58.270 1.00 36.80 386 THR B C 1
ATOM 4935 O O . THR B 1 386 ? -5.299 -51.555 -57.156 1.00 41.09 386 THR B O 1
ATOM 4939 N N . THR B 1 387 ? -6.392 -50.745 -58.956 1.00 30.15 387 THR B N 1
ATOM 4940 C CA . THR B 1 387 ? -6.462 -49.345 -58.471 1.00 31.46 387 THR B CA 1
ATOM 4941 C C . THR B 1 387 ? -7.482 -49.251 -57.339 1.00 33.38 387 THR B C 1
ATOM 4942 O O . THR B 1 387 ? -7.237 -48.507 -56.399 1.00 37.82 387 THR B O 1
ATOM 4946 N N . GLU B 1 388 ? -8.543 -50.044 -57.407 1.00 41.21 388 GLU B N 1
ATOM 4947 C CA . GLU B 1 388 ? -9.625 -49.974 -56.400 1.00 43.76 388 GLU B CA 1
ATOM 4948 C C . GLU B 1 388 ? -9.235 -50.738 -55.138 1.00 42.54 388 GLU B C 1
ATOM 4949 O O . GLU B 1 388 ? -9.956 -50.614 -54.158 1.00 43.22 388 GLU B O 1
ATOM 4955 N N . ARG B 1 389 ? -8.147 -51.498 -55.166 1.00 32.88 389 ARG B N 1
ATOM 4956 C CA . ARG B 1 389 ? -7.660 -52.165 -53.936 1.00 37.63 389 ARG B CA 1
ATOM 4957 C C . ARG B 1 389 ? -6.666 -51.227 -53.260 1.00 33.33 389 ARG B C 1
ATOM 4958 O O . ARG B 1 389 ? -6.648 -51.166 -52.043 1.00 32.61 389 ARG B O 1
ATOM 4966 N N . ILE B 1 390 ? -5.909 -50.474 -54.043 1.00 32.63 390 ILE B N 1
ATOM 4967 C CA . ILE B 1 390 ? -4.985 -49.479 -53.441 1.00 31.57 390 ILE B CA 1
ATOM 4968 C C . ILE B 1 390 ? -5.833 -48.372 -52.809 1.00 31.08 390 ILE B C 1
ATOM 4969 O O . ILE B 1 390 ? -5.384 -47.792 -51.813 1.00 33.60 390 ILE B O 1
ATOM 4974 N N . ILE B 1 391 ? -7.033 -48.109 -53.327 1.00 33.93 391 ILE B N 1
ATOM 4975 C CA . ILE B 1 391 ? -7.785 -47.024 -52.705 1.00 36.12 391 ILE B CA 1
ATOM 4976 C C . ILE B 1 391 ? -8.530 -47.522 -51.473 1.00 34.44 391 ILE B C 1
ATOM 4977 O O . ILE B 1 391 ? -8.552 -46.853 -50.432 1.00 35.65 391 ILE B O 1
ATOM 4982 N N . LYS B 1 392 ? -9.143 -48.705 -51.560 1.00 34.20 392 LYS B N 1
ATOM 4983 C CA . LYS B 1 392 ? -9.992 -49.171 -50.472 1.00 35.51 392 LYS B CA 1
ATOM 4984 C C . LYS B 1 392 ? -9.199 -49.836 -49.356 1.00 40.40 392 LYS B C 1
ATOM 4985 O O . LYS B 1 392 ? -9.729 -49.994 -48.251 1.00 45.03 392 LYS B O 1
ATOM 4991 N N . GLU B 1 393 ? -7.945 -50.210 -49.604 1.00 37.12 393 GLU B N 1
ATOM 4992 C CA . GLU B 1 393 ? -7.075 -50.722 -48.556 1.00 33.05 393 GLU B CA 1
ATOM 4993 C C . GLU B 1 393 ? -6.044 -49.697 -48.116 1.00 34.55 393 GLU B C 1
ATOM 4994 O O . GLU B 1 393 ? -5.200 -50.011 -47.274 1.00 37.30 393 GLU B O 1
ATOM 5000 N N . ASP B 1 394 ? -6.126 -48.472 -48.636 1.00 33.47 394 ASP B N 1
ATOM 5001 C CA . ASP B 1 394 ? -5.193 -47.393 -48.318 1.00 33.75 394 ASP B CA 1
ATOM 5002 C C . ASP B 1 394 ? -3.748 -47.886 -48.367 1.00 32.29 394 ASP B C 1
ATOM 5003 O O . ASP B 1 394 ? -2.978 -47.739 -47.415 1.00 33.64 394 ASP B O 1
ATOM 5008 N N . ARG B 1 395 ? -3.376 -48.467 -49.508 1.00 32.41 395 ARG B N 1
ATOM 5009 C CA . ARG B 1 395 ? -1.999 -48.897 -49.709 1.00 30.47 395 ARG B CA 1
ATOM 5010 C C . ARG B 1 395 ? -1.085 -47.740 -50.068 1.00 29.29 395 ARG B C 1
ATOM 5011 O O . ARG B 1 395 ? 0.135 -47.858 -49.910 1.00 30.49 395 ARG B O 1
ATOM 5019 N N . LEU B 1 396 ? -1.650 -46.628 -50.542 1.00 30.03 396 LEU B N 1
ATOM 5020 C CA . LEU B 1 396 ? -0.861 -45.443 -50.848 1.00 30.30 396 LEU B CA 1
ATOM 5021 C C . LEU B 1 396 ? -0.151 -44.902 -49.615 1.00 36.15 396 LEU B C 1
ATOM 5022 O O . LEU B 1 396 ? 0.859 -44.202 -49.747 1.00 39.31 396 LEU B O 1
ATOM 5027 N N . GLN B 1 397 ? -0.609 -45.267 -48.424 1.00 34.41 397 GLN B N 1
ATOM 5028 C CA . GLN B 1 397 ? -0.011 -44.757 -47.165 1.00 36.41 397 GLN B CA 1
ATOM 5029 C C . GLN B 1 397 ? 1.430 -45.236 -47.028 1.00 39.07 397 GLN B C 1
ATOM 5030 O O . GLN B 1 397 ? 2.226 -44.542 -46.388 1.00 41.46 397 GLN B O 1
ATOM 5036 N N . LEU B 1 398 ? 1.757 -46.372 -47.626 1.00 38.90 398 LEU B N 1
ATOM 5037 C CA . LEU B 1 398 ? 3.096 -46.971 -47.432 1.00 36.53 398 LEU B CA 1
ATOM 5038 C C . LEU B 1 398 ? 4.164 -46.208 -48.216 1.00 41.40 398 LEU B C 1
ATOM 5039 O O . LEU B 1 398 ? 5.314 -46.301 -47.833 1.00 40.73 398 LEU B O 1
ATOM 5044 N N . LEU B 1 399 ? 3.780 -45.427 -49.222 1.00 40.65 399 LEU B N 1
ATOM 5045 C CA . LEU B 1 399 ? 4.769 -44.765 -50.105 1.00 39.39 399 LEU B CA 1
ATOM 5046 C C . LEU B 1 399 ? 5.535 -43.660 -49.386 1.00 46.65 399 LEU B C 1
ATOM 5047 O O . LEU B 1 399 ? 6.540 -43.209 -49.927 1.00 52.40 399 LEU B O 1
ATOM 5052 N N . ASP B 1 400 ? 5.095 -43.260 -48.205 1.00 57.02 400 ASP B N 1
ATOM 5053 C CA . ASP B 1 400 ? 5.756 -42.139 -47.494 1.00 59.56 400 ASP B CA 1
ATOM 5054 C C . ASP B 1 400 ? 6.612 -42.743 -46.393 1.00 61.46 400 ASP B C 1
ATOM 5055 O O . ASP B 1 400 ? 7.329 -41.992 -45.723 1.00 60.76 400 ASP B O 1
ATOM 5060 N N . ARG B 1 401 ? 6.544 -44.060 -46.248 1.00 51.25 401 ARG B N 1
ATOM 5061 C CA . ARG B 1 401 ? 7.271 -44.754 -45.164 1.00 50.88 401 ARG B CA 1
ATOM 5062 C C . ARG B 1 401 ? 8.707 -45.000 -45.591 1.00 48.13 401 ARG B C 1
ATOM 5063 O O . ARG B 1 401 ? 8.938 -45.265 -46.767 1.00 45.50 401 ARG B O 1
ATOM 5071 N N . PRO B 1 402 ? 9.665 -44.924 -44.654 1.00 50.22 402 PRO B N 1
ATOM 5072 C CA . PRO B 1 402 ? 11.065 -45.175 -44.967 1.00 50.90 402 PRO B CA 1
ATOM 5073 C C . PRO B 1 402 ? 11.428 -46.534 -45.578 1.00 48.83 402 PRO B C 1
ATOM 5074 O O . PRO B 1 402 ? 12.399 -46.579 -46.255 1.00 48.80 402 PRO B O 1
ATOM 5078 N N . GLU B 1 403 ? 10.636 -47.574 -45.353 1.00 48.75 403 GLU B N 1
ATOM 5079 C CA . GLU B 1 403 ? 10.952 -48.940 -45.840 1.00 43.35 403 GLU B CA 1
ATOM 5080 C C . GLU B 1 403 ? 10.614 -49.060 -47.326 1.00 46.07 403 GLU B C 1
ATOM 5081 O O . GLU B 1 403 ? 11.204 -49.918 -47.998 1.00 46.87 403 GLU B O 1
ATOM 5087 N N . LEU B 1 404 ? 9.682 -48.245 -47.801 1.00 45.71 404 LEU B N 1
ATOM 5088 C CA . LEU B 1 404 ? 9.295 -48.272 -49.223 1.00 38.43 404 LEU B CA 1
ATOM 5089 C C . LEU B 1 404 ? 10.269 -47.367 -49.959 1.00 41.25 404 LEU B C 1
ATOM 5090 O O . LEU B 1 404 ? 10.142 -47.288 -51.159 1.00 35.93 404 LEU B O 1
ATOM 5095 N N . ARG B 1 405 ? 11.207 -46.740 -49.247 1.00 41.13 405 ARG B N 1
ATOM 5096 C CA . ARG B 1 405 ? 12.136 -45.753 -49.851 1.00 39.72 405 ARG B CA 1
ATOM 5097 C C . ARG B 1 405 ? 13.604 -46.056 -49.507 1.00 44.10 405 ARG B C 1
ATOM 5098 O O . ARG B 1 405 ? 14.453 -45.243 -49.898 1.00 44.93 405 ARG B O 1
ATOM 5106 N N . THR B 1 406 ? 13.911 -47.179 -48.847 1.00 51.03 406 THR B N 1
ATOM 5107 C CA . THR B 1 406 ? 15.279 -47.466 -48.436 1.00 52.93 406 THR B CA 1
ATOM 5108 C C . THR B 1 406 ? 16.071 -48.216 -49.504 1.00 53.75 406 THR B C 1
ATOM 5109 O O . THR B 1 406 ? 17.200 -47.824 -49.822 1.00 59.78 406 THR B O 1
ATOM 5113 N N . GLN B 1 407 ? 15.493 -49.286 -50.052 1.00 45.68 407 GLN B N 1
ATOM 5114 C CA . GLN B 1 407 ? 16.118 -50.131 -51.077 1.00 49.13 407 GLN B CA 1
ATOM 5115 C C . GLN B 1 407 ? 17.286 -50.938 -50.504 1.00 58.91 407 GLN B C 1
ATOM 5116 O O . GLN B 1 407 ? 18.146 -50.421 -49.793 1.00 63.16 407 GLN B O 1
ATOM 5123 N N . LEU C 1 46 ? 37.332 -17.282 -40.297 1.00 89.39 46 LEU C N 1
ATOM 5124 C CA . LEU C 1 46 ? 36.276 -18.213 -39.819 1.00 91.22 46 LEU C CA 1
ATOM 5125 C C . LEU C 1 46 ? 35.729 -17.679 -38.500 1.00 90.99 46 LEU C C 1
ATOM 5126 O O . LEU C 1 46 ? 34.493 -17.604 -38.352 1.00 89.69 46 LEU C O 1
ATOM 5128 N N . GLY C 1 47 ? 36.625 -17.342 -37.577 1.00 90.79 47 GLY C N 1
ATOM 5129 C CA . GLY C 1 47 ? 36.219 -16.757 -36.294 1.00 72.18 47 GLY C CA 1
ATOM 5130 C C . GLY C 1 47 ? 36.742 -15.346 -36.238 1.00 78.80 47 GLY C C 1
ATOM 5131 O O . GLY C 1 47 ? 37.682 -15.097 -35.466 1.00 75.34 47 GLY C O 1
ATOM 5132 N N . SER C 1 48 ? 36.224 -14.478 -37.107 1.00 91.35 48 SER C N 1
ATOM 5133 C CA . SER C 1 48 ? 36.596 -13.044 -37.063 1.00 86.01 48 SER C CA 1
ATOM 5134 C C . SER C 1 48 ? 35.658 -12.403 -36.050 1.00 86.30 48 SER C C 1
ATOM 5135 O O . SER C 1 48 ? 35.706 -11.175 -35.886 1.00 89.59 48 SER C O 1
ATOM 5138 N N . THR C 1 49 ? 34.824 -13.225 -35.416 1.00 70.84 49 THR C N 1
ATOM 5139 C CA . THR C 1 49 ? 33.843 -12.708 -34.441 1.00 66.54 49 THR C CA 1
ATOM 5140 C C . THR C 1 49 ? 34.310 -13.134 -33.056 1.00 60.60 49 THR C C 1
ATOM 5141 O O . THR C 1 49 ? 33.722 -12.675 -32.075 1.00 49.12 49 THR C O 1
ATOM 5145 N N . MET C 1 50 ? 35.354 -13.956 -33.005 1.00 61.45 50 MET C N 1
ATOM 5146 C CA . MET C 1 50 ? 35.862 -14.485 -31.717 1.00 59.38 50 MET C CA 1
ATOM 5147 C C . MET C 1 50 ? 36.231 -13.323 -30.809 1.00 59.14 50 MET C C 1
ATOM 5148 O O . MET C 1 50 ? 36.985 -12.445 -31.249 1.00 58.38 50 MET C O 1
ATOM 5153 N N . PRO C 1 51 ? 35.681 -13.257 -29.582 1.00 57.62 51 PRO C N 1
ATOM 5154 C CA . PRO C 1 51 ? 36.036 -12.221 -28.637 1.00 54.57 51 PRO C CA 1
ATOM 5155 C C . PRO C 1 51 ? 37.548 -12.121 -28.498 1.00 57.94 51 PRO C C 1
ATOM 5156 O O . PRO C 1 51 ? 38.203 -13.125 -28.376 1.00 63.23 51 PRO C O 1
ATOM 5160 N N . PRO C 1 52 ? 38.092 -10.895 -28.474 1.00 59.69 52 PRO C N 1
ATOM 5161 C CA . PRO C 1 52 ? 39.525 -10.701 -28.305 1.00 69.05 52 PRO C CA 1
ATOM 5162 C C . PRO C 1 52 ? 40.199 -11.342 -27.082 1.00 74.31 52 PRO C C 1
ATOM 5163 O O . PRO C 1 52 ? 39.516 -11.555 -26.110 1.00 67.86 52 PRO C O 1
ATOM 5167 N N . ASN C 1 53 ? 41.510 -11.612 -27.164 1.00 87.47 53 ASN C N 1
ATOM 5168 C CA . ASN C 1 53 ? 42.294 -12.142 -26.016 1.00 90.78 53 ASN C CA 1
ATOM 5169 C C . ASN C 1 53 ? 41.755 -13.494 -25.562 1.00 91.26 53 ASN C C 1
ATOM 5170 O O . ASN C 1 53 ? 41.921 -13.808 -24.375 1.00 96.04 53 ASN C O 1
ATOM 5175 N N . TYR C 1 54 ? 41.153 -14.260 -26.471 1.00 77.05 54 TYR C N 1
ATOM 5176 C CA . TYR C 1 54 ? 40.547 -15.558 -26.080 1.00 71.86 54 TYR C CA 1
ATOM 5177 C C . TYR C 1 54 ? 41.163 -16.675 -26.916 1.00 74.09 54 TYR C C 1
ATOM 5178 O O . TYR C 1 54 ? 41.124 -16.576 -28.148 1.00 76.16 54 TYR C O 1
ATOM 5187 N N . VAL C 1 55 ? 41.704 -17.702 -26.256 1.00 71.70 55 VAL C N 1
ATOM 5188 C CA . VAL C 1 55 ? 42.433 -18.776 -26.990 1.00 65.54 55 VAL C CA 1
ATOM 5189 C C . VAL C 1 55 ? 41.532 -19.996 -27.173 1.00 62.38 55 VAL C C 1
ATOM 5190 O O . VAL C 1 55 ? 41.172 -20.620 -26.161 1.00 58.50 55 VAL C O 1
ATOM 5194 N N . ALA C 1 56 ? 41.195 -20.313 -28.423 1.00 64.51 56 ALA C N 1
ATOM 5195 C CA . ALA C 1 56 ? 40.250 -21.404 -28.727 1.00 65.92 56 ALA C CA 1
ATOM 5196 C C . ALA C 1 56 ? 40.227 -21.717 -30.225 1.00 58.29 56 ALA C C 1
ATOM 5197 O O . ALA C 1 56 ? 40.614 -20.857 -31.019 1.00 57.87 56 ALA C O 1
ATOM 5199 N N . ARG C 1 57 ? 39.754 -22.908 -30.577 1.00 57.73 57 ARG C N 1
ATOM 5200 C CA . ARG C 1 57 ? 39.620 -23.322 -31.987 1.00 56.55 57 ARG C CA 1
ATOM 5201 C C . ARG C 1 57 ? 38.220 -22.923 -32.453 1.00 58.78 57 ARG C C 1
ATOM 5202 O O . ARG C 1 57 ? 37.270 -23.164 -31.707 1.00 54.26 57 ARG C O 1
ATOM 5210 N N . VAL C 1 58 ? 38.102 -22.361 -33.650 1.00 55.33 58 VAL C N 1
ATOM 5211 C CA . VAL C 1 58 ? 36.771 -22.030 -34.145 1.00 55.13 58 VAL C CA 1
ATOM 5212 C C . VAL C 1 58 ? 36.034 -23.329 -34.442 1.00 61.43 58 VAL C C 1
ATOM 5213 O O . VAL C 1 58 ? 36.469 -24.135 -35.272 1.00 66.21 58 VAL C O 1
ATOM 5217 N N . GLY C 1 59 ? 34.913 -23.536 -33.761 1.00 61.81 59 GLY C N 1
ATOM 5218 C CA . GLY C 1 59 ? 34.183 -24.773 -33.915 1.00 63.07 59 GLY C CA 1
ATOM 5219 C C . GLY C 1 59 ? 33.495 -24.891 -35.262 1.00 64.90 59 GLY C C 1
ATOM 5220 O O . GLY C 1 59 ? 33.074 -23.908 -35.873 1.00 64.76 59 GLY C O 1
ATOM 5221 N N . GLN C 1 60 ? 33.402 -26.130 -35.732 1.00 59.44 60 GLN C N 1
ATOM 5222 C CA . GLN C 1 60 ? 32.635 -26.480 -36.918 1.00 57.27 60 GLN C CA 1
ATOM 5223 C C . GLN C 1 60 ? 31.564 -27.450 -36.453 1.00 55.86 60 GLN C C 1
ATOM 5224 O O . GLN C 1 60 ? 31.883 -28.515 -35.914 1.00 54.56 60 GLN C O 1
ATOM 5226 N N . LEU C 1 61 ? 30.304 -27.099 -36.685 1.00 50.85 61 LEU C N 1
ATOM 5227 C CA . LEU C 1 61 ? 29.191 -27.755 -36.018 1.00 48.72 61 LEU C CA 1
ATOM 5228 C C . LEU C 1 61 ? 28.211 -28.290 -37.043 1.00 55.55 61 LEU C C 1
ATOM 5229 O O . LEU C 1 61 ? 28.084 -27.758 -38.150 1.00 65.97 61 LEU C O 1
ATOM 5234 N N . LYS C 1 62 ? 27.516 -29.351 -36.652 1.00 55.36 62 LYS C N 1
ATOM 5235 C CA . LYS C 1 62 ? 26.587 -30.056 -37.523 1.00 53.56 62 LYS C CA 1
ATOM 5236 C C . LYS C 1 62 ? 25.177 -29.533 -37.276 1.00 44.88 62 LYS C C 1
ATOM 5237 O O . LYS C 1 62 ? 24.620 -29.712 -36.187 1.00 44.65 62 LYS C O 1
ATOM 5243 N N . THR C 1 63 ? 24.617 -28.878 -38.290 1.00 45.85 63 THR C N 1
ATOM 5244 C CA . THR C 1 63 ? 23.227 -28.383 -38.194 1.00 43.74 63 THR C CA 1
ATOM 5245 C C . THR C 1 63 ? 22.294 -29.494 -38.640 1.00 44.30 63 THR C C 1
ATOM 5246 O O . THR C 1 63 ? 22.600 -30.155 -39.630 1.00 46.26 63 THR C O 1
ATOM 5250 N N . PHE C 1 64 ? 21.218 -29.693 -37.896 1.00 42.75 64 PHE C N 1
ATOM 5251 C CA . PHE C 1 64 ? 20.225 -30.729 -38.234 1.00 43.32 64 PHE C CA 1
ATOM 5252 C C . PHE C 1 64 ? 18.896 -30.021 -38.467 1.00 47.39 64 PHE C C 1
ATOM 5253 O O . PHE C 1 64 ? 18.768 -28.862 -38.072 1.00 48.44 64 PHE C O 1
ATOM 5261 N N . THR C 1 65 ? 17.967 -30.687 -39.141 1.00 47.99 65 THR C N 1
ATOM 5262 C CA . THR C 1 65 ? 16.623 -30.112 -39.367 1.00 46.07 65 THR C CA 1
ATOM 5263 C C . THR C 1 65 ? 15.647 -30.971 -38.581 1.00 42.78 65 THR C C 1
ATOM 5264 O O . THR C 1 65 ? 15.614 -32.184 -38.809 1.00 50.91 65 THR C O 1
ATOM 5268 N N . LEU C 1 66 ? 14.898 -30.361 -37.679 1.00 41.00 66 LEU C N 1
ATOM 5269 C CA . LEU C 1 66 ? 14.030 -31.182 -36.808 1.00 46.61 66 LEU C CA 1
ATOM 5270 C C . LEU C 1 66 ? 12.659 -31.358 -37.443 1.00 49.27 66 LEU C C 1
ATOM 5271 O O . LEU C 1 66 ? 12.189 -30.432 -38.114 1.00 43.60 66 LEU C O 1
ATOM 5276 N N . PRO C 1 67 ? 12.015 -32.525 -37.275 1.00 47.85 67 PRO C N 1
ATOM 5277 C CA . PRO C 1 67 ? 10.662 -32.700 -37.758 1.00 44.63 67 PRO C CA 1
ATOM 5278 C C . PRO C 1 67 ? 9.653 -31.912 -36.908 1.00 55.68 67 PRO C C 1
ATOM 5279 O O . PRO C 1 67 ? 9.839 -31.790 -35.724 1.00 53.18 67 PRO C O 1
ATOM 5283 N N . GLU C 1 68 ? 8.609 -31.382 -37.539 1.00 58.33 68 GLU C N 1
ATOM 5284 C CA . GLU C 1 68 ? 7.613 -30.562 -36.808 1.00 64.27 68 GLU C CA 1
ATOM 5285 C C . GLU C 1 68 ? 6.804 -31.459 -35.873 1.00 66.53 68 GLU C C 1
ATOM 5286 O O . GLU C 1 68 ? 6.371 -30.965 -34.820 1.00 64.78 68 GLU C O 1
ATOM 5290 N N . THR C 1 69 ? 6.592 -32.716 -36.262 1.00 66.77 69 THR C N 1
ATOM 5291 C CA . THR C 1 69 ? 5.797 -33.612 -35.433 1.00 67.31 69 THR C CA 1
ATOM 5292 C C . THR C 1 69 ? 6.460 -34.981 -35.442 1.00 70.89 69 THR C C 1
ATOM 5293 O O . THR C 1 69 ? 6.579 -35.605 -36.502 1.00 74.13 69 THR C O 1
ATOM 5297 N N . ALA C 1 70 ? 6.915 -35.428 -34.273 1.00 75.58 70 ALA C N 1
ATOM 5298 C CA . ALA C 1 70 ? 7.518 -36.748 -34.129 1.00 76.44 70 ALA C CA 1
ATOM 5299 C C . ALA C 1 70 ? 6.547 -37.865 -34.507 1.00 86.12 70 ALA C C 1
ATOM 5300 O O . ALA C 1 70 ? 5.325 -37.713 -34.435 1.00 92.50 70 ALA C O 1
ATOM 5302 N N . THR C 1 71 ? 7.113 -39.013 -34.890 1.00 82.10 71 THR C N 1
ATOM 5303 C CA . THR C 1 71 ? 6.348 -40.240 -35.077 1.00 79.77 71 THR C CA 1
ATOM 5304 C C . THR C 1 71 ? 7.033 -41.402 -34.367 1.00 82.15 71 THR C C 1
ATOM 5305 O O . THR C 1 71 ? 6.403 -42.127 -33.590 1.00 83.19 71 THR C O 1
ATOM 5309 N N . GLY C 1 72 ? 8.330 -41.573 -34.618 1.00 77.94 72 GLY C N 1
ATOM 5310 C CA . GLY C 1 72 ? 9.076 -42.725 -34.152 1.00 67.28 72 GLY C CA 1
ATOM 5311 C C . GLY C 1 72 ? 9.586 -43.607 -35.267 1.00 70.87 72 GLY C C 1
ATOM 5312 O O . GLY C 1 72 ? 10.155 -44.670 -34.988 1.00 70.00 72 GLY C O 1
ATOM 5313 N N . SER C 1 73 ? 9.406 -43.191 -36.522 1.00 66.08 73 SER C N 1
ATOM 5314 C CA . SER C 1 73 ? 9.806 -43.973 -37.679 1.00 62.01 73 SER C CA 1
ATOM 5315 C C . SER C 1 73 ? 11.321 -44.175 -37.700 1.00 65.14 73 SER C C 1
ATOM 5316 O O . SER C 1 73 ? 12.060 -43.480 -36.997 1.00 66.92 73 SER C O 1
ATOM 5318 N N . PRO C 1 74 ? 11.805 -45.150 -38.478 1.00 64.41 74 PRO C N 1
ATOM 5319 C CA . PRO C 1 74 ? 13.263 -45.321 -38.622 1.00 60.40 74 PRO C CA 1
ATOM 5320 C C . PRO C 1 74 ? 13.986 -44.055 -39.049 1.00 57.51 74 PRO C C 1
ATOM 5321 O O . PRO C 1 74 ? 15.184 -43.913 -38.771 1.00 59.35 74 PRO C O 1
ATOM 5325 N N . SER C 1 75 ? 13.300 -43.130 -39.726 1.00 55.76 75 SER C N 1
ATOM 5326 C CA . SER C 1 75 ? 13.942 -41.871 -40.087 1.00 54.74 75 SER C CA 1
ATOM 5327 C C . SER C 1 75 ? 14.216 -41.028 -38.848 1.00 56.79 75 SER C C 1
ATOM 5328 O O . SER C 1 75 ? 15.246 -40.347 -38.769 1.00 58.70 75 SER C O 1
ATOM 5330 N N . ASP C 1 76 ? 13.306 -41.053 -37.869 1.00 58.23 76 ASP C N 1
ATOM 5331 C CA . ASP C 1 76 ? 13.554 -40.337 -36.620 1.00 53.22 76 ASP C CA 1
ATOM 5332 C C . ASP C 1 76 ? 14.636 -41.022 -35.794 1.00 53.91 76 ASP C C 1
ATOM 5333 O O . ASP C 1 76 ? 15.458 -40.349 -35.162 1.00 58.90 76 ASP C O 1
ATOM 5338 N N . VAL C 1 77 ? 14.651 -42.359 -35.787 1.00 52.93 77 VAL C N 1
ATOM 5339 C CA . VAL C 1 77 ? 15.642 -43.089 -34.998 1.00 56.64 77 VAL C CA 1
ATOM 5340 C C . VAL C 1 77 ? 17.046 -42.820 -35.521 1.00 62.11 77 VAL C C 1
ATOM 5341 O O . VAL C 1 77 ? 17.990 -42.644 -34.741 1.00 60.02 77 VAL C O 1
ATOM 5345 N N . GLU C 1 78 ? 17.207 -42.776 -36.843 1.00 83.99 78 GLU C N 1
ATOM 5346 C CA . GLU C 1 78 ? 18.512 -42.448 -37.405 1.00 85.28 78 GLU C CA 1
ATOM 5347 C C . GLU C 1 78 ? 18.881 -41.006 -37.079 1.00 81.49 78 GLU C C 1
ATOM 5348 O O . GLU C 1 78 ? 20.006 -40.722 -36.652 1.00 81.95 78 GLU C O 1
ATOM 5350 N N . LEU C 1 79 ? 17.932 -40.084 -37.264 1.00 63.43 79 LEU C N 1
ATOM 5351 C CA . LEU C 1 79 ? 18.160 -38.688 -36.910 1.00 54.87 79 LEU C CA 1
ATOM 5352 C C . LEU C 1 79 ? 18.468 -38.534 -35.425 1.00 53.35 79 LEU C C 1
ATOM 5353 O O . LEU C 1 79 ? 19.364 -37.771 -35.044 1.00 45.52 79 LEU C O 1
ATOM 5358 N N . GLY C 1 80 ? 17.724 -39.240 -34.572 1.00 49.27 80 GLY C N 1
ATOM 5359 C CA . GLY C 1 80 ? 17.987 -39.162 -33.144 1.00 49.88 80 GLY C CA 1
ATOM 5360 C C . GLY C 1 80 ? 19.370 -39.666 -32.781 1.00 47.75 80 GLY C C 1
ATOM 5361 O O . GLY C 1 80 ? 20.096 -39.030 -32.012 1.00 42.78 80 GLY C O 1
ATOM 5362 N N . LYS C 1 81 ? 19.756 -40.809 -33.329 1.00 49.38 81 LYS C N 1
ATOM 5363 C CA . LYS C 1 81 ? 21.090 -41.383 -33.029 1.00 47.35 81 LYS C CA 1
ATOM 5364 C C . LYS C 1 81 ? 22.176 -40.437 -33.532 1.00 45.68 81 LYS C C 1
ATOM 5365 O O . LYS C 1 81 ? 23.201 -40.319 -32.856 1.00 49.24 81 LYS C O 1
ATOM 5371 N N . ALA C 1 82 ? 21.958 -39.803 -34.682 1.00 47.33 82 ALA C N 1
ATOM 5372 C CA . ALA C 1 82 ? 23.008 -38.962 -35.250 1.00 48.61 82 ALA C CA 1
ATOM 5373 C C . ALA C 1 82 ? 23.255 -37.716 -34.407 1.00 45.92 82 ALA C C 1
ATOM 5374 O O . ALA C 1 82 ? 24.397 -37.254 -34.299 1.00 46.04 82 ALA C O 1
ATOM 5376 N N . MET C 1 83 ? 22.206 -37.153 -33.803 1.00 43.03 83 MET C N 1
ATOM 5377 C CA . MET C 1 83 ? 22.411 -35.987 -32.952 1.00 42.69 83 MET C CA 1
ATOM 5378 C C . MET C 1 83 ? 23.110 -36.367 -31.653 1.00 45.66 83 MET C C 1
ATOM 5379 O O . MET C 1 83 ? 23.909 -35.587 -31.123 1.00 43.56 83 MET C O 1
ATOM 5384 N N . ILE C 1 84 ? 22.817 -37.555 -31.122 1.00 42.40 84 ILE C N 1
ATOM 5385 C CA . ILE C 1 84 ? 23.501 -38.008 -29.915 1.00 43.67 84 ILE C CA 1
ATOM 5386 C C . ILE C 1 84 ? 24.985 -38.208 -30.194 1.00 44.24 84 ILE C C 1
ATOM 5387 O O . ILE C 1 84 ? 25.837 -37.926 -29.342 1.00 44.99 84 ILE C O 1
ATOM 5392 N N . ASN C 1 85 ? 25.325 -38.669 -31.398 1.00 43.80 85 ASN C N 1
ATOM 5393 C CA . ASN C 1 85 ? 26.730 -38.776 -31.766 1.00 45.95 85 ASN C CA 1
ATOM 5394 C C . ASN C 1 85 ? 27.359 -37.399 -31.936 1.00 46.40 85 ASN C C 1
ATOM 5395 O O . ASN C 1 85 ? 28.562 -37.232 -31.703 1.00 52.09 85 ASN C O 1
ATOM 5400 N N . ALA C 1 86 ? 26.564 -36.405 -32.337 1.00 43.84 86 ALA C N 1
ATOM 5401 C CA . ALA C 1 86 ? 27.074 -35.041 -32.422 1.00 43.40 86 ALA C CA 1
ATOM 5402 C C . ALA C 1 86 ? 27.333 -34.464 -31.033 1.00 53.68 86 ALA C C 1
ATOM 5403 O O . ALA C 1 86 ? 28.308 -33.728 -30.834 1.00 48.79 86 ALA C O 1
ATOM 5405 N N . TRP C 1 87 ? 26.470 -34.782 -30.060 1.00 46.12 87 TRP C N 1
ATOM 5406 C CA . TRP C 1 87 ? 26.670 -34.291 -28.698 1.00 39.32 87 TRP C CA 1
ATOM 5407 C C . TRP C 1 87 ? 27.803 -35.011 -27.980 1.00 45.61 87 TRP C C 1
ATOM 5408 O O . TRP C 1 87 ? 28.417 -34.441 -27.071 1.00 46.67 87 TRP C O 1
ATOM 5419 N N . ARG C 1 88 ? 28.111 -36.246 -28.373 1.00 43.82 88 ARG C N 1
ATOM 5420 C CA . ARG C 1 88 ? 29.156 -36.986 -27.678 1.00 42.92 88 ARG C CA 1
ATOM 5421 C C . ARG C 1 88 ? 30.540 -36.654 -28.211 1.00 50.32 88 ARG C C 1
ATOM 5422 O O . ARG C 1 88 ? 31.533 -36.893 -27.517 1.00 58.36 88 ARG C O 1
ATOM 5430 N N . GLU C 1 89 ? 30.625 -36.107 -29.421 1.00 58.54 89 GLU C N 1
ATOM 5431 C CA . GLU C 1 89 ? 31.882 -35.644 -29.988 1.00 60.83 89 GLU C CA 1
ATOM 5432 C C . GLU C 1 89 ? 32.093 -34.148 -29.807 1.00 59.83 89 GLU C C 1
ATOM 5433 O O . GLU C 1 89 ? 33.214 -33.716 -29.520 1.00 60.74 89 GLU C O 1
ATOM 5435 N N . ASP C 1 90 ? 31.045 -33.340 -29.967 1.00 50.89 90 ASP C N 1
ATOM 5436 C CA . ASP C 1 90 ? 31.183 -31.891 -29.910 1.00 47.46 90 ASP C CA 1
ATOM 5437 C C . ASP C 1 90 ? 30.608 -31.250 -28.657 1.00 44.47 90 ASP C C 1
ATOM 5438 O O . ASP C 1 90 ? 31.057 -30.166 -28.280 1.00 44.12 90 ASP C O 1
ATOM 5443 N N . GLY C 1 91 ? 29.616 -31.866 -28.014 1.00 45.40 91 GLY C N 1
ATOM 5444 C CA . GLY C 1 91 ? 28.996 -31.272 -26.849 1.00 40.43 91 GLY C CA 1
ATOM 5445 C C . GLY C 1 91 ? 27.925 -30.253 -27.148 1.00 42.42 91 GLY C C 1
ATOM 5446 O O . GLY C 1 91 ? 27.230 -29.815 -26.222 1.00 35.81 91 GLY C O 1
ATOM 5447 N N . ILE C 1 92 ? 27.787 -29.837 -28.405 1.00 43.13 92 ILE C N 1
ATOM 5448 C CA . ILE C 1 92 ? 26.799 -28.848 -28.810 1.00 36.63 92 ILE C CA 1
ATOM 5449 C C . ILE C 1 92 ? 26.415 -29.151 -30.251 1.00 40.19 92 ILE C C 1
ATOM 5450 O O . ILE C 1 92 ? 27.186 -29.758 -30.999 1.00 44.75 92 ILE C O 1
ATOM 5455 N N . LEU C 1 93 ? 25.210 -28.738 -30.640 1.00 37.80 93 LEU C N 1
ATOM 5456 C CA . LEU C 1 93 ? 24.768 -28.902 -32.016 1.00 37.65 93 LEU C CA 1
ATOM 5457 C C . LEU C 1 93 ? 23.845 -27.749 -32.376 1.00 40.60 93 LEU C C 1
ATOM 5458 O O . LEU C 1 93 ? 23.322 -27.052 -31.504 1.00 41.32 93 LEU C O 1
ATOM 5463 N N . GLN C 1 94 ? 23.655 -27.552 -33.676 1.00 43.42 94 GLN C N 1
ATOM 5464 C CA . GLN C 1 94 ? 22.773 -26.518 -34.190 1.00 41.86 94 GLN C CA 1
ATOM 5465 C C . GLN C 1 94 ? 21.516 -27.153 -34.769 1.00 41.49 94 GLN C C 1
ATOM 5466 O O . GLN C 1 94 ? 21.541 -28.287 -35.255 1.00 42.69 94 GLN C O 1
ATOM 5472 N N . VAL C 1 95 ? 20.406 -26.424 -34.688 1.00 41.83 95 VAL C N 1
ATOM 5473 C CA . VAL C 1 95 ? 19.134 -26.862 -35.248 1.00 42.37 95 VAL C CA 1
ATOM 5474 C C . VAL C 1 95 ? 18.592 -25.749 -36.136 1.00 50.70 95 VAL C C 1
ATOM 5475 O O . VAL C 1 95 ? 18.634 -24.573 -35.761 1.00 46.56 95 VAL C O 1
ATOM 5479 N N . SER C 1 96 ? 18.091 -26.121 -37.314 1.00 52.93 96 SER C N 1
ATOM 5480 C CA . SER C 1 96 ? 17.558 -25.137 -38.249 1.00 46.01 96 SER C CA 1
ATOM 5481 C C . SER C 1 96 ? 16.221 -24.585 -37.764 1.00 47.63 96 SER C C 1
ATOM 5482 O O . SER C 1 96 ? 15.376 -25.320 -37.246 1.00 52.58 96 SER C O 1
ATOM 5485 N N . MET C 1 97 ? 16.023 -23.284 -37.959 1.00 41.90 97 MET C N 1
ATOM 5486 C CA . MET C 1 97 ? 14.781 -22.615 -37.591 1.00 37.51 97 MET C CA 1
ATOM 5487 C C . MET C 1 97 ? 13.853 -22.548 -38.794 1.00 41.22 97 MET C C 1
ATOM 5488 O O . MET C 1 97 ? 14.284 -22.196 -39.897 1.00 43.36 97 MET C O 1
ATOM 5493 N N . SER C 1 98 ? 12.581 -22.873 -38.579 1.00 38.90 98 SER C N 1
ATOM 5494 C CA . SER C 1 98 ? 11.585 -22.607 -39.597 1.00 40.48 98 SER C CA 1
ATOM 5495 C C . SER C 1 98 ? 11.408 -21.095 -39.718 1.00 42.44 98 SER C C 1
ATOM 5496 O O . SER C 1 98 ? 11.794 -20.346 -38.817 1.00 38.67 98 SER C O 1
ATOM 5499 N N . PRO C 1 99 ? 10.850 -20.612 -40.834 1.00 43.57 99 PRO C N 1
ATOM 5500 C CA . PRO C 1 99 ? 10.663 -19.154 -40.967 1.00 44.47 99 PRO C CA 1
ATOM 5501 C C . PRO C 1 99 ? 9.876 -18.523 -39.826 1.00 44.56 99 PRO C C 1
ATOM 5502 O O . PRO C 1 99 ? 10.210 -17.413 -39.395 1.00 39.30 99 PRO C O 1
ATOM 5506 N N . ARG C 1 100 ? 8.891 -19.237 -39.287 1.00 46.56 100 ARG C N 1
ATOM 5507 C CA . ARG C 1 100 ? 8.102 -18.733 -38.134 1.00 45.62 100 ARG C CA 1
ATOM 5508 C C . ARG C 1 100 ? 9.002 -18.655 -36.903 1.00 52.58 100 ARG C C 1
ATOM 5509 O O . ARG C 1 100 ? 8.968 -17.642 -36.205 1.00 52.83 100 ARG C O 1
ATOM 5517 N N . GLN C 1 101 ? 9.776 -19.702 -36.662 1.00 45.08 101 GLN C N 1
ATOM 5518 C CA . GLN C 1 101 ? 10.673 -19.700 -35.509 1.00 41.95 101 GLN C CA 1
ATOM 5519 C C . GLN C 1 101 ? 11.698 -18.577 -35.613 1.00 41.82 101 GLN C C 1
ATOM 5520 O O . GLN C 1 101 ? 12.073 -17.976 -34.599 1.00 48.26 101 GLN C O 1
ATOM 5526 N N . GLN C 1 102 ? 12.162 -18.277 -36.830 1.00 42.31 102 GLN C N 1
ATOM 5527 C CA . GLN C 1 102 ? 13.114 -17.186 -36.999 1.00 39.69 102 GLN C CA 1
ATOM 5528 C C . GLN C 1 102 ? 12.461 -15.830 -36.750 1.00 38.80 102 GLN C C 1
ATOM 5529 O O . GLN C 1 102 ? 13.140 -14.878 -36.343 1.00 41.78 102 GLN C O 1
ATOM 5535 N N . ALA C 1 103 ? 11.143 -15.736 -36.926 1.00 36.99 103 ALA C N 1
ATOM 5536 C CA . ALA C 1 103 ? 10.455 -14.467 -36.732 1.00 35.10 103 ALA C CA 1
ATOM 5537 C C . ALA C 1 103 ? 10.061 -14.248 -35.279 1.00 41.12 103 ALA C C 1
ATOM 5538 O O . ALA C 1 103 ? 10.160 -13.122 -34.776 1.00 39.09 103 ALA C O 1
ATOM 5540 N N . LEU C 1 104 ? 9.628 -15.305 -34.586 1.00 41.84 104 LEU C N 1
ATOM 5541 C CA . LEU C 1 104 ? 9.370 -15.178 -33.156 1.00 36.02 104 LEU C CA 1
ATOM 5542 C C . LEU C 1 104 ? 10.657 -14.845 -32.414 1.00 38.75 104 LEU C C 1
ATOM 5543 O O . LEU C 1 104 ? 10.642 -14.104 -31.425 1.00 36.34 104 LEU C O 1
ATOM 5548 N N . PHE C 1 105 ? 11.786 -15.374 -32.894 1.00 39.28 105 PHE C N 1
ATOM 5549 C CA . PHE C 1 105 ? 13.075 -15.038 -32.300 1.00 36.97 105 PHE C CA 1
ATOM 5550 C C . PHE C 1 105 ? 13.426 -13.581 -32.563 1.00 33.69 105 PHE C C 1
ATOM 5551 O O . PHE C 1 105 ? 13.964 -12.895 -31.685 1.00 30.47 105 PHE C O 1
ATOM 5559 N N . GLU C 1 106 ? 13.108 -13.086 -33.760 1.00 31.84 106 GLU C N 1
ATOM 5560 C CA . GLU C 1 106 ? 13.430 -11.704 -34.088 1.00 35.30 106 GLU C CA 1
ATOM 5561 C C . GLU C 1 106 ? 12.525 -10.734 -33.340 1.00 33.03 106 GLU C C 1
ATOM 5562 O O . GLU C 1 106 ? 12.971 -9.657 -32.929 1.00 35.00 106 GLU C O 1
ATOM 5568 N N . ASN C 1 107 ? 11.250 -11.091 -33.156 1.00 37.12 107 ASN C N 1
ATOM 5569 C CA . ASN C 1 107 ? 10.374 -10.265 -32.329 1.00 31.81 107 ASN C CA 1
ATOM 5570 C C . ASN C 1 107 ? 10.855 -10.242 -30.884 1.00 28.38 107 ASN C C 1
ATOM 5571 O O . ASN C 1 107 ? 10.809 -9.198 -30.222 1.00 29.39 107 ASN C O 1
ATOM 5576 N N . ALA C 1 108 ? 11.326 -11.384 -30.378 1.00 28.22 108 ALA C N 1
ATOM 5577 C CA . ALA C 1 108 ? 11.847 -11.427 -29.016 1.00 27.98 108 ALA C CA 1
ATOM 5578 C C . ALA C 1 108 ? 13.164 -10.671 -28.904 1.00 31.78 108 ALA C C 1
ATOM 5579 O O . ALA C 1 108 ? 13.456 -10.093 -27.851 1.00 32.18 108 ALA C O 1
ATOM 5581 N N . SER C 1 109 ? 13.971 -10.661 -29.970 1.00 34.25 109 SER C N 1
ATOM 5582 C CA . SER C 1 109 ? 15.215 -9.901 -29.927 1.00 28.47 109 SER C CA 1
ATOM 5583 C C . SER C 1 109 ? 14.942 -8.405 -29.879 1.00 28.81 109 SER C C 1
ATOM 5584 O O . SER C 1 109 ? 15.697 -7.657 -29.247 1.00 29.83 109 SER C O 1
ATOM 5587 N N . ALA C 1 110 ? 13.866 -7.954 -30.529 1.00 29.22 110 ALA C N 1
ATOM 5588 C CA . ALA C 1 110 ? 13.490 -6.547 -30.441 1.00 33.01 110 ALA C CA 1
ATOM 5589 C C . ALA C 1 110 ? 12.955 -6.215 -29.056 1.00 29.02 110 ALA C C 1
ATOM 5590 O O . ALA C 1 110 ? 13.313 -5.183 -28.475 1.00 28.18 110 ALA C O 1
ATOM 5592 N N . ALA C 1 111 ? 12.099 -7.085 -28.512 1.00 29.43 111 ALA C N 1
ATOM 5593 C CA . ALA C 1 111 ? 11.596 -6.890 -27.158 1.00 27.68 111 ALA C CA 1
ATOM 5594 C C . ALA C 1 111 ? 12.732 -6.893 -26.148 1.00 27.90 111 ALA C C 1
ATOM 5595 O O . ALA C 1 111 ? 12.694 -6.142 -25.167 1.00 28.46 111 ALA C O 1
ATOM 5597 N N . SER C 1 112 ? 13.766 -7.706 -26.387 1.00 30.36 112 SER C N 1
ATOM 5598 C CA . SER C 1 112 ? 14.897 -7.754 -25.468 1.00 25.26 112 SER C CA 1
ATOM 5599 C C . SER C 1 112 ? 15.661 -6.438 -25.485 1.00 27.60 112 SER C C 1
ATOM 5600 O O . SER C 1 112 ? 15.940 -5.860 -24.430 1.00 30.20 112 SER C O 1
ATOM 5603 N N . LYS C 1 113 ? 15.982 -5.934 -26.679 1.00 33.48 113 LYS C N 1
ATOM 5604 C CA . LYS C 1 113 ? 16.646 -4.642 -26.777 1.00 32.45 113 LYS C CA 1
ATOM 5605 C C . LYS C 1 113 ? 15.772 -3.526 -26.225 1.00 31.58 113 LYS C C 1
ATOM 5606 O O . LYS C 1 113 ? 16.287 -2.568 -25.636 1.00 35.49 113 LYS C O 1
ATOM 5612 N N . ARG C 1 114 ? 14.452 -3.638 -26.385 1.00 28.79 114 ARG C N 1
ATOM 5613 C CA . ARG C 1 114 ? 13.566 -2.596 -25.878 1.00 30.34 114 ARG C CA 1
ATOM 5614 C C . ARG C 1 114 ? 13.590 -2.548 -24.357 1.00 30.04 114 ARG C C 1
ATOM 5615 O O . ARG C 1 114 ? 13.623 -1.462 -23.766 1.00 26.76 114 ARG C O 1
ATOM 5623 N N . PHE C 1 115 ? 13.564 -3.712 -23.704 1.00 29.97 115 PHE C N 1
ATOM 5624 C CA . PHE C 1 115 ? 13.611 -3.734 -22.248 1.00 26.16 115 PHE C CA 1
ATOM 5625 C C . PHE C 1 115 ? 14.912 -3.124 -21.738 1.00 26.43 115 PHE C C 1
ATOM 5626 O O . PHE C 1 115 ? 14.899 -2.220 -20.896 1.00 28.30 115 PHE C O 1
ATOM 5634 N N . PHE C 1 116 ? 16.051 -3.604 -22.248 1.00 29.03 116 PHE C N 1
ATOM 5635 C CA . PHE C 1 116 ? 17.340 -3.121 -21.762 1.00 30.86 116 PHE C CA 1
ATOM 5636 C C . PHE C 1 116 ? 17.578 -1.653 -22.087 1.00 30.58 116 PHE C C 1
ATOM 5637 O O . PHE C 1 116 ? 18.436 -1.027 -21.456 1.00 34.32 116 PHE C O 1
ATOM 5645 N N . ALA C 1 117 ? 16.836 -1.084 -23.035 1.00 30.13 117 ALA C N 1
ATOM 5646 C CA . ALA C 1 117 ? 16.954 0.342 -23.303 1.00 32.27 117 ALA C CA 1
ATOM 5647 C C . ALA C 1 117 ? 16.124 1.181 -22.343 1.00 30.04 117 ALA C C 1
ATOM 5648 O O . ALA C 1 117 ? 16.234 2.411 -22.366 1.00 30.46 117 ALA C O 1
ATOM 5650 N N . MET C 1 118 ? 15.317 0.547 -21.493 1.00 30.99 118 MET C N 1
ATOM 5651 C CA . MET C 1 118 ? 14.567 1.272 -20.485 1.00 28.16 118 MET C CA 1
ATOM 5652 C C . MET C 1 118 ? 15.525 1.849 -19.442 1.00 28.23 118 MET C C 1
ATOM 5653 O O . MET C 1 118 ? 16.655 1.377 -19.295 1.00 28.63 118 MET C O 1
ATOM 5658 N N . PRO C 1 119 ? 15.098 2.882 -18.718 1.00 31.50 119 PRO C N 1
ATOM 5659 C CA . PRO C 1 119 ? 15.986 3.510 -17.742 1.00 29.51 119 PRO C CA 1
ATOM 5660 C C . PRO C 1 119 ? 16.342 2.541 -16.627 1.00 29.06 119 PRO C C 1
ATOM 5661 O O . PRO C 1 119 ? 15.581 1.603 -16.331 1.00 31.08 119 PRO C O 1
ATOM 5665 N N . PRO C 1 120 ? 17.519 2.711 -16.014 1.00 29.79 120 PRO C N 1
ATOM 5666 C CA . PRO C 1 120 ? 17.962 1.761 -14.970 1.00 36.07 120 PRO C CA 1
ATOM 5667 C C . PRO C 1 120 ? 17.013 1.572 -13.792 1.00 29.64 120 PRO C C 1
ATOM 5668 O O . PRO C 1 120 ? 17.010 0.482 -13.205 1.00 30.54 120 PRO C O 1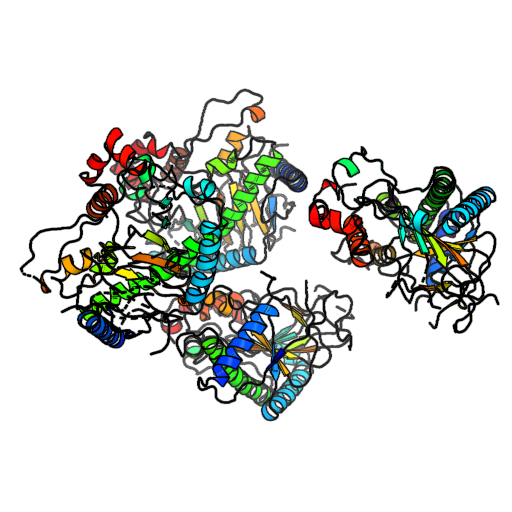
ATOM 5672 N N . ASN C 1 121 ? 16.170 2.550 -13.449 1.00 28.47 121 ASN C N 1
ATOM 5673 C CA . ASN C 1 121 ? 15.276 2.351 -12.310 1.00 28.86 121 ASN C CA 1
ATOM 5674 C C . ASN C 1 121 ? 13.968 1.695 -12.705 1.00 33.89 121 ASN C C 1
ATOM 5675 O O . ASN C 1 121 ? 13.334 1.051 -11.860 1.00 39.16 121 ASN C O 1
ATOM 5680 N N . GLN C 1 122 ? 13.560 1.826 -13.964 1.00 32.80 122 GLN C N 1
ATOM 5681 C CA . GLN C 1 122 ? 12.430 1.048 -14.448 1.00 32.31 122 GLN C CA 1
ATOM 5682 C C . GLN C 1 122 ? 12.796 -0.428 -14.551 1.00 30.64 122 GLN C C 1
ATOM 5683 O O . GLN C 1 122 ? 11.928 -1.297 -14.404 1.00 29.33 122 GLN C O 1
ATOM 5689 N N . LYS C 1 123 ? 14.079 -0.724 -14.777 1.00 31.68 123 LYS C N 1
ATOM 5690 C CA . LYS C 1 123 ? 14.545 -2.106 -14.829 1.00 28.81 123 LYS C CA 1
ATOM 5691 C C . LYS C 1 123 ? 14.637 -2.699 -13.431 1.00 28.90 123 LYS C C 1
ATOM 5692 O O . LYS C 1 123 ? 14.216 -3.840 -13.207 1.00 27.37 123 LYS C O 1
ATOM 5698 N N . ALA C 1 124 ? 15.183 -1.936 -12.481 1.00 31.30 124 ALA C N 1
ATOM 5699 C CA . ALA C 1 124 ? 15.311 -2.411 -11.111 1.00 24.58 124 ALA C CA 1
ATOM 5700 C C . ALA C 1 124 ? 13.962 -2.697 -10.461 1.00 24.37 124 ALA C C 1
ATOM 5701 O O . ALA C 1 124 ? 13.906 -3.474 -9.502 1.00 27.85 124 ALA C O 1
ATOM 5703 N N . ALA C 1 125 ? 12.874 -2.100 -10.956 1.00 25.06 125 ALA C N 1
ATOM 5704 C CA . ALA C 1 125 ? 11.557 -2.323 -10.372 1.00 23.15 125 ALA C CA 1
ATOM 5705 C C . ALA C 1 125 ? 10.920 -3.633 -10.812 1.00 26.48 125 ALA C C 1
ATOM 5706 O O . ALA C 1 125 ? 9.795 -3.928 -10.391 1.00 32.78 125 ALA C O 1
ATOM 5708 N N . CYS C 1 126 ? 11.612 -4.431 -11.617 1.00 25.57 126 CYS C N 1
ATOM 5709 C CA . CYS C 1 126 ? 11.063 -5.690 -12.107 1.00 22.49 126 CYS C CA 1
ATOM 5710 C C . CYS C 1 126 ? 11.613 -6.838 -11.265 1.00 27.08 126 CYS C C 1
ATOM 5711 O O . CYS C 1 126 ? 12.454 -7.631 -11.688 1.00 25.85 126 CYS C O 1
ATOM 5714 N N . VAL C 1 127 ? 11.100 -6.910 -10.041 1.00 26.93 127 VAL C N 1
ATOM 5715 C CA . VAL C 1 127 ? 11.473 -7.939 -9.081 1.00 24.97 127 VAL C CA 1
ATOM 5716 C C . VAL C 1 127 ? 10.207 -8.370 -8.362 1.00 25.69 127 VAL C C 1
ATOM 5717 O O . VAL C 1 127 ? 9.353 -7.541 -8.032 1.00 33.63 127 VAL C O 1
ATOM 5721 N N . ASP C 1 128 ? 10.080 -9.670 -8.128 1.00 28.85 128 ASP C N 1
ATOM 5722 C CA . ASP C 1 128 ? 8.938 -10.217 -7.419 1.00 26.70 128 ASP C CA 1
ATOM 5723 C C . ASP C 1 128 ? 9.437 -10.887 -6.147 1.00 29.52 128 ASP C C 1
ATOM 5724 O O . ASP C 1 128 ? 10.556 -11.408 -6.103 1.00 31.93 128 ASP C O 1
ATOM 5729 N N . THR C 1 129 ? 8.604 -10.865 -5.106 1.00 30.98 129 THR C N 1
ATOM 5730 C CA . THR C 1 129 ? 8.975 -11.445 -3.820 1.00 26.30 129 THR C CA 1
ATOM 5731 C C . THR C 1 129 ? 8.706 -12.941 -3.739 1.00 28.25 129 THR C C 1
ATOM 5732 O O . THR C 1 129 ? 9.209 -13.594 -2.817 1.00 27.39 129 THR C O 1
ATOM 5736 N N . GLN C 1 130 ? 7.949 -13.479 -4.684 1.00 26.15 130 GLN C N 1
ATOM 5737 C CA . GLN C 1 130 ? 7.569 -14.911 -4.628 1.00 29.01 130 GLN C CA 1
ATOM 5738 C C . GLN C 1 130 ? 8.179 -15.652 -5.816 1.00 27.05 130 GLN C C 1
ATOM 5739 O O . GLN C 1 130 ? 8.353 -16.863 -5.716 1.00 26.90 130 GLN C O 1
ATOM 5745 N N . SER C 1 131 ? 8.535 -14.926 -6.869 1.00 33.43 131 SER C N 1
ATOM 5746 C CA . SER C 1 131 ? 9.112 -15.528 -8.096 1.00 32.19 131 SER C CA 1
ATOM 5747 C C . SER C 1 131 ? 10.506 -14.975 -8.327 1.00 31.00 131 SER C C 1
ATOM 5748 O O . SER C 1 131 ? 10.735 -13.812 -8.017 1.00 31.81 131 SER C O 1
ATOM 5751 N N . TYR C 1 132 ? 11.383 -15.796 -8.885 1.00 29.80 132 TYR C N 1
ATOM 5752 C CA . TYR C 1 132 ? 12.765 -15.353 -9.172 1.00 29.53 132 TYR C CA 1
ATOM 5753 C C . TYR C 1 132 ? 12.805 -14.711 -10.554 1.00 27.27 132 TYR C C 1
ATOM 5754 O O . TYR C 1 132 ? 13.890 -14.375 -11.016 1.00 25.91 132 TYR C O 1
ATOM 5763 N N . ALA C 1 133 ? 11.641 -14.538 -11.178 1.00 24.46 133 ALA C N 1
ATOM 5764 C CA . ALA C 1 133 ? 11.631 -13.847 -12.456 1.00 23.61 133 ALA C CA 1
ATOM 5765 C C . ALA C 1 133 ? 11.917 -12.364 -12.265 1.00 25.06 133 ALA C C 1
ATOM 5766 O O . ALA C 1 133 ? 11.576 -11.765 -11.242 1.00 29.41 133 ALA C O 1
ATOM 5768 N N . GLY C 1 134 ? 12.561 -11.770 -13.267 1.00 25.79 134 GLY C N 1
ATOM 5769 C CA . GLY C 1 134 ? 12.801 -10.347 -13.257 1.00 25.10 134 GLY C CA 1
ATOM 5770 C C . GLY C 1 134 ? 14.244 -10.027 -13.572 1.00 23.99 134 GLY C C 1
ATOM 5771 N N . TYR C 1 135 ? 14.623 -8.790 -13.232 1.00 25.30 135 TYR C N 1
ATOM 5772 C CA . TYR C 1 135 ? 15.935 -8.233 -13.639 1.00 22.79 135 TYR C CA 1
ATOM 5773 C C . TYR C 1 135 ? 17.075 -8.442 -12.657 1.00 25.29 135 TYR C C 1
ATOM 5774 O O . TYR C 1 135 ? 16.904 -8.199 -11.467 1.00 25.95 135 TYR C O 1
ATOM 5783 N N . ILE C 1 136 ? 18.221 -8.865 -13.177 1.00 25.05 136 ILE C N 1
ATOM 5784 C CA . ILE C 1 136 ? 19.441 -8.991 -12.342 1.00 24.51 136 ILE C CA 1
ATOM 5785 C C . ILE C 1 136 ? 20.564 -8.271 -13.079 1.00 25.95 136 ILE C C 1
ATOM 5786 O O . ILE C 1 136 ? 20.773 -8.558 -14.245 1.00 26.98 136 ILE C O 1
ATOM 5790 N N . ALA C 1 137 ? 21.261 -7.388 -12.390 1.00 34.17 137 ALA C N 1
ATOM 5791 C CA . ALA C 1 137 ? 22.426 -6.735 -12.997 1.00 34.57 137 ALA C CA 1
ATOM 5792 C C . ALA C 1 137 ? 23.649 -7.059 -12.155 1.00 42.80 137 ALA C C 1
ATOM 5793 O O . ALA C 1 137 ? 23.482 -7.363 -10.974 1.00 45.74 137 ALA C O 1
ATOM 5795 N N . SER C 1 138 ? 24.825 -7.040 -12.763 1.00 50.21 138 SER C N 1
ATOM 5796 C CA . SER C 1 138 ? 26.092 -7.206 -12.018 1.00 48.85 138 SER C CA 1
ATOM 5797 C C . SER C 1 138 ? 26.703 -5.819 -12.046 1.00 57.35 138 SER C C 1
ATOM 5798 O O . SER C 1 138 ? 27.803 -5.632 -11.516 1.00 53.83 138 SER C O 1
ATOM 5801 N N . GLY C 1 139 ? 25.963 -4.880 -12.625 1.00 80.28 139 GLY C N 1
ATOM 5802 C CA . GLY C 1 139 ? 26.486 -3.517 -12.829 1.00 79.74 139 GLY C CA 1
ATOM 5803 C C . GLY C 1 139 ? 25.748 -2.499 -11.969 1.00 78.81 139 GLY C C 1
ATOM 5804 O O . GLY C 1 139 ? 24.540 -2.661 -11.747 1.00 75.11 139 GLY C O 1
ATOM 5805 N N . GLU C 1 140 ? 26.473 -1.468 -11.542 1.00 83.81 140 GLU C N 1
ATOM 5806 C CA . GLU C 1 140 ? 25.867 -0.383 -10.749 1.00 86.97 140 GLU C CA 1
ATOM 5807 C C . GLU C 1 140 ? 26.398 0.928 -11.327 1.00 84.63 140 GLU C C 1
ATOM 5808 O O . GLU C 1 140 ? 26.888 0.864 -12.468 1.00 82.26 140 GLU C O 1
ATOM 5810 N N . ASP C 1 148 ? 27.468 -1.449 -20.598 1.00 62.18 148 ASP C N 1
ATOM 5811 C CA . ASP C 1 148 ? 27.255 -1.006 -19.203 1.00 66.29 148 ASP C CA 1
ATOM 5812 C C . ASP C 1 148 ? 27.641 -2.152 -18.273 1.00 75.61 148 ASP C C 1
ATOM 5813 O O . ASP C 1 148 ? 28.678 -2.028 -17.592 1.00 75.51 148 ASP C O 1
ATOM 5815 N N . TYR C 1 149 ? 26.835 -3.218 -18.246 1.00 76.10 149 TYR C N 1
ATOM 5816 C CA . TYR C 1 149 ? 27.089 -4.342 -17.315 1.00 69.23 149 TYR C CA 1
ATOM 5817 C C . TYR C 1 149 ? 26.421 -5.611 -17.813 1.00 71.95 149 TYR C C 1
ATOM 5818 O O . TYR C 1 149 ? 25.658 -5.518 -18.779 1.00 69.17 149 TYR C O 1
ATOM 5827 N N . SER C 1 150 ? 26.702 -6.748 -17.163 1.00 61.82 150 SER C N 1
ATOM 5828 C CA . SER C 1 150 ? 26.021 -8.017 -17.524 1.00 47.75 150 SER C CA 1
ATOM 5829 C C . SER C 1 150 ? 24.625 -7.990 -16.913 1.00 42.54 150 SER C C 1
ATOM 5830 O O . SER C 1 150 ? 24.521 -8.149 -15.698 1.00 43.14 150 SER C O 1
ATOM 5833 N N . GLU C 1 151 ? 23.607 -7.764 -17.738 1.00 39.27 151 GLU C N 1
ATOM 5834 C CA . GLU C 1 151 ? 22.220 -7.670 -17.244 1.00 33.98 151 GLU C CA 1
ATOM 5835 C C . GLU C 1 151 ? 21.416 -8.883 -17.728 1.00 30.51 151 GLU C C 1
ATOM 5836 O O . GLU C 1 151 ? 21.673 -9.347 -18.837 1.00 35.37 151 GLU C O 1
ATOM 5842 N N . ILE C 1 152 ? 20.498 -9.386 -16.898 1.00 25.10 152 ILE C N 1
ATOM 5843 C CA . ILE C 1 152 ? 19.667 -10.566 -17.275 1.00 25.71 152 ILE C CA 1
ATOM 5844 C C . ILE C 1 152 ? 18.215 -10.432 -16.807 1.00 22.85 152 ILE C C 1
ATOM 5845 O O . ILE C 1 152 ? 18.004 -9.895 -15.747 1.00 23.03 152 ILE C O 1
ATOM 5850 N N . PHE C 1 153 ? 17.257 -10.823 -17.644 1.00 25.05 153 PHE C N 1
ATOM 5851 C CA . PHE C 1 153 ? 15.834 -10.887 -17.228 1.00 26.98 153 PHE C CA 1
ATOM 5852 C C . PHE C 1 153 ? 15.418 -12.358 -17.258 1.00 28.02 153 PHE C C 1
ATOM 5853 O O . PHE C 1 153 ? 15.399 -12.948 -18.336 1.00 25.23 153 PHE C O 1
ATOM 5861 N N . THR C 1 154 ? 15.127 -12.930 -16.090 1.00 25.83 154 THR C N 1
ATOM 5862 C CA . THR C 1 154 ? 14.700 -14.345 -15.991 1.00 26.70 154 THR C CA 1
ATOM 5863 C C . THR C 1 154 ? 13.185 -14.457 -16.123 1.00 27.22 154 THR C C 1
ATOM 5864 O O . THR C 1 154 ? 12.501 -13.621 -15.561 1.00 26.82 154 THR C O 1
ATOM 5868 N N . VAL C 1 155 ? 12.707 -15.422 -16.900 1.00 22.89 155 VAL C N 1
ATOM 5869 C CA . VAL C 1 155 ? 11.281 -15.687 -17.033 1.00 23.98 155 VAL C CA 1
ATOM 5870 C C . VAL C 1 155 ? 11.042 -17.100 -16.524 1.00 20.81 155 VAL C C 1
ATOM 5871 O O . VAL C 1 155 ? 11.359 -18.074 -17.215 1.00 22.60 155 VAL C O 1
ATOM 5875 N N . THR C 1 156 ? 10.487 -17.225 -15.326 1.00 24.93 156 THR C N 1
ATOM 5876 C CA . THR C 1 156 ? 10.036 -18.515 -14.835 1.00 22.18 156 THR C CA 1
ATOM 5877 C C . THR C 1 156 ? 8.546 -18.637 -15.136 1.00 19.55 156 THR C C 1
ATOM 5878 O O . THR C 1 156 ? 7.961 -17.787 -15.814 1.00 22.51 156 THR C O 1
ATOM 5882 N N . LYS C 1 157 ? 7.908 -19.670 -14.592 1.00 20.78 157 LYS C N 1
ATOM 5883 C CA . LYS C 1 157 ? 6.499 -19.916 -14.877 1.00 19.21 157 LYS C CA 1
ATOM 5884 C C . LYS C 1 157 ? 5.642 -18.778 -14.336 1.00 21.31 157 LYS C C 1
ATOM 5885 O O . LYS C 1 157 ? 5.654 -18.495 -13.134 1.00 26.72 157 LYS C O 1
ATOM 5891 N N . ASP C 1 158 ? 4.908 -18.123 -15.231 1.00 23.27 158 ASP C N 1
ATOM 5892 C CA . ASP C 1 158 ? 4.090 -16.958 -14.893 1.00 24.27 158 ASP C CA 1
ATOM 5893 C C . ASP C 1 158 ? 2.778 -17.434 -14.282 1.00 24.72 158 ASP C C 1
ATOM 5894 O O . ASP C 1 158 ? 1.860 -17.842 -14.995 1.00 22.41 158 ASP C O 1
ATOM 5899 N N . LEU C 1 159 ? 2.692 -17.401 -12.953 1.00 26.23 159 LEU C N 1
ATOM 5900 C CA . LEU C 1 159 ? 1.507 -17.857 -12.235 1.00 21.86 159 LEU C CA 1
ATOM 5901 C C . LEU C 1 159 ? 0.896 -16.714 -11.431 1.00 23.34 159 LEU C C 1
ATOM 5902 O O . LEU C 1 159 ? 1.590 -16.112 -10.593 1.00 22.41 159 LEU C O 1
ATOM 5907 N N . PRO C 1 160 ? -0.381 -16.391 -11.632 1.00 23.64 160 PRO C N 1
ATOM 5908 C CA . PRO C 1 160 ? -1.000 -15.272 -10.904 1.00 25.59 160 PRO C CA 1
ATOM 5909 C C . PRO C 1 160 ? -1.120 -15.548 -9.408 1.00 21.68 160 PRO C C 1
ATOM 5910 O O . PRO C 1 160 ? -0.966 -16.674 -8.927 1.00 21.80 160 PRO C O 1
ATOM 5914 N N . LEU C 1 161 ? -1.394 -14.465 -8.668 1.00 21.44 161 LEU C N 1
ATOM 5915 C CA . LEU C 1 161 ? -1.449 -14.518 -7.207 1.00 24.44 161 LEU C CA 1
ATOM 5916 C C . LEU C 1 161 ? -2.459 -15.538 -6.689 1.00 25.88 161 LEU C C 1
ATOM 5917 O O . LEU C 1 161 ? -2.227 -16.174 -5.654 1.00 33.41 161 LEU C O 1
ATOM 5922 N N . ASP C 1 162 ? -3.580 -15.719 -7.383 1.00 29.10 162 ASP C N 1
ATOM 5923 C CA . ASP C 1 162 ? -4.623 -16.619 -6.896 1.00 29.91 162 ASP C CA 1
ATOM 5924 C C . ASP C 1 162 ? -4.481 -18.040 -7.425 1.00 25.05 162 ASP C C 1
ATOM 5925 O O . ASP C 1 162 ? -5.393 -18.851 -7.238 1.00 25.80 162 ASP C O 1
ATOM 5930 N N . GLU C 1 163 ? -3.362 -18.363 -8.063 1.00 29.87 163 GLU C N 1
ATOM 5931 C CA . GLU C 1 163 ? -3.148 -19.718 -8.542 1.00 27.84 163 GLU C CA 1
ATOM 5932 C C . GLU C 1 163 ? -2.866 -20.632 -7.352 1.00 28.47 163 GLU C C 1
ATOM 5933 O O . GLU C 1 163 ? -2.134 -20.243 -6.437 1.00 30.34 163 GLU C O 1
ATOM 5939 N N . PRO C 1 164 ? -3.457 -21.835 -7.319 1.00 30.47 164 PRO C N 1
ATOM 5940 C CA . PRO C 1 164 ? -3.339 -22.689 -6.119 1.00 30.56 164 PRO C CA 1
ATOM 5941 C C . PRO C 1 164 ? -1.926 -22.833 -5.574 1.00 30.77 164 PRO C C 1
ATOM 5942 O O . PRO C 1 164 ? -1.732 -22.818 -4.352 1.00 28.76 164 PRO C O 1
ATOM 5946 N N . ARG C 1 165 ? -0.927 -22.942 -6.450 1.00 30.97 165 ARG C N 1
ATOM 5947 C CA . ARG C 1 165 ? 0.444 -23.101 -5.980 1.00 30.13 165 ARG C CA 1
ATOM 5948 C C . ARG C 1 165 ? 0.991 -21.806 -5.400 1.00 27.96 165 ARG C C 1
ATOM 5949 O O . ARG C 1 165 ? 1.882 -21.841 -4.543 1.00 28.50 165 ARG C O 1
ATOM 5957 N N . VAL C 1 166 ? 0.470 -20.662 -5.839 1.00 26.30 166 VAL C N 1
ATOM 5958 C CA . VAL C 1 166 ? 0.926 -19.393 -5.288 1.00 26.40 166 VAL C CA 1
ATOM 5959 C C . VAL C 1 166 ? 0.268 -19.119 -3.940 1.00 29.46 166 VAL C C 1
ATOM 5960 O O . VAL C 1 166 ? 0.915 -18.611 -3.016 1.00 27.31 166 VAL C O 1
ATOM 5964 N N . GLU C 1 167 ? -1.019 -19.458 -3.798 1.00 32.81 167 GLU C N 1
ATOM 5965 C CA . GLU C 1 167 ? -1.682 -19.290 -2.509 1.00 31.61 167 GLU C CA 1
ATOM 5966 C C . GLU C 1 167 ? -1.061 -20.190 -1.452 1.00 32.28 167 GLU C C 1
ATOM 5967 O O . GLU C 1 167 ? -0.934 -19.796 -0.287 1.00 32.04 167 GLU C O 1
ATOM 5973 N N . ALA C 1 168 ? -0.646 -21.394 -1.843 1.00 31.64 168 ALA C N 1
ATOM 5974 C CA . ALA C 1 168 ? 0.009 -22.302 -0.915 1.00 27.25 168 ALA C CA 1
ATOM 5975 C C . ALA C 1 168 ? 1.445 -21.892 -0.629 1.00 28.80 168 ALA C C 1
ATOM 5976 O O . ALA C 1 168 ? 2.120 -22.561 0.161 1.00 27.93 168 ALA C O 1
ATOM 5978 N N . LYS C 1 169 ? 1.912 -20.808 -1.253 1.00 28.79 169 LYS C N 1
ATOM 5979 C CA . LYS C 1 169 ? 3.226 -20.225 -0.983 1.00 28.23 169 LYS C CA 1
ATOM 5980 C C . LYS C 1 169 ? 4.351 -21.195 -1.334 1.00 28.84 169 LYS C C 1
ATOM 5981 O O . LYS C 1 169 ? 5.361 -21.278 -0.633 1.00 25.43 169 LYS C O 1
ATOM 5987 N N . TRP C 1 170 ? 4.175 -21.938 -2.423 1.00 26.24 170 TRP C N 1
ATOM 5988 C CA . TRP C 1 170 ? 5.238 -22.813 -2.896 1.00 28.12 170 TRP C CA 1
ATOM 5989 C C . TRP C 1 170 ? 6.457 -21.973 -3.264 1.00 28.66 170 TRP C C 1
ATOM 5990 O O . TRP C 1 170 ? 6.310 -20.932 -3.921 1.00 25.79 170 TRP C O 1
ATOM 6001 N N . PRO C 1 171 ? 7.660 -22.376 -2.861 1.00 25.84 171 PRO C N 1
ATOM 6002 C CA . PRO C 1 171 ? 8.848 -21.583 -3.195 1.00 24.86 171 PRO C CA 1
ATOM 6003 C C . PRO C 1 171 ? 9.010 -21.437 -4.700 1.00 28.38 171 PRO C C 1
ATOM 6004 O O . PRO C 1 171 ? 8.738 -22.365 -5.466 1.00 29.29 171 PRO C O 1
ATOM 6008 N N . CYS C 1 172 ? 9.495 -20.270 -5.133 1.00 31.63 172 CYS C N 1
ATOM 6009 C CA . CYS C 1 172 ? 9.799 -19.974 -6.561 1.00 21.59 172 CYS C CA 1
ATOM 6010 C C . CYS C 1 172 ? 8.557 -19.722 -7.424 1.00 20.54 172 CYS C C 1
ATOM 6011 O O . CYS C 1 172 ? 8.725 -19.188 -8.522 1.00 28.77 172 CYS C O 1
ATOM 6014 N N . HIS C 1 173 ? 7.362 -20.027 -6.934 1.00 22.34 173 HIS C N 1
ATOM 6015 C CA . HIS C 1 173 ? 6.122 -19.904 -7.747 1.00 27.36 173 HIS C CA 1
ATOM 6016 C C . HIS C 1 173 ? 5.583 -18.482 -7.640 1.00 27.39 173 HIS C C 1
ATOM 6017 O O . HIS C 1 173 ? 5.662 -17.913 -6.576 1.00 27.86 173 HIS C O 1
ATOM 6024 N N . GLY C 1 174 ? 5.088 -17.911 -8.726 1.00 26.22 174 GLY C N 1
ATOM 6025 C CA . GLY C 1 174 ? 4.657 -16.517 -8.609 1.00 25.66 174 GLY C CA 1
ATOM 6026 C C . GLY C 1 174 ? 4.587 -15.791 -9.923 1.00 24.09 174 GLY C C 1
ATOM 6027 O O . GLY C 1 174 ? 5.040 -16.328 -10.935 1.00 24.29 174 GLY C O 1
ATOM 6028 N N . PRO C 1 175 ? 4.029 -14.569 -9.921 1.00 26.29 175 PRO C N 1
ATOM 6029 C CA . PRO C 1 175 ? 3.897 -13.777 -11.133 1.00 23.75 175 PRO C CA 1
ATOM 6030 C C . PRO C 1 175 ? 5.178 -13.188 -11.732 1.00 22.74 175 PRO C C 1
ATOM 6031 O O . PRO C 1 175 ? 5.940 -12.626 -10.998 1.00 22.33 175 PRO C O 1
ATOM 6035 N N . CYS C 1 176 ? 5.366 -13.309 -13.054 1.00 23.33 176 CYS C N 1
ATOM 6036 C CA . CYS C 1 176 ? 6.530 -12.662 -13.637 1.00 21.23 176 CYS C CA 1
ATOM 6037 C C . CYS C 1 176 ? 6.300 -11.154 -13.708 1.00 18.27 176 CYS C C 1
ATOM 6038 O O . CYS C 1 176 ? 5.212 -10.711 -14.090 1.00 18.41 176 CYS C O 1
ATOM 6041 N N . PRO C 1 177 ? 7.291 -10.346 -13.342 1.00 19.78 177 PRO C N 1
ATOM 6042 C CA . PRO C 1 177 ? 7.103 -8.879 -13.320 1.00 19.25 177 PRO C CA 1
ATOM 6043 C C . PRO C 1 177 ? 7.404 -8.217 -14.663 1.00 27.04 177 PRO C C 1
ATOM 6044 O O . PRO C 1 177 ? 8.432 -7.559 -14.863 1.00 25.57 177 PRO C O 1
ATOM 6048 N N . TRP C 1 178 ? 6.491 -8.386 -15.617 1.00 21.43 178 TRP C N 1
ATOM 6049 C CA . TRP C 1 178 ? 6.655 -7.724 -16.903 1.00 23.45 178 TRP C CA 1
ATOM 6050 C C . TRP C 1 178 ? 6.467 -6.219 -16.743 1.00 25.38 178 TRP C C 1
ATOM 6051 O O . TRP C 1 178 ? 5.666 -5.775 -15.919 1.00 22.30 178 TRP C O 1
ATOM 6062 N N . PRO C 1 179 ? 7.218 -5.409 -17.491 1.00 27.82 179 PRO C N 1
ATOM 6063 C CA . PRO C 1 179 ? 6.932 -3.968 -17.508 1.00 29.61 179 PRO C CA 1
ATOM 6064 C C . PRO C 1 179 ? 5.662 -3.610 -18.268 1.00 30.66 179 PRO C C 1
ATOM 6065 O O . PRO C 1 179 ? 5.071 -2.560 -17.976 1.00 29.25 179 PRO C O 1
ATOM 6069 N N . ASP C 1 180 ? 5.215 -4.447 -19.208 1.00 34.91 180 ASP C N 1
ATOM 6070 C CA . ASP C 1 180 ? 3.986 -4.243 -19.974 1.00 36.83 180 ASP C CA 1
ATOM 6071 C C . ASP C 1 180 ? 3.764 -5.451 -20.882 1.00 38.95 180 ASP C C 1
ATOM 6072 O O . ASP C 1 180 ? 4.613 -6.341 -20.977 1.00 41.75 180 ASP C O 1
ATOM 6077 N N . VAL C 1 181 ? 2.601 -5.474 -21.545 1.00 29.57 181 VAL C N 1
ATOM 6078 C CA . VAL C 1 181 ? 2.330 -6.510 -22.539 1.00 31.05 181 VAL C CA 1
ATOM 6079 C C . VAL C 1 181 ? 3.186 -6.351 -23.782 1.00 35.92 181 VAL C C 1
ATOM 6080 O O . VAL C 1 181 ? 3.229 -7.263 -24.618 1.00 29.87 181 VAL C O 1
ATOM 6084 N N . ASP C 1 182 ? 3.885 -5.224 -23.919 1.00 33.71 182 ASP C N 1
ATOM 6085 C CA . ASP C 1 182 ? 4.745 -5.015 -25.073 1.00 31.44 182 ASP C CA 1
ATOM 6086 C C . ASP C 1 182 ? 6.006 -5.860 -25.010 1.00 29.29 182 ASP C C 1
ATOM 6087 O O . ASP C 1 182 ? 6.696 -5.993 -26.025 1.00 31.50 182 ASP C O 1
ATOM 6092 N N . MET C 1 183 ? 6.309 -6.444 -23.856 1.00 29.78 183 MET C N 1
ATOM 6093 C CA . MET C 1 183 ? 7.382 -7.413 -23.708 1.00 26.42 183 MET C CA 1
ATOM 6094 C C . MET C 1 183 ? 6.867 -8.812 -23.428 1.00 23.88 183 MET C C 1
ATOM 6095 O O . MET C 1 183 ? 7.436 -9.789 -23.917 1.00 23.45 183 MET C O 1
ATOM 6100 N N . ARG C 1 184 ? 5.772 -8.913 -22.672 1.00 27.30 184 ARG C N 1
ATOM 6101 C CA . ARG C 1 184 ? 5.197 -10.209 -22.329 1.00 21.93 184 ARG C CA 1
ATOM 6102 C C . ARG C 1 184 ? 4.777 -10.987 -23.571 1.00 21.93 184 ARG C C 1
ATOM 6103 O O . ARG C 1 184 ? 5.149 -12.154 -23.738 1.00 21.86 184 ARG C O 1
ATOM 6111 N N . THR C 1 185 ? 3.993 -10.361 -24.453 1.00 23.39 185 THR C N 1
ATOM 6112 C CA . THR C 1 185 ? 3.454 -11.081 -25.607 1.00 23.82 185 THR C CA 1
ATOM 6113 C C . THR C 1 185 ? 4.532 -11.651 -26.524 1.00 24.21 185 THR C C 1
ATOM 6114 O O . THR C 1 185 ? 4.461 -12.851 -26.844 1.00 24.45 185 THR C O 1
ATOM 6118 N N . PRO C 1 186 ? 5.532 -10.888 -26.989 1.00 24.45 186 PRO C N 1
ATOM 6119 C CA . PRO C 1 186 ? 6.572 -11.516 -27.827 1.00 24.95 186 PRO C CA 1
ATOM 6120 C C . PRO C 1 186 ? 7.359 -12.593 -27.101 1.00 24.08 186 PRO C C 1
ATOM 6121 O O . PRO C 1 186 ? 7.656 -13.639 -27.691 1.00 24.52 186 PRO C O 1
ATOM 6125 N N . ILE C 1 187 ? 7.702 -12.367 -25.829 1.00 23.45 187 ILE C N 1
ATOM 6126 C CA . ILE C 1 187 ? 8.542 -13.316 -25.100 1.00 23.53 187 ILE C CA 1
ATOM 6127 C C . ILE C 1 187 ? 7.795 -14.619 -24.849 1.00 22.17 187 ILE C C 1
ATOM 6128 O O . ILE C 1 187 ? 8.360 -15.708 -24.998 1.00 22.28 187 ILE C O 1
ATOM 6133 N N . GLN C 1 188 ? 6.539 -14.525 -24.449 1.00 22.04 188 GLN C N 1
ATOM 6134 C CA . GLN C 1 188 ? 5.725 -15.743 -24.220 1.00 26.87 188 GLN C CA 1
ATOM 6135 C C . GLN C 1 188 ? 5.713 -16.571 -25.494 1.00 28.54 188 GLN C C 1
ATOM 6136 O O . GLN C 1 188 ? 6.004 -17.758 -25.428 1.00 27.06 188 GLN C O 1
ATOM 6138 N N . GLN C 1 189 ? 5.340 -15.946 -26.602 1.00 25.86 189 GLN C N 1
ATOM 6139 C CA . GLN C 1 189 ? 5.247 -16.676 -27.860 1.00 27.70 189 GLN C CA 1
ATOM 6140 C C . GLN C 1 189 ? 6.588 -17.273 -28.261 1.00 28.02 189 GLN C C 1
ATOM 6141 O O . GLN C 1 189 ? 6.628 -18.320 -28.917 1.00 32.67 189 GLN C O 1
ATOM 6147 N N . TYR C 1 190 ? 7.691 -16.622 -27.887 1.00 27.67 190 TYR C N 1
ATOM 6148 C CA . TYR C 1 190 ? 9.007 -17.185 -28.171 1.00 27.89 190 TYR C CA 1
ATOM 6149 C C . TYR C 1 190 ? 9.266 -18.431 -27.333 1.00 29.95 190 TYR C C 1
ATOM 6150 O O . TYR C 1 190 ? 9.877 -19.392 -27.814 1.00 31.20 190 TYR C O 1
ATOM 6159 N N . MET C 1 191 ? 8.795 -18.440 -26.080 1.00 32.60 191 MET C N 1
ATOM 6160 C CA . MET C 1 191 ? 9.015 -19.593 -25.213 1.00 29.55 191 MET C CA 1
ATOM 6161 C C . MET C 1 191 ? 8.104 -20.757 -25.584 1.00 32.45 191 MET C C 1
ATOM 6162 O O . MET C 1 191 ? 8.483 -21.921 -25.403 1.00 37.23 191 MET C O 1
ATOM 6167 N N . ASP C 1 192 ? 6.909 -20.470 -26.106 1.00 37.23 192 ASP C N 1
ATOM 6168 C CA . ASP C 1 192 ? 6.023 -21.545 -26.530 1.00 36.36 192 ASP C CA 1
ATOM 6169 C C . ASP C 1 192 ? 6.584 -22.268 -27.746 1.00 36.95 192 ASP C C 1
ATOM 6170 O O . ASP C 1 192 ? 6.394 -23.482 -27.891 1.00 40.70 192 ASP C O 1
ATOM 6175 N N . SER C 1 193 ? 7.301 -21.548 -28.609 1.00 37.96 193 SER C N 1
ATOM 6176 C CA . SER C 1 193 ? 7.966 -22.190 -29.735 1.00 32.90 193 SER C CA 1
ATOM 6177 C C . SER C 1 193 ? 9.202 -22.951 -29.277 1.00 31.24 193 SER C C 1
ATOM 6178 O O . SER C 1 193 ? 9.455 -24.071 -29.738 1.00 28.23 193 SER C O 1
ATOM 6181 N N . LEU C 1 194 ? 9.977 -22.361 -28.362 1.00 31.07 194 LEU C N 1
ATOM 6182 C CA . LEU C 1 194 ? 11.149 -23.047 -27.838 1.00 29.23 194 LEU C CA 1
ATOM 6183 C C . LEU C 1 194 ? 10.752 -24.317 -27.097 1.00 30.49 194 LEU C C 1
ATOM 6184 O O . LEU C 1 194 ? 11.509 -25.295 -27.088 1.00 29.63 194 LEU C O 1
ATOM 6189 N N . GLY C 1 195 ? 9.570 -24.321 -26.477 1.00 31.80 195 GLY C N 1
ATOM 6190 C CA . GLY C 1 195 ? 9.078 -25.533 -25.842 1.00 26.29 195 GLY C CA 1
ATOM 6191 C C . GLY C 1 195 ? 8.685 -26.602 -26.845 1.00 27.51 195 GLY C C 1
ATOM 6192 O O . GLY C 1 195 ? 8.951 -27.788 -26.637 1.00 27.39 195 GLY C O 1
ATOM 6193 N N . LYS C 1 196 ? 8.043 -26.198 -27.946 1.00 31.92 196 LYS C N 1
ATOM 6194 C CA . LYS C 1 196 ? 7.697 -27.153 -28.994 1.00 29.41 196 LYS C CA 1
ATOM 6195 C C . LYS C 1 196 ? 8.951 -27.787 -29.582 1.00 30.02 196 LYS C C 1
ATOM 6196 O O . LYS C 1 196 ? 8.954 -28.974 -29.931 1.00 31.10 196 LYS C O 1
ATOM 6202 N N . SER C 1 197 ? 10.040 -27.041 -29.601 1.00 29.42 197 SER C N 1
ATOM 6203 C CA . SER C 1 197 ? 11.318 -27.563 -30.126 1.00 30.10 197 SER C CA 1
ATOM 6204 C C . SER C 1 197 ? 11.987 -28.501 -29.125 1.00 29.97 197 SER C C 1
ATOM 6205 O O . SER C 1 197 ? 12.619 -29.445 -29.568 1.00 31.27 197 SER C O 1
ATOM 6208 N N . GLY C 1 198 ? 11.855 -28.235 -27.826 1.00 33.67 198 GLY C N 1
ATOM 6209 C CA . GLY C 1 198 ? 12.528 -29.032 -26.787 1.00 27.96 198 GLY C CA 1
ATOM 6210 C C . GLY C 1 198 ? 11.828 -30.340 -26.568 1.00 28.63 198 GLY C C 1
ATOM 6211 O O . GLY C 1 198 ? 12.509 -31.314 -26.282 1.00 29.32 198 GLY C O 1
ATOM 6212 N N . GLU C 1 199 ? 10.511 -30.347 -26.711 1.00 28.85 199 GLU C N 1
ATOM 6213 C CA . GLU C 1 199 ? 9.747 -31.610 -26.605 1.00 29.80 199 GLU C CA 1
ATOM 6214 C C . GLU C 1 199 ? 10.117 -32.480 -27.797 1.00 34.81 199 GLU C C 1
ATOM 6215 O O . GLU C 1 199 ? 10.143 -33.698 -27.647 1.00 39.08 199 GLU C O 1
ATOM 6221 N N . THR C 1 200 ? 10.414 -31.853 -28.925 1.00 32.65 200 THR C N 1
ATOM 6222 C CA . THR C 1 200 ? 10.890 -32.599 -30.101 1.00 33.77 200 THR C CA 1
ATOM 6223 C C . THR C 1 200 ? 12.240 -33.185 -29.787 1.00 35.97 200 THR C C 1
ATOM 6224 O O . THR C 1 200 ? 12.428 -34.385 -29.998 1.00 40.64 200 THR C O 1
ATOM 6228 N N . LEU C 1 201 ? 13.096 -32.355 -29.233 1.00 33.46 201 LEU C N 1
ATOM 6229 C CA . LEU C 1 201 ? 14.502 -32.768 -28.995 1.00 32.42 201 LEU C CA 1
ATOM 6230 C C . LEU C 1 201 ? 14.568 -33.926 -27.996 1.00 34.57 201 LEU C C 1
ATOM 6231 O O . LEU C 1 201 ? 15.444 -34.766 -28.154 1.00 35.17 201 LEU C O 1
ATOM 6236 N N . LEU C 1 202 ? 13.655 -33.980 -27.033 1.00 34.70 202 LEU C N 1
ATOM 6237 C CA . LEU C 1 202 ? 13.667 -35.038 -25.995 1.00 34.71 202 LEU C CA 1
ATOM 6238 C C . LEU C 1 202 ? 13.108 -36.322 -26.582 1.00 38.42 202 LEU C C 1
ATOM 6239 O O . LEU C 1 202 ? 13.606 -37.382 -26.231 1.00 40.39 202 LEU C O 1
ATOM 6244 N N . GLN C 1 203 ? 12.108 -36.205 -27.443 1.00 37.06 203 GLN C N 1
ATOM 6245 C CA . GLN C 1 203 ? 11.522 -37.379 -28.129 1.00 44.30 203 GLN C CA 1
ATOM 6246 C C . GLN C 1 203 ? 12.609 -38.016 -28.985 1.00 45.23 203 GLN C C 1
ATOM 6247 O O . GLN C 1 203 ? 12.702 -39.230 -28.982 1.00 48.74 203 GLN C O 1
ATOM 6253 N N . MET C 1 204 ? 13.432 -37.209 -29.639 1.00 38.96 204 MET C N 1
ATOM 6254 C CA . MET C 1 204 ? 14.563 -37.740 -30.436 1.00 39.12 204 MET C CA 1
ATOM 6255 C C . MET C 1 204 ? 15.609 -38.422 -29.551 1.00 37.90 204 MET C C 1
ATOM 6256 O O . MET C 1 204 ? 16.106 -39.461 -29.967 1.00 39.37 204 MET C O 1
ATOM 6261 N N . ILE C 1 205 ? 15.975 -37.829 -28.414 1.00 39.97 205 ILE C N 1
ATOM 6262 C CA . ILE C 1 205 ? 16.919 -38.456 -27.489 1.00 40.84 205 ILE C CA 1
ATOM 6263 C C . ILE C 1 205 ? 16.369 -39.784 -26.984 1.00 38.71 205 ILE C C 1
ATOM 6264 O O . ILE C 1 205 ? 17.116 -40.753 -26.795 1.00 38.31 205 ILE C O 1
ATOM 6269 N N . GLU C 1 206 ? 15.052 -39.857 -26.772 1.00 40.65 206 GLU C N 1
ATOM 6270 C CA . GLU C 1 206 ? 14.440 -41.121 -26.376 1.00 38.67 206 GLU C CA 1
ATOM 6271 C C . GLU C 1 206 ? 14.637 -42.178 -27.455 1.00 40.16 206 GLU C C 1
ATOM 6272 O O . GLU C 1 206 ? 14.954 -43.335 -27.155 1.00 41.32 206 GLU C O 1
ATOM 6278 N N . TYR C 1 207 ? 14.456 -41.791 -28.721 1.00 41.41 207 TYR C N 1
ATOM 6279 C CA . TYR C 1 207 ? 14.635 -42.726 -29.825 1.00 42.79 207 TYR C CA 1
ATOM 6280 C C . TYR C 1 207 ? 16.101 -43.104 -30.005 1.00 43.42 207 TYR C C 1
ATOM 6281 O O . TYR C 1 207 ? 16.416 -44.257 -30.324 1.00 45.13 207 TYR C O 1
ATOM 6290 N N . GLY C 1 208 ? 17.014 -42.149 -29.803 1.00 42.22 208 GLY C N 1
ATOM 6291 C CA . GLY C 1 208 ? 18.421 -42.404 -30.061 1.00 43.00 208 GLY C CA 1
ATOM 6292 C C . GLY C 1 208 ? 19.127 -43.204 -28.989 1.00 43.17 208 GLY C C 1
ATOM 6293 O O . GLY C 1 208 ? 20.165 -43.813 -29.268 1.00 44.42 208 GLY C O 1
ATOM 6294 N N . LEU C 1 209 ? 18.585 -43.222 -27.775 1.00 42.11 209 LEU C N 1
ATOM 6295 C CA . LEU C 1 209 ? 19.111 -44.026 -26.684 1.00 42.43 209 LEU C CA 1
ATOM 6296 C C . LEU C 1 209 ? 18.285 -45.280 -26.442 1.00 43.61 209 LEU C C 1
ATOM 6297 O O . LEU C 1 209 ? 18.563 -46.019 -25.492 1.00 44.37 209 LEU C O 1
ATOM 6302 N N . SER C 1 210 ? 17.291 -45.542 -27.294 1.00 44.35 210 SER C N 1
ATOM 6303 C CA . SER C 1 210 ? 16.405 -46.698 -27.152 1.00 45.69 210 SER C CA 1
ATOM 6304 C C . SER C 1 210 ? 15.812 -46.758 -25.746 1.00 44.80 210 SER C C 1
ATOM 6305 O O . SER C 1 210 ? 15.637 -47.830 -25.161 1.00 45.94 210 SER C O 1
ATOM 6307 N N . LEU C 1 211 ? 15.501 -45.584 -25.203 1.00 42.89 211 LEU C N 1
ATOM 6308 C CA . LEU C 1 211 ? 14.860 -45.487 -23.904 1.00 42.02 211 LEU C CA 1
ATOM 6309 C C . LEU C 1 211 ? 13.403 -45.929 -23.993 1.00 42.73 211 LEU C C 1
ATOM 6310 O O . LEU C 1 211 ? 12.800 -45.963 -25.069 1.00 43.48 211 LEU C O 1
ATOM 6315 N N . HIS C 1 212 ? 12.847 -46.286 -22.841 1.00 43.79 212 HIS C N 1
ATOM 6316 C CA . HIS C 1 212 ? 11.423 -46.573 -22.765 1.00 46.27 212 HIS C CA 1
ATOM 6317 C C . HIS C 1 212 ? 10.628 -45.347 -23.203 1.00 49.25 212 HIS C C 1
ATOM 6318 O O . HIS C 1 212 ? 10.975 -44.223 -22.817 1.00 47.23 212 HIS C O 1
ATOM 6325 N N . PRO C 1 213 ? 9.601 -45.512 -24.037 1.00 50.82 213 PRO C N 1
ATOM 6326 C CA . PRO C 1 213 ? 8.828 -44.356 -24.506 1.00 53.53 213 PRO C CA 1
ATOM 6327 C C . PRO C 1 213 ? 8.377 -43.457 -23.360 1.00 54.19 213 PRO C C 1
ATOM 6328 O O . PRO C 1 213 ? 7.936 -43.930 -22.309 1.00 55.21 213 PRO C O 1
ATOM 6332 N N . ASP C 1 214 ? 8.518 -42.146 -23.573 1.00 57.10 214 ASP C N 1
ATOM 6333 C CA . ASP C 1 214 ? 8.127 -41.092 -22.638 1.00 53.61 214 ASP C CA 1
ATOM 6334 C C . ASP C 1 214 ? 9.005 -41.038 -21.393 1.00 52.19 214 ASP C C 1
ATOM 6335 O O . ASP C 1 214 ? 8.599 -40.461 -20.379 1.00 55.20 214 ASP C O 1
ATOM 6340 N N . THR C 1 215 ? 10.202 -41.626 -21.437 1.00 45.73 215 THR C N 1
ATOM 6341 C CA . THR C 1 215 ? 11.093 -41.553 -20.283 1.00 38.54 215 THR C CA 1
ATOM 6342 C C . THR C 1 215 ? 11.428 -40.104 -19.946 1.00 40.80 215 THR C C 1
ATOM 6343 O O . THR C 1 215 ? 11.541 -39.741 -18.768 1.00 44.19 215 THR C O 1
ATOM 6347 N N . LEU C 1 216 ? 11.556 -39.253 -20.963 1.00 37.78 216 LEU C N 1
ATOM 6348 C CA . LEU C 1 216 ? 11.872 -37.845 -20.758 1.00 33.32 216 LEU C CA 1
ATOM 6349 C C . LEU C 1 216 ? 10.666 -36.920 -20.863 1.00 38.68 216 LEU C C 1
ATOM 6350 O O . LEU C 1 216 ? 10.565 -35.967 -20.085 1.00 35.62 216 LEU C O 1
ATOM 6355 N N . THR C 1 217 ? 9.716 -37.249 -21.730 1.00 34.91 217 THR C N 1
ATOM 6356 C CA . THR C 1 217 ? 8.552 -36.358 -21.965 1.00 38.61 217 THR C CA 1
ATOM 6357 C C . THR C 1 217 ? 7.608 -36.330 -20.759 1.00 36.55 217 THR C C 1
ATOM 6358 O O . THR C 1 217 ? 6.935 -35.318 -20.587 1.00 36.50 217 THR C O 1
ATOM 6362 N N . SER C 1 218 ? 7.592 -37.385 -19.950 1.00 35.56 218 SER C N 1
ATOM 6363 C CA . SER C 1 218 ? 6.702 -37.472 -18.769 1.00 35.02 218 SER C CA 1
ATOM 6364 C C . SER C 1 218 ? 7.140 -36.451 -17.738 1.00 36.00 218 SER C C 1
ATOM 6365 O O . SER C 1 218 ? 6.301 -35.931 -17.017 1.00 42.16 218 SER C O 1
ATOM 6368 N N . LEU C 1 219 ? 8.429 -36.185 -17.683 1.00 35.77 219 LEU C N 1
ATOM 6369 C CA . LEU C 1 219 ? 8.962 -35.286 -16.650 1.00 32.09 219 LEU C CA 1
ATOM 6370 C C . LEU C 1 219 ? 8.682 -33.847 -17.038 1.00 31.52 219 LEU C C 1
ATOM 6371 O O . LEU C 1 219 ? 8.567 -33.039 -16.143 1.00 30.61 219 LEU C O 1
ATOM 6376 N N . THR C 1 220 ? 8.516 -33.572 -18.325 1.00 32.50 220 THR C N 1
ATOM 6377 C CA . THR C 1 220 ? 8.391 -32.173 -18.791 1.00 30.27 220 THR C CA 1
ATOM 6378 C C . THR C 1 220 ? 6.931 -31.780 -18.916 1.00 30.27 220 THR C C 1
ATOM 6379 O O . THR C 1 220 ? 6.650 -30.720 -19.475 1.00 32.26 220 THR C O 1
ATOM 6383 N N . LYS C 1 221 ? 6.048 -32.624 -18.414 1.00 29.31 221 LYS C N 1
ATOM 6384 C CA . LYS C 1 221 ? 4.626 -32.248 -18.397 1.00 32.05 221 LYS C CA 1
ATOM 6385 C C . LYS C 1 221 ? 4.518 -31.175 -17.324 1.00 30.72 221 LYS C C 1
ATOM 6386 O O . LYS C 1 221 ? 4.911 -31.464 -16.200 1.00 29.66 221 LYS C O 1
ATOM 6392 N N . ASP C 1 222 ? 4.003 -30.004 -17.675 1.00 26.12 222 ASP C N 1
ATOM 6393 C CA . ASP C 1 222 ? 4.006 -28.839 -16.757 1.00 30.42 222 ASP C CA 1
ATOM 6394 C C . ASP C 1 222 ? 5.453 -28.580 -16.375 1.00 27.33 222 ASP C C 1
ATOM 6395 O O . ASP C 1 222 ? 5.711 -28.245 -15.213 1.00 27.38 222 ASP C O 1
ATOM 6400 N N . GLY C 1 223 ? 6.345 -28.714 -17.346 1.00 26.99 223 GLY C N 1
ATOM 6401 C CA . GLY C 1 223 ? 7.727 -28.536 -16.953 1.00 24.00 223 GLY C CA 1
ATOM 6402 C C . GLY C 1 223 ? 8.019 -27.109 -16.532 1.00 24.54 223 GLY C C 1
ATOM 6403 O O . GLY C 1 223 ? 7.362 -26.159 -16.959 1.00 26.84 223 GLY C O 1
ATOM 6404 N N . TRP C 1 224 ? 9.033 -26.967 -15.675 1.00 24.21 224 TRP C N 1
ATOM 6405 C CA . TRP C 1 224 ? 9.439 -25.677 -15.132 1.00 23.82 224 TRP C CA 1
ATOM 6406 C C . TRP C 1 224 ? 10.393 -24.955 -16.081 1.00 24.62 224 TRP C C 1
ATOM 6407 O O . TRP C 1 224 ? 11.466 -24.503 -15.666 1.00 25.70 224 TRP C O 1
ATOM 6418 N N . HIS C 1 225 ? 10.018 -24.844 -17.355 1.00 24.72 225 HIS C N 1
ATOM 6419 C CA . HIS C 1 225 ? 10.893 -24.215 -18.336 1.00 22.74 225 HIS C CA 1
ATOM 6420 C C . HIS C 1 225 ? 11.070 -22.737 -18.014 1.00 20.95 225 HIS C C 1
ATOM 6421 O O . HIS C 1 225 ? 10.106 -22.044 -17.676 1.00 21.98 225 HIS C O 1
ATOM 6428 N N . HIS C 1 226 ? 12.302 -22.245 -18.139 1.00 20.55 226 HIS C N 1
ATOM 6429 C CA . HIS C 1 226 ? 12.561 -20.833 -17.899 1.00 23.41 226 HIS C CA 1
ATOM 6430 C C . HIS C 1 226 ? 13.539 -20.295 -18.935 1.00 24.39 226 HIS C C 1
ATOM 6431 O O . HIS C 1 226 ? 14.372 -21.028 -19.474 1.00 22.78 226 HIS C O 1
ATOM 6438 N N . LEU C 1 227 ? 13.414 -18.997 -19.203 1.00 22.61 227 LEU C N 1
ATOM 6439 C CA . LEU C 1 227 ? 14.181 -18.297 -20.222 1.00 22.39 227 LEU C CA 1
ATOM 6440 C C . LEU C 1 227 ? 15.052 -17.226 -19.582 1.00 24.98 227 LEU C C 1
ATOM 6441 O O . LEU C 1 227 ? 14.598 -16.491 -18.697 1.00 32.48 227 LEU C O 1
ATOM 6446 N N . ARG C 1 228 ? 16.292 -17.154 -20.053 1.00 27.11 228 ARG C N 1
ATOM 6447 C CA . ARG C 1 228 ? 17.245 -16.131 -19.585 1.00 30.83 228 ARG C CA 1
ATOM 6448 C C . ARG C 1 228 ? 17.524 -15.163 -20.733 1.00 30.75 228 ARG C C 1
ATOM 6449 O O . ARG C 1 228 ? 18.156 -15.572 -21.705 1.00 30.02 228 ARG C O 1
ATOM 6457 N N . ILE C 1 229 ? 16.975 -13.955 -20.657 1.00 26.69 229 ILE C N 1
ATOM 6458 C CA . ILE C 1 229 ? 17.252 -12.909 -21.681 1.00 27.32 229 ILE C CA 1
ATOM 6459 C C . ILE C 1 229 ? 18.579 -12.263 -21.298 1.00 32.04 229 ILE C C 1
ATOM 6460 O O . ILE C 1 229 ? 18.618 -11.571 -20.285 1.00 27.82 229 ILE C O 1
ATOM 6465 N N . LEU C 1 230 ? 19.621 -12.481 -22.100 1.00 30.00 230 LEU C N 1
ATOM 6466 C CA . LEU C 1 230 ? 20.968 -12.011 -21.724 1.00 26.48 230 LEU C CA 1
ATOM 6467 C C . LEU C 1 230 ? 21.432 -10.789 -22.510 1.00 27.98 230 LEU C C 1
ATOM 6468 O O . LEU C 1 230 ? 21.011 -10.629 -23.651 1.00 35.67 230 LEU C O 1
ATOM 6473 N N . ARG C 1 231 ? 22.232 -9.938 -21.877 1.00 31.05 231 ARG C N 1
ATOM 6474 C CA . ARG C 1 231 ? 22.863 -8.790 -22.562 1.00 35.45 231 ARG C CA 1
ATOM 6475 C C . ARG C 1 231 ? 24.265 -8.695 -21.980 1.00 37.42 231 ARG C C 1
ATOM 6476 O O . ARG C 1 231 ? 24.398 -8.710 -20.762 1.00 38.13 231 ARG C O 1
ATOM 6484 N N . PHE C 1 232 ? 25.264 -8.628 -22.846 1.00 38.36 232 PHE C N 1
ATOM 6485 C CA . PHE C 1 232 ? 26.662 -8.568 -22.377 1.00 43.82 232 PHE C CA 1
ATOM 6486 C C . PHE C 1 232 ? 27.281 -7.188 -22.704 1.00 45.44 232 PHE C C 1
ATOM 6487 O O . PHE C 1 232 ? 27.020 -6.716 -23.810 1.00 44.63 232 PHE C O 1
ATOM 6495 N N . PRO C 1 233 ? 28.046 -6.494 -21.812 1.00 59.64 233 PRO C N 1
ATOM 6496 C CA . PRO C 1 233 ? 28.706 -5.232 -22.192 1.00 64.04 233 PRO C CA 1
ATOM 6497 C C . PRO C 1 233 ? 29.940 -5.374 -23.105 1.00 65.44 233 PRO C C 1
ATOM 6498 O O . PRO C 1 233 ? 30.377 -6.448 -23.297 1.00 63.23 233 PRO C O 1
ATOM 6502 N N . GLN C 1 234 ? 30.514 -4.262 -23.556 1.00 69.68 234 GLN C N 1
ATOM 6503 C CA . GLN C 1 234 ? 31.723 -4.288 -24.424 1.00 71.91 234 GLN C CA 1
ATOM 6504 C C . GLN C 1 234 ? 32.992 -4.476 -23.587 1.00 76.45 234 GLN C C 1
ATOM 6505 O O . GLN C 1 234 ? 32.981 -4.147 -22.401 1.00 80.63 234 GLN C O 1
ATOM 6511 N N . ASN C 1 235 ? 34.052 -4.991 -24.199 1.00 75.54 235 ASN C N 1
ATOM 6512 C CA . ASN C 1 235 ? 35.331 -5.197 -23.481 1.00 78.78 235 ASN C CA 1
ATOM 6513 C C . ASN C 1 235 ? 35.919 -3.827 -23.154 1.00 90.59 235 ASN C C 1
ATOM 6514 O O . ASN C 1 235 ? 36.868 -3.762 -22.352 1.00 89.49 235 ASN C O 1
ATOM 6519 N N . ASN C 1 236 ? 35.364 -2.775 -23.750 1.00 113.10 236 ASN C N 1
ATOM 6520 C CA . ASN C 1 236 ? 35.877 -1.396 -23.551 1.00 116.42 236 ASN C CA 1
ATOM 6521 C C . ASN C 1 236 ? 34.768 -0.553 -22.940 1.00 115.37 236 ASN C C 1
ATOM 6522 O O . ASN C 1 236 ? 33.622 -0.966 -23.095 1.00 113.42 236 ASN C O 1
ATOM 6527 N N . THR C 1 238 ? 33.021 -0.416 -20.529 1.00 109.48 238 THR C N 1
ATOM 6528 C CA . THR C 1 238 ? 32.352 -1.055 -19.371 1.00 112.77 238 THR C CA 1
ATOM 6529 C C . THR C 1 238 ? 33.358 -1.609 -18.360 1.00 120.51 238 THR C C 1
ATOM 6530 O O . THR C 1 238 ? 34.293 -2.308 -18.792 1.00 116.89 238 THR C O 1
ATOM 6534 N N . ASN C 1 239 ? 33.170 -1.283 -17.075 1.00 126.46 239 ASN C N 1
ATOM 6535 C CA . ASN C 1 239 ? 34.082 -1.766 -16.003 1.00 130.70 239 ASN C CA 1
ATOM 6536 C C . ASN C 1 239 ? 34.126 -3.298 -16.023 1.00 134.39 239 ASN C C 1
ATOM 6537 O O . ASN C 1 239 ? 35.229 -3.837 -16.270 1.00 138.92 239 ASN C O 1
ATOM 6542 N N . GLY C 1 240 ? 32.996 -3.981 -15.783 1.00 119.97 240 GLY C N 1
ATOM 6543 C CA . GLY C 1 240 ? 33.067 -5.460 -15.713 1.00 107.78 240 GLY C CA 1
ATOM 6544 C C . GLY C 1 240 ? 31.718 -6.126 -15.951 1.00 99.43 240 GLY C C 1
ATOM 6545 O O . GLY C 1 240 ? 30.709 -5.405 -16.020 1.00 95.57 240 GLY C O 1
ATOM 6546 N N . ARG C 1 241 ? 31.723 -7.455 -16.084 1.00 107.45 241 ARG C N 1
ATOM 6547 C CA . ARG C 1 241 ? 30.479 -8.246 -16.213 1.00 102.74 241 ARG C CA 1
ATOM 6548 C C . ARG C 1 241 ? 30.655 -9.460 -15.294 1.00 101.15 241 ARG C C 1
ATOM 6549 O O . ARG C 1 241 ? 31.693 -10.124 -15.434 1.00 105.62 241 ARG C O 1
ATOM 6551 N N . GLY C 1 242 ? 29.728 -9.715 -14.368 1.00 75.62 242 GLY C N 1
ATOM 6552 C CA . GLY C 1 242 ? 29.858 -10.802 -13.364 1.00 77.34 242 GLY C CA 1
ATOM 6553 C C . GLY C 1 242 ? 31.152 -10.707 -12.553 1.00 88.23 242 GLY C C 1
ATOM 6554 O O . GLY C 1 242 ? 31.619 -9.579 -12.321 1.00 81.21 242 GLY C O 1
ATOM 6555 N N . LYS C 1 243 ? 31.691 -11.852 -12.119 1.00 108.35 243 LYS C N 1
ATOM 6556 C CA . LYS C 1 243 ? 32.886 -11.844 -11.238 1.00 109.20 243 LYS C CA 1
ATOM 6557 C C . LYS C 1 243 ? 33.854 -12.971 -11.603 1.00 113.52 243 LYS C C 1
ATOM 6558 O O . LYS C 1 243 ? 34.580 -13.416 -10.693 1.00 108.09 243 LYS C O 1
ATOM 6560 N N . LYS C 1 244 ? 33.854 -13.431 -12.860 1.00 120.63 244 LYS C N 1
ATOM 6561 C CA . LYS C 1 244 ? 34.835 -14.446 -13.328 1.00 118.34 244 LYS C CA 1
ATOM 6562 C C . LYS C 1 244 ? 35.143 -14.151 -14.795 1.00 123.04 244 LYS C C 1
ATOM 6563 O O . LYS C 1 244 ? 34.308 -13.470 -15.427 1.00 122.18 244 LYS C O 1
ATOM 6565 N N . GLY C 1 245 ? 36.275 -14.639 -15.305 1.00 125.47 245 GLY C N 1
ATOM 6566 C CA . GLY C 1 245 ? 36.648 -14.434 -16.727 1.00 124.44 245 GLY C CA 1
ATOM 6567 C C . GLY C 1 245 ? 36.261 -13.002 -17.120 1.00 125.23 245 GLY C C 1
ATOM 6568 O O . GLY C 1 245 ? 36.724 -12.056 -16.449 1.00 129.14 245 GLY C O 1
ATOM 6569 N N . ARG C 1 246 ? 35.456 -12.849 -18.173 1.00 96.11 246 ARG C N 1
ATOM 6570 C CA . ARG C 1 246 ? 35.083 -11.490 -18.635 1.00 86.26 246 ARG C CA 1
ATOM 6571 C C . ARG C 1 246 ? 33.568 -11.306 -18.592 1.00 75.28 246 ARG C C 1
ATOM 6572 O O . ARG C 1 246 ? 33.134 -10.340 -17.962 1.00 76.23 246 ARG C O 1
ATOM 6574 N N . GLY C 1 247 ? 32.818 -12.194 -19.244 1.00 68.86 247 GLY C N 1
ATOM 6575 C CA . GLY C 1 247 ? 31.341 -12.130 -19.241 1.00 64.13 247 GLY C CA 1
ATOM 6576 C C . GLY C 1 247 ? 30.722 -13.106 -18.267 1.00 66.97 247 GLY C C 1
ATOM 6577 O O . GLY C 1 247 ? 30.097 -12.651 -17.304 1.00 61.71 247 GLY C O 1
ATOM 6578 N N . ILE C 1 248 ? 30.814 -14.398 -18.550 1.00 65.81 248 ILE C N 1
ATOM 6579 C CA . ILE C 1 248 ? 30.369 -15.408 -17.557 1.00 59.09 248 ILE C CA 1
ATOM 6580 C C . ILE C 1 248 ? 31.470 -16.458 -17.557 1.00 56.66 248 ILE C C 1
ATOM 6581 O O . ILE C 1 248 ? 32.040 -16.706 -18.621 1.00 57.62 248 ILE C O 1
ATOM 6586 N N . GLY C 1 249 ? 31.826 -16.974 -16.390 1.00 61.72 249 GLY C N 1
ATOM 6587 C CA . GLY C 1 249 ? 32.966 -17.895 -16.318 1.00 54.99 249 GLY C CA 1
ATOM 6588 C C . GLY C 1 249 ? 32.556 -19.305 -16.636 1.00 52.38 249 GLY C C 1
ATOM 6589 O O . GLY C 1 249 ? 31.403 -19.512 -16.935 1.00 48.93 249 GLY C O 1
ATOM 6590 N N . SER C 1 250 ? 33.500 -20.232 -16.566 1.00 54.56 250 SER C N 1
ATOM 6591 C CA . SER C 1 250 ? 33.209 -21.645 -16.884 1.00 52.76 250 SER C CA 1
ATOM 6592 C C . SER C 1 250 ? 32.210 -22.230 -15.901 1.00 51.29 250 SER C C 1
ATOM 6593 O O . SER C 1 250 ? 32.453 -22.152 -14.690 1.00 53.83 250 SER C O 1
ATOM 6596 N N . HIS C 1 251 ? 31.300 -22.962 -16.234 1.00 48.42 251 HIS C N 1
ATOM 6597 C CA . HIS C 1 251 ? 30.285 -23.628 -15.396 1.00 47.22 251 HIS C CA 1
ATOM 6598 C C . HIS C 1 251 ? 29.524 -24.631 -16.252 1.00 44.45 251 HIS C C 1
ATOM 6599 O O . HIS C 1 251 ? 29.661 -24.585 -17.478 1.00 43.21 251 HIS C O 1
ATOM 6606 N N . THR C 1 252 ? 28.609 -25.359 -15.807 1.00 43.39 252 THR C N 1
ATOM 6607 C CA . THR C 1 252 ? 27.736 -26.301 -16.528 1.00 41.18 252 THR C CA 1
ATOM 6608 C C . THR C 1 252 ? 26.306 -25.844 -16.223 1.00 39.11 252 THR C C 1
ATOM 6609 O O . THR C 1 252 ? 26.110 -25.202 -15.197 1.00 41.34 252 THR C O 1
ATOM 6613 N N . ASP C 1 253 ? 25.405 -26.232 -17.063 1.00 41.89 253 ASP C N 1
ATOM 6614 C CA . ASP C 1 253 ? 23.992 -25.857 -16.808 1.00 41.13 253 ASP C CA 1
ATOM 6615 C C . ASP C 1 253 ? 23.360 -26.892 -15.885 1.00 39.94 253 ASP C C 1
ATOM 6616 O O . ASP C 1 253 ? 23.665 -28.060 -16.049 1.00 40.91 253 ASP C O 1
ATOM 6621 N N . TYR C 1 254 ? 22.440 -26.374 -15.021 1.00 44.01 254 TYR C N 1
ATOM 6622 C CA . TYR C 1 254 ? 21.874 -27.261 -13.978 1.00 38.67 254 TYR C CA 1
ATOM 6623 C C . TYR C 1 254 ? 20.626 -27.977 -14.454 1.00 37.36 254 TYR C C 1
ATOM 6624 O O . TYR C 1 254 ? 20.059 -28.720 -13.682 1.00 38.80 254 TYR C O 1
ATOM 6633 N N . GLY C 1 255 ? 20.245 -27.790 -15.701 1.00 35.53 255 GLY C N 1
ATOM 6634 C CA . GLY C 1 255 ? 18.975 -28.296 -16.155 1.00 35.19 255 GLY C CA 1
ATOM 6635 C C . GLY C 1 255 ? 19.084 -29.476 -17.099 1.00 35.14 255 GLY C C 1
ATOM 6636 O O . GLY C 1 255 ? 20.124 -30.128 -17.222 1.00 35.73 255 GLY C O 1
ATOM 6637 N N . LEU C 1 256 ? 17.968 -29.744 -17.779 1.00 34.92 256 LEU C N 1
ATOM 6638 C CA . LEU C 1 256 ? 17.870 -30.874 -18.693 1.00 35.39 256 LEU C CA 1
ATOM 6639 C C . LEU C 1 256 ? 18.416 -30.518 -20.072 1.00 34.84 256 LEU C C 1
ATOM 6640 O O . LEU C 1 256 ? 19.414 -31.089 -20.525 1.00 35.13 256 LEU C O 1
ATOM 6645 N N . LEU C 1 257 ? 17.772 -29.573 -20.749 1.00 32.50 257 LEU C N 1
ATOM 6646 C CA . LEU C 1 257 ? 18.155 -29.152 -22.088 1.00 30.16 257 LEU C CA 1
ATOM 6647 C C . LEU C 1 257 ? 18.263 -27.637 -22.149 1.00 27.70 257 LEU C C 1
ATOM 6648 O O . LEU C 1 257 ? 17.473 -26.921 -21.527 1.00 23.01 257 LEU C O 1
ATOM 6653 N N . VAL C 1 258 ? 19.245 -27.160 -22.909 1.00 25.19 258 VAL C N 1
ATOM 6654 C CA . VAL C 1 258 ? 19.477 -25.736 -23.111 1.00 26.33 258 VAL C CA 1
ATOM 6655 C C . VAL C 1 258 ? 19.474 -25.448 -24.607 1.00 29.91 258 VAL C C 1
ATOM 6656 O O . VAL C 1 258 ? 20.314 -25.975 -25.348 1.00 36.01 258 VAL C O 1
ATOM 6660 N N . ILE C 1 259 ? 18.522 -24.631 -25.048 1.00 23.66 259 ILE C N 1
ATOM 6661 C CA . ILE C 1 259 ? 18.495 -24.089 -26.403 1.00 29.22 259 ILE C CA 1
ATOM 6662 C C . ILE C 1 259 ? 19.030 -22.665 -26.343 1.00 25.92 259 ILE C C 1
ATOM 6663 O O . ILE C 1 259 ? 18.470 -21.812 -25.644 1.00 28.82 259 ILE C O 1
ATOM 6668 N N . ALA C 1 260 ? 20.118 -22.405 -27.065 1.00 27.29 260 ALA C N 1
ATOM 6669 C CA . ALA C 1 260 ? 20.849 -21.149 -26.953 1.00 28.47 260 ALA C CA 1
ATOM 6670 C C . ALA C 1 260 ? 20.855 -20.433 -28.296 1.00 29.98 260 ALA C C 1
ATOM 6671 O O . ALA C 1 260 ? 21.326 -20.983 -29.299 1.00 32.23 260 ALA C O 1
ATOM 6673 N N . ALA C 1 261 ? 20.325 -19.212 -28.309 1.00 28.35 261 ALA C N 1
ATOM 6674 C CA . ALA C 1 261 ? 20.221 -18.378 -29.496 1.00 28.34 261 ALA C CA 1
ATOM 6675 C C . ALA C 1 261 ? 21.052 -17.122 -29.268 1.00 26.97 261 ALA C C 1
ATOM 6676 O O . ALA C 1 261 ? 21.180 -16.648 -28.136 1.00 27.91 261 ALA C O 1
ATOM 6678 N N . GLN C 1 262 ? 21.684 -16.630 -30.328 1.00 28.53 262 GLN C N 1
ATOM 6679 C CA . GLN C 1 262 ? 22.587 -15.466 -30.178 1.00 29.37 262 GLN C CA 1
ATOM 6680 C C . GLN C 1 262 ? 22.452 -14.486 -31.331 1.00 30.88 262 GLN C C 1
ATOM 6681 O O . GLN C 1 262 ? 21.722 -14.782 -32.280 1.00 32.00 262 GLN C O 1
ATOM 6687 N N . ASP C 1 263 ? 23.144 -13.359 -31.214 1.00 32.20 263 ASP C N 1
ATOM 6688 C CA . ASP C 1 263 ? 23.125 -12.322 -32.270 1.00 40.79 263 ASP C CA 1
ATOM 6689 C C . ASP C 1 263 ? 24.432 -12.472 -33.059 1.00 48.36 263 ASP C C 1
ATOM 6690 O O . ASP C 1 263 ? 25.067 -13.514 -32.935 1.00 46.18 263 ASP C O 1
ATOM 6695 N N . GLU C 1 264 ? 24.822 -11.461 -33.821 1.00 53.80 264 GLU C N 1
ATOM 6696 C CA . GLU C 1 264 ? 26.006 -11.563 -34.702 1.00 56.89 264 GLU C CA 1
ATOM 6697 C C . GLU C 1 264 ? 27.338 -11.161 -34.088 1.00 59.21 264 GLU C C 1
ATOM 6698 O O . GLU C 1 264 ? 28.348 -11.248 -34.781 1.00 64.93 264 GLU C O 1
ATOM 6704 N N . VAL C 1 265 ? 27.331 -10.762 -32.828 1.00 56.21 265 VAL C N 1
ATOM 6705 C CA . VAL C 1 265 ? 28.566 -10.249 -32.181 1.00 50.39 265 VAL C CA 1
ATOM 6706 C C . VAL C 1 265 ? 29.484 -11.408 -31.789 1.00 45.73 265 VAL C C 1
ATOM 6707 O O . VAL C 1 265 ? 30.581 -11.458 -32.331 1.00 51.52 265 VAL C O 1
ATOM 6711 N N . GLY C 1 266 ? 29.074 -12.267 -30.860 1.00 43.10 266 GLY C N 1
ATOM 6712 C CA . GLY C 1 266 ? 29.876 -13.438 -30.471 1.00 39.20 266 GLY C CA 1
ATOM 6713 C C . GLY C 1 266 ? 30.425 -13.374 -29.064 1.00 45.69 266 GLY C C 1
ATOM 6714 O O . GLY C 1 266 ? 30.742 -12.271 -28.622 1.00 49.64 266 GLY C O 1
ATOM 6715 N N . GLY C 1 267 ? 30.560 -14.523 -28.396 1.00 40.42 267 GLY C N 1
ATOM 6716 C CA . GLY C 1 267 ? 31.108 -14.606 -27.027 1.00 42.50 267 GLY C CA 1
ATOM 6717 C C . GLY C 1 267 ? 31.077 -15.989 -26.398 1.00 41.28 267 GLY C C 1
ATOM 6718 O O . GLY C 1 267 ? 31.796 -16.173 -25.441 1.00 44.97 267 GLY C O 1
ATOM 6719 N N . LEU C 1 268 ? 30.313 -16.940 -26.925 1.00 42.36 268 LEU C N 1
ATOM 6720 C CA . LEU C 1 268 ? 30.121 -18.285 -26.320 1.00 40.24 268 LEU C CA 1
ATOM 6721 C C . LEU C 1 268 ? 31.249 -19.266 -26.638 1.00 40.41 268 LEU C C 1
ATOM 6722 O O . LEU C 1 268 ? 31.550 -19.484 -27.815 1.00 41.30 268 LEU C O 1
ATOM 6727 N N . PHE C 1 269 ? 31.823 -19.846 -25.591 1.00 39.15 269 PHE C N 1
ATOM 6728 C CA . PHE C 1 269 ? 32.866 -20.872 -25.764 1.00 40.44 269 PHE C CA 1
ATOM 6729 C C . PHE C 1 269 ? 32.399 -22.117 -25.025 1.00 37.71 269 PHE C C 1
ATOM 6730 O O . PHE C 1 269 ? 31.804 -21.943 -23.980 1.00 38.90 269 PHE C O 1
ATOM 6738 N N . ILE C 1 270 ? 32.652 -23.306 -25.565 1.00 44.27 270 ILE C N 1
ATOM 6739 C CA . ILE C 1 270 ? 32.266 -24.586 -24.985 1.00 42.64 270 ILE C CA 1
ATOM 6740 C C . ILE C 1 270 ? 33.488 -25.489 -24.919 1.00 46.07 270 ILE C C 1
ATOM 6741 O O . ILE C 1 270 ? 34.415 -25.376 -25.728 1.00 45.85 270 ILE C O 1
ATOM 6746 N N . ARG C 1 271 ? 33.461 -26.426 -23.969 1.00 42.63 271 ARG C N 1
ATOM 6747 C CA . ARG C 1 271 ? 34.528 -27.450 -23.881 1.00 44.26 271 ARG C CA 1
ATOM 6748 C C . ARG C 1 271 ? 33.886 -28.768 -24.291 1.00 45.72 271 ARG C C 1
ATOM 6749 O O . ARG C 1 271 ? 32.960 -29.208 -23.607 1.00 46.99 271 ARG C O 1
ATOM 6751 N N . PRO C 1 272 ? 34.312 -29.377 -25.413 1.00 50.23 272 PRO C N 1
ATOM 6752 C CA . PRO C 1 272 ? 33.729 -30.621 -25.887 1.00 47.73 272 PRO C CA 1
ATOM 6753 C C . PRO C 1 272 ? 33.943 -31.791 -24.919 1.00 50.00 272 PRO C C 1
ATOM 6754 O O . PRO C 1 272 ? 34.852 -31.742 -24.122 1.00 52.47 272 PRO C O 1
ATOM 6758 N N . PRO C 1 273 ? 33.092 -32.832 -24.944 1.00 51.43 273 PRO C N 1
ATOM 6759 C CA . PRO C 1 273 ? 33.291 -34.010 -24.102 1.00 54.36 273 PRO C CA 1
ATOM 6760 C C . PRO C 1 273 ? 34.649 -34.697 -24.310 1.00 60.92 273 PRO C C 1
ATOM 6761 O O . PRO C 1 273 ? 35.077 -34.797 -25.436 1.00 62.35 273 PRO C O 1
ATOM 6765 N N . ALA C 1 274 ? 35.278 -35.178 -23.237 1.00 71.83 274 ALA C N 1
ATOM 6766 C CA . ALA C 1 274 ? 36.652 -35.737 -23.314 1.00 73.13 274 ALA C CA 1
ATOM 6767 C C . ALA C 1 274 ? 36.723 -37.027 -24.130 1.00 81.52 274 ALA C C 1
ATOM 6768 O O . ALA C 1 274 ? 36.056 -38.003 -23.748 1.00 88.16 274 ALA C O 1
ATOM 6770 N N . ASP C 1 275 ? 37.563 -37.052 -25.168 1.00 69.72 275 ASP C N 1
ATOM 6771 C CA . ASP C 1 275 ? 37.612 -38.225 -26.070 1.00 62.43 275 ASP C CA 1
ATOM 6772 C C . ASP C 1 275 ? 39.056 -38.680 -26.295 1.00 52.60 275 ASP C C 1
ATOM 6773 O O . ASP C 1 275 ? 39.211 -39.796 -26.819 1.00 50.24 275 ASP C O 1
ATOM 6775 N N . ARG C 1 295 ? 40.789 -26.780 -23.913 1.00 66.00 295 ARG C N 1
ATOM 6776 C CA . ARG C 1 295 ? 40.021 -27.491 -24.965 1.00 69.14 295 ARG C CA 1
ATOM 6777 C C . ARG C 1 295 ? 38.790 -26.663 -25.355 1.00 72.20 295 ARG C C 1
ATOM 6778 O O . ARG C 1 295 ? 37.858 -27.246 -25.877 1.00 69.40 295 ARG C O 1
ATOM 6780 N N . TRP C 1 296 ? 38.845 -25.338 -25.200 1.00 65.97 296 TRP C N 1
ATOM 6781 C CA . TRP C 1 296 ? 37.689 -24.447 -25.493 1.00 58.85 296 TRP C CA 1
ATOM 6782 C C . TRP C 1 296 ? 37.409 -24.296 -26.993 1.00 58.01 296 TRP C C 1
ATOM 6783 O O . TRP C 1 296 ? 38.341 -24.129 -27.765 1.00 54.96 296 TRP C O 1
ATOM 6794 N N . VAL C 1 297 ? 36.137 -24.333 -27.380 1.00 55.36 297 VAL C N 1
ATOM 6795 C CA . VAL C 1 297 ? 35.740 -24.190 -28.805 1.00 46.56 297 VAL C CA 1
ATOM 6796 C C . VAL C 1 297 ? 34.860 -22.948 -28.908 1.00 43.90 297 VAL C C 1
ATOM 6797 O O . VAL C 1 297 ? 34.013 -22.768 -28.047 1.00 43.77 297 VAL C O 1
ATOM 6801 N N . TYR C 1 298 ? 35.083 -22.118 -29.920 1.00 47.46 298 TYR C N 1
ATOM 6802 C CA . TYR C 1 298 ? 34.223 -20.936 -30.148 1.00 46.13 298 TYR C CA 1
ATOM 6803 C C . TYR C 1 298 ? 33.012 -21.311 -30.993 1.00 44.17 298 TYR C C 1
ATOM 6804 O O . TYR C 1 298 ? 33.212 -21.767 -32.121 1.00 44.63 298 TYR C O 1
ATOM 6813 N N . VAL C 1 299 ? 31.808 -21.151 -30.446 1.00 43.89 299 VAL C N 1
ATOM 6814 C CA . VAL C 1 299 ? 30.571 -21.345 -31.198 1.00 40.67 299 VAL C CA 1
ATOM 6815 C C . VAL C 1 299 ? 30.308 -20.102 -32.042 1.00 43.22 299 VAL C C 1
ATOM 6816 O O . VAL C 1 299 ? 29.970 -19.043 -31.494 1.00 43.79 299 VAL C O 1
ATOM 6820 N N . PRO C 1 300 ? 30.462 -20.175 -33.361 1.00 45.25 300 PRO C N 1
ATOM 6821 C CA . PRO C 1 300 ? 30.281 -18.989 -34.200 1.00 48.15 300 PRO C CA 1
ATOM 6822 C C . PRO C 1 300 ? 28.812 -18.651 -34.369 1.00 50.26 300 PRO C C 1
ATOM 6823 O O . PRO C 1 300 ? 27.948 -19.540 -34.339 1.00 41.15 300 PRO C O 1
ATOM 6827 N N . PRO C 1 301 ? 28.485 -17.368 -34.539 1.00 52.22 301 PRO C N 1
ATOM 6828 C CA . PRO C 1 301 ? 27.083 -16.983 -34.749 1.00 52.70 301 PRO C CA 1
ATOM 6829 C C . PRO C 1 301 ? 26.614 -17.248 -36.171 1.00 53.96 301 PRO C C 1
ATOM 6830 O O . PRO C 1 301 ? 26.806 -16.413 -37.060 1.00 51.18 301 PRO C O 1
ATOM 6834 N N . VAL C 1 302 ? 25.976 -18.392 -36.390 1.00 48.39 302 VAL C N 1
ATOM 6835 C CA . VAL C 1 302 ? 25.431 -18.741 -37.700 1.00 46.61 302 VAL C CA 1
ATOM 6836 C C . VAL C 1 302 ? 23.984 -18.269 -37.774 1.00 46.33 302 VAL C C 1
ATOM 6837 O O . VAL C 1 302 ? 23.205 -18.519 -36.843 1.00 48.36 302 VAL C O 1
ATOM 6841 N N . PRO C 1 303 ? 23.579 -17.591 -38.844 1.00 44.75 303 PRO C N 1
ATOM 6842 C CA . PRO C 1 303 ? 22.190 -17.129 -38.937 1.00 43.44 303 PRO C CA 1
ATOM 6843 C C . PRO C 1 303 ? 21.234 -18.280 -39.200 1.00 43.33 303 PRO C C 1
ATOM 6844 O O . PRO C 1 303 ? 21.587 -19.283 -39.826 1.00 45.82 303 PRO C O 1
ATOM 6848 N N . GLY C 1 304 ? 20.008 -18.124 -38.701 1.00 41.68 304 GLY C N 1
ATOM 6849 C CA . GLY C 1 304 ? 18.945 -19.069 -38.966 1.00 44.84 304 GLY C CA 1
ATOM 6850 C C . GLY C 1 304 ? 18.938 -20.313 -38.106 1.00 44.27 304 GLY C C 1
ATOM 6851 O O . GLY C 1 304 ? 18.084 -21.184 -38.319 1.00 41.02 304 GLY C O 1
ATOM 6852 N N . VAL C 1 305 ? 19.873 -20.448 -37.165 1.00 44.75 305 VAL C N 1
ATOM 6853 C CA . VAL C 1 305 ? 19.950 -21.631 -36.320 1.00 45.84 305 VAL C CA 1
ATOM 6854 C C . VAL C 1 305 ? 20.029 -21.227 -34.853 1.00 44.47 305 VAL C C 1
ATOM 6855 O O . VAL C 1 305 ? 20.448 -20.121 -34.504 1.00 48.15 305 VAL C O 1
ATOM 6859 N N . PHE C 1 306 ? 19.613 -22.154 -33.994 1.00 44.10 306 PHE C N 1
ATOM 6860 C CA . PHE C 1 306 ? 19.875 -22.079 -32.566 1.00 40.39 306 PHE C CA 1
ATOM 6861 C C . PHE C 1 306 ? 20.666 -23.312 -32.155 1.00 37.89 306 PHE C C 1
ATOM 6862 O O . PHE C 1 306 ? 20.594 -24.361 -32.804 1.00 39.98 306 PHE C O 1
ATOM 6870 N N . THR C 1 307 ? 21.425 -23.175 -31.076 1.00 34.10 307 THR C N 1
ATOM 6871 C CA . THR C 1 307 ? 22.284 -24.240 -30.586 1.00 39.58 307 THR C CA 1
ATOM 6872 C C . THR C 1 307 ? 21.640 -24.975 -29.417 1.00 36.60 307 THR C C 1
ATOM 6873 O O . THR C 1 307 ? 20.870 -24.400 -28.644 1.00 33.77 307 THR C O 1
ATOM 6877 N N . VAL C 1 308 ? 21.959 -26.263 -29.301 1.00 31.25 308 VAL C N 1
ATOM 6878 C CA . VAL C 1 308 ? 21.432 -27.117 -28.243 1.00 35.15 308 VAL C CA 1
ATOM 6879 C C . VAL C 1 308 ? 22.586 -27.872 -27.598 1.00 37.87 308 VAL C C 1
ATOM 6880 O O . VAL C 1 308 ? 23.368 -28.530 -28.293 1.00 39.21 308 VAL C O 1
ATOM 6884 N N . PHE C 1 309 ? 22.676 -27.795 -26.273 1.00 41.85 309 PHE C N 1
ATOM 6885 C CA . PHE C 1 309 ? 23.612 -28.586 -25.489 1.00 42.78 309 PHE C CA 1
ATOM 6886 C C . PHE C 1 309 ? 22.936 -28.998 -24.190 1.00 40.72 309 PHE C C 1
ATOM 6887 O O . PHE C 1 309 ? 22.070 -28.276 -23.683 1.00 38.71 309 PHE C O 1
ATOM 6895 N N . PRO C 1 310 ? 23.295 -30.153 -23.640 1.00 37.25 310 PRO C N 1
ATOM 6896 C CA . PRO C 1 310 ? 22.610 -30.661 -22.450 1.00 35.94 310 PRO C CA 1
ATOM 6897 C C . PRO C 1 310 ? 23.248 -30.186 -21.147 1.00 37.57 310 PRO C C 1
ATOM 6898 O O . PRO C 1 310 ? 24.371 -29.679 -21.115 1.00 36.64 310 PRO C O 1
ATOM 6902 N N . GLY C 1 311 ? 22.499 -30.379 -20.058 1.00 35.60 311 GLY C N 1
ATOM 6903 C CA . GLY C 1 311 ? 22.915 -29.915 -18.747 1.00 36.29 311 GLY C CA 1
ATOM 6904 C C . GLY C 1 311 ? 23.150 -31.005 -17.718 1.00 35.02 311 GLY C C 1
ATOM 6905 O O . GLY C 1 311 ? 23.233 -32.188 -18.064 1.00 30.21 311 GLY C O 1
ATOM 6906 N N . ASP C 1 312 ? 23.236 -30.616 -16.442 1.00 36.23 312 ASP C N 1
ATOM 6907 C CA . ASP C 1 312 ? 23.632 -31.554 -15.393 1.00 32.66 312 ASP C CA 1
ATOM 6908 C C . ASP C 1 312 ? 22.586 -32.640 -15.152 1.00 28.76 312 ASP C C 1
ATOM 6909 O O . ASP C 1 312 ? 22.940 -33.784 -14.844 1.00 29.35 312 ASP C O 1
ATOM 6914 N N . ILE C 1 313 ? 21.296 -32.311 -15.265 1.00 27.79 313 ILE C N 1
ATOM 6915 C CA . ILE C 1 313 ? 20.270 -33.318 -14.996 1.00 31.10 313 ILE C CA 1
ATOM 6916 C C . ILE C 1 313 ? 20.280 -34.395 -16.074 1.00 27.97 313 ILE C C 1
ATOM 6917 O O . ILE C 1 313 ? 20.118 -35.586 -15.782 1.00 26.41 313 ILE C O 1
ATOM 6922 N N . MET C 1 314 ? 20.475 -34.001 -17.335 1.00 28.29 314 MET C N 1
ATOM 6923 C CA . MET C 1 314 ? 20.563 -34.992 -18.401 1.00 27.74 314 MET C CA 1
ATOM 6924 C C . MET C 1 314 ? 21.781 -35.885 -18.205 1.00 31.53 314 MET C C 1
ATOM 6925 O O . MET C 1 314 ? 21.703 -37.107 -18.381 1.00 32.00 314 MET C O 1
ATOM 6930 N N . GLN C 1 315 ? 22.909 -35.289 -17.810 1.00 27.25 315 GLN C N 1
ATOM 6931 C CA . GLN C 1 315 ? 24.114 -36.066 -17.553 1.00 27.10 315 GLN C CA 1
ATOM 6932 C C . GLN C 1 315 ? 23.895 -37.051 -16.413 1.00 28.69 315 GLN C C 1
ATOM 6933 O O . GLN C 1 315 ? 24.419 -38.173 -16.439 1.00 29.09 315 GLN C O 1
ATOM 6939 N N . PHE C 1 316 ? 23.050 -36.689 -15.461 1.00 27.28 316 PHE C N 1
ATOM 6940 C CA . PHE C 1 316 ? 22.764 -37.590 -14.320 1.00 27.78 316 PHE C CA 1
ATOM 6941 C C . PHE C 1 316 ? 22.021 -38.833 -14.794 1.00 32.53 316 PHE C C 1
ATOM 6942 O O . PHE C 1 316 ? 22.345 -39.917 -14.336 1.00 34.91 316 PHE C O 1
ATOM 6950 N N . MET C 1 317 ? 21.057 -38.687 -15.690 1.00 30.23 317 MET C N 1
ATOM 6951 C CA . MET C 1 317 ? 20.222 -39.845 -16.082 1.00 31.44 317 MET C CA 1
ATOM 6952 C C . MET C 1 317 ? 20.946 -40.735 -17.085 1.00 31.90 317 MET C C 1
ATOM 6953 O O . MET C 1 317 ? 20.476 -41.845 -17.299 1.00 33.46 317 MET C O 1
ATOM 6958 N N . THR C 1 318 ? 22.051 -40.272 -17.658 1.00 33.24 318 THR C N 1
ATOM 6959 C CA . THR C 1 318 ? 22.721 -41.020 -18.744 1.00 31.35 318 THR C CA 1
ATOM 6960 C C . THR C 1 318 ? 24.105 -41.536 -18.358 1.00 34.20 318 THR C C 1
ATOM 6961 O O . THR C 1 318 ? 24.753 -42.072 -19.253 1.00 35.28 318 THR C O 1
ATOM 6965 N N . ASN C 1 319 ? 24.531 -41.410 -17.101 1.00 33.41 319 ASN C N 1
ATOM 6966 C CA . ASN C 1 319 ? 25.921 -41.766 -16.705 1.00 33.82 319 ASN C CA 1
ATOM 6967 C C . ASN C 1 319 ? 26.887 -41.051 -17.639 1.00 37.80 319 ASN C C 1
ATOM 6968 O O . ASN C 1 319 ? 27.783 -41.719 -18.173 1.00 44.19 319 ASN C O 1
ATOM 6973 N N . SER C 1 320 ? 26.672 -39.760 -17.867 1.00 33.76 320 SER C N 1
ATOM 6974 C CA . SER C 1 320 ? 27.577 -38.945 -18.709 1.00 36.75 320 SER C CA 1
ATOM 6975 C C . SER C 1 320 ? 27.706 -39.476 -20.137 1.00 37.63 320 SER C C 1
ATOM 6976 O O . SER C 1 320 ? 28.670 -39.077 -20.798 1.00 40.16 320 SER C O 1
ATOM 6979 N N . TYR C 1 321 ? 26.775 -40.304 -20.611 1.00 35.60 321 TYR C N 1
ATOM 6980 C CA . TYR C 1 321 ? 26.797 -40.717 -22.035 1.00 37.66 321 TYR C CA 1
ATOM 6981 C C . TYR C 1 321 ? 26.486 -39.451 -22.807 1.00 39.36 321 TYR C C 1
ATOM 6982 O O . TYR C 1 321 ? 27.223 -39.099 -23.715 1.00 43.29 321 TYR C O 1
ATOM 6991 N N . LEU C 1 322 ? 25.400 -38.791 -22.441 1.00 35.52 322 LEU C N 1
ATOM 6992 C CA . LEU C 1 322 ? 25.146 -37.459 -23.018 1.00 37.59 322 LEU C CA 1
ATOM 6993 C C . LEU C 1 322 ? 25.806 -36.494 -22.037 1.00 42.50 322 LEU C C 1
ATOM 6994 O O . LEU C 1 322 ? 25.555 -36.617 -20.833 1.00 43.47 322 LEU C O 1
ATOM 6999 N N . PRO C 1 323 ? 26.662 -35.564 -22.485 1.00 47.03 323 PRO C N 1
ATOM 7000 C CA . PRO C 1 323 ? 27.397 -34.717 -21.557 1.00 40.37 323 PRO C CA 1
ATOM 7001 C C . PRO C 1 323 ? 26.720 -33.514 -20.903 1.00 39.62 323 PRO C C 1
ATOM 7002 O O . PRO C 1 323 ? 25.547 -33.369 -21.032 1.00 41.55 323 PRO C O 1
ATOM 7006 N N . SER C 1 324 ? 27.476 -32.759 -20.114 1.00 38.90 324 SER C N 1
ATOM 7007 C CA . SER C 1 324 ? 26.985 -31.469 -19.580 1.00 36.00 324 SER C CA 1
ATOM 7008 C C . SER C 1 324 ? 28.043 -30.472 -20.029 1.00 36.00 324 SER C C 1
ATOM 7009 O O . SER C 1 324 ? 28.999 -30.275 -19.299 1.00 38.26 324 SER C O 1
ATOM 7012 N N . THR C 1 325 ? 27.882 -29.927 -21.225 1.00 38.75 325 THR C N 1
ATOM 7013 C CA . THR C 1 325 ? 28.892 -29.031 -21.815 1.00 34.37 325 THR C CA 1
ATOM 7014 C C . THR C 1 325 ? 29.280 -27.899 -20.880 1.00 34.74 325 THR C C 1
ATOM 7015 O O . THR C 1 325 ? 28.408 -27.098 -20.528 1.00 36.34 325 THR C O 1
ATOM 7019 N N . PRO C 1 326 ? 30.563 -27.824 -20.470 1.00 33.18 326 PRO C N 1
ATOM 7020 C CA . PRO C 1 326 ? 31.034 -26.703 -19.697 1.00 34.21 326 PRO C CA 1
ATOM 7021 C C . PRO C 1 326 ? 31.079 -25.529 -20.675 1.00 38.73 326 PRO C C 1
ATOM 7022 O O . PRO C 1 326 ? 31.552 -25.717 -21.757 1.00 43.22 326 PRO C O 1
ATOM 7026 N N . HIS C 1 327 ? 30.575 -24.360 -20.283 1.00 41.79 327 HIS C N 1
ATOM 7027 C CA . HIS C 1 327 ? 30.501 -23.228 -21.240 1.00 35.22 327 HIS C CA 1
ATOM 7028 C C . HIS C 1 327 ? 30.817 -21.900 -20.556 1.00 37.27 327 HIS C C 1
ATOM 7029 O O . HIS C 1 327 ? 30.675 -21.826 -19.338 1.00 39.64 327 HIS C O 1
ATOM 7036 N N . LYS C 1 328 ? 31.247 -20.909 -21.335 1.00 38.02 328 LYS C N 1
ATOM 7037 C CA . LYS C 1 328 ? 31.621 -19.585 -20.789 1.00 39.41 328 LYS C CA 1
ATOM 7038 C C . LYS C 1 328 ? 31.391 -18.526 -21.856 1.00 39.11 328 LYS C C 1
ATOM 7039 O O . LYS C 1 328 ? 31.404 -18.876 -23.024 1.00 38.05 328 LYS C O 1
ATOM 7045 N N . VAL C 1 329 ? 31.160 -17.286 -21.445 1.00 42.88 329 VAL C N 1
ATOM 7046 C CA . VAL C 1 329 ? 30.955 -16.167 -22.410 1.00 44.98 329 VAL C CA 1
ATOM 7047 C C . VAL C 1 329 ? 32.008 -15.088 -22.169 1.00 50.15 329 VAL C C 1
ATOM 7048 O O . VAL C 1 329 ? 32.223 -14.718 -21.017 1.00 51.32 329 VAL C O 1
ATOM 7052 N N . GLY C 1 330 ? 32.655 -14.633 -23.238 1.00 54.72 330 GLY C N 1
ATOM 7053 C CA . GLY C 1 330 ? 33.642 -13.556 -23.121 1.00 55.47 330 GLY C CA 1
ATOM 7054 C C . GLY C 1 330 ? 33.146 -12.272 -23.741 1.00 60.57 330 GLY C C 1
ATOM 7055 O O . GLY C 1 330 ? 32.329 -12.331 -24.667 1.00 50.38 330 GLY C O 1
ATOM 7056 N N . LEU C 1 331 ? 33.646 -11.148 -23.251 1.00 54.37 331 LEU C N 1
ATOM 7057 C CA . LEU C 1 331 ? 33.169 -9.846 -23.748 1.00 51.11 331 LEU C CA 1
ATOM 7058 C C . LEU C 1 331 ? 33.834 -9.536 -25.082 1.00 57.85 331 LEU C C 1
ATOM 7059 O O . LEU C 1 331 ? 35.045 -9.748 -25.196 1.00 61.10 331 LEU C O 1
ATOM 7064 N N . ASN C 1 332 ? 33.055 -9.049 -26.040 1.00 50.01 332 ASN C N 1
ATOM 7065 C CA . ASN C 1 332 ? 33.582 -8.724 -27.384 1.00 49.93 332 ASN C CA 1
ATOM 7066 C C . ASN C 1 332 ? 33.742 -7.214 -27.492 1.00 55.04 332 ASN C C 1
ATOM 7067 O O . ASN C 1 332 ? 33.697 -6.543 -26.462 1.00 56.71 332 ASN C O 1
ATOM 7072 N N . THR C 1 333 ? 33.893 -6.711 -28.713 1.00 55.22 333 THR C N 1
ATOM 7073 C CA . THR C 1 333 ? 34.117 -5.267 -28.938 1.00 54.29 333 THR C CA 1
ATOM 7074 C C . THR C 1 333 ? 32.766 -4.566 -28.945 1.00 53.53 333 THR C C 1
ATOM 7075 O O . THR C 1 333 ? 32.723 -3.363 -28.668 1.00 56.51 333 THR C O 1
ATOM 7079 N N . ARG C 1 334 ? 31.716 -5.312 -29.265 1.00 48.68 334 ARG C N 1
ATOM 7080 C CA . ARG C 1 334 ? 30.354 -4.739 -29.307 1.00 55.03 334 ARG C CA 1
ATOM 7081 C C . ARG C 1 334 ? 29.527 -5.351 -28.177 1.00 51.69 334 ARG C C 1
ATOM 7082 O O . ARG C 1 334 ? 29.972 -6.345 -27.593 1.00 51.85 334 ARG C O 1
ATOM 7090 N N . GLU C 1 335 ? 28.368 -4.770 -27.882 1.00 46.08 335 GLU C N 1
ATOM 7091 C CA . GLU C 1 335 ? 27.487 -5.380 -26.864 1.00 46.39 335 GLU C CA 1
ATOM 7092 C C . GLU C 1 335 ? 26.835 -6.605 -27.480 1.00 43.12 335 GLU C C 1
ATOM 7093 O O . GLU C 1 335 ? 26.534 -6.583 -28.662 1.00 42.46 335 GLU C O 1
ATOM 7099 N N . ARG C 1 336 ? 26.621 -7.633 -26.680 1.00 43.68 336 ARG C N 1
ATOM 7100 C CA . ARG C 1 336 ? 26.060 -8.884 -27.225 1.00 35.09 336 ARG C CA 1
ATOM 7101 C C . ARG C 1 336 ? 24.716 -9.165 -26.569 1.00 33.73 336 ARG C C 1
ATOM 7102 O O . ARG C 1 336 ? 24.598 -8.981 -25.377 1.00 31.77 336 ARG C O 1
ATOM 7110 N N . PHE C 1 337 ? 23.734 -9.550 -27.365 1.00 35.84 337 PHE C N 1
ATOM 7111 C CA . PHE C 1 337 ? 22.400 -9.905 -26.849 1.00 33.49 337 PHE C CA 1
ATOM 7112 C C . PHE C 1 337 ? 22.223 -11.389 -27.143 1.00 31.04 337 PHE C C 1
ATOM 7113 O O . PHE C 1 337 ? 22.698 -11.837 -28.180 1.00 34.49 337 PHE C O 1
ATOM 7121 N N . ALA C 1 338 ? 21.593 -12.128 -26.240 1.00 26.35 338 ALA C N 1
ATOM 7122 C CA . ALA C 1 338 ? 21.480 -13.584 -26.427 1.00 25.76 338 ALA C CA 1
ATOM 7123 C C . ALA C 1 338 ? 20.303 -14.144 -25.649 1.00 30.48 338 ALA C C 1
ATOM 7124 O O . ALA C 1 338 ? 19.608 -13.365 -24.985 1.00 33.17 338 ALA C O 1
ATOM 7126 N N . PHE C 1 339 ? 20.126 -15.459 -25.718 1.00 26.28 339 PHE C N 1
ATOM 7127 C CA . PHE C 1 339 ? 18.957 -16.111 -25.091 1.00 23.32 339 PHE C CA 1
ATOM 7128 C C . PHE C 1 339 ? 19.357 -17.521 -24.690 1.00 27.98 339 PHE C C 1
ATOM 7129 O O . PHE C 1 339 ? 19.962 -18.203 -25.508 1.00 30.66 339 PHE C O 1
ATOM 7137 N N . ALA C 1 340 ? 19.049 -17.924 -23.460 1.00 28.89 340 ALA C N 1
ATOM 7138 C CA . ALA C 1 340 ? 19.303 -19.312 -23.028 1.00 26.28 340 ALA C CA 1
ATOM 7139 C C . ALA C 1 340 ? 17.998 -19.885 -22.500 1.00 27.99 340 ALA C C 1
ATOM 7140 O O . ALA C 1 340 ? 17.532 -19.421 -21.470 1.00 26.58 340 ALA C O 1
ATOM 7142 N N . TYR C 1 341 ? 17.433 -20.842 -23.226 1.00 26.82 341 TYR C N 1
ATOM 7143 C CA . TYR C 1 341 ? 16.154 -21.466 -22.833 1.00 25.68 341 TYR C CA 1
ATOM 7144 C C . TYR C 1 341 ? 16.454 -22.774 -22.140 1.00 22.82 341 TYR C C 1
ATOM 7145 O O . TYR C 1 341 ? 17.301 -23.514 -22.588 1.00 22.55 341 TYR C O 1
ATOM 7154 N N . PHE C 1 342 ? 15.715 -23.027 -21.079 1.00 23.14 342 PHE C N 1
ATOM 7155 C CA . PHE C 1 342 ? 15.915 -24.264 -20.310 1.00 28.20 342 PHE C CA 1
ATOM 7156 C C . PHE C 1 342 ? 14.655 -25.114 -20.420 1.00 24.99 342 PHE C C 1
ATOM 7157 O O . PHE C 1 342 ? 13.664 -24.733 -19.828 1.00 22.67 342 PHE C O 1
ATOM 7165 N N . HIS C 1 343 ? 14.698 -26.186 -21.209 1.00 26.67 343 HIS C N 1
ATOM 7166 C CA . HIS C 1 343 ? 13.569 -27.140 -21.248 1.00 24.67 343 HIS C CA 1
ATOM 7167 C C . HIS C 1 343 ? 13.758 -28.026 -20.032 1.00 26.22 343 HIS C C 1
ATOM 7168 O O . HIS C 1 343 ? 14.649 -28.861 -20.057 1.00 30.13 343 HIS C O 1
ATOM 7175 N N . GLU C 1 344 ? 12.921 -27.860 -19.021 1.00 22.61 344 GLU C N 1
ATOM 7176 C CA . GLU C 1 344 ? 13.200 -28.530 -17.745 1.00 26.14 344 GLU C CA 1
ATOM 7177 C C . GLU C 1 344 ? 12.087 -29.450 -17.295 1.00 26.90 344 GLU C C 1
ATOM 7178 O O . GLU C 1 344 ? 10.992 -29.357 -17.831 1.00 25.82 344 GLU C O 1
ATOM 7184 N N . PRO C 1 345 ? 12.354 -30.348 -16.329 1.00 26.92 345 PRO C N 1
ATOM 7185 C CA . PRO C 1 345 ? 11.303 -31.146 -15.749 1.00 27.34 345 PRO C CA 1
ATOM 7186 C C . PRO C 1 345 ? 10.351 -30.288 -14.918 1.00 26.48 345 PRO C C 1
ATOM 7187 O O . PRO C 1 345 ? 10.610 -29.139 -14.727 1.00 23.01 345 PRO C O 1
ATOM 7191 N N . SER C 1 346 ? 9.280 -30.893 -14.421 1.00 26.29 346 SER C N 1
ATOM 7192 C CA . SER C 1 346 ? 8.325 -30.169 -13.554 1.00 24.04 346 SER C CA 1
ATOM 7193 C C . SER C 1 346 ? 8.959 -29.893 -12.201 1.00 22.91 346 SER C C 1
ATOM 7194 O O . SER C 1 346 ? 9.866 -30.625 -11.814 1.00 24.81 346 SER C O 1
ATOM 7197 N N . PHE C 1 347 ? 8.468 -28.878 -11.506 1.00 22.26 347 PHE C N 1
ATOM 7198 C CA . PHE C 1 347 ? 8.942 -28.620 -10.137 1.00 22.37 347 PHE C CA 1
ATOM 7199 C C . PHE C 1 347 ? 8.599 -29.839 -9.288 1.00 24.51 347 PHE C C 1
ATOM 7200 O O . PHE C 1 347 ? 9.359 -30.131 -8.375 1.00 26.94 347 PHE C O 1
ATOM 7208 N N . GLN C 1 348 ? 7.525 -30.552 -9.614 1.00 23.90 348 GLN C N 1
ATOM 7209 C CA . GLN C 1 348 ? 7.051 -31.677 -8.780 1.00 25.95 348 GLN C CA 1
ATOM 7210 C C . GLN C 1 348 ? 7.598 -33.002 -9.279 1.00 27.95 348 GLN C C 1
ATOM 7211 O O . GLN C 1 348 ? 7.114 -34.033 -8.840 1.00 37.50 348 GLN C O 1
ATOM 7217 N N . ALA C 1 349 ? 8.613 -32.958 -10.121 1.00 29.44 349 ALA C N 1
ATOM 7218 C CA . ALA C 1 349 ? 9.191 -34.188 -10.689 1.00 29.65 349 ALA C CA 1
ATOM 7219 C C . ALA C 1 349 ? 10.363 -34.692 -9.860 1.00 28.56 349 ALA C C 1
ATOM 7220 O O . ALA C 1 349 ? 11.169 -33.879 -9.421 1.00 29.99 349 ALA C O 1
ATOM 7222 N N . VAL C 1 350 ? 10.438 -36.001 -9.675 1.00 27.68 350 VAL C N 1
ATOM 7223 C CA . VAL C 1 350 ? 11.591 -36.616 -8.981 1.00 27.44 350 VAL C CA 1
ATOM 7224 C C . VAL C 1 350 ? 12.293 -37.439 -10.056 1.00 31.18 350 VAL C C 1
ATOM 7225 O O . VAL C 1 350 ? 11.801 -38.514 -10.382 1.00 32.23 350 VAL C O 1
ATOM 7229 N N . VAL C 1 351 ? 13.380 -36.914 -10.613 1.00 30.42 351 VAL C N 1
ATOM 7230 C CA . VAL C 1 351 ? 14.077 -37.606 -11.731 1.00 29.00 351 VAL C CA 1
ATOM 7231 C C . VAL C 1 351 ? 14.884 -38.815 -11.247 1.00 32.16 351 VAL C C 1
ATOM 7232 O O . VAL C 1 351 ? 15.667 -38.671 -10.316 1.00 33.15 351 VAL C O 1
ATOM 7236 N N . SER C 1 352 ? 14.643 -39.978 -11.843 1.00 31.17 352 SER C N 1
ATOM 7237 C CA . SER C 1 352 ? 15.374 -41.224 -11.534 1.00 30.83 352 SER C CA 1
ATOM 7238 C C . SER C 1 352 ? 16.327 -41.478 -12.696 1.00 34.08 352 SER C C 1
ATOM 7239 O O . SER C 1 352 ? 16.005 -41.094 -13.821 1.00 35.89 352 SER C O 1
ATOM 7242 N N . PRO C 1 353 ? 17.495 -42.097 -12.464 1.00 37.29 353 PRO C N 1
ATOM 7243 C CA . PRO C 1 353 ? 18.406 -42.409 -13.554 1.00 34.39 353 PRO C CA 1
ATOM 7244 C C . PRO C 1 353 ? 18.053 -43.626 -14.423 1.00 33.22 353 PRO C C 1
ATOM 7245 O O . PRO C 1 353 ? 17.320 -44.471 -13.980 1.00 34.36 353 PRO C O 1
ATOM 7249 N N . VAL C 1 354 ? 18.568 -43.667 -15.648 1.00 33.20 354 VAL C N 1
ATOM 7250 C CA . VAL C 1 354 ? 18.357 -44.850 -16.533 1.00 34.70 354 VAL C CA 1
ATOM 7251 C C . VAL C 1 354 ? 19.382 -45.917 -16.153 1.00 36.34 354 VAL C C 1
ATOM 7252 O O . VAL C 1 354 ? 20.576 -45.693 -16.360 1.00 36.70 354 VAL C O 1
ATOM 7256 N N . ALA C 1 355 ? 18.910 -47.039 -15.624 1.00 37.92 355 ALA C N 1
ATOM 7257 C CA . ALA C 1 355 ? 19.809 -48.118 -15.179 1.00 39.75 355 ALA C CA 1
ATOM 7258 C C . ALA C 1 355 ? 20.602 -48.693 -16.347 1.00 42.83 355 ALA C C 1
ATOM 7259 O O . ALA C 1 355 ? 21.760 -49.038 -16.139 1.00 48.30 355 ALA C O 1
ATOM 7261 N N . LYS C 1 356 ? 19.979 -48.828 -17.545 1.00 40.74 356 LYS C N 1
ATOM 7262 C CA . LYS C 1 356 ? 20.654 -49.383 -18.742 1.00 41.82 356 LYS C CA 1
ATOM 7263 C C . LYS C 1 356 ? 21.946 -48.620 -19.017 1.00 41.06 356 LYS C C 1
ATOM 7264 O O . LYS C 1 356 ? 22.934 -49.263 -19.392 1.00 42.46 356 LYS C O 1
ATOM 7270 N N . LEU C 1 357 ? 21.960 -47.294 -18.779 1.00 39.69 357 LEU C N 1
ATOM 7271 C CA . LEU C 1 357 ? 23.140 -46.458 -19.107 1.00 40.16 357 LEU C CA 1
ATOM 7272 C C . LEU C 1 357 ? 24.100 -46.452 -17.917 1.00 40.52 357 LEU C C 1
ATOM 7273 O O . LEU C 1 357 ? 25.249 -46.046 -18.091 1.00 46.15 357 LEU C O 1
ATOM 7278 N N . TYR C 1 358 ? 23.654 -46.951 -16.771 1.00 45.15 358 TYR C N 1
ATOM 7279 C CA . TYR C 1 358 ? 24.514 -47.078 -15.573 1.00 39.91 358 TYR C CA 1
ATOM 7280 C C . TYR C 1 358 ? 24.902 -48.548 -15.483 1.00 42.32 358 TYR C C 1
ATOM 7281 O O . TYR C 1 358 ? 25.093 -49.051 -14.374 1.00 46.54 358 TYR C O 1
ATOM 7290 N N . ASP C 1 359 ? 24.952 -49.221 -16.625 1.00 43.28 359 ASP C N 1
ATOM 7291 C CA . ASP C 1 359 ? 25.375 -50.643 -16.719 1.00 48.38 359 ASP C CA 1
ATOM 7292 C C . ASP C 1 359 ? 24.625 -51.546 -15.736 1.00 48.06 359 ASP C C 1
ATOM 7293 O O . ASP C 1 359 ? 25.193 -52.564 -15.330 1.00 49.09 359 ASP C O 1
ATOM 7298 N N . GLY C 1 360 ? 23.379 -51.220 -15.415 1.00 56.68 360 GLY C N 1
ATOM 7299 C CA . GLY C 1 360 ? 22.569 -52.098 -14.555 1.00 58.01 360 GLY C CA 1
ATOM 7300 C C . GLY C 1 360 ? 22.476 -51.603 -13.130 1.00 59.77 360 GLY C C 1
ATOM 7301 O O . GLY C 1 360 ? 21.525 -52.001 -12.448 1.00 63.36 360 GLY C O 1
ATOM 7302 N N . GLN C 1 361 ? 23.415 -50.762 -12.692 1.00 55.75 361 GLN C N 1
ATOM 7303 C CA . GLN C 1 361 ? 23.446 -50.355 -11.263 1.00 51.28 361 GLN C CA 1
ATOM 7304 C C . GLN C 1 361 ? 23.242 -48.854 -11.112 1.00 50.62 361 GLN C C 1
ATOM 7305 O O . GLN C 1 361 ? 24.227 -48.113 -11.204 1.00 47.45 361 GLN C O 1
ATOM 7311 N N . PRO C 1 362 ? 22.008 -48.390 -10.834 1.00 54.73 362 PRO C N 1
ATOM 7312 C CA . PRO C 1 362 ? 21.765 -46.982 -10.605 1.00 48.38 362 PRO C CA 1
ATOM 7313 C C . PRO C 1 362 ? 22.173 -46.565 -9.185 1.00 51.91 362 PRO C C 1
ATOM 7314 O O . PRO C 1 362 ? 22.105 -47.370 -8.287 1.00 47.62 362 PRO C O 1
ATOM 7318 N N . PRO C 1 363 ? 22.624 -45.310 -8.985 1.00 55.22 363 PRO C N 1
ATOM 7319 C CA . PRO C 1 363 ? 23.040 -44.826 -7.672 1.00 50.74 363 PRO C CA 1
ATOM 7320 C C . PRO C 1 363 ? 21.970 -44.887 -6.576 1.00 60.50 363 PRO C C 1
ATOM 7321 O O . PRO C 1 363 ? 22.336 -45.018 -5.430 1.00 65.66 363 PRO C O 1
ATOM 7325 N N . VAL C 1 364 ? 20.691 -44.765 -6.940 1.00 68.99 364 VAL C N 1
ATOM 7326 C CA . VAL C 1 364 ? 19.563 -44.830 -5.955 1.00 71.07 364 VAL C CA 1
ATOM 7327 C C . VAL C 1 364 ? 19.164 -43.395 -5.634 1.00 64.32 364 VAL C C 1
ATOM 7328 O O . VAL C 1 364 ? 18.080 -43.187 -5.066 1.00 62.37 364 VAL C O 1
ATOM 7329 N N . GLU C 1 365 ? 20.048 -42.458 -5.966 1.00 54.32 365 GLU C N 1
ATOM 7330 C CA . GLU C 1 365 ? 19.747 -41.034 -5.735 1.00 49.34 365 GLU C CA 1
ATOM 7331 C C . GLU C 1 365 ? 18.769 -40.586 -6.805 1.00 47.38 365 GLU C C 1
ATOM 7332 O O . GLU C 1 365 ? 18.878 -41.050 -7.944 1.00 44.29 365 GLU C O 1
ATOM 7338 N N . LYS C 1 366 ? 17.796 -39.784 -6.407 1.00 44.06 366 LYS C N 1
ATOM 7339 C CA . LYS C 1 366 ? 16.842 -39.207 -7.370 1.00 36.74 366 LYS C CA 1
ATOM 7340 C C . LYS C 1 366 ? 16.865 -37.703 -7.137 1.00 33.30 366 LYS C C 1
ATOM 7341 O O . LYS C 1 366 ? 17.374 -37.292 -6.103 1.00 38.84 366 LYS C O 1
ATOM 7347 N N . ILE C 1 367 ? 16.375 -36.920 -8.087 1.00 35.03 367 ILE C N 1
ATOM 7348 C CA . ILE C 1 367 ? 16.468 -35.441 -7.967 1.00 34.41 367 ILE C CA 1
ATOM 7349 C C . ILE C 1 367 ? 15.084 -34.818 -7.966 1.00 32.83 367 ILE C C 1
ATOM 7350 O O . ILE C 1 367 ? 14.448 -34.852 -9.004 1.00 33.84 367 ILE C O 1
ATOM 7355 N N . HIS C 1 368 ? 14.632 -34.300 -6.829 1.00 28.32 368 HIS C N 1
ATOM 7356 C CA . HIS C 1 368 ? 13.384 -33.507 -6.833 1.00 27.44 368 HIS C CA 1
ATOM 7357 C C . HIS C 1 368 ? 13.756 -32.196 -7.513 1.00 29.51 368 HIS C C 1
ATOM 7358 O O . HIS C 1 368 ? 14.500 -31.427 -6.902 1.00 30.68 368 HIS C O 1
ATOM 7365 N N . TYR C 1 369 ? 13.265 -31.963 -8.729 1.00 29.39 369 TYR C N 1
ATOM 7366 C CA . TYR C 1 369 ? 13.710 -30.795 -9.480 1.00 28.91 369 TYR C CA 1
ATOM 7367 C C . TYR C 1 369 ? 13.421 -29.504 -8.726 1.00 22.53 369 TYR C C 1
ATOM 7368 O O . TYR C 1 369 ? 14.200 -28.546 -8.802 1.00 20.82 369 TYR C O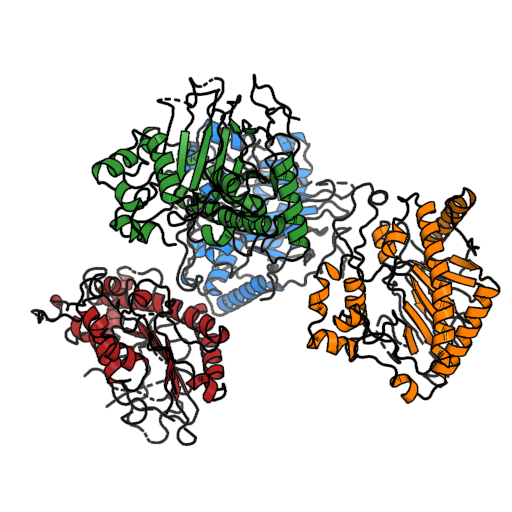 1
ATOM 7377 N N . GLY C 1 370 ? 12.299 -29.454 -8.007 1.00 23.31 370 GLY C N 1
ATOM 7378 C CA . GLY C 1 370 ? 11.977 -28.258 -7.245 1.00 26.27 370 GLY C CA 1
ATOM 7379 C C . GLY C 1 370 ? 13.052 -27.904 -6.236 1.00 27.62 370 GLY C C 1
ATOM 7380 O O . GLY C 1 370 ? 13.473 -26.749 -6.138 1.00 26.91 370 GLY C O 1
ATOM 7381 N N . THR C 1 371 ? 13.517 -28.898 -5.476 1.00 24.47 371 THR C N 1
ATOM 7382 C CA . THR C 1 371 ? 14.611 -28.653 -4.543 1.00 26.29 371 THR C CA 1
ATOM 7383 C C . THR C 1 371 ? 15.883 -28.273 -5.291 1.00 28.31 371 THR C C 1
ATOM 7384 O O . THR C 1 371 ? 16.607 -27.360 -4.877 1.00 30.30 371 THR C O 1
ATOM 7388 N N . HIS C 1 372 ? 16.178 -28.977 -6.387 1.00 26.25 372 HIS C N 1
ATOM 7389 C CA . HIS C 1 372 ? 17.319 -28.630 -7.229 1.00 27.54 372 HIS C CA 1
ATOM 7390 C C . HIS C 1 372 ? 17.250 -27.175 -7.684 1.00 26.54 372 HIS C C 1
ATOM 7391 O O . HIS C 1 372 ? 18.230 -26.429 -7.576 1.00 29.78 372 HIS C O 1
ATOM 7398 N N . PHE C 1 373 ? 16.085 -26.750 -8.186 1.00 23.72 373 PHE C N 1
ATOM 7399 C CA . PHE C 1 373 ? 15.942 -25.388 -8.695 1.00 26.05 373 PHE C CA 1
ATOM 7400 C C . PHE C 1 373 ? 16.020 -24.363 -7.570 1.00 25.84 373 PHE C C 1
ATOM 7401 O O . PHE C 1 373 ? 16.752 -23.370 -7.674 1.00 27.76 373 PHE C O 1
ATOM 7409 N N . THR C 1 374 ? 15.255 -24.572 -6.494 1.00 28.19 374 THR C N 1
ATOM 7410 C CA . THR C 1 374 ? 15.235 -23.603 -5.399 1.00 28.75 374 THR C CA 1
ATOM 7411 C C . THR C 1 374 ? 16.617 -23.461 -4.767 1.00 31.67 374 THR C C 1
ATOM 7412 O O . THR C 1 374 ? 17.036 -22.352 -4.415 1.00 31.91 374 THR C O 1
ATOM 7416 N N . ASN C 1 375 ? 17.341 -24.577 -4.627 1.00 30.51 375 ASN C N 1
ATOM 7417 C CA . ASN C 1 375 ? 18.687 -24.532 -4.061 1.00 34.00 375 ASN C CA 1
ATOM 7418 C C . ASN C 1 375 ? 19.628 -23.710 -4.929 1.00 34.35 375 ASN C C 1
ATOM 7419 O O . ASN C 1 375 ? 20.497 -22.995 -4.415 1.00 33.31 375 ASN C O 1
ATOM 7424 N N . MET C 1 376 ? 19.458 -23.776 -6.249 1.00 33.72 376 MET C N 1
ATOM 7425 C CA . MET C 1 376 ? 20.379 -23.080 -7.138 1.00 31.14 376 MET C CA 1
ATOM 7426 C C . MET C 1 376 ? 20.102 -21.585 -7.157 1.00 28.60 376 MET C C 1
ATOM 7427 O O . MET C 1 376 ? 21.034 -20.776 -7.095 1.00 31.33 376 MET C O 1
ATOM 7432 N N . PHE C 1 377 ? 18.827 -21.201 -7.191 1.00 29.58 377 PHE C N 1
ATOM 7433 C CA . PHE C 1 377 ? 18.492 -19.786 -7.255 1.00 30.05 377 PHE C CA 1
ATOM 7434 C C . PHE C 1 377 ? 18.640 -19.094 -5.905 1.00 29.00 377 PHE C C 1
ATOM 7435 O O . PHE C 1 377 ? 18.898 -17.886 -5.864 1.00 27.46 377 PHE C O 1
ATOM 7443 N N . MET C 1 378 ? 18.507 -19.831 -4.796 1.00 29.41 378 MET C N 1
ATOM 7444 C CA . MET C 1 378 ? 18.754 -19.217 -3.493 1.00 28.44 378 MET C CA 1
ATOM 7445 C C . MET C 1 378 ? 20.241 -18.960 -3.276 1.00 30.35 378 MET C C 1
ATOM 7446 O O . MET C 1 378 ? 20.619 -17.932 -2.702 1.00 31.49 378 MET C O 1
ATOM 7451 N N . ARG C 1 379 ? 21.089 -19.863 -3.750 1.00 29.45 379 ARG C N 1
ATOM 7452 C CA . ARG C 1 379 ? 22.545 -19.731 -3.500 1.00 33.03 379 ARG C CA 1
ATOM 7453 C C . ARG C 1 379 ? 23.173 -18.709 -4.438 1.00 33.83 379 ARG C C 1
ATOM 7454 O O . ARG C 1 379 ? 24.084 -18.005 -3.995 1.00 40.63 379 ARG C O 1
ATOM 7462 N N . ASN C 1 380 ? 22.655 -18.619 -5.663 1.00 33.70 380 ASN C N 1
ATOM 7463 C CA . ASN C 1 380 ? 23.252 -17.741 -6.703 1.00 39.60 380 ASN C CA 1
ATOM 7464 C C . ASN C 1 380 ? 22.661 -16.343 -6.630 1.00 36.07 380 ASN C C 1
ATOM 7465 O O . ASN C 1 380 ? 23.292 -15.421 -7.151 1.00 36.56 380 ASN C O 1
ATOM 7470 N N . TYR C 1 381 ? 21.486 -16.209 -6.039 1.00 31.23 381 TYR C N 1
ATOM 7471 C CA . TYR C 1 381 ? 20.901 -14.864 -5.832 1.00 31.61 381 TYR C CA 1
ATOM 7472 C C . TYR C 1 381 ? 20.527 -14.760 -4.359 1.00 35.41 381 TYR C C 1
ATOM 7473 O O . TYR C 1 381 ? 19.338 -14.700 -4.046 1.00 34.17 381 TYR C O 1
ATOM 7482 N N . PRO C 1 382 ? 21.503 -14.687 -3.434 1.00 39.65 382 PRO C N 1
ATOM 7483 C CA . PRO C 1 382 ? 21.200 -14.729 -2.009 1.00 39.57 382 PRO C CA 1
ATOM 7484 C C . PRO C 1 382 ? 20.630 -13.457 -1.373 1.00 40.41 382 PRO C C 1
ATOM 7485 O O . PRO C 1 382 ? 20.191 -13.534 -0.258 1.00 36.82 382 PRO C O 1
ATOM 7489 N N . ASP C 1 383 ? 20.613 -12.351 -2.107 1.00 38.43 383 ASP C N 1
ATOM 7490 C CA . ASP C 1 383 ? 20.171 -11.057 -1.545 1.00 37.51 383 ASP C CA 1
ATOM 7491 C C . ASP C 1 383 ? 18.945 -10.586 -2.311 1.00 39.46 383 ASP C C 1
ATOM 7492 O O . ASP C 1 383 ? 18.606 -9.408 -2.192 1.00 46.99 383 ASP C O 1
ATOM 7497 N N . ARG C 1 384 ? 18.330 -11.472 -3.087 1.00 36.93 384 ARG C N 1
ATOM 7498 C CA . ARG C 1 384 ? 17.076 -11.132 -3.787 1.00 29.86 384 ARG C CA 1
ATOM 7499 C C . ARG C 1 384 ? 15.944 -11.257 -2.780 1.00 30.87 384 ARG C C 1
ATOM 7500 O O . ARG C 1 384 ? 16.000 -12.148 -1.942 1.00 30.94 384 ARG C O 1
ATOM 7508 N N . ILE C 1 385 ? 14.974 -10.365 -2.867 1.00 28.15 385 ILE C N 1
ATOM 7509 C CA . ILE C 1 385 ? 13.818 -10.407 -1.944 1.00 26.58 385 ILE C CA 1
ATOM 7510 C C . ILE C 1 385 ? 13.088 -11.738 -2.117 1.00 27.76 385 ILE C C 1
ATOM 7511 O O . ILE C 1 385 ? 12.340 -12.110 -1.213 1.00 32.78 385 ILE C O 1
ATOM 7516 N N . THR C 1 386 ? 13.316 -12.455 -3.213 1.00 28.56 386 THR C N 1
ATOM 7517 C CA . THR C 1 386 ? 12.658 -13.754 -3.289 1.00 33.48 386 THR C CA 1
ATOM 7518 C C . THR C 1 386 ? 13.267 -14.731 -2.294 1.00 28.31 386 THR C C 1
ATOM 7519 O O . THR C 1 386 ? 12.550 -15.522 -1.668 1.00 23.82 386 THR C O 1
ATOM 7523 N N . THR C 1 387 ? 14.591 -14.677 -2.126 1.00 25.88 387 THR C N 1
ATOM 7524 C CA . THR C 1 387 ? 15.274 -15.608 -1.234 1.00 28.61 387 THR C CA 1
ATOM 7525 C C . THR C 1 387 ? 14.977 -15.281 0.223 1.00 27.45 387 THR C C 1
ATOM 7526 O O . THR C 1 387 ? 14.834 -16.184 1.055 1.00 24.56 387 THR C O 1
ATOM 7530 N N . GLU C 1 388 ? 14.868 -13.991 0.543 1.00 32.13 388 GLU C N 1
ATOM 7531 C CA . GLU C 1 388 ? 14.554 -13.595 1.908 1.00 30.15 388 GLU C CA 1
ATOM 7532 C C . GLU C 1 388 ? 13.159 -14.061 2.309 1.00 32.32 388 GLU C C 1
ATOM 7533 O O . GLU C 1 388 ? 12.937 -14.459 3.459 1.00 36.81 388 GLU C O 1
ATOM 7539 N N . ARG C 1 389 ? 12.214 -14.057 1.361 1.00 29.51 389 ARG C N 1
ATOM 7540 C CA . ARG C 1 389 ? 10.850 -14.471 1.679 1.00 27.32 389 ARG C CA 1
ATOM 7541 C C . ARG C 1 389 ? 10.734 -15.984 1.833 1.00 28.58 389 ARG C C 1
ATOM 7542 O O . ARG C 1 389 ? 9.922 -16.461 2.635 1.00 32.12 389 ARG C O 1
ATOM 7550 N N . ILE C 1 390 ? 11.533 -16.753 1.088 1.00 26.97 390 ILE C N 1
ATOM 7551 C CA . ILE C 1 390 ? 11.534 -18.203 1.270 1.00 28.51 390 ILE C CA 1
ATOM 7552 C C . ILE C 1 390 ? 12.058 -18.566 2.654 1.00 32.43 390 ILE C C 1
ATOM 7553 O O . ILE C 1 390 ? 11.541 -19.480 3.310 1.00 30.78 390 ILE C O 1
ATOM 7558 N N . ILE C 1 391 ? 13.059 -17.831 3.142 1.00 34.76 391 ILE C N 1
ATOM 7559 C CA . ILE C 1 391 ? 13.624 -18.139 4.452 1.00 28.48 391 ILE C CA 1
ATOM 7560 C C . ILE C 1 391 ? 12.683 -17.688 5.563 1.00 29.65 391 ILE C C 1
ATOM 7561 O O . ILE C 1 391 ? 12.464 -18.413 6.540 1.00 31.01 391 ILE C O 1
ATOM 7566 N N . LYS C 1 392 ? 12.127 -16.495 5.437 1.00 29.52 392 LYS C N 1
ATOM 7567 C CA . LYS C 1 392 ? 11.330 -15.926 6.552 1.00 31.09 392 LYS C CA 1
ATOM 7568 C C . LYS C 1 392 ? 9.877 -16.410 6.592 1.00 33.89 392 LYS C C 1
ATOM 7569 O O . LYS C 1 392 ? 9.229 -16.150 7.609 1.00 33.90 392 LYS C O 1
ATOM 7575 N N . GLU C 1 393 ? 9.395 -17.113 5.566 1.00 31.44 393 GLU C N 1
ATOM 7576 C CA . GLU C 1 393 ? 8.019 -17.671 5.597 1.00 30.97 393 GLU C CA 1
ATOM 7577 C C . GLU C 1 393 ? 8.090 -19.192 5.629 1.00 31.18 393 GLU C C 1
ATOM 7578 O O . GLU C 1 393 ? 7.037 -19.816 5.465 1.00 31.59 393 GLU C O 1
ATOM 7584 N N . ASP C 1 394 ? 9.272 -19.747 5.875 1.00 31.12 394 ASP C N 1
ATOM 7585 C CA . ASP C 1 394 ? 9.482 -21.220 5.861 1.00 31.38 394 ASP C CA 1
ATOM 7586 C C . ASP C 1 394 ? 8.806 -21.837 4.640 1.00 30.26 394 ASP C C 1
ATOM 7587 O O . ASP C 1 394 ? 7.869 -22.614 4.802 1.00 31.13 394 ASP C O 1
ATOM 7589 N N . ARG C 1 395 ? 9.298 -21.493 3.457 1.00 29.35 395 ARG C N 1
ATOM 7590 C CA . ARG C 1 395 ? 8.741 -22.077 2.222 1.00 27.58 395 ARG C CA 1
ATOM 7591 C C . ARG C 1 395 ? 9.570 -23.310 1.872 1.00 27.37 395 ARG C C 1
ATOM 7592 O O . ARG C 1 395 ? 9.056 -24.179 1.190 1.00 29.62 395 ARG C O 1
ATOM 7600 N N . LEU C 1 396 ? 10.802 -23.379 2.372 1.00 27.45 396 LEU C N 1
ATOM 7601 C CA . LEU C 1 396 ? 11.641 -24.536 2.062 1.00 28.71 396 LEU C CA 1
ATOM 7602 C C . LEU C 1 396 ? 11.104 -25.830 2.657 1.00 32.07 396 LEU C C 1
ATOM 7603 O O . LEU C 1 396 ? 11.296 -26.902 2.071 1.00 35.27 396 LEU C O 1
ATOM 7608 N N . GLN C 1 397 ? 10.424 -25.761 3.804 1.00 31.06 397 GLN C N 1
ATOM 7609 C CA . GLN C 1 397 ? 9.882 -26.977 4.399 1.00 31.82 397 GLN C CA 1
ATOM 7610 C C . GLN C 1 397 ? 8.816 -27.604 3.515 1.00 36.47 397 GLN C C 1
ATOM 7611 O O . GLN C 1 397 ? 8.541 -28.802 3.645 1.00 37.19 397 GLN C O 1
ATOM 7617 N N . LEU C 1 398 ? 8.215 -26.819 2.617 1.00 31.67 398 LEU C N 1
ATOM 7618 C CA . LEU C 1 398 ? 7.178 -27.335 1.736 1.00 36.80 398 LEU C CA 1
ATOM 7619 C C . LEU C 1 398 ? 7.733 -28.314 0.712 1.00 36.02 398 LEU C C 1
ATOM 7620 O O . LEU C 1 398 ? 6.968 -29.109 0.157 1.00 38.67 398 LEU C O 1
ATOM 7625 N N . LEU C 1 399 ? 9.041 -28.276 0.445 1.00 36.26 399 LEU C N 1
ATOM 7626 C CA . LEU C 1 399 ? 9.622 -29.168 -0.552 1.00 34.60 399 LEU C CA 1
ATOM 7627 C C . LEU C 1 399 ? 9.599 -30.623 -0.106 1.00 40.86 399 LEU C C 1
ATOM 7628 O O . LEU C 1 399 ? 9.695 -31.519 -0.951 1.00 43.24 399 LEU C O 1
ATOM 7633 N N . ASP C 1 400 ? 9.468 -30.876 1.194 1.00 46.85 400 ASP C N 1
ATOM 7634 C CA . ASP C 1 400 ? 9.377 -32.230 1.721 1.00 46.46 400 ASP C CA 1
ATOM 7635 C C . ASP C 1 400 ? 7.956 -32.777 1.709 1.00 50.16 400 ASP C C 1
ATOM 7636 O O . ASP C 1 400 ? 7.760 -33.951 2.038 1.00 56.60 400 ASP C O 1
ATOM 7638 N N . ARG C 1 401 ? 7.030 -31.908 1.317 1.00 45.44 401 ARG C N 1
ATOM 7639 C CA . ARG C 1 401 ? 5.600 -32.270 1.302 1.00 50.86 401 ARG C CA 1
ATOM 7640 C C . ARG C 1 401 ? 5.258 -33.100 0.052 1.00 51.57 401 ARG C C 1
ATOM 7641 O O . ARG C 1 401 ? 5.888 -32.851 -0.977 1.00 47.36 401 ARG C O 1
ATOM 7649 N N . PRO C 1 402 ? 4.316 -34.085 0.077 1.00 48.25 402 PRO C N 1
ATOM 7650 C CA . PRO C 1 402 ? 4.087 -34.937 -1.102 1.00 46.54 402 PRO C CA 1
ATOM 7651 C C . PRO C 1 402 ? 3.382 -34.242 -2.256 1.00 42.40 402 PRO C C 1
ATOM 7652 O O . PRO C 1 402 ? 3.461 -34.741 -3.386 1.00 41.24 402 PRO C O 1
ATOM 7656 N N . GLU C 1 403 ? 2.702 -33.113 -2.026 1.00 39.30 403 GLU C N 1
ATOM 7657 C CA . GLU C 1 403 ? 2.028 -32.439 -3.133 1.00 34.45 403 GLU C CA 1
ATOM 7658 C C . GLU C 1 403 ? 3.025 -31.763 -4.062 1.00 36.79 403 GLU C C 1
ATOM 7659 O O . GLU C 1 403 ? 2.743 -31.593 -5.254 1.00 41.95 403 GLU C O 1
ATOM 7665 N N . LEU C 1 404 ? 4.184 -31.367 -3.542 1.00 38.28 404 LEU C N 1
ATOM 7666 C CA . LEU C 1 404 ? 5.247 -30.805 -4.363 1.00 34.53 404 LEU C CA 1
ATOM 7667 C C . LEU C 1 404 ? 6.149 -31.879 -4.960 1.00 35.65 404 LEU C C 1
ATOM 7668 O O . LEU C 1 404 ? 7.158 -31.545 -5.587 1.00 31.44 404 LEU C O 1
ATOM 7673 N N . ARG C 1 405 ? 5.801 -33.159 -4.783 1.00 30.41 405 ARG C N 1
ATOM 7674 C CA . ARG C 1 405 ? 6.621 -34.270 -5.251 1.00 34.05 405 ARG C CA 1
ATOM 7675 C C . ARG C 1 405 ? 5.813 -35.287 -6.049 1.00 42.64 405 ARG C C 1
ATOM 7676 O O . ARG C 1 405 ? 6.259 -36.427 -6.222 1.00 47.82 405 ARG C O 1
ATOM 7684 N N . THR C 1 406 ? 4.597 -34.877 -6.382 1.00 48.45 406 THR C N 1
ATOM 7685 C CA . THR C 1 406 ? 3.703 -35.718 -7.196 1.00 48.37 406 THR C CA 1
ATOM 7686 C C . THR C 1 406 ? 3.317 -34.875 -8.400 1.00 47.43 406 THR C C 1
ATOM 7687 O O . THR C 1 406 ? 2.614 -33.883 -8.226 1.00 50.49 406 THR C O 1
ATOM 7691 N N . GLN C 1 407 ? 3.845 -35.224 -9.554 1.00 43.10 407 GLN C N 1
ATOM 7692 C CA . GLN C 1 407 ? 3.449 -34.526 -10.784 1.00 43.06 407 GLN C CA 1
ATOM 7693 C C . GLN C 1 407 ? 2.009 -34.962 -11.035 1.00 51.61 407 GLN C C 1
ATOM 7694 O O . GLN C 1 407 ? 1.797 -36.161 -11.106 1.00 55.87 407 GLN C O 1
ATOM 7701 N N . ASN D 1 45 ? -47.921 -15.759 -40.698 1.00 83.32 45 ASN D N 1
ATOM 7702 C CA . ASN D 1 45 ? -48.857 -16.788 -40.186 1.00 88.41 45 ASN D CA 1
ATOM 7703 C C . ASN D 1 45 ? -48.945 -17.970 -41.158 1.00 91.42 45 ASN D C 1
ATOM 7704 O O . ASN D 1 45 ? -49.996 -18.108 -41.818 1.00 89.87 45 ASN D O 1
ATOM 7706 N N . LEU D 1 46 ? -47.902 -18.808 -41.210 1.00 88.35 46 LEU D N 1
ATOM 7707 C CA . LEU D 1 46 ? -47.889 -19.944 -42.169 1.00 87.34 46 LEU D CA 1
ATOM 7708 C C . LEU D 1 46 ? -47.032 -21.111 -41.647 1.00 87.33 46 LEU D C 1
ATOM 7709 O O . LEU D 1 46 ? -45.813 -20.927 -41.527 1.00 78.77 46 LEU D O 1
ATOM 7711 N N . GLY D 1 47 ? -47.636 -22.262 -41.330 1.00 96.14 47 GLY D N 1
ATOM 7712 C CA . GLY D 1 47 ? -46.807 -23.417 -40.936 1.00 97.70 47 GLY D CA 1
ATOM 7713 C C . GLY D 1 47 ? -47.466 -24.426 -40.010 1.00 94.08 47 GLY D C 1
ATOM 7714 O O . GLY D 1 47 ? -48.619 -24.207 -39.616 1.00 86.03 47 GLY D O 1
ATOM 7715 N N . SER D 1 48 ? -46.725 -25.481 -39.652 1.00 95.45 48 SER D N 1
ATOM 7716 C CA . SER D 1 48 ? -47.287 -26.562 -38.803 1.00 96.30 48 SER D CA 1
ATOM 7717 C C . SER D 1 48 ? -46.780 -26.497 -37.366 1.00 97.26 48 SER D C 1
ATOM 7718 O O . SER D 1 48 ? -45.553 -26.507 -37.164 1.00 95.11 48 SER D O 1
ATOM 7721 N N . THR D 1 49 ? -47.699 -26.404 -36.411 1.00 95.89 49 THR D N 1
ATOM 7722 C CA . THR D 1 49 ? -47.341 -26.499 -34.987 1.00 92.59 49 THR D CA 1
ATOM 7723 C C . THR D 1 49 ? -48.124 -27.729 -34.550 1.00 102.02 49 THR D C 1
ATOM 7724 O O . THR D 1 49 ? -48.562 -28.465 -35.448 1.00 100.57 49 THR D O 1
ATOM 7726 N N . MET D 1 50 ? -48.391 -27.890 -33.265 1.00 122.64 50 MET D N 1
ATOM 7727 C CA . MET D 1 50 ? -49.090 -29.093 -32.729 1.00 128.78 50 MET D CA 1
ATOM 7728 C C . MET D 1 50 ? -50.176 -29.852 -33.544 1.00 130.56 50 MET D C 1
ATOM 7729 O O . MET D 1 50 ? -51.251 -29.247 -33.740 1.00 131.34 50 MET D O 1
ATOM 7731 N N . PRO D 1 51 ? -50.006 -31.142 -34.002 1.00 106.01 51 PRO D N 1
ATOM 7732 C CA . PRO D 1 51 ? -51.107 -31.857 -34.628 1.00 100.97 51 PRO D CA 1
ATOM 7733 C C . PRO D 1 51 ? -52.514 -31.533 -34.079 1.00 105.89 51 PRO D C 1
ATOM 7734 O O . PRO D 1 51 ? -53.327 -31.144 -34.893 1.00 104.21 51 PRO D O 1
ATOM 7738 N N . PRO D 1 52 ? -52.881 -31.667 -32.765 1.00 108.84 52 PRO D N 1
ATOM 7739 C CA . PRO D 1 52 ? -54.258 -31.417 -32.301 1.00 95.16 52 PRO D CA 1
ATOM 7740 C C . PRO D 1 52 ? -54.561 -30.152 -31.477 1.00 90.54 52 PRO D C 1
ATOM 7741 O O . PRO D 1 52 ? -55.184 -29.264 -32.024 1.00 89.43 52 PRO D O 1
ATOM 7745 N N . TYR D 1 54 ? -54.791 -26.635 -30.050 1.00 87.58 54 TYR D N 1
ATOM 7746 C CA . TYR D 1 54 ? -54.351 -25.315 -30.571 1.00 86.62 54 TYR D CA 1
ATOM 7747 C C . TYR D 1 54 ? -54.201 -24.325 -29.411 1.00 86.09 54 TYR D C 1
ATOM 7748 O O . TYR D 1 54 ? -54.671 -23.191 -29.530 1.00 86.97 54 TYR D O 1
ATOM 7750 N N . VAL D 1 55 ? -53.554 -24.743 -28.328 1.00 85.48 55 VAL D N 1
ATOM 7751 C CA . VAL D 1 55 ? -53.428 -23.888 -27.121 1.00 85.19 55 VAL D CA 1
ATOM 7752 C C . VAL D 1 55 ? -52.210 -22.997 -27.296 1.00 83.66 55 VAL D C 1
ATOM 7753 O O . VAL D 1 55 ? -51.261 -23.163 -26.516 1.00 82.86 55 VAL D O 1
ATOM 7757 N N . ALA D 1 56 ? -52.250 -22.096 -28.273 1.00 83.43 56 ALA D N 1
ATOM 7758 C CA . ALA D 1 56 ? -51.130 -21.151 -28.467 1.00 82.11 56 ALA D CA 1
ATOM 7759 C C . ALA D 1 56 ? -51.521 -19.975 -29.366 1.00 82.33 56 ALA D C 1
ATOM 7760 O O . ALA D 1 56 ? -52.585 -20.039 -29.992 1.00 83.50 56 ALA D O 1
ATOM 7762 N N . ARG D 1 57 ? -50.740 -18.905 -29.351 1.00 81.48 57 ARG D N 1
ATOM 7763 C CA . ARG D 1 57 ? -50.976 -17.746 -30.240 1.00 81.71 57 ARG D CA 1
ATOM 7764 C C . ARG D 1 57 ? -49.668 -17.558 -31.011 1.00 85.10 57 ARG D C 1
ATOM 7765 O O . ARG D 1 57 ? -48.803 -16.831 -30.497 1.00 83.83 57 ARG D O 1
ATOM 7773 N N . VAL D 1 58 ? -49.505 -18.244 -32.150 1.00 84.14 58 VAL D N 1
ATOM 7774 C CA . VAL D 1 58 ? -48.243 -18.194 -32.947 1.00 79.04 58 VAL D CA 1
ATOM 7775 C C . VAL D 1 58 ? -47.917 -16.711 -32.848 1.00 79.44 58 VAL D C 1
ATOM 7776 O O . VAL D 1 58 ? -48.777 -15.906 -33.215 1.00 82.17 58 VAL D O 1
ATOM 7778 N N . GLY D 1 59 ? -46.711 -16.377 -32.396 1.00 77.71 59 GLY D N 1
ATOM 7779 C CA . GLY D 1 59 ? -46.347 -14.970 -32.182 1.00 77.58 59 GLY D CA 1
ATOM 7780 C C . GLY D 1 59 ? -44.852 -14.915 -32.050 1.00 76.38 59 GLY D C 1
ATOM 7781 O O . GLY D 1 59 ? -44.334 -15.409 -31.048 1.00 77.69 59 GLY D O 1
ATOM 7782 N N . GLN D 1 60 ? -44.189 -14.346 -33.046 1.00 75.95 60 GLN D N 1
ATOM 7783 C CA . GLN D 1 60 ? -42.714 -14.233 -33.027 1.00 74.92 60 GLN D CA 1
ATOM 7784 C C . GLN D 1 60 ? -42.302 -13.161 -32.036 1.00 75.50 60 GLN D C 1
ATOM 7785 O O . GLN D 1 60 ? -43.146 -12.353 -31.624 1.00 76.94 60 GLN D O 1
ATOM 7787 N N . LEU D 1 61 ? -41.021 -13.120 -31.730 1.00 87.87 61 LEU D N 1
ATOM 7788 C CA . LEU D 1 61 ? -40.573 -12.195 -30.684 1.00 92.82 61 LEU D CA 1
ATOM 7789 C C . LEU D 1 61 ? -39.781 -11.056 -31.305 1.00 91.65 61 LEU D C 1
ATOM 7790 O O . LEU D 1 61 ? -39.562 -11.064 -32.519 1.00 90.68 61 LEU D O 1
ATOM 7792 N N . LYS D 1 62 ? -39.372 -10.128 -30.448 1.00 81.70 62 LYS D N 1
ATOM 7793 C CA . LYS D 1 62 ? -38.389 -9.084 -30.792 1.00 76.68 62 LYS D CA 1
ATOM 7794 C C . LYS D 1 62 ? -37.005 -9.714 -30.910 1.00 76.93 62 LYS D C 1
ATOM 7795 O O . LYS D 1 62 ? -36.462 -10.169 -29.893 1.00 73.64 62 LYS D O 1
ATOM 7797 N N . THR D 1 63 ? -36.486 -9.776 -32.131 1.00 76.76 63 THR D N 1
ATOM 7798 C CA . THR D 1 63 ? -35.106 -10.262 -32.332 1.00 79.48 63 THR D CA 1
ATOM 7799 C C . THR D 1 63 ? -34.186 -9.081 -32.052 1.00 78.12 63 THR D C 1
ATOM 7800 O O . THR D 1 63 ? -34.587 -7.944 -32.349 1.00 74.32 63 THR D O 1
ATOM 7804 N N . PHE D 1 64 ? -33.019 -9.341 -31.474 1.00 75.71 64 PHE D N 1
ATOM 7805 C CA . PHE D 1 64 ? -32.113 -8.241 -31.081 1.00 73.25 64 PHE D CA 1
ATOM 7806 C C . PHE D 1 64 ? -30.712 -8.558 -31.574 1.00 72.88 64 PHE D C 1
ATOM 7807 O O . PHE D 1 64 ? -30.318 -9.723 -31.568 1.00 72.42 64 PHE D O 1
ATOM 7815 N N . THR D 1 65 ? -29.993 -7.530 -31.998 1.00 73.19 65 THR D N 1
ATOM 7816 C CA . THR D 1 65 ? -28.585 -7.718 -32.405 1.00 74.01 65 THR D CA 1
ATOM 7817 C C . THR D 1 65 ? -27.726 -7.426 -31.173 1.00 73.79 65 THR D C 1
ATOM 7818 O O . THR D 1 65 ? -27.782 -6.278 -30.712 1.00 74.56 65 THR D O 1
ATOM 7822 N N . LEU D 1 66 ? -26.997 -8.416 -30.645 1.00 73.74 66 LEU D N 1
ATOM 7823 C CA . LEU D 1 66 ? -26.196 -8.090 -29.471 1.00 74.72 66 LEU D CA 1
ATOM 7824 C C . LEU D 1 66 ? -24.847 -7.511 -29.886 1.00 76.21 66 LEU D C 1
ATOM 7825 O O . LEU D 1 66 ? -24.255 -7.960 -30.871 1.00 81.25 66 LEU D O 1
ATOM 7827 N N . PRO D 1 67 ? -24.354 -6.504 -29.170 1.00 79.88 67 PRO D N 1
ATOM 7828 C CA . PRO D 1 67 ? -23.005 -6.001 -29.442 1.00 87.67 67 PRO D CA 1
ATOM 7829 C C . PRO D 1 67 ? -21.912 -6.932 -28.936 1.00 93.86 67 PRO D C 1
ATOM 7830 O O . PRO D 1 67 ? -22.097 -7.736 -28.019 1.00 97.11 67 PRO D O 1
ATOM 7834 N N . GLU D 1 68 ? -20.784 -6.959 -29.642 1.00 96.12 68 GLU D N 1
ATOM 7835 C CA . GLU D 1 68 ? -19.655 -7.798 -29.161 1.00 99.33 68 GLU D CA 1
ATOM 7836 C C . GLU D 1 68 ? -18.702 -6.856 -28.444 1.00 107.39 68 GLU D C 1
ATOM 7837 O O . GLU D 1 68 ? -17.896 -7.326 -27.627 1.00 107.01 68 GLU D O 1
ATOM 7839 N N . THR D 1 69 ? -18.819 -5.568 -28.747 1.00 116.81 69 THR D N 1
ATOM 7840 C CA . THR D 1 69 ? -17.992 -4.556 -28.055 1.00 122.23 69 THR D CA 1
ATOM 7841 C C . THR D 1 69 ? -18.820 -4.032 -26.891 1.00 127.24 69 THR D C 1
ATOM 7842 O O . THR D 1 69 ? -19.109 -2.822 -26.873 1.00 128.24 69 THR D O 1
ATOM 7844 N N . ALA D 1 70 ? -19.187 -4.909 -25.957 1.00 122.13 70 ALA D N 1
ATOM 7845 C CA . ALA D 1 70 ? -19.992 -4.496 -24.786 1.00 116.68 70 ALA D CA 1
ATOM 7846 C C . ALA D 1 70 ? -19.134 -3.620 -23.870 1.00 117.66 70 ALA D C 1
ATOM 7847 O O . ALA D 1 70 ? -17.948 -3.943 -23.698 1.00 116.96 70 ALA D O 1
ATOM 7849 N N . SER D 1 73 ? -21.990 1.481 -22.625 1.00 104.75 73 SER D N 1
ATOM 7850 C CA . SER D 1 73 ? -22.315 2.613 -23.520 1.00 102.50 73 SER D CA 1
ATOM 7851 C C . SER D 1 73 ? -23.765 3.093 -23.430 1.00 99.04 73 SER D C 1
ATOM 7852 O O . SER D 1 73 ? -24.625 2.242 -23.202 1.00 96.50 73 SER D O 1
ATOM 7855 N N . PRO D 1 74 ? -24.092 4.411 -23.536 1.00 92.88 74 PRO D N 1
ATOM 7856 C CA . PRO D 1 74 ? -25.490 4.807 -23.638 1.00 92.75 74 PRO D CA 1
ATOM 7857 C C . PRO D 1 74 ? -26.269 3.915 -24.621 1.00 90.77 74 PRO D C 1
ATOM 7858 O O . PRO D 1 74 ? -27.431 3.665 -24.371 1.00 80.57 74 PRO D O 1
ATOM 7862 N N . SER D 1 75 ? -25.618 3.461 -25.700 1.00 92.56 75 SER D N 1
ATOM 7863 C CA . SER D 1 75 ? -26.301 2.596 -26.655 1.00 92.88 75 SER D CA 1
ATOM 7864 C C . SER D 1 75 ? -26.570 1.221 -26.062 1.00 89.50 75 SER D C 1
ATOM 7865 O O . SER D 1 75 ? -27.616 0.617 -26.328 1.00 87.01 75 SER D O 1
ATOM 7868 N N . ASP D 1 76 ? -25.629 0.705 -25.268 1.00 90.18 76 ASP D N 1
ATOM 7869 C CA . ASP D 1 76 ? -25.820 -0.592 -24.631 1.00 90.60 76 ASP D CA 1
ATOM 7870 C C . ASP D 1 76 ? -26.881 -0.517 -23.540 1.00 84.96 76 ASP D C 1
ATOM 7871 O O . ASP D 1 76 ? -27.636 -1.475 -23.335 1.00 85.72 76 ASP D O 1
ATOM 7876 N N . VAL D 1 77 ? -26.939 0.603 -22.816 1.00 80.19 77 VAL D N 1
ATOM 7877 C CA . VAL D 1 77 ? -27.967 0.767 -21.795 1.00 77.89 77 VAL D CA 1
ATOM 7878 C C . VAL D 1 77 ? -29.348 0.810 -22.437 1.00 75.26 77 VAL D C 1
ATOM 7879 O O . VAL D 1 77 ? -30.301 0.203 -21.933 1.00 70.98 77 VAL D O 1
ATOM 7883 N N . GLU D 1 78 ? -29.475 1.510 -23.566 1.00 74.40 78 GLU D N 1
ATOM 7884 C CA . GLU D 1 78 ? -30.755 1.553 -24.263 1.00 70.40 78 GLU D CA 1
ATOM 7885 C C . GLU D 1 78 ? -31.109 0.187 -24.834 1.00 76.75 78 GLU D C 1
ATOM 7886 O O . GLU D 1 78 ? -32.241 -0.287 -24.682 1.00 71.91 78 GLU D O 1
ATOM 7888 N N . LEU D 1 79 ? -30.149 -0.460 -25.500 1.00 91.05 79 LEU D N 1
ATOM 7889 C CA . LEU D 1 79 ? -30.385 -1.805 -26.013 1.00 90.71 79 LEU D CA 1
ATOM 7890 C C . LEU D 1 79 ? -30.711 -2.769 -24.880 1.00 88.11 79 LEU D C 1
ATOM 7891 O O . LEU D 1 79 ? -31.632 -3.585 -24.995 1.00 91.55 79 LEU D O 1
ATOM 7893 N N . GLY D 1 80 ? -29.968 -2.684 -23.773 1.00 78.22 80 GLY D N 1
ATOM 7894 C CA . GLY D 1 80 ? -30.255 -3.542 -22.635 1.00 77.32 80 GLY D CA 1
ATOM 7895 C C . GLY D 1 80 ? -31.637 -3.294 -22.062 1.00 70.49 80 GLY D C 1
ATOM 7896 O O . GLY D 1 80 ? -32.388 -4.233 -21.785 1.00 68.32 80 GLY D O 1
ATOM 7897 N N . LYS D 1 81 ? -31.987 -2.020 -21.909 1.00 67.87 81 LYS D N 1
ATOM 7898 C CA . LYS D 1 81 ? -33.322 -1.685 -21.363 1.00 66.24 81 LYS D CA 1
ATOM 7899 C C . LYS D 1 81 ? -34.382 -2.191 -22.342 1.00 66.33 81 LYS D C 1
ATOM 7900 O O . LYS D 1 81 ? -35.424 -2.686 -21.885 1.00 63.83 81 LYS D O 1
ATOM 7906 N N . ALA D 1 82 ? -34.103 -2.080 -23.639 1.00 61.26 82 ALA D N 1
ATOM 7907 C CA . ALA D 1 82 ? -35.068 -2.540 -24.629 1.00 60.45 82 ALA D CA 1
ATOM 7908 C C . ALA D 1 82 ? -35.209 -4.055 -24.593 1.00 66.05 82 ALA D C 1
ATOM 7909 O O . ALA D 1 82 ? -36.300 -4.580 -24.846 1.00 65.98 82 ALA D O 1
ATOM 7911 N N . MET D 1 83 ? -34.124 -4.770 -24.278 1.00 66.90 83 MET D N 1
ATOM 7912 C CA . MET D 1 83 ? -34.214 -6.220 -24.156 1.00 61.25 83 MET D CA 1
ATOM 7913 C C . MET D 1 83 ? -35.027 -6.609 -22.934 1.00 60.81 83 MET D C 1
ATOM 7914 O O . MET D 1 83 ? -35.811 -7.564 -22.976 1.00 63.77 83 MET D O 1
ATOM 7919 N N . ILE D 1 84 ? -34.857 -5.870 -21.837 1.00 60.68 84 ILE D N 1
ATOM 7920 C CA . ILE D 1 84 ? -35.606 -6.149 -20.620 1.00 62.79 84 ILE D CA 1
ATOM 7921 C C . ILE D 1 84 ? -37.092 -5.851 -20.789 1.00 60.90 84 ILE D C 1
ATOM 7922 O O . ILE D 1 84 ? -37.936 -6.553 -20.217 1.00 61.48 84 ILE D O 1
ATOM 7927 N N . ASN D 1 85 ? -37.448 -4.827 -21.570 1.00 58.33 85 ASN D N 1
ATOM 7928 C CA . ASN D 1 85 ? -38.867 -4.582 -21.808 1.00 59.86 85 ASN D CA 1
ATOM 7929 C C . ASN D 1 85 ? -39.490 -5.682 -22.657 1.00 62.35 85 ASN D C 1
ATOM 7930 O O . ASN D 1 85 ? -40.664 -6.017 -22.463 1.00 65.47 85 ASN D O 1
ATOM 7935 N N . ALA D 1 86 ? -38.731 -6.263 -23.588 1.00 59.36 86 ALA D N 1
ATOM 7936 C CA . ALA D 1 86 ? -39.251 -7.416 -24.312 1.00 61.16 86 ALA D CA 1
ATOM 7937 C C . ALA D 1 86 ? -39.298 -8.636 -23.403 1.00 65.09 86 ALA D C 1
ATOM 7938 O O . ALA D 1 86 ? -40.253 -9.420 -23.449 1.00 67.38 86 ALA D O 1
ATOM 7940 N N . TRP D 1 87 ? -38.413 -8.679 -22.409 1.00 58.28 87 TRP D N 1
ATOM 7941 C CA . TRP D 1 87 ? -38.490 -9.749 -21.381 1.00 62.23 87 TRP D CA 1
ATOM 7942 C C . TRP D 1 87 ? -39.836 -9.700 -20.671 1.00 62.03 87 TRP D C 1
ATOM 7943 O O . TRP D 1 87 ? -40.534 -10.702 -20.665 1.00 67.09 87 TRP D O 1
ATOM 7945 N N . ARG D 1 88 ? -40.168 -8.574 -20.051 1.00 63.62 88 ARG D N 1
ATOM 7946 C CA . ARG D 1 88 ? -41.381 -8.517 -19.189 1.00 72.40 88 ARG D CA 1
ATOM 7947 C C . ARG D 1 88 ? -42.720 -8.658 -19.930 1.00 78.41 88 ARG D C 1
ATOM 7948 O O . ARG D 1 88 ? -43.708 -8.952 -19.243 1.00 75.80 88 ARG D O 1
ATOM 7950 N N . GLU D 1 89 ? -42.733 -8.498 -21.255 1.00 82.44 89 GLU D N 1
ATOM 7951 C CA . GLU D 1 89 ? -44.010 -8.530 -22.015 1.00 81.74 89 GLU D CA 1
ATOM 7952 C C . GLU D 1 89 ? -44.216 -9.911 -22.626 1.00 90.24 89 GLU D C 1
ATOM 7953 O O . GLU D 1 89 ? -45.322 -10.453 -22.476 1.00 93.73 89 GLU D O 1
ATOM 7959 N N . ASP D 1 90 ? -43.195 -10.453 -23.290 1.00 82.71 90 ASP D N 1
ATOM 7960 C CA . ASP D 1 90 ? -43.371 -11.742 -24.009 1.00 79.04 90 ASP D CA 1
ATOM 7961 C C . ASP D 1 90 ? -42.777 -12.902 -23.211 1.00 74.09 90 ASP D C 1
ATOM 7962 O O . ASP D 1 90 ? -43.326 -14.002 -23.302 1.00 74.86 90 ASP D O 1
ATOM 7967 N N . GLY D 1 91 ? -41.705 -12.665 -22.463 1.00 72.68 91 GLY D N 1
ATOM 7968 C CA . GLY D 1 91 ? -41.019 -13.758 -21.748 1.00 68.51 91 GLY D CA 1
ATOM 7969 C C . GLY D 1 91 ? -39.819 -14.241 -22.532 1.00 66.21 91 GLY D C 1
ATOM 7970 O O . GLY D 1 91 ? -38.711 -14.263 -21.979 1.00 68.56 91 GLY D O 1
ATOM 7971 N N . ILE D 1 92 ? -39.949 -14.542 -23.824 1.00 66.75 92 ILE D N 1
ATOM 7972 C CA . ILE D 1 92 ? -38.704 -14.840 -24.602 1.00 64.49 92 ILE D CA 1
ATOM 7973 C C . ILE D 1 92 ? -38.335 -13.672 -25.505 1.00 67.28 92 ILE D C 1
ATOM 7974 O O . ILE D 1 92 ? -39.182 -12.805 -25.747 1.00 73.41 92 ILE D O 1
ATOM 7979 N N . LEU D 1 93 ? -37.089 -13.658 -25.948 1.00 67.26 93 LEU D N 1
ATOM 7980 C CA . LEU D 1 93 ? -36.657 -12.670 -26.955 1.00 66.14 93 LEU D CA 1
ATOM 7981 C C . LEU D 1 93 ? -35.669 -13.411 -27.853 1.00 68.35 93 LEU D C 1
ATOM 7982 O O . LEU D 1 93 ? -35.021 -14.339 -27.366 1.00 57.22 93 LEU D O 1
ATOM 7987 N N . GLN D 1 94 ? -35.617 -13.046 -29.127 1.00 80.52 94 GLN D N 1
ATOM 7988 C CA . GLN D 1 94 ? -34.721 -13.726 -30.094 1.00 77.08 94 GLN D CA 1
ATOM 7989 C C . GLN D 1 94 ? -33.425 -12.918 -30.225 1.00 78.10 94 GLN D C 1
ATOM 7990 O O . GLN D 1 94 ? -33.491 -11.697 -30.093 1.00 79.78 94 GLN D O 1
ATOM 7996 N N . VAL D 1 95 ? -32.278 -13.589 -30.379 1.00 74.01 95 VAL D N 1
ATOM 7997 C CA . VAL D 1 95 ? -30.993 -12.855 -30.594 1.00 76.08 95 VAL D CA 1
ATOM 7998 C C . VAL D 1 95 ? -30.422 -13.283 -31.945 1.00 77.71 95 VAL D C 1
ATOM 7999 O O . VAL D 1 95 ? -30.578 -14.455 -32.293 1.00 81.18 95 VAL D O 1
ATOM 8003 N N . SER D 1 96 ? -29.828 -12.351 -32.686 1.00 77.66 96 SER D N 1
ATOM 8004 C CA . SER D 1 96 ? -29.278 -12.649 -34.029 1.00 65.40 96 SER D CA 1
ATOM 8005 C C . SER D 1 96 ? -27.981 -13.432 -33.895 1.00 71.24 96 SER D C 1
ATOM 8006 O O . SER D 1 96 ? -27.239 -13.195 -32.931 1.00 70.87 96 SER D O 1
ATOM 8008 N N . MET D 1 97 ? -27.709 -14.305 -34.861 1.00 72.45 97 MET D N 1
ATOM 8009 C CA . MET D 1 97 ? -26.488 -15.142 -34.824 1.00 69.36 97 MET D CA 1
ATOM 8010 C C . MET D 1 97 ? -25.502 -14.645 -35.866 1.00 75.35 97 MET D C 1
ATOM 8011 O O . MET D 1 97 ? -25.907 -14.513 -37.028 1.00 76.74 97 MET D O 1
ATOM 8016 N N . SER D 1 98 ? -24.238 -14.506 -35.487 1.00 79.22 98 SER D N 1
ATOM 8017 C CA . SER D 1 98 ? -23.170 -14.161 -36.450 1.00 73.89 98 SER D CA 1
ATOM 8018 C C . SER D 1 98 ? -23.027 -15.340 -37.408 1.00 76.64 98 SER D C 1
ATOM 8019 O O . SER D 1 98 ? -23.432 -16.447 -37.043 1.00 78.71 98 SER D O 1
ATOM 8022 N N . PRO D 1 99 ? -22.483 -15.158 -38.625 1.00 81.93 99 PRO D N 1
ATOM 8023 C CA . PRO D 1 99 ? -22.234 -16.290 -39.525 1.00 80.63 99 PRO D CA 1
ATOM 8024 C C . PRO D 1 99 ? -21.541 -17.494 -38.861 1.00 78.39 99 PRO D C 1
ATOM 8025 O O . PRO D 1 99 ? -21.986 -18.598 -39.063 1.00 79.61 99 PRO D O 1
ATOM 8029 N N . ARG D 1 100 ? -20.480 -17.252 -38.092 1.00 79.04 100 ARG D N 1
ATOM 8030 C CA . ARG D 1 100 ? -19.749 -18.334 -37.383 1.00 76.50 100 ARG D CA 1
ATOM 8031 C C . ARG D 1 100 ? -20.694 -19.066 -36.431 1.00 77.45 100 ARG D C 1
ATOM 8032 O O . ARG D 1 100 ? -20.741 -20.290 -36.502 1.00 78.80 100 ARG D O 1
ATOM 8040 N N . GLN D 1 101 ? -21.410 -18.341 -35.572 1.00 86.17 101 GLN D N 1
ATOM 8041 C CA . GLN D 1 101 ? -22.399 -18.952 -34.645 1.00 83.90 101 GLN D CA 1
ATOM 8042 C C . GLN D 1 101 ? -23.402 -19.801 -35.435 1.00 83.53 101 GLN D C 1
ATOM 8043 O O . GLN D 1 101 ? -23.738 -20.899 -34.979 1.00 82.83 101 GLN D O 1
ATOM 8049 N N . GLN D 1 102 ? -23.853 -19.309 -36.587 1.00 94.18 102 GLN D N 1
ATOM 8050 C CA . GLN D 1 102 ? -24.813 -20.055 -37.433 1.00 94.92 102 GLN D CA 1
ATOM 8051 C C . GLN D 1 102 ? -24.153 -21.323 -37.976 1.00 93.34 102 GLN D C 1
ATOM 8052 O O . GLN D 1 102 ? -24.880 -22.284 -38.278 1.00 92.75 102 GLN D O 1
ATOM 8054 N N . ALA D 1 103 ? -22.831 -21.321 -38.109 1.00 81.94 103 ALA D N 1
ATOM 8055 C CA . ALA D 1 103 ? -22.137 -22.487 -38.701 1.00 80.27 103 ALA D CA 1
ATOM 8056 C C . ALA D 1 103 ? -21.939 -23.587 -37.653 1.00 79.93 103 ALA D C 1
ATOM 8057 O O . ALA D 1 103 ? -22.046 -24.770 -38.019 1.00 83.37 103 ALA D O 1
ATOM 8059 N N . LEU D 1 104 ? -21.680 -23.213 -36.397 1.00 79.25 104 LEU D N 1
ATOM 8060 C CA . LEU D 1 104 ? -21.448 -24.215 -35.326 1.00 75.63 104 LEU D CA 1
ATOM 8061 C C . LEU D 1 104 ? -22.757 -24.943 -35.051 1.00 72.10 104 LEU D C 1
ATOM 8062 O O . LEU D 1 104 ? -22.722 -26.127 -34.718 1.00 71.13 104 LEU D O 1
ATOM 8067 N N . PHE D 1 105 ? -23.866 -24.253 -35.244 1.00 73.43 105 PHE D N 1
ATOM 8068 C CA . PHE D 1 105 ? -25.191 -24.872 -35.046 1.00 73.87 105 PHE D CA 1
ATOM 8069 C C . PHE D 1 105 ? -25.387 -25.946 -36.105 1.00 72.87 105 PHE D C 1
ATOM 8070 O O . PHE D 1 105 ? -25.895 -27.029 -35.785 1.00 72.40 105 PHE D O 1
ATOM 8078 N N . GLU D 1 106 ? -24.998 -25.639 -37.336 1.00 72.70 106 GLU D N 1
ATOM 8079 C CA . GLU D 1 106 ? -25.242 -26.579 -38.453 1.00 71.82 106 GLU D CA 1
ATOM 8080 C C . GLU D 1 106 ? -24.497 -27.879 -38.189 1.00 70.99 106 GLU D C 1
ATOM 8081 O O . GLU D 1 106 ? -25.104 -28.957 -38.344 1.00 69.82 106 GLU D O 1
ATOM 8083 N N . ASN D 1 107 ? -23.234 -27.766 -37.788 1.00 76.82 107 ASN D N 1
ATOM 8084 C CA . ASN D 1 107 ? -22.405 -28.970 -37.542 1.00 72.22 107 ASN D CA 1
ATOM 8085 C C . ASN D 1 107 ? -22.987 -29.761 -36.372 1.00 71.89 107 ASN D C 1
ATOM 8086 O O . ASN D 1 107 ? -22.965 -30.998 -36.442 1.00 73.76 107 ASN D O 1
ATOM 8091 N N . ALA D 1 108 ? -23.509 -29.077 -35.353 1.00 69.13 108 ALA D N 1
ATOM 8092 C CA . ALA D 1 108 ? -24.007 -29.772 -34.145 1.00 69.21 108 ALA D CA 1
ATOM 8093 C C . ALA D 1 108 ? -25.285 -30.545 -34.451 1.00 69.47 108 ALA D C 1
ATOM 8094 O O . ALA D 1 108 ? -25.499 -31.602 -33.871 1.00 68.98 108 ALA D O 1
ATOM 8096 N N . SER D 1 109 ? -26.098 -30.013 -35.346 1.00 70.29 109 SER D N 1
ATOM 8097 C CA . SER D 1 109 ? -27.364 -30.679 -35.723 1.00 70.69 109 SER D CA 1
ATOM 8098 C C . SER D 1 109 ? -27.042 -31.955 -36.486 1.00 69.38 109 SER D C 1
ATOM 8099 O O . SER D 1 109 ? -27.821 -32.907 -36.388 1.00 69.34 109 SER D O 1
ATOM 8102 N N . ALA D 1 110 ? -25.933 -31.954 -37.225 1.00 68.40 110 ALA D N 1
ATOM 8103 C CA . ALA D 1 110 ? -25.517 -33.164 -37.965 1.00 67.13 110 ALA D CA 1
ATOM 8104 C C . ALA D 1 110 ? -24.992 -34.196 -36.974 1.00 66.22 110 ALA D C 1
ATOM 8105 O O . ALA D 1 110 ? -25.341 -35.374 -37.128 1.00 65.70 110 ALA D O 1
ATOM 8107 N N . ALA D 1 111 ? -24.211 -33.749 -35.987 1.00 66.13 111 ALA D N 1
ATOM 8108 C CA . ALA D 1 111 ? -23.713 -34.657 -34.931 1.00 65.39 111 ALA D CA 1
ATOM 8109 C C . ALA D 1 111 ? -24.890 -35.234 -34.149 1.00 66.03 111 ALA D C 1
ATOM 8110 O O . ALA D 1 111 ? -24.821 -36.414 -33.795 1.00 65.32 111 ALA D O 1
ATOM 8112 N N . SER D 1 112 ? -25.926 -34.432 -33.916 1.00 67.35 112 SER D N 1
ATOM 8113 C CA . SER D 1 112 ? -27.136 -34.916 -33.216 1.00 68.09 112 SER D CA 1
ATOM 8114 C C . SER D 1 112 ? -27.881 -35.916 -34.086 1.00 67.85 112 SER D C 1
ATOM 8115 O O . SER D 1 112 ? -28.224 -36.982 -33.601 1.00 67.57 112 SER D O 1
ATOM 8118 N N . LYS D 1 113 ? -28.076 -35.589 -35.352 1.00 67.96 113 LYS D N 1
ATOM 8119 C CA . LYS D 1 113 ? -28.867 -36.474 -36.231 1.00 67.90 113 LYS D CA 1
ATOM 8120 C C . LYS D 1 113 ? -28.133 -37.806 -36.364 1.00 66.51 113 LYS D C 1
ATOM 8121 O O . LYS D 1 113 ? -28.805 -38.842 -36.377 1.00 66.46 113 LYS D O 1
ATOM 8123 N N . ARG D 1 114 ? -26.801 -37.794 -36.310 1.00 65.49 114 ARG D N 1
ATOM 8124 C CA . ARG D 1 114 ? -25.998 -39.046 -36.362 1.00 64.17 114 ARG D CA 1
ATOM 8125 C C . ARG D 1 114 ? -26.064 -39.802 -35.035 1.00 64.06 114 ARG D C 1
ATOM 8126 O O . ARG D 1 114 ? -26.188 -41.029 -35.075 1.00 64.58 114 ARG D O 1
ATOM 8128 N N . PHE D 1 115 ? -25.941 -39.094 -33.911 1.00 64.57 115 PHE D N 1
ATOM 8129 C CA . PHE D 1 115 ? -25.960 -39.741 -32.576 1.00 65.30 115 PHE D CA 1
ATOM 8130 C C . PHE D 1 115 ? -27.257 -40.501 -32.383 1.00 65.14 115 PHE D C 1
ATOM 8131 O O . PHE D 1 115 ? -27.207 -41.669 -32.003 1.00 64.60 115 PHE D O 1
ATOM 8139 N N . PHE D 1 116 ? -28.382 -39.854 -32.674 1.00 66.27 116 PHE D N 1
ATOM 8140 C CA . PHE D 1 116 ? -29.698 -40.482 -32.418 1.00 67.03 116 PHE D CA 1
ATOM 8141 C C . PHE D 1 116 ? -29.936 -41.572 -33.456 1.00 67.34 116 PHE D C 1
ATOM 8142 O O . PHE D 1 116 ? -31.020 -42.173 -33.439 1.00 72.22 116 PHE D O 1
ATOM 8150 N N . ALA D 1 117 ? -28.945 -41.825 -34.308 1.00 65.37 117 ALA D N 1
ATOM 8151 C CA . ALA D 1 117 ? -29.083 -42.831 -35.379 1.00 64.81 117 ALA D CA 1
ATOM 8152 C C . ALA D 1 117 ? -28.064 -43.941 -35.164 1.00 67.36 117 ALA D C 1
ATOM 8153 O O . ALA D 1 117 ? -28.034 -44.853 -35.972 1.00 68.38 117 ALA D O 1
ATOM 8155 N N . MET D 1 118 ? -27.239 -43.846 -34.122 1.00 63.15 118 MET D N 1
ATOM 8156 C CA . MET D 1 118 ? -26.315 -44.964 -33.813 1.00 62.05 118 MET D CA 1
ATOM 8157 C C . MET D 1 118 ? -27.197 -46.073 -33.263 1.00 62.36 118 MET D C 1
ATOM 8158 O O . MET D 1 118 ? -28.259 -45.740 -32.732 1.00 67.88 118 MET D O 1
ATOM 8163 N N . PRO D 1 119 ? -26.847 -47.364 -33.378 1.00 61.59 119 PRO D N 1
ATOM 8164 C CA . PRO D 1 119 ? -27.660 -48.400 -32.774 1.00 61.95 119 PRO D CA 1
ATOM 8165 C C . PRO D 1 119 ? -28.104 -48.082 -31.324 1.00 62.72 119 PRO D C 1
ATOM 8166 O O . PRO D 1 119 ? -27.283 -47.565 -30.612 1.00 62.47 119 PRO D O 1
ATOM 8170 N N . PRO D 1 120 ? -29.346 -48.368 -30.833 1.00 64.21 120 PRO D N 1
ATOM 8171 C CA . PRO D 1 120 ? -29.745 -47.950 -29.480 1.00 64.47 120 PRO D CA 1
ATOM 8172 C C . PRO D 1 120 ? -28.765 -48.315 -28.363 1.00 63.89 120 PRO D C 1
ATOM 8173 O O . PRO D 1 120 ? -28.511 -47.477 -27.522 1.00 64.25 120 PRO D O 1
ATOM 8177 N N . ASN D 1 121 ? -28.226 -49.535 -28.405 1.00 63.06 121 ASN D N 1
ATOM 8178 C CA . ASN D 1 121 ? -27.325 -50.051 -27.346 1.00 62.55 121 ASN D CA 1
ATOM 8179 C C . ASN D 1 121 ? -26.002 -49.274 -27.285 1.00 61.89 121 ASN D C 1
ATOM 8180 O O . ASN D 1 121 ? -25.306 -49.408 -26.272 1.00 73.34 121 ASN D O 1
ATOM 8185 N N . GLN D 1 122 ? -25.674 -48.483 -28.302 1.00 61.63 122 GLN D N 1
ATOM 8186 C CA . GLN D 1 122 ? -24.408 -47.711 -28.346 1.00 61.03 122 GLN D CA 1
ATOM 8187 C C . GLN D 1 122 ? -24.604 -46.396 -27.604 1.00 62.80 122 GLN D C 1
ATOM 8188 O O . GLN D 1 122 ? -23.659 -45.921 -26.958 1.00 65.75 122 GLN D O 1
ATOM 8194 N N . LYS D 1 123 ? -25.795 -45.817 -27.720 1.00 62.88 123 LYS D N 1
ATOM 8195 C CA . LYS D 1 123 ? -26.108 -44.546 -27.022 1.00 65.31 123 LYS D CA 1
ATOM 8196 C C . LYS D 1 123 ? -26.324 -44.886 -25.557 1.00 64.39 123 LYS D C 1
ATOM 8197 O O . LYS D 1 123 ? -25.798 -44.168 -24.711 1.00 64.56 123 LYS D O 1
ATOM 8203 N N . ALA D 1 124 ? -27.121 -45.923 -25.308 1.00 64.54 124 ALA D N 1
ATOM 8204 C CA . ALA D 1 124 ? -27.406 -46.370 -23.930 1.00 65.04 124 ALA D CA 1
ATOM 8205 C C . ALA D 1 124 ? -26.133 -46.324 -23.102 1.00 64.48 124 ALA D C 1
ATOM 8206 O O . ALA D 1 124 ? -26.179 -45.814 -21.973 1.00 70.49 124 ALA D O 1
ATOM 8208 N N . ALA D 1 125 ? -25.029 -46.791 -23.661 1.00 63.35 125 ALA D N 1
ATOM 8209 C CA . ALA D 1 125 ? -23.800 -46.914 -22.862 1.00 62.81 125 ALA D CA 1
ATOM 8210 C C . ALA D 1 125 ? -23.051 -45.604 -22.653 1.00 67.18 125 ALA D C 1
ATOM 8211 O O . ALA D 1 125 ? -21.898 -45.668 -22.216 1.00 72.57 125 ALA D O 1
ATOM 8213 N N . CYS D 1 126 ? -23.677 -44.461 -22.906 1.00 70.38 126 CYS D N 1
ATOM 8214 C CA . CYS D 1 126 ? -22.984 -43.183 -22.602 1.00 69.98 126 CYS D CA 1
ATOM 8215 C C . CYS D 1 126 ? -23.337 -42.634 -21.222 1.00 73.15 126 CYS D C 1
ATOM 8216 O O . CYS D 1 126 ? -24.035 -41.633 -21.174 1.00 72.11 126 CYS D O 1
ATOM 8219 N N . VAL D 1 127 ? -22.875 -43.298 -20.155 1.00 75.18 127 VAL D N 1
ATOM 8220 C CA . VAL D 1 127 ? -23.226 -42.893 -18.762 1.00 67.98 127 VAL D CA 1
ATOM 8221 C C . VAL D 1 127 ? -21.987 -42.958 -17.867 1.00 68.65 127 VAL D C 1
ATOM 8222 O O . VAL D 1 127 ? -21.364 -44.022 -17.799 1.00 71.13 127 VAL D O 1
ATOM 8226 N N . ASP D 1 128 ? -21.605 -41.835 -17.264 1.00 66.18 128 ASP D N 1
ATOM 8227 C CA . ASP D 1 128 ? -20.490 -41.812 -16.287 1.00 66.07 128 ASP D CA 1
ATOM 8228 C C . ASP D 1 128 ? -21.153 -41.891 -14.915 1.00 67.10 128 ASP D C 1
ATOM 8229 O O . ASP D 1 128 ? -22.352 -41.642 -14.837 1.00 67.93 128 ASP D O 1
ATOM 8234 N N . THR D 1 129 ? -20.412 -42.238 -13.876 1.00 68.52 129 THR D N 1
ATOM 8235 C CA . THR D 1 129 ? -20.997 -42.398 -12.525 1.00 68.08 129 THR D CA 1
ATOM 8236 C C . THR D 1 129 ? -20.583 -41.196 -11.689 1.00 68.95 129 THR D C 1
ATOM 8237 O O . THR D 1 129 ? -21.123 -41.023 -10.611 1.00 75.22 129 THR D O 1
ATOM 8241 N N . GLN D 1 130 ? -19.661 -40.394 -12.192 1.00 68.62 130 GLN D N 1
ATOM 8242 C CA . GLN D 1 130 ? -19.196 -39.190 -11.468 1.00 69.49 130 GLN D CA 1
ATOM 8243 C C . GLN D 1 130 ? -19.622 -37.922 -12.216 1.00 69.99 130 GLN D C 1
ATOM 8244 O O . GLN D 1 130 ? -19.409 -36.850 -11.677 1.00 70.87 130 GLN D O 1
ATOM 8250 N N . SER D 1 131 ? -20.206 -38.049 -13.406 1.00 69.53 131 SER D N 1
ATOM 8251 C CA . SER D 1 131 ? -20.708 -36.880 -14.175 1.00 70.07 131 SER D CA 1
ATOM 8252 C C . SER D 1 131 ? -22.138 -37.177 -14.616 1.00 70.42 131 SER D C 1
ATOM 8253 O O . SER D 1 131 ? -22.390 -38.328 -14.908 1.00 69.72 131 SER D O 1
ATOM 8256 N N . TYR D 1 132 ? -23.021 -36.177 -14.627 1.00 71.54 132 TYR D N 1
ATOM 8257 C CA . TYR D 1 132 ? -24.456 -36.390 -14.951 1.00 72.09 132 TYR D CA 1
ATOM 8258 C C . TYR D 1 132 ? -24.659 -36.329 -16.459 1.00 77.43 132 TYR D C 1
ATOM 8259 O O . TYR D 1 132 ? -25.807 -36.493 -16.910 1.00 78.12 132 TYR D O 1
ATOM 8268 N N . ALA D 1 133 ? -23.575 -36.132 -17.206 1.00 70.58 133 ALA D N 1
ATOM 8269 C CA . ALA D 1 133 ? -23.630 -36.066 -18.655 1.00 70.38 133 ALA D CA 1
ATOM 8270 C C . ALA D 1 133 ? -24.002 -37.429 -19.220 1.00 69.09 133 ALA D C 1
ATOM 8271 O O . ALA D 1 133 ? -23.721 -38.471 -18.624 1.00 68.58 133 ALA D O 1
ATOM 8273 N N . GLY D 1 134 ? -24.664 -37.416 -20.370 1.00 69.01 134 GLY D N 1
ATOM 8274 C CA . GLY D 1 134 ? -24.935 -38.666 -21.035 1.00 68.17 134 GLY D CA 1
ATOM 8275 C C . GLY D 1 134 ? -26.366 -38.774 -21.506 1.00 68.87 134 GLY D C 1
ATOM 8276 O O . GLY D 1 134 ? -27.071 -37.771 -21.669 1.00 69.87 134 GLY D O 1
ATOM 8277 N N . TYR D 1 135 ? -26.703 -40.013 -21.873 1.00 68.28 135 TYR D N 1
ATOM 8278 C CA . TYR D 1 135 ? -27.982 -40.301 -22.551 1.00 68.76 135 TYR D CA 1
ATOM 8279 C C . TYR D 1 135 ? -29.134 -40.559 -21.606 1.00 78.86 135 TYR D C 1
ATOM 8280 O O . TYR D 1 135 ? -28.940 -41.163 -20.548 1.00 81.72 135 TYR D O 1
ATOM 8289 N N . ILE D 1 136 ? -30.315 -40.143 -22.031 1.00 88.53 136 ILE D N 1
ATOM 8290 C CA . ILE D 1 136 ? -31.536 -40.433 -21.252 1.00 91.13 136 ILE D CA 1
ATOM 8291 C C . ILE D 1 136 ? -32.615 -40.727 -22.294 1.00 97.50 136 ILE D C 1
ATOM 8292 O O . ILE D 1 136 ? -33.123 -39.761 -22.878 1.00 96.71 136 ILE D O 1
ATOM 8294 N N . ALA D 1 137 ? -32.930 -42.002 -22.540 1.00 81.75 137 ALA D N 1
ATOM 8295 C CA . ALA D 1 137 ? -34.042 -42.310 -23.461 1.00 76.53 137 ALA D CA 1
ATOM 8296 C C . ALA D 1 137 ? -35.207 -42.814 -22.628 1.00 86.06 137 ALA D C 1
ATOM 8297 O O . ALA D 1 137 ? -35.141 -42.684 -21.394 1.00 75.55 137 ALA D O 1
ATOM 8299 N N . SER D 1 138 ? -36.217 -43.384 -23.296 1.00 89.35 138 SER D N 1
ATOM 8300 C CA . SER D 1 138 ? -37.388 -43.987 -22.605 1.00 90.35 138 SER D CA 1
ATOM 8301 C C . SER D 1 138 ? -37.921 -45.152 -23.439 1.00 84.50 138 SER D C 1
ATOM 8302 O O . SER D 1 138 ? -37.135 -45.649 -24.261 1.00 75.04 138 SER D O 1
ATOM 8305 N N . GLU D 1 151 ? -35.620 -39.066 -26.164 1.00 80.79 151 GLU D N 1
ATOM 8306 C CA . GLU D 1 151 ? -34.177 -39.372 -26.130 1.00 77.19 151 GLU D CA 1
ATOM 8307 C C . GLU D 1 151 ? -33.463 -38.100 -25.693 1.00 80.28 151 GLU D C 1
ATOM 8308 O O . GLU D 1 151 ? -34.128 -37.078 -25.784 1.00 85.56 151 GLU D O 1
ATOM 8314 N N . ILE D 1 152 ? -32.216 -38.163 -25.179 1.00 81.59 152 ILE D N 1
ATOM 8315 C CA . ILE D 1 152 ? -31.422 -36.935 -24.822 1.00 77.43 152 ILE D CA 1
ATOM 8316 C C . ILE D 1 152 ? -29.922 -37.162 -24.619 1.00 71.24 152 ILE D C 1
ATOM 8317 O O . ILE D 1 152 ? -29.525 -38.298 -24.505 1.00 70.31 152 ILE D O 1
ATOM 8319 N N . PHE D 1 153 ? -29.142 -36.083 -24.602 1.00 71.31 153 PHE D N 1
ATOM 8320 C CA . PHE D 1 153 ? -27.690 -36.149 -24.301 1.00 70.30 153 PHE D CA 1
ATOM 8321 C C . PHE D 1 153 ? -27.288 -34.879 -23.538 1.00 71.10 153 PHE D C 1
ATOM 8322 O O . PHE D 1 153 ? -27.376 -33.807 -24.124 1.00 71.66 153 PHE D O 1
ATOM 8330 N N . THR D 1 154 ? -26.820 -35.004 -22.295 1.00 71.17 154 THR D N 1
ATOM 8331 C CA . THR D 1 154 ? -26.387 -33.809 -21.533 1.00 71.97 154 THR D CA 1
ATOM 8332 C C . THR D 1 154 ? -24.890 -33.601 -21.651 1.00 71.06 154 THR D C 1
ATOM 8333 O O . THR D 1 154 ? -24.193 -34.557 -21.975 1.00 74.23 154 THR D O 1
ATOM 8335 N N . VAL D 1 155 ? -24.443 -32.379 -21.392 1.00 73.78 155 VAL D N 1
ATOM 8336 C CA . VAL D 1 155 ? -22.994 -32.056 -21.469 1.00 81.45 155 VAL D CA 1
ATOM 8337 C C . VAL D 1 155 ? -22.568 -31.313 -20.196 1.00 80.32 155 VAL D C 1
ATOM 8338 O O . VAL D 1 155 ? -22.596 -30.079 -20.192 1.00 76.50 155 VAL D O 1
ATOM 8342 N N . THR D 1 156 ? -22.199 -32.050 -19.152 1.00 78.22 156 THR D N 1
ATOM 8343 C CA . THR D 1 156 ? -21.646 -31.434 -17.925 1.00 79.44 156 THR D CA 1
ATOM 8344 C C . THR D 1 156 ? -20.187 -31.108 -18.228 1.00 86.57 156 THR D C 1
ATOM 8345 O O . THR D 1 156 ? -19.633 -31.787 -19.101 1.00 91.37 156 THR D O 1
ATOM 8349 N N . LYS D 1 157 ? -19.600 -30.116 -17.557 1.00 94.02 157 LYS D N 1
ATOM 8350 C CA . LYS D 1 157 ? -18.191 -29.707 -17.807 1.00 95.05 157 LYS D CA 1
ATOM 8351 C C . LYS D 1 157 ? -17.279 -30.927 -17.978 1.00 90.98 157 LYS D C 1
ATOM 8352 O O . LYS D 1 157 ? -17.182 -31.711 -17.022 1.00 90.33 157 LYS D O 1
ATOM 8358 N N . ASP D 1 158 ? -16.621 -31.059 -19.139 1.00 84.02 158 ASP D N 1
ATOM 8359 C CA . ASP D 1 158 ? -15.721 -32.206 -19.433 1.00 78.29 158 ASP D CA 1
ATOM 8360 C C . ASP D 1 158 ? -14.456 -32.088 -18.601 1.00 71.76 158 ASP D C 1
ATOM 8361 O O . ASP D 1 158 ? -13.496 -31.472 -19.065 1.00 72.76 158 ASP D O 1
ATOM 8363 N N . LEU D 1 159 ? -14.481 -32.675 -17.414 1.00 75.08 159 LEU D N 1
ATOM 8364 C CA . LEU D 1 159 ? -13.310 -32.634 -16.520 1.00 68.32 159 LEU D CA 1
ATOM 8365 C C . LEU D 1 159 ? -12.747 -34.051 -16.410 1.00 67.17 159 LEU D C 1
ATOM 8366 O O . LEU D 1 159 ? -13.486 -34.959 -16.065 1.00 67.01 159 LEU D O 1
ATOM 8371 N N . PRO D 1 160 ? -11.451 -34.256 -16.693 1.00 66.43 160 PRO D N 1
ATOM 8372 C CA . PRO D 1 160 ? -10.844 -35.573 -16.616 1.00 65.39 160 PRO D CA 1
ATOM 8373 C C . PRO D 1 160 ? -10.916 -36.250 -15.234 1.00 71.24 160 PRO D C 1
ATOM 8374 O O . PRO D 1 160 ? -11.038 -35.560 -14.257 1.00 66.86 160 PRO D O 1
ATOM 8378 N N . LEU D 1 161 ? -10.794 -37.583 -15.183 1.00 71.38 161 LEU D N 1
ATOM 8379 C CA . LEU D 1 161 ? -10.808 -38.248 -13.884 1.00 65.32 161 LEU D CA 1
ATOM 8380 C C . LEU D 1 161 ? -9.731 -37.694 -12.962 1.00 71.06 161 LEU D C 1
ATOM 8381 O O . LEU D 1 161 ? -9.911 -37.671 -11.739 1.00 66.77 161 LEU D O 1
ATOM 8386 N N . ASP D 1 162 ? -8.614 -37.235 -13.525 1.00 78.47 162 ASP D N 1
ATOM 8387 C CA . ASP D 1 162 ? -7.487 -36.750 -12.744 1.00 78.21 162 ASP D CA 1
ATOM 8388 C C . ASP D 1 162 ? -7.568 -35.258 -12.444 1.00 83.50 162 ASP D C 1
ATOM 8389 O O . ASP D 1 162 ? -6.591 -34.682 -11.955 1.00 86.99 162 ASP D O 1
ATOM 8394 N N . GLU D 1 163 ? -8.703 -34.623 -12.717 1.00 81.31 163 GLU D N 1
ATOM 8395 C CA . GLU D 1 163 ? -8.873 -33.209 -12.388 1.00 81.91 163 GLU D CA 1
ATOM 8396 C C . GLU D 1 163 ? -9.074 -33.053 -10.881 1.00 79.75 163 GLU D C 1
ATOM 8397 O O . GLU D 1 163 ? -9.829 -33.823 -10.284 1.00 76.92 163 GLU D O 1
ATOM 8403 N N . PRO D 1 164 ? -8.410 -32.074 -10.246 1.00 75.28 164 PRO D N 1
ATOM 8404 C CA . PRO D 1 164 ? -8.439 -31.977 -8.772 1.00 72.40 164 PRO D CA 1
ATOM 8405 C C . PRO D 1 164 ? -9.821 -32.093 -8.149 1.00 73.06 164 PRO D C 1
ATOM 8406 O O . PRO D 1 164 ? -9.953 -32.696 -7.077 1.00 73.41 164 PRO D O 1
ATOM 8410 N N . ARG D 1 165 ? -10.850 -31.518 -8.769 1.00 73.31 165 ARG D N 1
ATOM 8411 C CA . ARG D 1 165 ? -12.190 -31.629 -8.206 1.00 73.99 165 ARG D CA 1
ATOM 8412 C C . ARG D 1 165 ? -12.803 -33.009 -8.420 1.00 72.98 165 ARG D C 1
ATOM 8413 O O . ARG D 1 165 ? -13.676 -33.408 -7.641 1.00 73.50 165 ARG D O 1
ATOM 8421 N N . VAL D 1 166 ? -12.312 -33.744 -9.410 1.00 71.62 166 VAL D N 1
ATOM 8422 C CA . VAL D 1 166 ? -12.867 -35.086 -9.730 1.00 70.63 166 VAL D CA 1
ATOM 8423 C C . VAL D 1 166 ? -12.134 -36.128 -8.878 1.00 70.29 166 VAL D C 1
ATOM 8424 O O . VAL D 1 166 ? -12.723 -37.146 -8.499 1.00 70.07 166 VAL D O 1
ATOM 8428 N N . GLU D 1 167 ? -10.890 -35.842 -8.523 1.00 70.37 167 GLU D N 1
ATOM 8429 C CA . GLU D 1 167 ? -10.107 -36.783 -7.692 1.00 70.15 167 GLU D CA 1
ATOM 8430 C C . GLU D 1 167 ? -10.488 -36.578 -6.224 1.00 76.53 167 GLU D C 1
ATOM 8431 O O . GLU D 1 167 ? -10.148 -37.449 -5.405 1.00 75.41 167 GLU D O 1
ATOM 8433 N N . ALA D 1 168 ? -11.176 -35.476 -5.905 1.00 74.67 168 ALA D N 1
ATOM 8434 C CA . ALA D 1 168 ? -11.647 -35.213 -4.528 1.00 73.90 168 ALA D CA 1
ATOM 8435 C C . ALA D 1 168 ? -13.100 -35.656 -4.410 1.00 74.09 168 ALA D C 1
ATOM 8436 O O . ALA D 1 168 ? -13.752 -35.250 -3.442 1.00 75.29 168 ALA D O 1
ATOM 8438 N N . LYS D 1 169 ? -13.585 -36.426 -5.383 1.00 73.00 169 LYS D N 1
ATOM 8439 C CA . LYS D 1 169 ? -14.949 -37.003 -5.349 1.00 73.10 169 LYS D CA 1
ATOM 8440 C C . LYS D 1 169 ? -16.009 -35.938 -5.113 1.00 74.34 169 LYS D C 1
ATOM 8441 O O . LYS D 1 169 ? -16.981 -36.255 -4.438 1.00 74.98 169 LYS D O 1
ATOM 8447 N N . TRP D 1 170 ? -15.860 -34.757 -5.713 1.00 74.66 170 TRP D N 1
ATOM 8448 C CA . TRP D 1 170 ? -16.915 -33.720 -5.585 1.00 76.74 170 TRP D CA 1
ATOM 8449 C C . TRP D 1 170 ? -18.179 -34.162 -6.354 1.00 81.59 170 TRP D C 1
ATOM 8450 O O . TRP D 1 170 ? -17.998 -34.630 -7.487 1.00 77.48 170 TRP D O 1
ATOM 8461 N N . PRO D 1 171 ? -19.435 -34.017 -5.847 1.00 76.53 171 PRO D N 1
ATOM 8462 C CA . PRO D 1 171 ? -20.623 -34.480 -6.577 1.00 76.26 171 PRO D CA 1
ATOM 8463 C C . PRO D 1 171 ? -20.785 -33.768 -7.913 1.00 81.81 171 PRO D C 1
ATOM 8464 O O . PRO D 1 171 ? -20.546 -32.564 -8.029 1.00 83.12 171 PRO D O 1
ATOM 8468 N N . CYS D 1 172 ? -21.217 -34.525 -8.928 1.00 86.07 172 CYS D N 1
ATOM 8469 C CA . CYS D 1 172 ? -21.514 -33.971 -10.278 1.00 74.68 172 CYS D CA 1
ATOM 8470 C C . CYS D 1 172 ? -20.317 -33.510 -11.100 1.00 74.74 172 CYS D C 1
ATOM 8471 O O . CYS D 1 172 ? -20.532 -33.105 -12.244 1.00 86.67 172 CYS D O 1
ATOM 8474 N N . HIS D 1 173 ? -19.127 -33.570 -10.521 1.00 75.02 173 HIS D N 1
ATOM 8475 C CA . HIS D 1 173 ? -17.894 -33.132 -11.223 1.00 82.98 173 HIS D CA 1
ATOM 8476 C C . HIS D 1 173 ? -17.210 -34.349 -11.850 1.00 79.33 173 HIS D C 1
ATOM 8477 O O . HIS D 1 173 ? -16.873 -35.279 -11.098 1.00 86.45 173 HIS D O 1
ATOM 8484 N N . PRO D 1 175 ? -15.959 -36.579 -16.000 1.00 66.98 175 PRO D N 1
ATOM 8485 C CA . PRO D 1 175 ? -15.830 -36.613 -17.459 1.00 72.52 175 PRO D CA 1
ATOM 8486 C C . PRO D 1 175 ? -17.047 -36.971 -18.332 1.00 72.37 175 PRO D C 1
ATOM 8487 O O . PRO D 1 175 ? -17.749 -37.910 -18.016 1.00 65.92 175 PRO D O 1
ATOM 8491 N N . CYS D 1 176 ? -17.235 -36.238 -19.438 1.00 66.43 176 CYS D N 1
ATOM 8492 C CA . CYS D 1 176 ? -18.398 -36.452 -20.344 1.00 66.44 176 CYS D CA 1
ATOM 8493 C C . CYS D 1 176 ? -18.252 -37.742 -21.163 1.00 68.72 176 CYS D C 1
ATOM 8494 O O . CYS D 1 176 ? -17.183 -37.964 -21.750 1.00 69.73 176 CYS D O 1
ATOM 8497 N N . PRO D 1 177 ? -19.277 -38.611 -21.211 1.00 64.77 177 PRO D N 1
ATOM 8498 C CA . PRO D 1 177 ? -19.200 -39.835 -21.995 1.00 63.70 177 PRO D CA 1
ATOM 8499 C C . PRO D 1 177 ? -19.549 -39.791 -23.494 1.00 68.73 177 PRO D C 1
ATOM 8500 O O . PRO D 1 177 ? -20.471 -40.476 -23.870 1.00 69.00 177 PRO D O 1
ATOM 8504 N N . TRP D 1 178 ? -18.780 -39.065 -24.322 1.00 70.10 178 TRP D N 1
ATOM 8505 C CA . TRP D 1 178 ? -19.118 -38.964 -25.738 1.00 62.62 178 TRP D CA 1
ATOM 8506 C C . TRP D 1 178 ? -18.917 -40.338 -26.383 1.00 61.53 178 TRP D C 1
ATOM 8507 O O . TRP D 1 178 ? -17.977 -41.054 -26.026 1.00 60.79 178 TRP D O 1
ATOM 8518 N N . PRO D 1 179 ? -19.756 -40.734 -27.347 1.00 61.46 179 PRO D N 1
ATOM 8519 C CA . PRO D 1 179 ? -19.482 -41.993 -28.067 1.00 60.44 179 PRO D CA 1
ATOM 8520 C C . PRO D 1 179 ? -18.273 -41.936 -28.993 1.00 59.48 179 PRO D C 1
ATOM 8521 O O . PRO D 1 179 ? -17.765 -43.001 -29.370 1.00 58.58 179 PRO D O 1
ATOM 8525 N N . ASP D 1 180 ? -17.802 -40.749 -29.371 1.00 59.68 180 ASP D N 1
ATOM 8526 C CA . ASP D 1 180 ? -16.601 -40.611 -30.188 1.00 58.84 180 ASP D CA 1
ATOM 8527 C C . ASP D 1 180 ? -16.231 -39.135 -30.239 1.00 59.41 180 ASP D C 1
ATOM 8528 O O . ASP D 1 180 ? -17.011 -38.268 -29.840 1.00 60.42 180 ASP D O 1
ATOM 8533 N N . VAL D 1 181 ? -15.030 -38.858 -30.755 1.00 58.78 181 VAL D N 1
ATOM 8534 C CA . VAL D 1 181 ? -14.581 -37.479 -30.921 1.00 59.29 181 VAL D CA 1
ATOM 8535 C C . VAL D 1 181 ? -15.341 -36.754 -32.019 1.00 72.15 181 VAL D C 1
ATOM 8536 O O . VAL D 1 181 ? -15.222 -35.529 -32.144 1.00 75.86 181 VAL D O 1
ATOM 8538 N N . ASP D 1 182 ? -16.122 -37.482 -32.817 1.00 74.39 182 ASP D N 1
ATOM 8539 C CA . ASP D 1 182 ? -16.931 -36.869 -33.858 1.00 68.64 182 ASP D CA 1
ATOM 8540 C C . ASP D 1 182 ? -18.146 -36.142 -33.298 1.00 73.22 182 ASP D C 1
ATOM 8541 O O . ASP D 1 182 ? -18.851 -35.474 -34.061 1.00 74.47 182 ASP D O 1
ATOM 8546 N N . MET D 1 183 ? -18.434 -36.293 -32.007 1.00 61.71 183 MET D N 1
ATOM 8547 C CA . MET D 1 183 ? -19.450 -35.495 -31.338 1.00 62.99 183 MET D CA 1
ATOM 8548 C C . MET D 1 183 ? -18.877 -34.510 -30.334 1.00 67.34 183 MET D C 1
ATOM 8549 O O . MET D 1 183 ? -19.431 -33.422 -30.173 1.00 68.91 183 MET D O 1
ATOM 8554 N N . ARG D 1 184 ? -17.782 -34.865 -29.658 1.00 65.75 184 ARG D N 1
ATOM 8555 C CA . ARG D 1 184 ? -17.187 -33.969 -28.670 1.00 66.29 184 ARG D CA 1
ATOM 8556 C C . ARG D 1 184 ? -16.768 -32.651 -29.310 1.00 69.90 184 ARG D C 1
ATOM 8557 O O . ARG D 1 184 ? -17.120 -31.571 -28.822 1.00 72.71 184 ARG D O 1
ATOM 8565 N N . THR D 1 185 ? -16.003 -32.725 -30.401 1.00 66.44 185 THR D N 1
ATOM 8566 C CA . THR D 1 185 ? -15.462 -31.519 -31.028 1.00 70.05 185 THR D CA 1
ATOM 8567 C C . THR D 1 185 ? -16.536 -30.558 -31.530 1.00 70.64 185 THR D C 1
ATOM 8568 O O . THR D 1 185 ? -16.448 -29.358 -31.213 1.00 67.41 185 THR D O 1
ATOM 8572 N N . PRO D 1 186 ? -17.543 -30.977 -32.313 1.00 68.55 186 PRO D N 1
ATOM 8573 C CA . PRO D 1 186 ? -18.567 -29.997 -32.734 1.00 65.90 186 PRO D CA 1
ATOM 8574 C C . PRO D 1 186 ? -19.346 -29.401 -31.574 1.00 67.15 186 PRO D C 1
ATOM 8575 O O . PRO D 1 186 ? -19.613 -28.192 -31.568 1.00 69.04 186 PRO D O 1
ATOM 8579 N N . ILE D 1 187 ? -19.713 -30.219 -30.585 1.00 69.29 187 ILE D N 1
ATOM 8580 C CA . ILE D 1 187 ? -20.546 -29.741 -29.484 1.00 68.25 187 ILE D CA 1
ATOM 8581 C C . ILE D 1 187 ? -19.774 -28.757 -28.613 1.00 68.86 187 ILE D C 1
ATOM 8582 O O . ILE D 1 187 ? -20.317 -27.732 -28.183 1.00 70.15 187 ILE D O 1
ATOM 8587 N N . GLN D 1 188 ? -18.509 -29.046 -28.338 1.00 86.69 188 GLN D N 1
ATOM 8588 C CA . GLN D 1 188 ? -17.675 -28.132 -27.507 1.00 89.35 188 GLN D CA 1
ATOM 8589 C C . GLN D 1 188 ? -17.429 -26.812 -28.239 1.00 91.98 188 GLN D C 1
ATOM 8590 O O . GLN D 1 188 ? -17.362 -25.778 -27.560 1.00 97.79 188 GLN D O 1
ATOM 8596 N N . GLN D 1 189 ? -17.266 -26.845 -29.559 1.00 78.58 189 GLN D N 1
ATOM 8597 C CA . GLN D 1 189 ? -17.133 -25.610 -30.325 1.00 74.35 189 GLN D CA 1
ATOM 8598 C C . GLN D 1 189 ? -18.436 -24.824 -30.340 1.00 71.63 189 GLN D C 1
ATOM 8599 O O . GLN D 1 189 ? -18.416 -23.591 -30.415 1.00 71.93 189 GLN D O 1
ATOM 8601 N N . TYR D 1 190 ? -19.569 -25.523 -30.259 1.00 70.90 190 TYR D N 1
ATOM 8602 C CA . TYR D 1 190 ? -20.874 -24.868 -30.224 1.00 72.26 190 TYR D CA 1
ATOM 8603 C C . TYR D 1 190 ? -21.084 -24.093 -28.928 1.00 77.34 190 TYR D C 1
ATOM 8604 O O . TYR D 1 190 ? -21.702 -23.022 -28.934 1.00 74.88 190 TYR D O 1
ATOM 8613 N N . MET D 1 191 ? -20.572 -24.611 -27.811 1.00 76.51 191 MET D N 1
ATOM 8614 C CA . MET D 1 191 ? -20.792 -23.987 -26.510 1.00 74.31 191 MET D CA 1
ATOM 8615 C C . MET D 1 191 ? -19.962 -22.727 -26.287 1.00 75.09 191 MET D C 1
ATOM 8616 O O . MET D 1 191 ? -20.390 -21.841 -25.539 1.00 76.48 191 MET D O 1
ATOM 8621 N N . ASP D 1 192 ? -18.781 -22.624 -26.900 1.00 91.89 192 ASP D N 1
ATOM 8622 C CA . ASP D 1 192 ? -17.962 -21.431 -26.699 1.00 93.75 192 ASP D CA 1
ATOM 8623 C C . ASP D 1 192 ? -18.599 -20.193 -27.316 1.00 95.57 192 ASP D C 1
ATOM 8624 O O . ASP D 1 192 ? -18.391 -19.079 -26.819 1.00 99.93 192 ASP D O 1
ATOM 8626 N N . SER D 1 193 ? -19.357 -20.359 -28.401 1.00 82.61 193 SER D N 1
ATOM 8627 C CA . SER D 1 193 ? -20.072 -19.224 -28.967 1.00 77.98 193 SER D CA 1
ATOM 8628 C C . SER D 1 193 ? -21.284 -18.859 -28.119 1.00 79.77 193 SER D C 1
ATOM 8629 O O . SER D 1 193 ? -21.530 -17.676 -27.854 1.00 83.21 193 SER D O 1
ATOM 8632 N N . LEU D 1 194 ? -22.052 -19.861 -27.683 1.00 78.93 194 LEU D N 1
ATOM 8633 C CA . LEU D 1 194 ? -23.183 -19.598 -26.799 1.00 80.28 194 LEU D CA 1
ATOM 8634 C C . LEU D 1 194 ? -22.733 -19.096 -25.432 1.00 81.06 194 LEU D C 1
ATOM 8635 O O . LEU D 1 194 ? -23.455 -18.322 -24.792 1.00 82.67 194 LEU D O 1
ATOM 8640 N N . GLY D 1 195 ? -21.563 -19.528 -24.960 1.00 80.00 195 GLY D N 1
ATOM 8641 C CA . GLY D 1 195 ? -21.067 -19.024 -23.689 1.00 80.78 195 GLY D CA 1
ATOM 8642 C C . GLY D 1 195 ? -20.639 -17.570 -23.757 1.00 82.21 195 GLY D C 1
ATOM 8643 O O . GLY D 1 195 ? -20.916 -16.789 -22.843 1.00 83.70 195 GLY D O 1
ATOM 8644 N N . LYS D 1 196 ? -19.953 -17.189 -24.838 1.00 81.83 196 LYS D N 1
ATOM 8645 C CA . LYS D 1 196 ? -19.570 -15.792 -25.020 1.00 83.25 196 LYS D CA 1
ATOM 8646 C C . LYS D 1 196 ? -20.793 -14.898 -25.172 1.00 85.02 196 LYS D C 1
ATOM 8647 O O . LYS D 1 196 ? -20.826 -13.780 -24.646 1.00 86.68 196 LYS D O 1
ATOM 8649 N N . SER D 1 197 ? -21.812 -15.380 -25.886 1.00 84.76 197 SER D N 1
ATOM 8650 C CA . SER D 1 197 ? -23.028 -14.598 -26.074 1.00 86.45 197 SER D CA 1
ATOM 8651 C C . SER D 1 197 ? -23.847 -14.511 -24.791 1.00 87.58 197 SER D C 1
ATOM 8652 O O . SER D 1 197 ? -24.487 -13.485 -24.530 1.00 89.42 197 SER D O 1
ATOM 8654 N N . GLY D 1 198 ? -23.856 -15.580 -23.989 1.00 86.56 198 GLY D N 1
ATOM 8655 C CA . GLY D 1 198 ? -24.613 -15.556 -22.745 1.00 87.59 198 GLY D CA 1
ATOM 8656 C C . GLY D 1 198 ? -24.159 -14.465 -21.793 1.00 89.06 198 GLY D C 1
ATOM 8657 O O . GLY D 1 198 ? -24.982 -13.765 -21.199 1.00 90.75 198 GLY D O 1
ATOM 8658 N N . GLU D 1 199 ? -22.843 -14.303 -21.634 1.00 90.71 199 GLU D N 1
ATOM 8659 C CA . GLU D 1 199 ? -22.336 -13.242 -20.769 1.00 95.80 199 GLU D CA 1
ATOM 8660 C C . GLU D 1 199 ? -22.637 -11.862 -21.337 1.00 97.02 199 GLU D C 1
ATOM 8661 O O . GLU D 1 199 ? -22.856 -10.916 -20.572 1.00 97.76 199 GLU D O 1
ATOM 8667 N N . THR D 1 200 ? -22.646 -11.719 -22.664 1.00 91.31 200 THR D N 1
ATOM 8668 C CA . THR D 1 200 ? -23.073 -10.452 -23.246 1.00 93.06 200 THR D CA 1
ATOM 8669 C C . THR D 1 200 ? -24.518 -10.166 -22.866 1.00 94.54 200 THR D C 1
ATOM 8670 O O . THR D 1 200 ? -24.865 -9.032 -22.514 1.00 96.49 200 THR D O 1
ATOM 8672 N N . LEU D 1 201 ? -25.372 -11.190 -22.936 1.00 93.68 201 LEU D N 1
ATOM 8673 C CA . LEU D 1 201 ? -26.747 -11.058 -22.470 1.00 95.01 201 LEU D CA 1
ATOM 8674 C C . LEU D 1 201 ? -26.785 -10.644 -21.004 1.00 96.20 201 LEU D C 1
ATOM 8675 O O . LEU D 1 201 ? -27.640 -9.850 -20.595 1.00 98.08 201 LEU D O 1
ATOM 8680 N N . LEU D 1 202 ? -25.815 -11.124 -20.234 1.00 95.22 202 LEU D N 1
ATOM 8681 C CA . LEU D 1 202 ? -25.791 -10.825 -18.785 1.00 96.26 202 LEU D CA 1
ATOM 8682 C C . LEU D 1 202 ? -25.421 -9.359 -18.612 1.00 98.12 202 LEU D C 1
ATOM 8683 O O . LEU D 1 202 ? -26.028 -8.709 -17.765 1.00 99.84 202 LEU D O 1
ATOM 8688 N N . GLN D 1 203 ? -24.497 -8.850 -19.428 1.00 97.86 203 GLN D N 1
ATOM 8689 C CA . GLN D 1 203 ? -24.037 -7.443 -19.271 1.00 99.66 203 GLN D CA 1
ATOM 8690 C C . GLN D 1 203 ? -25.183 -6.473 -19.588 1.00 102.86 203 GLN D C 1
ATOM 8691 O O . GLN D 1 203 ? -25.304 -5.473 -18.890 1.00 109.37 203 GLN D O 1
ATOM 8697 N N . MET D 1 204 ? -26.012 -6.781 -20.581 1.00 101.32 204 MET D N 1
ATOM 8698 C CA . MET D 1 204 ? -27.144 -5.893 -20.941 1.00 103.25 204 MET D CA 1
ATOM 8699 C C . MET D 1 204 ? -28.192 -5.900 -19.829 1.00 104.47 204 MET D C 1
ATOM 8700 O O . MET D 1 204 ? -28.788 -4.850 -19.582 1.00 106.58 204 MET D O 1
ATOM 8705 N N . ILE D 1 205 ? -28.421 -7.051 -19.201 1.00 103.22 205 ILE D N 1
ATOM 8706 C CA . ILE D 1 205 ? -29.361 -7.106 -18.043 1.00 106.97 205 ILE D CA 1
ATOM 8707 C C . ILE D 1 205 ? -28.766 -6.280 -16.899 1.00 106.42 205 ILE D C 1
ATOM 8708 O O . ILE D 1 205 ? -29.530 -5.571 -16.232 1.00 107.59 205 ILE D O 1
ATOM 8713 N N . GLU D 1 206 ? -27.446 -6.326 -16.716 1.00 114.43 206 GLU D N 1
ATOM 8714 C CA . GLU D 1 206 ? -26.800 -5.473 -15.687 1.00 113.30 206 GLU D CA 1
ATOM 8715 C C . GLU D 1 206 ? -27.002 -4.005 -16.066 1.00 115.48 206 GLU D C 1
ATOM 8716 O O . GLU D 1 206 ? -27.278 -3.218 -15.161 1.00 117.34 206 GLU D O 1
ATOM 8722 N N . TYR D 1 207 ? -26.851 -3.643 -17.344 1.00 119.05 207 TYR D N 1
ATOM 8723 C CA . TYR D 1 207 ? -26.960 -2.199 -17.683 1.00 121.08 207 TYR D CA 1
ATOM 8724 C C . TYR D 1 207 ? -28.425 -1.760 -17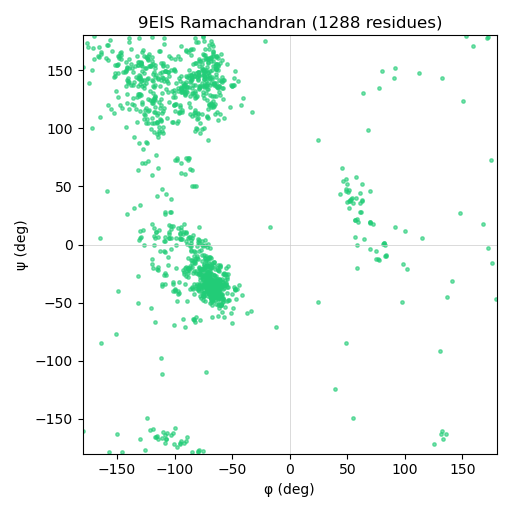.657 1.00 122.80 207 TYR D C 1
ATOM 8725 O O . TYR D 1 207 ? -28.687 -0.616 -17.256 1.00 125.01 207 TYR D O 1
ATOM 8734 N N . GLY D 1 208 ? -29.348 -2.633 -18.069 1.00 111.08 208 GLY D N 1
ATOM 8735 C CA . GLY D 1 208 ? -30.764 -2.233 -18.167 1.00 112.72 208 GLY D CA 1
ATOM 8736 C C . GLY D 1 208 ? -31.499 -2.310 -16.847 1.00 113.77 208 GLY D C 1
ATOM 8737 O O . GLY D 1 208 ? -32.603 -1.770 -16.768 1.00 115.52 208 GLY D O 1
ATOM 8738 N N . LEU D 1 209 ? -30.939 -3.011 -15.865 1.00 106.68 209 LEU D N 1
ATOM 8739 C CA . LEU D 1 209 ? -31.558 -3.054 -14.517 1.00 102.20 209 LEU D CA 1
ATOM 8740 C C . LEU D 1 209 ? -30.664 -2.230 -13.600 1.00 100.49 209 LEU D C 1
ATOM 8741 O O . LEU D 1 209 ? -30.908 -2.269 -12.398 1.00 99.09 209 LEU D O 1
ATOM 8746 N N . SER D 1 210 ? -29.657 -1.558 -14.165 1.00 95.96 210 SER D N 1
ATOM 8747 C CA . SER D 1 210 ? -28.743 -0.671 -13.398 1.00 87.13 210 SER D CA 1
ATOM 8748 C C . SER D 1 210 ? -28.107 -1.421 -12.231 1.00 82.66 210 SER D C 1
ATOM 8749 O O . SER D 1 210 ? -27.872 -0.786 -11.200 1.00 82.99 210 SER D O 1
ATOM 8752 N N . LEU D 1 211 ? -27.807 -2.710 -12.401 1.00 83.70 211 LEU D N 1
ATOM 8753 C CA . LEU D 1 211 ? -27.115 -3.435 -11.350 1.00 80.51 211 LEU D CA 1
ATOM 8754 C C . LEU D 1 211 ? -25.672 -2.952 -11.255 1.00 79.63 211 LEU D C 1
ATOM 8755 O O . LEU D 1 211 ? -25.109 -2.401 -12.205 1.00 84.95 211 LEU D O 1
ATOM 8760 N N . HIS D 1 212 ? -25.078 -3.155 -10.084 1.00 79.43 212 HIS D N 1
ATOM 8761 C CA . HIS D 1 212 ? -23.669 -2.841 -9.916 1.00 80.47 212 HIS D CA 1
ATOM 8762 C C . HIS D 1 212 ? -22.846 -3.694 -10.878 1.00 80.25 212 HIS D C 1
ATOM 8763 O O . HIS D 1 212 ? -23.141 -4.883 -11.054 1.00 82.21 212 HIS D O 1
ATOM 8770 N N . PRO D 1 213 ? -21.847 -3.115 -11.546 1.00 81.95 213 PRO D N 1
ATOM 8771 C CA . PRO D 1 213 ? -21.068 -3.870 -12.537 1.00 82.24 213 PRO D CA 1
ATOM 8772 C C . PRO D 1 213 ? -20.602 -5.223 -12.014 1.00 81.22 213 PRO D C 1
ATOM 8773 O O . PRO D 1 213 ? -20.176 -5.355 -10.864 1.00 81.73 213 PRO D O 1
ATOM 8777 N N . ASP D 1 214 ? -20.723 -6.237 -12.875 1.00 80.12 214 ASP D N 1
ATOM 8778 C CA . ASP D 1 214 ? -20.320 -7.616 -12.613 1.00 83.74 214 ASP D CA 1
ATOM 8779 C C . ASP D 1 214 ? -21.211 -8.314 -11.592 1.00 87.31 214 ASP D C 1
ATOM 8780 O O . ASP D 1 214 ? -20.797 -9.306 -10.990 1.00 81.52 214 ASP D O 1
ATOM 8785 N N . THR D 1 215 ? -22.423 -7.802 -11.359 1.00 94.28 215 THR D N 1
ATOM 8786 C CA . THR D 1 215 ? -23.342 -8.472 -10.442 1.00 91.53 215 THR D CA 1
ATOM 8787 C C . THR D 1 215 ? -23.693 -9.870 -10.936 1.00 89.87 215 THR D C 1
ATOM 8788 O O . THR D 1 215 ? -23.877 -10.793 -10.133 1.00 86.37 215 THR D O 1
ATOM 8790 N N . LEU D 1 216 ? -23.806 -10.043 -12.253 1.00 84.49 216 LEU D N 1
ATOM 8791 C CA . LEU D 1 216 ? -24.143 -11.327 -12.857 1.00 85.94 216 LEU D CA 1
ATOM 8792 C C . LEU D 1 216 ? -22.939 -12.064 -13.428 1.00 83.17 216 LEU D C 1
ATOM 8793 O O . LEU D 1 216 ? -22.860 -13.290 -13.310 1.00 76.49 216 LEU D O 1
ATOM 8798 N N . THR D 1 217 ? -22.007 -11.353 -14.065 1.00 80.97 217 THR D N 1
ATOM 8799 C CA . THR D 1 217 ? -20.871 -12.026 -14.681 1.00 78.27 217 THR D CA 1
ATOM 8800 C C . THR D 1 217 ? -19.866 -12.537 -13.657 1.00 76.23 217 THR D C 1
ATOM 8801 O O . THR D 1 217 ? -19.076 -13.431 -13.980 1.00 76.47 217 THR D O 1
ATOM 8805 N N . SER D 1 218 ? -19.883 -12.007 -12.431 1.00 79.12 218 SER D N 1
ATOM 8806 C CA . SER D 1 218 ? -18.998 -12.525 -11.393 1.00 78.24 218 SER D CA 1
ATOM 8807 C C . SER D 1 218 ? -19.421 -13.909 -10.930 1.00 77.29 218 SER D C 1
ATOM 8808 O O . SER D 1 218 ? -18.590 -14.660 -10.409 1.00 78.95 218 SER D O 1
ATOM 8811 N N . LEU D 1 219 ? -20.696 -14.257 -11.106 1.00 75.12 219 LEU D N 1
ATOM 8812 C CA . LEU D 1 219 ? -21.171 -15.589 -10.763 1.00 74.42 219 LEU D CA 1
ATOM 8813 C C . LEU D 1 219 ? -20.786 -16.607 -11.822 1.00 73.78 219 LEU D C 1
ATOM 8814 O O . LEU D 1 219 ? -20.713 -17.803 -11.522 1.00 75.86 219 LEU D O 1
ATOM 8819 N N . THR D 1 220 ? -20.517 -16.152 -13.043 1.00 73.29 220 THR D N 1
ATOM 8820 C CA . THR D 1 220 ? -20.249 -17.028 -14.171 1.00 72.65 220 THR D CA 1
ATOM 8821 C C . THR D 1 220 ? -18.764 -17.259 -14.413 1.00 76.98 220 THR D C 1
ATOM 8822 O O . THR D 1 220 ? -18.409 -17.907 -15.403 1.00 75.36 220 THR D O 1
ATOM 8826 N N . LYS D 1 221 ? -17.887 -16.740 -13.551 1.00 78.53 221 LYS D N 1
ATOM 8827 C CA . LYS D 1 221 ? -16.482 -17.117 -13.622 1.00 81.54 221 LYS D CA 1
ATOM 8828 C C . LYS D 1 221 ? -16.375 -18.602 -13.304 1.00 87.10 221 LYS D C 1
ATOM 8829 O O . LYS D 1 221 ? -16.667 -19.017 -12.177 1.00 88.39 221 LYS D O 1
ATOM 8831 N N . ASP D 1 222 ? -15.997 -19.409 -14.296 1.00 89.73 222 ASP D N 1
ATOM 8832 C CA . ASP D 1 222 ? -16.010 -20.888 -14.135 1.00 89.14 222 ASP D CA 1
ATOM 8833 C C . ASP D 1 222 ? -17.463 -21.291 -13.895 1.00 86.85 222 ASP D C 1
ATOM 8834 O O . ASP D 1 222 ? -17.725 -21.975 -12.937 1.00 96.70 222 ASP D O 1
ATOM 8839 N N . GLY D 1 223 ? -18.363 -20.851 -14.759 1.00 74.24 223 GLY D N 1
ATOM 8840 C CA . GLY D 1 223 ? -19.780 -21.182 -14.591 1.00 71.87 223 GLY D CA 1
ATOM 8841 C C . GLY D 1 223 ? -20.011 -22.659 -14.752 1.00 71.20 223 GLY D C 1
ATOM 8842 O O . GLY D 1 223 ? -19.379 -23.250 -15.624 1.00 78.01 223 GLY D O 1
ATOM 8843 N N . TRP D 1 224 ? -20.864 -23.240 -13.920 1.00 70.81 224 TRP D N 1
ATOM 8844 C CA . TRP D 1 224 ? -21.214 -24.659 -14.113 1.00 70.23 224 TRP D CA 1
ATOM 8845 C C . TRP D 1 224 ? -22.041 -24.527 -15.374 1.00 67.84 224 TRP D C 1
ATOM 8846 O O . TRP D 1 224 ? -23.007 -23.763 -15.388 1.00 66.89 224 TRP D O 1
ATOM 8857 N N . HIS D 1 225 ? -21.597 -24.957 -16.550 1.00 67.23 225 HIS D N 1
ATOM 8858 C CA . HIS D 1 225 ? -22.375 -24.619 -17.787 1.00 65.50 225 HIS D CA 1
ATOM 8859 C C . HIS D 1 225 ? -22.808 -25.952 -18.408 1.00 68.57 225 HIS D C 1
ATOM 8860 O O . HIS D 1 225 ? -21.985 -26.875 -18.427 1.00 70.53 225 HIS D O 1
ATOM 8867 N N . HIS D 1 226 ? -24.038 -26.029 -18.934 1.00 63.11 226 HIS D N 1
ATOM 8868 C CA . HIS D 1 226 ? -24.521 -27.338 -19.452 1.00 62.25 226 HIS D CA 1
ATOM 8869 C C . HIS D 1 226 ? -25.327 -27.232 -20.748 1.00 72.64 226 HIS D C 1
ATOM 8870 O O . HIS D 1 226 ? -26.118 -26.284 -20.882 1.00 70.12 226 HIS D O 1
ATOM 8877 N N . LEU D 1 227 ? -25.120 -28.191 -21.658 1.00 73.64 227 LEU D N 1
ATOM 8878 C CA . LEU D 1 227 ? -25.859 -28.224 -22.937 1.00 60.16 227 LEU D CA 1
ATOM 8879 C C . LEU D 1 227 ? -26.665 -29.516 -23.028 1.00 59.51 227 LEU D C 1
ATOM 8880 O O . LEU D 1 227 ? -26.100 -30.568 -22.778 1.00 67.54 227 LEU D O 1
ATOM 8885 N N . ARG D 1 228 ? -27.943 -29.423 -23.361 1.00 59.54 228 ARG D N 1
ATOM 8886 C CA . ARG D 1 228 ? -28.761 -30.622 -23.602 1.00 59.29 228 ARG D CA 1
ATOM 8887 C C . ARG D 1 228 ? -28.977 -30.737 -25.102 1.00 65.29 228 ARG D C 1
ATOM 8888 O O . ARG D 1 228 ? -29.313 -29.726 -25.724 1.00 59.90 228 ARG D O 1
ATOM 8890 N N . ILE D 1 229 ? -28.749 -31.925 -25.653 1.00 65.55 229 ILE D N 1
ATOM 8891 C CA . ILE D 1 229 ? -29.048 -32.167 -27.092 1.00 64.34 229 ILE D CA 1
ATOM 8892 C C . ILE D 1 229 ? -30.410 -32.847 -27.107 1.00 63.49 229 ILE D C 1
ATOM 8893 O O . ILE D 1 229 ? -30.490 -34.009 -26.716 1.00 64.38 229 ILE D O 1
ATOM 8898 N N . LEU D 1 230 ? -31.441 -32.096 -27.484 1.00 65.29 230 LEU D N 1
ATOM 8899 C CA . LEU D 1 230 ? -32.826 -32.615 -27.440 1.00 67.53 230 LEU D CA 1
ATOM 8900 C C . LEU D 1 230 ? -33.297 -33.197 -28.783 1.00 71.44 230 LEU D C 1
ATOM 8901 O O . LEU D 1 230 ? -32.862 -32.705 -29.829 1.00 69.98 230 LEU D O 1
ATOM 8906 N N . ARG D 1 231 ? -34.114 -34.254 -28.734 1.00 72.25 231 ARG D N 1
ATOM 8907 C CA . ARG D 1 231 ? -34.711 -34.871 -29.940 1.00 74.68 231 ARG D CA 1
ATOM 8908 C C . ARG D 1 231 ? -36.062 -35.432 -29.517 1.00 80.48 231 ARG D C 1
ATOM 8909 O O . ARG D 1 231 ? -36.098 -36.186 -28.538 1.00 79.40 231 ARG D O 1
ATOM 8917 N N . PHE D 1 232 ? -37.131 -35.071 -30.229 1.00 83.94 232 PHE D N 1
ATOM 8918 C CA . PHE D 1 232 ? -38.494 -35.573 -29.911 1.00 83.77 232 PHE D CA 1
ATOM 8919 C C . PHE D 1 232 ? -38.948 -36.518 -31.022 1.00 82.34 232 PHE D C 1
ATOM 8920 O O . PHE D 1 232 ? -38.546 -36.317 -32.175 1.00 82.09 232 PHE D O 1
ATOM 8928 N N . PRO D 1 233 ? -39.761 -37.549 -30.726 1.00 80.99 233 PRO D N 1
ATOM 8929 C CA . PRO D 1 233 ? -40.282 -38.413 -31.766 1.00 82.84 233 PRO D CA 1
ATOM 8930 C C . PRO D 1 233 ? -41.404 -37.683 -32.513 1.00 80.59 233 PRO D C 1
ATOM 8931 O O . PRO D 1 233 ? -41.731 -36.565 -32.156 1.00 79.27 233 PRO D O 1
ATOM 8935 N N . GLN D 1 234 ? -41.981 -38.329 -33.526 1.00 83.59 234 GLN D N 1
ATOM 8936 C CA . GLN D 1 234 ? -43.025 -37.640 -34.326 1.00 86.20 234 GLN D CA 1
ATOM 8937 C C . GLN D 1 234 ? -44.390 -37.813 -33.671 1.00 85.99 234 GLN D C 1
ATOM 8938 O O . GLN D 1 234 ? -44.496 -38.650 -32.765 1.00 84.96 234 GLN D O 1
ATOM 8940 N N . ASN D 1 235 ? -45.385 -37.051 -34.126 1.00 97.58 235 ASN D N 1
ATOM 8941 C CA . ASN D 1 235 ? -46.762 -37.076 -33.559 1.00 98.88 235 ASN D CA 1
ATOM 8942 C C . ASN D 1 235 ? -47.209 -38.486 -33.149 1.00 103.38 235 ASN D C 1
ATOM 8943 O O . ASN D 1 235 ? -47.553 -38.656 -31.962 1.00 103.02 235 ASN D O 1
ATOM 8948 N N . ASN D 1 236 ? -47.229 -39.443 -34.092 1.00 98.17 236 ASN D N 1
ATOM 8949 C CA . ASN D 1 236 ? -47.676 -40.830 -33.806 1.00 90.85 236 ASN D CA 1
ATOM 8950 C C . ASN D 1 236 ? -46.624 -41.795 -34.341 1.00 91.61 236 ASN D C 1
ATOM 8951 O O . ASN D 1 236 ? -46.865 -43.011 -34.296 1.00 95.16 236 ASN D O 1
ATOM 8953 N N . LYS D 1 237 ? -45.502 -41.258 -34.822 1.00 95.84 237 LYS D N 1
ATOM 8954 C CA . LYS D 1 237 ? -44.417 -42.096 -35.386 1.00 97.06 237 LYS D CA 1
ATOM 8955 C C . LYS D 1 237 ? -43.158 -41.934 -34.533 1.00 97.22 237 LYS D C 1
ATOM 8956 O O . LYS D 1 237 ? -43.320 -41.545 -33.367 1.00 100.24 237 LYS D O 1
ATOM 8958 N N . GLY D 1 245 ? -48.936 -31.237 -20.201 1.00 93.13 245 GLY D N 1
ATOM 8959 C CA . GLY D 1 245 ? -47.843 -31.776 -19.402 1.00 94.00 245 GLY D CA 1
ATOM 8960 C C . GLY D 1 245 ? -47.268 -33.051 -20.015 1.00 93.17 245 GLY D C 1
ATOM 8961 O O . GLY D 1 245 ? -46.691 -33.880 -19.309 1.00 95.72 245 GLY D O 1
ATOM 8962 N N . ARG D 1 246 ? -47.609 -33.279 -21.282 1.00 90.71 246 ARG D N 1
ATOM 8963 C CA . ARG D 1 246 ? -47.207 -34.544 -21.940 1.00 90.63 246 ARG D CA 1
ATOM 8964 C C . ARG D 1 246 ? -46.159 -34.242 -23.002 1.00 87.61 246 ARG D C 1
ATOM 8965 O O . ARG D 1 246 ? -46.515 -33.645 -24.020 1.00 91.02 246 ARG D O 1
ATOM 8967 N N . GLY D 1 247 ? -44.932 -34.704 -22.784 1.00 86.20 247 GLY D N 1
ATOM 8968 C CA . GLY D 1 247 ? -43.823 -34.411 -23.701 1.00 82.72 247 GLY D CA 1
ATOM 8969 C C . GLY D 1 247 ? -42.671 -33.912 -22.864 1.00 87.59 247 GLY D C 1
ATOM 8970 O O . GLY D 1 247 ? -41.857 -34.746 -22.441 1.00 84.68 247 GLY D O 1
ATOM 8971 N N . ILE D 1 248 ? -42.569 -32.588 -22.661 1.00 89.75 248 ILE D N 1
ATOM 8972 C CA . ILE D 1 248 ? -41.523 -31.997 -21.771 1.00 91.38 248 ILE D CA 1
ATOM 8973 C C . ILE D 1 248 ? -42.271 -31.372 -20.599 1.00 99.29 248 ILE D C 1
ATOM 8974 O O . ILE D 1 248 ? -41.635 -31.110 -19.565 1.00 93.92 248 ILE D O 1
ATOM 8976 N N . GLY D 1 249 ? -43.568 -31.117 -20.782 1.00 124.15 249 GLY D N 1
ATOM 8977 C CA . GLY D 1 249 ? -44.395 -30.629 -19.664 1.00 128.73 249 GLY D CA 1
ATOM 8978 C C . GLY D 1 249 ? -44.252 -29.153 -19.396 1.00 127.68 249 GLY D C 1
ATOM 8979 O O . GLY D 1 249 ? -43.183 -28.597 -19.663 1.00 125.07 249 GLY D O 1
ATOM 8980 N N . SER D 1 250 ? -45.310 -28.521 -18.911 1.00 88.87 250 SER D N 1
ATOM 8981 C CA . SER D 1 250 ? -45.136 -27.109 -18.522 1.00 86.58 250 SER D CA 1
ATOM 8982 C C . SER D 1 250 ? -44.229 -27.091 -17.301 1.00 88.59 250 SER D C 1
ATOM 8983 O O . SER D 1 250 ? -44.598 -27.689 -16.284 1.00 93.02 250 SER D O 1
ATOM 8986 N N . HIS D 1 251 ? -43.071 -26.456 -17.430 1.00 88.93 251 HIS D N 1
ATOM 8987 C CA . HIS D 1 251 ? -42.093 -26.418 -16.323 1.00 87.65 251 HIS D CA 1
ATOM 8988 C C . HIS D 1 251 ? -41.369 -25.085 -16.371 1.00 85.31 251 HIS D C 1
ATOM 8989 O O . HIS D 1 251 ? -41.484 -24.408 -17.384 1.00 82.91 251 HIS D O 1
ATOM 8996 N N . THR D 1 252 ? -40.701 -24.703 -15.289 1.00 87.49 252 THR D N 1
ATOM 8997 C CA . THR D 1 252 ? -39.841 -23.501 -15.347 1.00 85.27 252 THR D CA 1
ATOM 8998 C C . THR D 1 252 ? -38.417 -24.036 -15.429 1.00 83.65 252 THR D C 1
ATOM 8999 O O . THR D 1 252 ? -38.193 -25.155 -14.957 1.00 85.94 252 THR D O 1
ATOM 9003 N N . ASP D 1 253 ? -37.518 -23.301 -16.075 1.00 99.69 253 ASP D N 1
ATOM 9004 C CA . ASP D 1 253 ? -36.101 -23.738 -16.110 1.00 100.22 253 ASP D CA 1
ATOM 9005 C C . ASP D 1 253 ? -35.493 -23.274 -14.795 1.00 100.21 253 ASP D C 1
ATOM 9006 O O . ASP D 1 253 ? -36.018 -22.327 -14.233 1.00 102.28 253 ASP D O 1
ATOM 9011 N N . TYR D 1 254 ? -34.426 -23.903 -14.341 1.00 93.76 254 TYR D N 1
ATOM 9012 C CA . TYR D 1 254 ? -33.898 -23.602 -12.988 1.00 102.02 254 TYR D CA 1
ATOM 9013 C C . TYR D 1 254 ? -32.664 -22.721 -13.041 1.00 100.02 254 TYR D C 1
ATOM 9014 O O . TYR D 1 254 ? -32.004 -22.580 -11.997 1.00 97.28 254 TYR D O 1
ATOM 9023 N N . GLY D 1 255 ? -32.383 -22.124 -14.193 1.00 87.74 255 GLY D N 1
ATOM 9024 C CA . GLY D 1 255 ? -31.099 -21.419 -14.291 1.00 80.08 255 GLY D CA 1
ATOM 9025 C C . GLY D 1 255 ? -31.158 -19.924 -14.296 1.00 78.94 255 GLY D C 1
ATOM 9026 O O . GLY D 1 255 ? -32.180 -19.359 -13.921 1.00 80.16 255 GLY D O 1
ATOM 9027 N N . LEU D 1 256 ? -30.038 -19.322 -14.649 1.00 77.30 256 LEU D N 1
ATOM 9028 C CA . LEU D 1 256 ? -29.997 -17.859 -14.763 1.00 76.28 256 LEU D CA 1
ATOM 9029 C C . LEU D 1 256 ? -30.569 -17.526 -16.134 1.00 72.85 256 LEU D C 1
ATOM 9030 O O . LEU D 1 256 ? -31.668 -16.967 -16.190 1.00 73.09 256 LEU D O 1
ATOM 9035 N N . LEU D 1 257 ? -29.865 -17.916 -17.193 1.00 70.37 257 LEU D N 1
ATOM 9036 C CA . LEU D 1 257 ? -30.271 -17.570 -18.547 1.00 67.58 257 LEU D CA 1
ATOM 9037 C C . LEU D 1 257 ? -30.286 -18.842 -19.379 1.00 66.41 257 LEU D C 1
ATOM 9038 O O . LEU D 1 257 ? -29.414 -19.702 -19.221 1.00 67.16 257 LEU D O 1
ATOM 9043 N N . VAL D 1 258 ? -31.275 -18.968 -20.261 1.00 65.03 258 VAL D N 1
ATOM 9044 C CA . VAL D 1 258 ? -31.404 -20.135 -21.129 1.00 64.14 258 VAL D CA 1
ATOM 9045 C C . VAL D 1 258 ? -31.479 -19.670 -22.577 1.00 68.47 258 VAL D C 1
ATOM 9046 O O . VAL D 1 258 ? -32.437 -18.989 -22.961 1.00 66.88 258 VAL D O 1
ATOM 9050 N N . ILE D 1 259 ? -30.468 -20.036 -23.391 1.00 63.71 259 ILE D N 1
ATOM 9051 C CA . ILE D 1 259 ? -30.490 -19.835 -24.874 1.00 60.16 259 ILE D CA 1
ATOM 9052 C C . ILE D 1 259 ? -31.024 -21.182 -25.338 1.00 63.51 259 ILE D C 1
ATOM 9053 O O . ILE D 1 259 ? -30.324 -22.164 -25.114 1.00 66.81 259 ILE D O 1
ATOM 9058 N N . ALA D 1 260 ? -32.214 -21.208 -25.914 1.00 61.18 260 ALA D N 1
ATOM 9059 C CA . ALA D 1 260 ? -32.729 -22.467 -26.464 1.00 61.14 260 ALA D CA 1
ATOM 9060 C C . ALA D 1 260 ? -32.683 -22.324 -27.975 1.00 66.30 260 ALA D C 1
ATOM 9061 O O . ALA D 1 260 ? -32.825 -21.201 -28.462 1.00 74.32 260 ALA D O 1
ATOM 9063 N N . GLN D 1 262 ? -33.912 -24.183 -32.131 1.00 72.86 262 GLN D N 1
ATOM 9064 C CA . GLN D 1 262 ? -34.914 -25.118 -32.681 1.00 73.04 262 GLN D CA 1
ATOM 9065 C C . GLN D 1 262 ? -34.487 -25.530 -34.076 1.00 78.99 262 GLN D C 1
ATOM 9066 O O . GLN D 1 262 ? -33.555 -24.909 -34.601 1.00 85.65 262 GLN D O 1
ATOM 9072 N N . ASP D 1 263 ? -35.158 -26.524 -34.660 1.00 80.47 263 ASP D N 1
ATOM 9073 C CA . ASP D 1 263 ? -34.883 -26.835 -36.084 1.00 73.78 263 ASP D CA 1
ATOM 9074 C C . ASP D 1 263 ? -36.037 -26.130 -36.801 1.00 75.23 263 ASP D C 1
ATOM 9075 O O . ASP D 1 263 ? -36.612 -25.196 -36.224 1.00 77.12 263 ASP D O 1
ATOM 9080 N N . GLU D 1 264 ? -36.355 -26.556 -38.015 1.00 82.58 264 GLU D N 1
ATOM 9081 C CA . GLU D 1 264 ? -37.509 -25.970 -38.727 1.00 81.06 264 GLU D CA 1
ATOM 9082 C C . GLU D 1 264 ? -38.821 -26.713 -38.520 1.00 81.46 264 GLU D C 1
ATOM 9083 O O . GLU D 1 264 ? -39.743 -26.505 -39.319 1.00 89.18 264 GLU D O 1
ATOM 9085 N N . VAL D 1 265 ? -38.883 -27.549 -37.488 1.00 70.85 265 VAL D N 1
ATOM 9086 C CA . VAL D 1 265 ? -40.135 -28.297 -37.187 1.00 70.91 265 VAL D CA 1
ATOM 9087 C C . VAL D 1 265 ? -40.987 -27.465 -36.216 1.00 74.69 265 VAL D C 1
ATOM 9088 O O . VAL D 1 265 ? -42.023 -26.939 -36.668 1.00 66.92 265 VAL D O 1
ATOM 9092 N N . GLY D 1 266 ? -40.570 -27.338 -34.946 1.00 70.86 266 GLY D N 1
ATOM 9093 C CA . GLY D 1 266 ? -41.314 -26.554 -33.940 1.00 64.14 266 GLY D CA 1
ATOM 9094 C C . GLY D 1 266 ? -42.331 -27.380 -33.175 1.00 64.89 266 GLY D C 1
ATOM 9095 O O . GLY D 1 266 ? -42.968 -28.235 -33.786 1.00 66.11 266 GLY D O 1
ATOM 9096 N N . GLY D 1 267 ? -42.491 -27.101 -31.882 1.00 68.77 267 GLY D N 1
ATOM 9097 C CA . GLY D 1 267 ? -43.431 -27.832 -31.010 1.00 68.09 267 GLY D CA 1
ATOM 9098 C C . GLY D 1 267 ? -43.257 -27.343 -29.586 1.00 65.87 267 GLY D C 1
ATOM 9099 O O . GLY D 1 267 ? -43.709 -28.024 -28.672 1.00 67.59 267 GLY D O 1
ATOM 9100 N N . PHE D 1 269 ? -43.841 -24.250 -26.669 1.00 73.90 269 PHE D N 1
ATOM 9101 C CA . PHE D 1 269 ? -44.741 -23.104 -26.374 1.00 69.61 269 PHE D CA 1
ATOM 9102 C C . PHE D 1 269 ? -44.264 -22.437 -25.083 1.00 70.34 269 PHE D C 1
ATOM 9103 O O . PHE D 1 269 ? -43.818 -23.158 -24.190 1.00 80.07 269 PHE D O 1
ATOM 9111 N N . ARG D 1 271 ? -45.383 -19.842 -21.840 1.00 88.57 271 ARG D N 1
ATOM 9112 C CA . ARG D 1 271 ? -46.506 -19.099 -21.192 1.00 91.84 271 ARG D CA 1
ATOM 9113 C C . ARG D 1 271 ? -46.054 -17.647 -20.951 1.00 94.08 271 ARG D C 1
ATOM 9114 O O . ARG D 1 271 ? -45.114 -17.487 -20.156 1.00 96.81 271 ARG D O 1
ATOM 9116 N N . PRO D 1 272 ? -46.631 -16.574 -21.568 1.00 91.79 272 PRO D N 1
ATOM 9117 C CA . PRO D 1 272 ? -46.077 -15.239 -21.377 1.00 97.87 272 PRO D CA 1
ATOM 9118 C C . PRO D 1 272 ? -46.181 -14.625 -19.964 1.00 106.34 272 PRO D C 1
ATOM 9119 O O . PRO D 1 272 ? -46.990 -15.128 -19.215 1.00 107.08 272 PRO D O 1
ATOM 9123 N N . PRO D 1 273 ? -45.416 -13.573 -19.544 1.00 122.99 273 PRO D N 1
ATOM 9124 C CA . PRO D 1 273 ? -45.559 -13.041 -18.198 1.00 125.79 273 PRO D CA 1
ATOM 9125 C C . PRO D 1 273 ? -46.825 -12.192 -18.037 1.00 126.52 273 PRO D C 1
ATOM 9126 O O . PRO D 1 273 ? -47.020 -11.296 -18.837 1.00 124.61 273 PRO D O 1
ATOM 9130 N N . ALA D 1 274 ? -47.631 -12.492 -17.017 1.00 108.85 274 ALA D N 1
ATOM 9131 C CA . ALA D 1 274 ? -48.870 -11.744 -16.713 1.00 111.19 274 ALA D CA 1
ATOM 9132 C C . ALA D 1 274 ? -49.291 -12.110 -15.291 1.00 116.41 274 ALA D C 1
ATOM 9133 O O . ALA D 1 274 ? -49.358 -13.321 -15.021 1.00 115.30 274 ALA D O 1
ATOM 9135 N N . ARG D 1 295 ? -53.235 -19.467 -20.969 1.00 121.20 295 ARG D N 1
ATOM 9136 C CA . ARG D 1 295 ? -52.991 -18.894 -22.320 1.00 118.19 295 ARG D CA 1
ATOM 9137 C C . ARG D 1 295 ? -51.486 -18.865 -22.606 1.00 117.82 295 ARG D C 1
ATOM 9138 O O . ARG D 1 295 ? -50.818 -17.916 -22.158 1.00 119.21 295 ARG D O 1
ATOM 9140 N N . TRP D 1 296 ? -50.992 -19.862 -23.346 1.00 91.06 296 TRP D N 1
ATOM 9141 C CA . TRP D 1 296 ? -49.563 -19.912 -23.726 1.00 84.80 296 TRP D CA 1
ATOM 9142 C C . TRP D 1 296 ? -49.458 -19.264 -25.102 1.00 85.39 296 TRP D C 1
ATOM 9143 O O . TRP D 1 296 ? -50.511 -19.022 -25.707 1.00 85.21 296 TRP D O 1
ATOM 9150 N N . VAL D 1 297 ? -48.239 -19.014 -25.583 1.00 84.41 297 VAL D N 1
ATOM 9151 C CA . VAL D 1 297 ? -48.051 -18.484 -26.963 1.00 77.88 297 VAL D CA 1
ATOM 9152 C C . VAL D 1 297 ? -47.112 -19.443 -27.697 1.00 74.09 297 VAL D C 1
ATOM 9153 O O . VAL D 1 297 ? -46.229 -19.979 -27.014 1.00 73.08 297 VAL D O 1
ATOM 9155 N N . PRO D 1 300 ? -42.315 -19.432 -32.679 1.00 70.41 300 PRO D N 1
ATOM 9156 C CA . PRO D 1 300 ? -42.367 -20.283 -33.864 1.00 74.31 300 PRO D CA 1
ATOM 9157 C C . PRO D 1 300 ? -40.970 -20.483 -34.494 1.00 78.44 300 PRO D C 1
ATOM 9158 O O . PRO D 1 300 ? -40.144 -19.654 -34.192 1.00 73.29 300 PRO D O 1
ATOM 9162 N N . PRO D 1 301 ? -40.651 -21.527 -35.324 1.00 100.07 301 PRO D N 1
ATOM 9163 C CA . PRO D 1 301 ? -39.288 -21.661 -35.838 1.00 97.15 301 PRO D CA 1
ATOM 9164 C C . PRO D 1 301 ? -38.817 -20.418 -36.608 1.00 102.87 301 PRO D C 1
ATOM 9165 O O . PRO D 1 301 ? -39.293 -20.178 -37.703 1.00 96.32 301 PRO D O 1
ATOM 9169 N N . VAL D 1 302 ? -37.895 -19.659 -36.013 1.00 84.88 302 VAL D N 1
ATOM 9170 C CA . VAL D 1 302 ? -37.352 -18.449 -36.686 1.00 72.82 302 VAL D CA 1
ATOM 9171 C C . VAL D 1 302 ? -35.904 -18.750 -37.097 1.00 72.47 302 VAL D C 1
ATOM 9172 O O . VAL D 1 302 ? -35.117 -19.018 -36.177 1.00 64.26 302 VAL D O 1
ATOM 9174 N N . PRO D 1 303 ? -35.497 -18.761 -38.406 1.00 78.74 303 PRO D N 1
ATOM 9175 C CA . PRO D 1 303 ? -34.132 -19.165 -38.731 1.00 69.01 303 PRO D CA 1
ATOM 9176 C C . PRO D 1 303 ? -33.080 -18.066 -38.547 1.00 73.29 303 PRO D C 1
ATOM 9177 O O . PRO D 1 303 ? -33.392 -16.911 -38.756 1.00 71.17 303 PRO D O 1
ATOM 9181 N N . GLY D 1 304 ? -31.859 -18.451 -38.170 1.00 93.37 304 GLY D N 1
ATOM 9182 C CA . GLY D 1 304 ? -30.830 -17.468 -37.919 1.00 92.92 304 GLY D CA 1
ATOM 9183 C C . GLY D 1 304 ? -30.864 -16.843 -36.543 1.00 89.15 304 GLY D C 1
ATOM 9184 O O . GLY D 1 304 ? -30.021 -15.984 -36.252 1.00 91.35 304 GLY D O 1
ATOM 9185 N N . VAL D 1 305 ? -31.809 -17.231 -35.691 1.00 73.39 305 VAL D N 1
ATOM 9186 C CA . VAL D 1 305 ? -31.918 -16.561 -34.361 1.00 70.17 305 VAL D CA 1
ATOM 9187 C C . VAL D 1 305 ? -31.985 -17.638 -33.275 1.00 61.52 305 VAL D C 1
ATOM 9188 O O . VAL D 1 305 ? -32.131 -18.820 -33.628 1.00 61.51 305 VAL D O 1
ATOM 9192 N N . PHE D 1 309 ? -34.613 -16.993 -22.616 1.00 79.31 309 PHE D N 1
ATOM 9193 C CA . PHE D 1 309 ? -35.539 -16.728 -21.486 1.00 73.80 309 PHE D CA 1
ATOM 9194 C C . PHE D 1 309 ? -34.828 -16.957 -20.159 1.00 71.86 309 PHE D C 1
ATOM 9195 O O . PHE D 1 309 ? -33.862 -17.732 -20.119 1.00 66.48 309 PHE D O 1
ATOM 9203 N N . PRO D 1 310 ? -35.247 -16.277 -19.069 1.00 79.44 310 PRO D N 1
ATOM 9204 C CA . PRO D 1 310 ? -34.666 -16.504 -17.751 1.00 75.93 310 PRO D CA 1
ATOM 9205 C C . PRO D 1 310 ? -35.303 -17.661 -16.976 1.00 76.28 310 PRO D C 1
ATOM 9206 O O . PRO D 1 310 ? -36.333 -18.152 -17.395 1.00 76.79 310 PRO D O 1
ATOM 9210 N N . GLY D 1 311 ? -34.662 -18.077 -15.885 1.00 78.11 311 GLY D N 1
ATOM 9211 C CA . GLY D 1 311 ? -35.132 -19.246 -15.127 1.00 80.17 311 GLY D CA 1
ATOM 9212 C C . GLY D 1 311 ? -35.451 -18.926 -13.690 1.00 83.34 311 GLY D C 1
ATOM 9213 O O . GLY D 1 311 ? -35.637 -17.742 -13.378 1.00 84.45 311 GLY D O 1
ATOM 9214 N N . ASP D 1 312 ? -35.466 -19.949 -12.839 1.00 78.53 312 ASP D N 1
ATOM 9215 C CA . ASP D 1 312 ? -35.910 -19.729 -11.468 1.00 64.45 312 ASP D CA 1
ATOM 9216 C C . ASP D 1 312 ? -34.894 -18.913 -10.674 1.00 67.88 312 ASP D C 1
ATOM 9217 O O . ASP D 1 312 ? -35.270 -18.107 -9.813 1.00 70.32 312 ASP D O 1
ATOM 9222 N N . ILE D 1 313 ? -33.602 -19.107 -10.949 1.00 70.24 313 ILE D N 1
ATOM 9223 C CA . ILE D 1 313 ? -32.561 -18.404 -10.204 1.00 69.86 313 ILE D CA 1
ATOM 9224 C C . ILE D 1 313 ? -32.573 -16.911 -10.523 1.00 71.79 313 ILE D C 1
ATOM 9225 O O . ILE D 1 313 ? -32.330 -16.076 -9.644 1.00 64.08 313 ILE D O 1
ATOM 9227 N N . MET D 1 314 ? -32.860 -16.573 -11.775 1.00 80.84 314 MET D N 1
ATOM 9228 C CA . MET D 1 314 ? -32.896 -15.149 -12.185 1.00 80.50 314 MET D CA 1
ATOM 9229 C C . MET D 1 314 ? -33.984 -14.437 -11.394 1.00 83.52 314 MET D C 1
ATOM 9230 O O . MET D 1 314 ? -33.705 -13.353 -10.869 1.00 84.26 314 MET D O 1
ATOM 9235 N N . GLN D 1 315 ? -35.173 -15.031 -11.326 1.00 76.32 315 GLN D N 1
ATOM 9236 C CA . GLN D 1 315 ? -36.286 -14.426 -10.601 1.00 70.54 315 GLN D CA 1
ATOM 9237 C C . GLN D 1 315 ? -35.958 -14.262 -9.124 1.00 64.25 315 GLN D C 1
ATOM 9238 O O . GLN D 1 315 ? -36.467 -13.340 -8.474 1.00 63.44 315 GLN D O 1
ATOM 9244 N N . PHE D 1 316 ? -35.119 -15.146 -8.578 1.00 59.70 316 PHE D N 1
ATOM 9245 C CA . PHE D 1 316 ? -34.722 -15.023 -7.180 1.00 69.23 316 PHE D CA 1
ATOM 9246 C C . PHE D 1 316 ? -33.960 -13.729 -6.940 1.00 71.21 316 PHE D C 1
ATOM 9247 O O . PHE D 1 316 ? -34.095 -13.110 -5.879 1.00 67.61 316 PHE D O 1
ATOM 9255 N N . MET D 1 317 ? -33.123 -13.326 -7.896 1.00 70.98 317 MET D N 1
ATOM 9256 C CA . MET D 1 317 ? -32.351 -12.100 -7.752 1.00 68.83 317 MET D CA 1
ATOM 9257 C C . MET D 1 317 ? -33.169 -10.846 -8.035 1.00 72.83 317 MET D C 1
ATOM 9258 O O . MET D 1 317 ? -32.766 -9.757 -7.612 1.00 76.97 317 MET D O 1
ATOM 9260 N N . THR D 1 318 ? -34.290 -10.966 -8.751 1.00 72.38 318 THR D N 1
ATOM 9261 C CA . THR D 1 318 ? -34.995 -9.804 -9.280 1.00 68.74 318 THR D CA 1
ATOM 9262 C C . THR D 1 318 ? -36.412 -9.628 -8.746 1.00 73.95 318 THR D C 1
ATOM 9263 O O . THR D 1 318 ? -37.125 -8.740 -9.228 1.00 69.82 318 THR D O 1
ATOM 9267 N N . ASN D 1 319 ? -36.833 -10.417 -7.757 1.00 81.45 319 ASN D N 1
ATOM 9268 C CA . ASN D 1 319 ? -38.218 -10.404 -7.277 1.00 81.89 319 ASN D CA 1
ATOM 9269 C C . ASN D 1 319 ? -39.192 -10.488 -8.454 1.00 85.66 319 ASN D C 1
ATOM 9270 O O . ASN D 1 319 ? -40.158 -9.729 -8.561 1.00 80.91 319 ASN D O 1
ATOM 9275 N N . SER D 1 320 ? -38.900 -11.414 -9.366 1.00 72.05 320 SER D N 1
ATOM 9276 C CA . SER D 1 320 ? -39.695 -11.671 -10.566 1.00 61.41 320 SER D CA 1
ATOM 9277 C C . SER D 1 320 ? -39.862 -10.434 -11.445 1.00 66.74 320 SER D C 1
ATOM 9278 O O . SER D 1 320 ? -40.794 -10.369 -12.251 1.00 65.96 320 SER D O 1
ATOM 9281 N N . TYR D 1 321 ? -38.980 -9.441 -11.311 1.00 63.47 321 TYR D N 1
ATOM 9282 C CA . TYR D 1 321 ? -38.963 -8.354 -12.285 1.00 61.27 321 TYR D CA 1
ATOM 9283 C C . TYR D 1 321 ? -38.504 -8.873 -13.640 1.00 66.36 321 TYR D C 1
ATOM 9284 O O . TYR D 1 321 ? -39.057 -8.497 -14.680 1.00 65.31 321 TYR D O 1
ATOM 9293 N N . LEU D 1 322 ? -37.482 -9.733 -13.642 1.00 63.70 322 LEU D N 1
ATOM 9294 C CA . LEU D 1 322 ? -37.168 -10.621 -14.756 1.00 67.84 322 LEU D CA 1
ATOM 9295 C C . LEU D 1 322 ? -37.839 -11.970 -14.517 1.00 72.63 322 LEU D C 1
ATOM 9296 O O . LEU D 1 322 ? -37.718 -12.527 -13.419 1.00 63.47 322 LEU D O 1
ATOM 9298 N N . PRO D 1 323 ? -38.546 -12.518 -15.499 1.00 73.24 323 PRO D N 1
ATOM 9299 C CA . PRO D 1 323 ? -39.408 -13.676 -15.245 1.00 74.61 323 PRO D CA 1
ATOM 9300 C C . PRO D 1 323 ? -38.653 -15.000 -15.258 1.00 85.00 323 PRO D C 1
ATOM 9301 O O . PRO D 1 323 ? -37.463 -15.077 -15.561 1.00 83.04 323 PRO D O 1
ATOM 9305 N N . SER D 1 324 ? -39.405 -16.072 -14.973 1.00 100.03 324 SER D N 1
ATOM 9306 C CA . SER D 1 324 ? -38.905 -17.466 -15.103 1.00 101.07 324 SER D CA 1
ATOM 9307 C C . SER D 1 324 ? -39.982 -18.116 -15.969 1.00 96.01 324 SER D C 1
ATOM 9308 O O . SER D 1 324 ? -40.901 -18.717 -15.411 1.00 94.53 324 SER D O 1
ATOM 9310 N N . THR D 1 325 ? -39.920 -17.938 -17.290 1.00 85.63 325 THR D N 1
ATOM 9311 C CA . THR D 1 325 ? -41.030 -18.326 -18.211 1.00 81.09 325 THR D CA 1
ATOM 9312 C C . THR D 1 325 ? -41.340 -19.817 -18.347 1.00 77.38 325 THR D C 1
ATOM 9313 O O . THR D 1 325 ? -40.491 -20.558 -18.828 1.00 78.99 325 THR D O 1
ATOM 9317 N N . PRO D 1 326 ? -42.580 -20.287 -18.010 1.00 76.04 326 PRO D N 1
ATOM 9318 C CA . PRO D 1 326 ? -42.964 -21.680 -18.210 1.00 78.08 326 PRO D CA 1
ATOM 9319 C C . PRO D 1 326 ? -42.976 -22.165 -19.660 1.00 83.86 326 PRO D C 1
ATOM 9320 O O . PRO D 1 326 ? -43.184 -21.366 -20.535 1.00 73.05 326 PRO D O 1
ATOM 9324 N N . HIS D 1 327 ? -42.789 -23.470 -19.850 1.00 99.96 327 HIS D N 1
ATOM 9325 C CA . HIS D 1 327 ? -42.692 -24.058 -21.207 1.00 100.79 327 HIS D CA 1
ATOM 9326 C C . HIS D 1 327 ? -43.964 -24.878 -21.368 1.00 104.02 327 HIS D C 1
ATOM 9327 O O . HIS D 1 327 ? -44.873 -24.696 -20.540 1.00 111.37 327 HIS D O 1
ATOM 9334 N N . LYS D 1 328 ? -44.012 -25.740 -22.392 1.00 81.81 328 LYS D N 1
ATOM 9335 C CA . LYS D 1 328 ? -45.182 -26.633 -22.536 1.00 79.03 328 LYS D CA 1
ATOM 9336 C C . LYS D 1 328 ? -44.867 -27.961 -23.204 1.00 83.57 328 LYS D C 1
ATOM 9337 O O . LYS D 1 328 ? -43.684 -28.305 -23.282 1.00 85.21 328 LYS D O 1
ATOM 9339 N N . VAL D 1 329 ? -45.891 -28.676 -23.695 1.00 93.88 329 VAL D N 1
ATOM 9340 C CA . VAL D 1 329 ? -45.773 -30.033 -24.323 1.00 91.35 329 VAL D CA 1
ATOM 9341 C C . VAL D 1 329 ? -45.074 -30.039 -25.688 1.00 87.73 329 VAL D C 1
ATOM 9342 O O . VAL D 1 329 ? -44.877 -28.968 -26.272 1.00 85.91 329 VAL D O 1
ATOM 9346 N N . GLY D 1 330 ? -44.719 -31.224 -26.189 1.00 97.45 330 GLY D N 1
ATOM 9347 C CA . GLY D 1 330 ? -43.971 -31.248 -27.459 1.00 103.34 330 GLY D CA 1
ATOM 9348 C C . GLY D 1 330 ? -44.195 -32.419 -28.405 1.00 111.46 330 GLY D C 1
ATOM 9349 O O . GLY D 1 330 ? -43.919 -33.548 -27.956 1.00 112.98 330 GLY D O 1
ATOM 9350 N N . LEU D 1 331 ? -44.663 -32.174 -29.646 1.00 93.52 331 LEU D N 1
ATOM 9351 C CA . LEU D 1 331 ? -44.809 -33.216 -30.719 1.00 90.17 331 LEU D CA 1
ATOM 9352 C C . LEU D 1 331 ? -45.235 -32.477 -31.989 1.00 91.14 331 LEU D C 1
ATOM 9353 O O . LEU D 1 331 ? -46.041 -31.539 -31.864 1.00 90.00 331 LEU D O 1
ATOM 9358 N N . ASN D 1 332 ? -44.685 -32.843 -33.150 1.00 92.30 332 ASN D N 1
ATOM 9359 C CA . ASN D 1 332 ? -45.114 -32.240 -34.443 1.00 86.38 332 ASN D CA 1
ATOM 9360 C C . ASN D 1 332 ? -45.167 -33.366 -35.472 1.00 87.29 332 ASN D C 1
ATOM 9361 O O . ASN D 1 332 ? -44.821 -34.495 -35.124 1.00 88.70 332 ASN D O 1
ATOM 9366 N N . THR D 1 333 ? -45.580 -33.056 -36.689 1.00 84.75 333 THR D N 1
ATOM 9367 C CA . THR D 1 333 ? -45.720 -34.096 -37.729 1.00 90.06 333 THR D CA 1
ATOM 9368 C C . THR D 1 333 ? -44.363 -34.747 -38.046 1.00 91.26 333 THR D C 1
ATOM 9369 O O . THR D 1 333 ? -44.380 -35.858 -38.600 1.00 90.18 333 THR D O 1
ATOM 9373 N N . ARG D 1 334 ? -43.240 -34.123 -37.677 1.00 88.28 334 ARG D N 1
ATOM 9374 C CA . ARG D 1 334 ? -41.898 -34.629 -38.067 1.00 84.03 334 ARG D CA 1
ATOM 9375 C C . ARG D 1 334 ? -41.022 -34.875 -36.834 1.00 88.85 334 ARG D C 1
ATOM 9376 O O . ARG D 1 334 ? -41.349 -34.316 -35.771 1.00 96.66 334 ARG D O 1
ATOM 9378 N N . GLU D 1 335 ? -39.947 -35.663 -36.970 1.00 77.34 335 GLU D N 1
ATOM 9379 C CA . GLU D 1 335 ? -38.991 -35.900 -35.863 1.00 79.97 335 GLU D CA 1
ATOM 9380 C C . GLU D 1 335 ? -38.281 -34.583 -35.592 1.00 82.74 335 GLU D C 1
ATOM 9381 O O . GLU D 1 335 ? -37.762 -33.988 -36.550 1.00 80.34 335 GLU D O 1
ATOM 9387 N N . ARG D 1 336 ? -38.270 -34.138 -34.343 1.00 96.29 336 ARG D N 1
ATOM 9388 C CA . ARG D 1 336 ? -37.703 -32.796 -34.062 1.00 97.27 336 ARG D CA 1
ATOM 9389 C C . ARG D 1 336 ? -36.306 -32.908 -33.459 1.00 97.99 336 ARG D C 1
ATOM 9390 O O . ARG D 1 336 ? -35.973 -33.976 -32.951 1.00 99.14 336 ARG D O 1
ATOM 9392 N N . PHE D 1 337 ? -35.532 -31.835 -33.534 1.00 77.37 337 PHE D N 1
ATOM 9393 C CA . PHE D 1 337 ? -34.165 -31.805 -32.970 1.00 73.51 337 PHE D CA 1
ATOM 9394 C C . PHE D 1 337 ? -33.973 -30.416 -32.379 1.00 67.09 337 PHE D C 1
ATOM 9395 O O . PHE D 1 337 ? -34.304 -29.469 -33.071 1.00 65.98 337 PHE D O 1
ATOM 9403 N N . ALA D 1 338 ? -33.401 -30.299 -31.184 1.00 63.80 338 ALA D N 1
ATOM 9404 C CA . ALA D 1 338 ? -33.317 -29.008 -30.514 1.00 62.69 338 ALA D CA 1
ATOM 9405 C C . ALA D 1 338 ? -32.135 -28.990 -29.553 1.00 61.73 338 ALA D C 1
ATOM 9406 O O . ALA D 1 338 ? -31.557 -30.027 -29.217 1.00 68.82 338 ALA D O 1
ATOM 9408 N N . PHE D 1 339 ? -31.790 -27.780 -29.105 1.00 63.69 339 PHE D N 1
ATOM 9409 C CA . PHE D 1 339 ? -30.713 -27.541 -28.153 1.00 65.40 339 PHE D CA 1
ATOM 9410 C C . PHE D 1 339 ? -31.232 -26.727 -26.977 1.00 67.46 339 PHE D C 1
ATOM 9411 O O . PHE D 1 339 ? -32.075 -25.843 -27.152 1.00 67.51 339 PHE D O 1
ATOM 9419 N N . ALA D 1 340 ? -30.676 -26.958 -25.780 1.00 61.95 340 ALA D N 1
ATOM 9420 C CA . ALA D 1 340 ? -31.008 -26.141 -24.591 1.00 58.00 340 ALA D CA 1
ATOM 9421 C C . ALA D 1 340 ? -29.713 -25.795 -23.869 1.00 57.93 340 ALA D C 1
ATOM 9422 O O . ALA D 1 340 ? -29.274 -26.614 -23.079 1.00 62.59 340 ALA D O 1
ATOM 9424 N N . TYR D 1 341 ? -29.105 -24.653 -24.168 1.00 57.15 341 TYR D N 1
ATOM 9425 C CA . TYR D 1 341 ? -27.904 -24.211 -23.419 1.00 56.72 341 TYR D CA 1
ATOM 9426 C C . TYR D 1 341 ? -28.368 -23.371 -22.246 1.00 62.74 341 TYR D C 1
ATOM 9427 O O . TYR D 1 341 ? -29.193 -22.482 -22.420 1.00 65.25 341 TYR D O 1
ATOM 9436 N N . PHE D 1 342 ? -27.837 -23.660 -21.068 1.00 59.56 342 PHE D N 1
ATOM 9437 C CA . PHE D 1 342 ? -28.258 -22.946 -19.853 1.00 55.85 342 PHE D CA 1
ATOM 9438 C C . PHE D 1 342 ? -27.060 -22.152 -19.341 1.00 55.94 342 PHE D C 1
ATOM 9439 O O . PHE D 1 342 ? -26.286 -22.716 -18.580 1.00 57.13 342 PHE D O 1
ATOM 9447 N N . HIS D 1 343 ? -26.908 -20.895 -19.741 1.00 55.54 343 HIS D N 1
ATOM 9448 C CA . HIS D 1 343 ? -25.812 -20.081 -19.167 1.00 55.47 343 HIS D CA 1
ATOM 9449 C C . HIS D 1 343 ? -26.035 -19.943 -17.660 1.00 66.86 343 HIS D C 1
ATOM 9450 O O . HIS D 1 343 ? -26.917 -19.168 -17.272 1.00 69.37 343 HIS D O 1
ATOM 9457 N N . GLU D 1 344 ? -25.243 -20.631 -16.831 1.00 64.05 344 GLU D N 1
ATOM 9458 C CA . GLU D 1 344 ? -25.527 -20.636 -15.370 1.00 64.51 344 GLU D CA 1
ATOM 9459 C C . GLU D 1 344 ? -24.290 -20.269 -14.529 1.00 61.78 344 GLU D C 1
ATOM 9460 O O . GLU D 1 344 ? -23.185 -20.193 -15.086 1.00 61.88 344 GLU D O 1
ATOM 9466 N N . PRO D 1 345 ? -24.444 -19.949 -13.223 1.00 64.44 345 PRO D N 1
ATOM 9467 C CA . PRO D 1 345 ? -23.310 -19.673 -12.334 1.00 64.88 345 PRO D CA 1
ATOM 9468 C C . PRO D 1 345 ? -22.393 -20.842 -11.934 1.00 59.56 345 PRO D C 1
ATOM 9469 O O . PRO D 1 345 ? -22.726 -21.955 -12.228 1.00 59.06 345 PRO D O 1
ATOM 9473 N N . SER D 1 346 ? -21.272 -20.555 -11.265 1.00 60.56 346 SER D N 1
ATOM 9474 C CA . SER D 1 346 ? -20.288 -21.587 -10.838 1.00 63.89 346 SER D CA 1
ATOM 9475 C C . SER D 1 346 ? -20.887 -22.584 -9.850 1.00 62.83 346 SER D C 1
ATOM 9476 O O . SER D 1 346 ? -21.788 -22.204 -9.108 1.00 60.23 346 SER D O 1
ATOM 9479 N N . PHE D 1 347 ? -20.327 -23.787 -9.781 1.00 58.76 347 PHE D N 1
ATOM 9480 C CA . PHE D 1 347 ? -20.793 -24.808 -8.813 1.00 62.47 347 PHE D CA 1
ATOM 9481 C C . PHE D 1 347 ? -20.442 -24.350 -7.398 1.00 66.23 347 PHE D C 1
ATOM 9482 O O . PHE D 1 347 ? -21.012 -24.870 -6.445 1.00 61.89 347 PHE D O 1
ATOM 9490 N N . GLN D 1 348 ? -19.526 -23.395 -7.279 1.00 65.11 348 GLN D N 1
ATOM 9491 C CA . GLN D 1 348 ? -19.083 -22.905 -5.958 1.00 63.84 348 GLN D CA 1
ATOM 9492 C C . GLN D 1 348 ? -19.692 -21.536 -5.667 1.00 59.84 348 GLN D C 1
ATOM 9493 O O . GLN D 1 348 ? -19.288 -20.934 -4.680 1.00 63.08 348 GLN D O 1
ATOM 9499 N N . ALA D 1 349 ? -20.661 -21.089 -6.471 1.00 61.52 349 ALA D N 1
ATOM 9500 C CA . ALA D 1 349 ? -21.184 -19.743 -6.297 1.00 57.68 349 ALA D CA 1
ATOM 9501 C C . ALA D 1 349 ? -22.383 -19.754 -5.359 1.00 59.50 349 ALA D C 1
ATOM 9502 O O . ALA D 1 349 ? -23.260 -20.619 -5.456 1.00 62.22 349 ALA D O 1
ATOM 9504 N N . VAL D 1 350 ? -22.418 -18.780 -4.458 1.00 58.09 350 VAL D N 1
ATOM 9505 C CA . VAL D 1 350 ? -23.534 -18.580 -3.544 1.00 58.55 350 VAL D CA 1
ATOM 9506 C C . VAL D 1 350 ? -24.227 -17.289 -3.964 1.00 58.72 350 VAL D C 1
ATOM 9507 O O . VAL D 1 350 ? -23.803 -16.191 -3.586 1.00 59.34 350 VAL D O 1
ATOM 9511 N N . VAL D 1 351 ? -25.308 -17.413 -4.729 1.00 63.18 351 VAL D N 1
ATOM 9512 C CA . VAL D 1 351 ? -25.978 -16.254 -5.313 1.00 65.44 351 VAL D CA 1
ATOM 9513 C C . VAL D 1 351 ? -26.915 -15.620 -4.292 1.00 63.78 351 VAL D C 1
ATOM 9514 O O . VAL D 1 351 ? -27.728 -16.307 -3.662 1.00 65.50 351 VAL D O 1
ATOM 9516 N N . SER D 1 352 ? -26.798 -14.295 -4.127 1.00 61.08 352 SER D N 1
ATOM 9517 C CA . SER D 1 352 ? -27.639 -13.494 -3.253 1.00 62.30 352 SER D CA 1
ATOM 9518 C C . SER D 1 352 ? -28.558 -12.586 -4.073 1.00 64.38 352 SER D C 1
ATOM 9519 O O . SER D 1 352 ? -28.236 -12.238 -5.214 1.00 63.22 352 SER D O 1
ATOM 9521 N N . PRO D 1 353 ? -29.707 -12.193 -3.528 1.00 69.36 353 PRO D N 1
ATOM 9522 C CA . PRO D 1 353 ? -30.635 -11.340 -4.279 1.00 70.40 353 PRO D CA 1
ATOM 9523 C C . PRO D 1 353 ? -30.220 -9.874 -4.285 1.00 74.89 353 PRO D C 1
ATOM 9524 O O . PRO D 1 353 ? -29.480 -9.396 -3.424 1.00 78.03 353 PRO D O 1
ATOM 9528 N N . VAL D 1 354 ? -30.731 -9.165 -5.288 1.00 74.65 354 VAL D N 1
ATOM 9529 C CA . VAL D 1 354 ? -30.514 -7.727 -5.432 1.00 79.20 354 VAL D CA 1
ATOM 9530 C C . VAL D 1 354 ? -31.510 -6.975 -4.552 1.00 76.61 354 VAL D C 1
ATOM 9531 O O . VAL D 1 354 ? -32.724 -7.046 -4.770 1.00 78.20 354 VAL D O 1
ATOM 9533 N N . ALA D 1 355 ? -30.992 -6.259 -3.548 1.00 73.15 355 ALA D N 1
ATOM 9534 C CA . ALA D 1 355 ? -31.853 -5.545 -2.606 1.00 75.41 355 ALA D CA 1
ATOM 9535 C C . ALA D 1 355 ? -32.679 -4.472 -3.307 1.00 77.64 355 ALA D C 1
ATOM 9536 O O . ALA D 1 355 ? -33.825 -4.210 -2.919 1.00 79.74 355 ALA D O 1
ATOM 9538 N N . LYS D 1 356 ? -32.106 -3.837 -4.336 1.00 77.60 356 LYS D N 1
ATOM 9539 C CA . LYS D 1 356 ? -32.793 -2.765 -5.053 1.00 80.09 356 LYS D CA 1
ATOM 9540 C C . LYS D 1 356 ? -34.147 -3.212 -5.576 1.00 80.74 356 LYS D C 1
ATOM 9541 O O . LYS D 1 356 ? -35.101 -2.423 -5.602 1.00 83.55 356 LYS D O 1
ATOM 9547 N N . LEU D 1 357 ? -34.259 -4.477 -5.957 1.00 78.51 357 LEU D N 1
ATOM 9548 C CA . LEU D 1 357 ? -35.456 -5.004 -6.583 1.00 79.17 357 LEU D CA 1
ATOM 9549 C C . LEU D 1 357 ? -36.359 -5.739 -5.603 1.00 79.56 357 LEU D C 1
ATOM 9550 O O . LEU D 1 357 ? -37.429 -6.207 -6.001 1.00 80.50 357 LEU D O 1
ATOM 9555 N N . TYR D 1 358 ? -35.965 -5.832 -4.335 1.00 79.30 358 TYR D N 1
ATOM 9556 C CA . TYR D 1 358 ? -36.784 -6.464 -3.306 1.00 80.28 358 TYR D CA 1
ATOM 9557 C C . TYR D 1 358 ? -37.334 -5.470 -2.282 1.00 83.53 358 TYR D C 1
ATOM 9558 O O . TYR D 1 358 ? -37.394 -4.265 -2.528 1.00 85.42 358 TYR D O 1
ATOM 9567 N N . GLN D 1 361 ? -35.491 -5.445 3.162 1.00 87.32 361 GLN D N 1
ATOM 9568 C CA . GLN D 1 361 ? -35.728 -5.502 1.695 1.00 85.32 361 GLN D CA 1
ATOM 9569 C C . GLN D 1 361 ? -35.414 -6.911 1.163 1.00 82.01 361 GLN D C 1
ATOM 9570 O O . GLN D 1 361 ? -36.381 -7.587 0.772 1.00 82.15 361 GLN D O 1
ATOM 9572 N N . PRO D 1 362 ? -34.159 -7.426 1.155 1.00 80.24 362 PRO D N 1
ATOM 9573 C CA . PRO D 1 362 ? -33.911 -8.786 0.688 1.00 80.08 362 PRO D CA 1
ATOM 9574 C C . PRO D 1 362 ? -34.320 -9.850 1.713 1.00 86.49 362 PRO D C 1
ATOM 9575 O O . PRO D 1 362 ? -34.300 -9.579 2.893 1.00 85.49 362 PRO D O 1
ATOM 9579 N N . PRO D 1 363 ? -34.700 -11.069 1.281 1.00 100.77 363 PRO D N 1
ATOM 9580 C CA . PRO D 1 363 ? -35.023 -12.144 2.227 1.00 104.66 363 PRO D CA 1
ATOM 9581 C C . PRO D 1 363 ? -33.846 -12.778 2.985 1.00 103.35 363 PRO D C 1
ATOM 9582 O O . PRO D 1 363 ? -34.142 -13.676 3.753 1.00 100.15 363 PRO D O 1
ATOM 9586 N N . VAL D 1 364 ? -32.588 -12.365 2.735 1.00 106.56 364 VAL D N 1
ATOM 9587 C CA . VAL D 1 364 ? -31.350 -12.900 3.379 1.00 107.79 364 VAL D CA 1
ATOM 9588 C C . VAL D 1 364 ? -31.464 -14.405 3.195 1.00 107.04 364 VAL D C 1
ATOM 9589 O O . VAL D 1 364 ? -31.072 -15.155 4.101 1.00 109.28 364 VAL D O 1
ATOM 9590 N N . GLU D 1 365 ? -31.976 -14.809 2.044 1.00 81.95 365 GLU D N 1
ATOM 9591 C CA . GLU D 1 365 ? -31.861 -16.181 1.531 1.00 70.90 365 GLU D CA 1
ATOM 9592 C C . GLU D 1 365 ? -30.825 -16.115 0.419 1.00 66.86 365 GLU D C 1
ATOM 9593 O O . GLU D 1 365 ? -30.740 -15.079 -0.234 1.00 68.19 365 GLU D O 1
ATOM 9595 N N . LYS D 1 366 ? -30.030 -17.161 0.276 1.00 57.87 366 LYS D N 1
ATOM 9596 C CA . LYS D 1 366 ? -28.971 -17.162 -0.749 1.00 53.85 366 LYS D CA 1
ATOM 9597 C C . LYS D 1 366 ? -29.011 -18.533 -1.398 1.00 53.14 366 LYS D C 1
ATOM 9598 O O . LYS D 1 366 ? -29.451 -19.470 -0.727 1.00 52.99 366 LYS D O 1
ATOM 9600 N N . ILE D 1 367 ? -28.613 -18.627 -2.662 1.00 56.25 367 ILE D N 1
ATOM 9601 C CA . ILE D 1 367 ? -28.725 -19.922 -3.387 1.00 54.87 367 ILE D CA 1
ATOM 9602 C C . ILE D 1 367 ? -27.335 -20.431 -3.735 1.00 54.99 367 ILE D C 1
ATOM 9603 O O . ILE D 1 367 ? -26.710 -19.868 -4.631 1.00 53.66 367 ILE D O 1
ATOM 9608 N N . HIS D 1 368 ? -26.859 -21.428 -3.001 1.00 49.87 368 HIS D N 1
ATOM 9609 C CA . HIS D 1 368 ? -25.590 -22.065 -3.417 1.00 55.23 368 HIS D CA 1
ATOM 9610 C C . HIS D 1 368 ? -25.894 -22.796 -4.725 1.00 57.07 368 HIS D C 1
ATOM 9611 O O . HIS D 1 368 ? -26.761 -23.683 -4.715 1.00 58.79 368 HIS D O 1
ATOM 9618 N N . TYR D 1 369 ? -25.197 -22.460 -5.799 1.00 53.50 369 TYR D N 1
ATOM 9619 C CA . TYR D 1 369 ? -25.541 -23.015 -7.105 1.00 55.41 369 TYR D CA 1
ATOM 9620 C C . TYR D 1 369 ? -25.212 -24.498 -7.204 1.00 56.42 369 TYR D C 1
ATOM 9621 O O . TYR D 1 369 ? -25.972 -25.267 -7.806 1.00 60.20 369 TYR D O 1
ATOM 9630 N N . GLY D 1 370 ? -24.079 -24.919 -6.641 1.00 63.16 370 GLY D N 1
ATOM 9631 C CA . GLY D 1 370 ? -23.735 -26.331 -6.683 1.00 58.63 370 GLY D CA 1
ATOM 9632 C C . GLY D 1 370 ? -24.777 -27.196 -6.003 1.00 63.64 370 GLY D C 1
ATOM 9633 O O . GLY D 1 370 ? -25.221 -28.208 -6.551 1.00 54.76 370 GLY D O 1
ATOM 9634 N N . THR D 1 371 ? -25.192 -26.792 -4.800 1.00 57.83 371 THR D N 1
ATOM 9635 C CA . THR D 1 371 ? -26.244 -27.503 -4.082 1.00 49.56 371 THR D CA 1
ATOM 9636 C C . THR D 1 371 ? -27.573 -27.422 -4.821 1.00 61.17 371 THR D C 1
ATOM 9637 O O . THR D 1 371 ? -28.276 -28.431 -4.956 1.00 57.47 371 THR D O 1
ATOM 9641 N N . HIS D 1 372 ? -27.968 -26.247 -5.306 1.00 70.48 372 HIS D N 1
ATOM 9642 C CA . HIS D 1 372 ? -29.208 -26.156 -6.128 1.00 65.89 372 HIS D CA 1
ATOM 9643 C C . HIS D 1 372 ? -29.189 -27.196 -7.249 1.00 60.05 372 HIS D C 1
ATOM 9644 O O . HIS D 1 372 ? -30.109 -28.022 -7.304 1.00 58.34 372 HIS D O 1
ATOM 9651 N N . PHE D 1 373 ? -28.179 -27.145 -8.111 1.00 54.64 373 PHE D N 1
ATOM 9652 C CA . PHE D 1 373 ? -28.101 -28.057 -9.281 1.00 55.32 373 PHE D CA 1
ATOM 9653 C C . PHE D 1 373 ? -28.121 -29.514 -8.836 1.00 52.22 373 PHE D C 1
ATOM 9654 O O . PHE D 1 373 ? -28.908 -30.272 -9.407 1.00 51.24 373 PHE D O 1
ATOM 9656 N N . THR D 1 374 ? -27.277 -29.882 -7.873 1.00 53.41 374 THR D N 1
ATOM 9657 C CA . THR D 1 374 ? -27.139 -31.305 -7.476 1.00 49.25 374 THR D CA 1
ATOM 9658 C C . THR D 1 374 ? -28.460 -31.810 -6.907 1.00 49.48 374 THR D C 1
ATOM 9659 O O . THR D 1 374 ? -28.870 -32.905 -7.287 1.00 42.99 374 THR D O 1
ATOM 9663 N N . ASN D 1 375 ? -29.108 -31.003 -6.070 1.00 45.77 375 ASN D N 1
ATOM 9664 C CA . ASN D 1 375 ? -30.413 -31.397 -5.488 1.00 52.65 375 ASN D CA 1
ATOM 9665 C C . ASN D 1 375 ? -31.414 -31.594 -6.618 1.00 56.37 375 ASN D C 1
ATOM 9666 O O . ASN D 1 375 ? -31.985 -32.684 -6.711 1.00 59.83 375 ASN D O 1
ATOM 9671 N N . MET D 1 376 ? -31.591 -30.588 -7.464 1.00 49.65 376 MET D N 1
ATOM 9672 C CA . MET D 1 376 ? -32.626 -30.714 -8.512 1.00 55.44 376 MET D CA 1
ATOM 9673 C C . MET D 1 376 ? -32.266 -31.830 -9.497 1.00 52.55 376 MET D C 1
ATOM 9674 O O . MET D 1 376 ? -33.185 -32.420 -10.066 1.00 56.64 376 MET D O 1
ATOM 9679 N N . PHE D 1 377 ? -30.986 -32.123 -9.685 1.00 50.22 377 PHE D N 1
ATOM 9680 C CA . PHE D 1 377 ? -30.618 -33.145 -10.692 1.00 50.76 377 PHE D CA 1
ATOM 9681 C C . PHE D 1 377 ? -30.748 -34.524 -10.063 1.00 58.31 377 PHE D C 1
ATOM 9682 O O . PHE D 1 377 ? -31.087 -35.465 -10.794 1.00 58.91 377 PHE D O 1
ATOM 9690 N N . MET D 1 378 ? -30.463 -34.639 -8.761 1.00 58.00 378 MET D N 1
ATOM 9691 C CA . MET D 1 378 ? -30.685 -35.915 -8.091 1.00 51.59 378 MET D CA 1
ATOM 9692 C C . MET D 1 378 ? -32.163 -36.268 -8.051 1.00 51.19 378 MET D C 1
ATOM 9693 O O . MET D 1 378 ? -32.519 -37.448 -8.139 1.00 45.56 378 MET D O 1
ATOM 9698 N N . ARG D 1 379 ? -33.019 -35.249 -7.938 1.00 56.35 379 ARG D N 1
ATOM 9699 C CA . ARG D 1 379 ? -34.482 -35.493 -7.826 1.00 58.31 379 ARG D CA 1
ATOM 9700 C C . ARG D 1 379 ? -35.065 -35.842 -9.196 1.00 62.42 379 ARG D C 1
ATOM 9701 O O . ARG D 1 379 ? -35.952 -36.717 -9.245 1.00 65.00 379 ARG D O 1
ATOM 9709 N N . ASN D 1 380 ? -34.584 -35.200 -10.264 1.00 57.59 380 ASN D N 1
ATOM 9710 C CA . ASN D 1 380 ? -35.175 -35.409 -11.582 1.00 63.82 380 ASN D CA 1
ATOM 9711 C C . ASN D 1 380 ? -34.571 -36.580 -12.346 1.00 61.64 380 ASN D C 1
ATOM 9712 O O . ASN D 1 380 ? -35.192 -37.051 -13.305 1.00 67.15 380 ASN D O 1
ATOM 9717 N N . TYR D 1 381 ? -33.345 -36.981 -11.995 1.00 62.40 381 TYR D N 1
ATOM 9718 C CA . TYR D 1 381 ? -32.696 -38.173 -12.614 1.00 61.80 381 TYR D CA 1
ATOM 9719 C C . TYR D 1 381 ? -32.275 -39.097 -11.467 1.00 61.71 381 TYR D C 1
ATOM 9720 O O . TYR D 1 381 ? -31.057 -39.295 -11.318 1.00 61.00 381 TYR D O 1
ATOM 9729 N N . PRO D 1 382 ? -33.181 -39.779 -10.717 1.00 66.34 382 PRO D N 1
ATOM 9730 C CA . PRO D 1 382 ? -32.758 -40.533 -9.537 1.00 66.98 382 PRO D CA 1
ATOM 9731 C C . PRO D 1 382 ? -32.270 -41.977 -9.727 1.00 69.07 382 PRO D C 1
ATOM 9732 O O . PRO D 1 382 ? -31.676 -42.496 -8.806 1.00 62.15 382 PRO D O 1
ATOM 9736 N N . ASP D 1 383 ? -32.503 -42.578 -10.896 1.00 67.84 383 ASP D N 1
ATOM 9737 C CA . ASP D 1 383 ? -32.158 -44.008 -11.122 1.00 67.64 383 ASP D CA 1
ATOM 9738 C C . ASP D 1 383 ? -30.894 -44.082 -11.983 1.00 70.86 383 ASP D C 1
ATOM 9739 O O . ASP D 1 383 ? -30.725 -45.087 -12.695 1.00 62.69 383 ASP D O 1
ATOM 9744 N N . ARG D 1 384 ? -30.040 -43.060 -11.889 1.00 86.82 384 ARG D N 1
ATOM 9745 C CA . ARG D 1 384 ? -28.794 -42.989 -12.694 1.00 87.75 384 ARG D CA 1
ATOM 9746 C C . ARG D 1 384 ? -27.605 -43.285 -11.779 1.00 84.76 384 ARG D C 1
ATOM 9747 O O . ARG D 1 384 ? -27.606 -42.790 -10.665 1.00 81.76 384 ARG D O 1
ATOM 9755 N N . ILE D 1 385 ? -26.623 -44.047 -12.243 1.00 73.26 385 ILE D N 1
ATOM 9756 C CA . ILE D 1 385 ? -25.504 -44.448 -11.343 1.00 74.34 385 ILE D CA 1
ATOM 9757 C C . ILE D 1 385 ? -24.785 -43.200 -10.839 1.00 71.56 385 ILE D C 1
ATOM 9758 O O . ILE D 1 385 ? -24.059 -43.300 -9.849 1.00 65.89 385 ILE D O 1
ATOM 9760 N N . THR D 1 386 ? -24.962 -42.071 -11.515 1.00 71.98 386 THR D N 1
ATOM 9761 C CA . THR D 1 386 ? -24.358 -40.834 -10.975 1.00 70.98 386 THR D CA 1
ATOM 9762 C C . THR D 1 386 ? -24.956 -40.567 -9.592 1.00 66.04 386 THR D C 1
ATOM 9763 O O . THR D 1 386 ? -24.189 -40.202 -8.690 1.00 59.84 386 THR D O 1
ATOM 9767 N N . THR D 1 387 ? -26.268 -40.790 -9.439 1.00 64.85 387 THR D N 1
ATOM 9768 C CA . THR D 1 387 ? -26.909 -40.482 -8.166 1.00 62.19 387 THR D CA 1
ATOM 9769 C C . THR D 1 387 ? -26.534 -41.500 -7.098 1.00 60.85 387 THR D C 1
ATOM 9770 O O . THR D 1 387 ? -26.387 -41.143 -5.923 1.00 61.32 387 THR D O 1
ATOM 9774 N N . GLU D 1 388 ? -26.372 -42.766 -7.489 1.00 61.27 388 GLU D N 1
ATOM 9775 C CA . GLU D 1 388 ? -25.970 -43.795 -6.538 1.00 61.90 388 GLU D CA 1
ATOM 9776 C C . GLU D 1 388 ? -24.577 -43.544 -5.983 1.00 65.36 388 GLU D C 1
ATOM 9777 O O . GLU D 1 388 ? -24.307 -43.883 -4.826 1.00 65.28 388 GLU D O 1
ATOM 9783 N N . ARG D 1 389 ? -23.682 -42.964 -6.786 1.00 63.07 389 ARG D N 1
ATOM 9784 C CA . ARG D 1 389 ? -22.322 -42.729 -6.315 1.00 62.60 389 ARG D CA 1
ATOM 9785 C C . ARG D 1 389 ? -22.276 -41.588 -5.309 1.00 62.49 389 ARG D C 1
ATOM 9786 O O . ARG D 1 389 ? -21.449 -41.602 -4.392 1.00 69.70 389 ARG D O 1
ATOM 9794 N N . ILE D 1 390 ? -23.153 -40.595 -5.466 1.00 73.09 390 ILE D N 1
ATOM 9795 C CA . ILE D 1 390 ? -23.257 -39.530 -4.477 1.00 76.40 390 ILE D CA 1
ATOM 9796 C C . ILE D 1 390 ? -23.771 -40.081 -3.152 1.00 72.36 390 ILE D C 1
ATOM 9797 O O . ILE D 1 390 ? -23.363 -39.624 -2.078 1.00 70.81 390 ILE D O 1
ATOM 9802 N N . ILE D 1 391 ? -24.515 -41.185 -3.187 1.00 65.58 391 ILE D N 1
ATOM 9803 C CA . ILE D 1 391 ? -25.069 -41.801 -1.942 1.00 67.72 391 ILE D CA 1
ATOM 9804 C C . ILE D 1 391 ? -24.031 -42.680 -1.217 1.00 64.70 391 ILE D C 1
ATOM 9805 O O . ILE D 1 391 ? -23.680 -42.316 -0.083 1.00 65.22 391 ILE D O 1
ATOM 9810 N N . LYS D 1 392 ? -23.531 -43.759 -1.834 1.00 64.00 392 LYS D N 1
ATOM 9811 C CA . LYS D 1 392 ? -22.630 -44.748 -1.169 1.00 64.79 392 LYS D CA 1
ATOM 9812 C C . LYS D 1 392 ? -21.191 -44.235 -1.019 1.00 66.96 392 LYS D C 1
ATOM 9813 O O . LYS D 1 392 ? -20.365 -45.018 -0.526 1.00 70.89 392 LYS D O 1
ATOM 9819 N N . GLU D 1 393 ? -20.949 -42.983 -1.422 1.00 64.99 393 GLU D N 1
ATOM 9820 C CA . GLU D 1 393 ? -19.618 -42.345 -1.249 1.00 66.73 393 GLU D CA 1
ATOM 9821 C C . GLU D 1 393 ? -19.818 -41.011 -0.543 1.00 72.11 393 GLU D C 1
ATOM 9822 O O . GLU D 1 393 ? -18.872 -40.223 -0.557 1.00 69.34 393 GLU D O 1
ATOM 9828 N N . ASP D 1 394 ? -21.007 -40.774 0.013 1.00 80.39 394 ASP D N 1
ATOM 9829 C CA . ASP D 1 394 ? -21.297 -39.548 0.801 1.00 85.81 394 ASP D CA 1
ATOM 9830 C C . ASP D 1 394 ? -20.818 -38.193 0.283 1.00 86.05 394 ASP D C 1
ATOM 9831 O O . ASP D 1 394 ? -20.355 -37.375 1.092 1.00 91.06 394 ASP D O 1
ATOM 9833 N N . ARG D 1 395 ? -20.979 -37.950 -1.014 1.00 74.17 395 ARG D N 1
ATOM 9834 C CA . ARG D 1 395 ? -20.537 -36.670 -1.607 1.00 70.30 395 ARG D CA 1
ATOM 9835 C C . ARG D 1 395 ? -21.403 -35.460 -1.280 1.00 74.45 395 ARG D C 1
ATOM 9836 O O . ARG D 1 395 ? -20.982 -34.341 -1.550 1.00 73.37 395 ARG D O 1
ATOM 9844 N N . LEU D 1 396 ? -22.583 -35.701 -0.711 1.00 69.94 396 LEU D N 1
ATOM 9845 C CA . LEU D 1 396 ? -23.504 -34.589 -0.371 1.00 66.83 396 LEU D CA 1
ATOM 9846 C C . LEU D 1 396 ? -22.891 -33.862 0.807 1.00 71.08 396 LEU D C 1
ATOM 9847 O O . LEU D 1 396 ? -23.239 -32.704 1.021 1.00 80.70 396 LEU D O 1
ATOM 9852 N N . GLN D 1 397 ? -21.989 -34.536 1.515 1.00 71.13 397 GLN D N 1
ATOM 9853 C CA . GLN D 1 397 ? -21.320 -33.937 2.699 1.00 75.05 397 GLN D CA 1
ATOM 9854 C C . GLN D 1 397 ? -20.389 -32.823 2.234 1.00 73.90 397 GLN D C 1
ATOM 9855 O O . GLN D 1 397 ? -20.266 -31.811 2.931 1.00 73.06 397 GLN D O 1
ATOM 9861 N N . LEU D 1 398 ? -19.808 -33.005 1.060 1.00 91.65 398 LEU D N 1
ATOM 9862 C CA . LEU D 1 398 ? -18.822 -32.028 0.554 1.00 93.05 398 LEU D CA 1
ATOM 9863 C C . LEU D 1 398 ? -19.532 -30.738 0.143 1.00 95.53 398 LEU D C 1
ATOM 9864 O O . LEU D 1 398 ? -18.843 -29.722 0.149 1.00 95.48 398 LEU D O 1
ATOM 9869 N N . LEU D 1 399 ? -20.838 -30.761 -0.169 1.00 110.26 399 LEU D N 1
ATOM 9870 C CA . LEU D 1 399 ? -21.444 -29.492 -0.556 1.00 108.73 399 LEU D CA 1
ATOM 9871 C C . LEU D 1 399 ? -21.501 -28.510 0.607 1.00 110.43 399 LEU D C 1
ATOM 9872 O O . LEU D 1 399 ? -21.641 -27.303 0.381 1.00 111.98 399 LEU D O 1
ATOM 9874 N N . ASP D 1 400 ? -21.395 -29.003 1.839 1.00 80.70 400 ASP D N 1
ATOM 9875 C CA . ASP D 1 400 ? -21.389 -28.162 3.027 1.00 81.62 400 ASP D CA 1
ATOM 9876 C C . ASP D 1 400 ? -20.001 -27.640 3.375 1.00 77.65 400 ASP D C 1
ATOM 9877 O O . ASP D 1 400 ? -19.875 -26.824 4.295 1.00 83.99 400 ASP D O 1
ATOM 9882 N N . ARG D 1 401 ? -18.967 -28.076 2.655 1.00 78.69 401 ARG D N 1
ATOM 9883 C CA . ARG D 1 401 ? -17.595 -27.670 2.907 1.00 77.10 401 ARG D CA 1
ATOM 9884 C C . ARG D 1 401 ? -17.295 -26.335 2.227 1.00 79.85 401 ARG D C 1
ATOM 9885 O O . ARG D 1 401 ? -17.873 -26.018 1.184 1.00 80.97 401 ARG D O 1
ATOM 9893 N N . PRO D 1 402 ? -16.411 -25.453 2.787 1.00 79.38 402 PRO D N 1
ATOM 9894 C CA . PRO D 1 402 ? -16.216 -24.114 2.217 1.00 79.76 402 PRO D CA 1
ATOM 9895 C C . PRO D 1 402 ? -15.480 -24.050 0.879 1.00 77.94 402 PRO D C 1
ATOM 9896 O O . PRO D 1 402 ? -15.512 -23.023 0.265 1.00 79.17 402 PRO D O 1
ATOM 9900 N N . GLU D 1 403 ? -14.827 -25.136 0.485 1.00 78.90 403 GLU D N 1
ATOM 9901 C CA . GLU D 1 403 ? -14.059 -25.157 -0.785 1.00 77.30 403 GLU D CA 1
ATOM 9902 C C . GLU D 1 403 ? -15.052 -25.325 -1.931 1.00 76.43 403 GLU D C 1
ATOM 9903 O O . GLU D 1 403 ? -14.785 -24.817 -3.027 1.00 76.86 403 GLU D O 1
ATOM 9905 N N . LEU D 1 404 ? -16.176 -25.997 -1.714 1.00 75.11 404 LEU D N 1
ATOM 9906 C CA . LEU D 1 404 ? -17.169 -26.094 -2.814 1.00 73.31 404 LEU D CA 1
ATOM 9907 C C . LEU D 1 404 ? -18.141 -24.927 -2.718 1.00 73.04 404 LEU D C 1
ATOM 9908 O O . LEU D 1 404 ? -19.071 -24.896 -3.512 1.00 69.48 404 LEU D O 1
ATOM 9911 N N . ARG D 1 405 ? -17.831 -23.959 -1.855 1.00 83.09 405 ARG D N 1
ATOM 9912 C CA . ARG D 1 405 ? -18.735 -22.816 -1.594 1.00 79.53 405 ARG D CA 1
ATOM 9913 C C . ARG D 1 405 ? -17.901 -21.540 -1.692 1.00 79.84 405 ARG D C 1
ATOM 9914 O O . ARG D 1 405 ? -18.449 -20.463 -1.433 1.00 82.53 405 ARG D O 1
ATOM 9922 N N . THR D 1 406 ? -16.620 -21.667 -2.050 1.00 78.94 406 THR D N 1
ATOM 9923 C CA . THR D 1 406 ? -15.770 -20.464 -2.283 1.00 84.08 406 THR D CA 1
ATOM 9924 C C . THR D 1 406 ? -15.466 -20.349 -3.777 1.00 73.94 406 THR D C 1
ATOM 9925 O O . THR D 1 406 ? -15.270 -21.397 -4.383 1.00 72.18 406 THR D O 1
ATOM 9929 N N . GLN D 1 407 ? -15.425 -19.125 -4.311 1.00 74.30 407 GLN D N 1
ATOM 9930 C CA . GLN D 1 407 ? -15.151 -18.869 -5.750 1.00 72.46 407 GLN D CA 1
ATOM 9931 C C . GLN D 1 407 ? -16.328 -19.376 -6.579 1.00 70.47 407 GLN D C 1
ATOM 9932 O O . GLN D 1 407 ? -17.406 -18.791 -6.413 1.00 71.02 407 GLN D O 1
#

Secondary structure (P-SEA, 3-state):
ccccccccccccccbbbbbbbbccccccaaaaaaaaaaaaaaaacccbbbbbcaaaaaaaaaaaaaaaaaaaccaaaaaaccccccccccccccbbbbbbcccccccccccccccccccccccccaaaaaaaaaaaaaaaaaaaaaaaaaaaaacccccccccccccccbbbbbbbbbccccccccccbbbbcccbbbbbbccbbbbbbbccccccbbbbccccccccccccaaaaaacccccccccbbbbbccbbbbbbbbbbccccccccccccccccccccccccaaaaaaaaaaaacccccaaaaaaaaacccccccccccccc/ccccccccccbbbbbbbbbbccccccaaaaaaaaaaaaaaaacccbbbbbcaaaaaaaaaaaaaaaaaaaccaaaaaaccccccccccccccccccbbbbbcccccccccccccccccbbbbbccccccaaaaaaaaaaaaaaaaaaaaaaaaaaccccccccccccccbbbbbbbbbbccccccccccccccccccbbbbbbccbbbbbbbcccccbbbbccccccccccccaaaaaacccccccccbbbbbccbbbbbbbbbbccccccccccccccccccccccccaaaaaaaaaaaaaccccaaaaaaaaacccccccccccccc/ccccccccccccbbbbbbbbbbccccccaaaaaaaaaaaaaaaacccbbbbbcaaaaaaaaaaaaaaaaaaaccaaaaaaccccccccbbbbcccccbbbbbbccccccccccccccccccccccccccccaaaaaaaaaaaaaaaaaaaaaaaaaaccccccccccccccbbbbbbbbbbcccccccccccccccbbbbcccbbbbbbccbbbbbbbcccccbbbbccccccccccccaaaaaaccccccccccbbbbccccccbbbbbbccccccccccccccccccccccccaaaaaaaaaaaaaccccaaaaaaaaacccccccccccccc/ccccccccccccccccbbbbbbccccaaaaaaaaaaaaaaacccbbbbbbcaaaaaaaaaaaaaaaaaaaccaaaaaacccccccbbbbcccbbbbcccccccccccccccccccccccccccaaaaaaaaaaaaaaaaaaaaaaaaaacccccccccccccccccccccccccccccccccccccccccccccccccccccccccccccccccccaaaaaaccccccccccccccccccccbbbbbbccccccccccccccccccccccaaaaaaaaaaaaaccccaaaaaaacccccccccccccccc